Protein 8A1G (pdb70)

InterPro domains:
  IPR001683 Phox homology [PF00787] (175-267)
  IPR001683 Phox homology [PS50195] (143-272)
  IPR001683 Phox homology [SM00312] (141-268)
  IPR005329 Sorting nexin, N-terminal [PF03700] (10-90)
  IPR015404 Sorting nexin/Vps5-like, C-terminal [PF09325] (286-516)
  IPR027267 AH/BAR domain superfamily [G3DSA:1.20.1270.60] (300-522)
  IPR027267 AH/BAR domain superfamily [SSF103657] (309-520)
  IPR028660 Sorting nexin-1, BAR domain [cd07665] (286-519)
  IPR034901 Sorting Nexin 1, PX domain [cd07281] (145-268)
  IPR036871 PX domain superfamily [G3DSA:3.30.1520.10] (142-269)
  IPR036871 PX domain superfamily [SSF64268] (140-269)

Sequence (804 aa):
SDIWFEEKLQEVECEEQRLRKLHAVVETLVNHRKELALNTAQFAKSLAMLGSSEDNTALSRALSQLAEVEEKIEQLHQEQANNDFFLLAELLSDYIRLLAIVRAAFDQRMKTWQRWQDAQATLQKKREAEARLLWANKPDKLQQAKDEILEWESRVTQYERDFERISTVVRKEVIRFEKEKSKDFKNHVIKYLETLLYSQQQLAKYWEAFLPEAKAISSDIWFEEKLQEVECEEQRLRKLHAVVETLVNHRKELALNTAQFAKSLAMLGSSEDNTALSRALSQLAEVEEKIEQLHQEQANNDFFLLAELLSDYIRLLAIVRAAFDQRMKTWQRWQDAQATLQKKREAEARLLWANKPDKLQQAKDEILEWESRVTQYERDFERISTVVRKEVIRFEKEKSKDFKNHVIKYLETLLYSQQQLAKYWEAFLPEAKAISDDFFEQEKNFLINYYNRIKDSCVKADKMTRRSHKNVADDYIHTAACLHSLALEEPTVIKKYLLKVAELFEKLRKVEGRVSSDEDLKLTELLRYYMLNIEAAKDLLYRRTKALIDYENSNKALHQQECCQKFEQLSESAKEELINFKRKRVAAFRKNLIEMSELEIKHARNNVSLLQSCIDLFKNNDDFFEQEKNFLINYYNRIKDSCVKADKMTRSHKNVADDYIHTAACLHSLALEEPTVIKKYLLLKVAELFEKLRKVEGRVSSDEDLKLTELLRYYMLNIEAAKDLLYRRTKALIDYENSNKALDQQECCQKFEQLSESAKEELINFKRKRVAAFRKNLIEMSELEIKHARNNVSLLQSCIDLFKNN

Nearest PDB structures (foldseek):
  8a1g-assembly2_B  TM=1.003E+00  e=1.453E-26  Homo sapiens
  8afz-assembly1_A  TM=9.981E-01  e=2.724E-26  Homo sapiens
  8abq-assembly1_A  TM=9.895E-01  e=5.399E-24  Homo sapiens
  4fzs-assembly1_A  TM=6.566E-01  e=1.810E-20  Homo sapiens
  7aal-assembly1_B  TM=5.434E-01  e=2.979E-04  Homo sapiens

Solvent-accessible surface area: 42906 Å² total; per-residue (Å²): 162,65,118,65,9,129,65,40,51,103,60,12,66,50,35,10,105,46,12,125,74,8,41,54,32,1,76,63,2,5,90,54,12,74,89,5,2,108,9,0,23,49,0,0,109,0,2,46,88,0,2,97,17,22,76,43,113,26,5,31,154,2,2,52,38,0,7,93,11,4,53,80,8,33,103,15,23,86,88,8,0,46,37,0,70,119,69,28,2,86,19,10,51,66,27,13,144,24,1,46,66,4,83,59,15,15,75,79,40,118,89,23,87,62,111,39,54,62,5,79,63,31,14,98,133,39,100,84,23,30,47,152,46,101,238,56,147,84,96,90,108,34,93,115,10,75,72,74,14,109,67,53,64,71,105,15,46,121,76,74,150,75,35,101,153,30,12,58,42,1,97,108,43,8,101,105,22,52,135,93,20,44,150,47,30,52,67,72,23,16,136,3,4,63,16,8,18,120,7,27,69,44,30,9,141,45,5,62,68,4,28,75,63,0,103,72,9,128,159,72,111,45,12,110,99,37,54,110,77,14,76,46,23,16,82,76,7,129,74,7,35,51,31,1,72,59,0,8,77,42,14,82,78,3,6,110,23,1,25,73,0,3,144,2,4,31,112,0,1,32,26,5,28,24,38,28,0,3,74,2,3,14,28,2,1,65,9,4,25,35,11,35,65,14,23,88,73,6,0,52,44,0,64,131,43,28,1,60,35,16,23,64,23,18,142,42,0,39,88,5,87,57,17,9,84,67,18,96,100,4,92,101,108,38,57,81,4,77,68,40,11,100,152,47,105,74,26,36,44,146,40,104,234,56,145,87,89,95,111,26,106,98,5,78,94,46,14,115,77,57,61,71,106,16,52,104,60,67,162,73,24,106,148,31,14,65,51,0,89,138,53,18,110,106,17,60,130,81,18,33,159,64,29,58,104,64,19,13,120,3,1,66,22,13,13,118,13,19,75,37,31,10,139,35,2,62,65,5,34,66,69,0,105,72,11,129,121,99,49,12,85,131,7,88,78,28,0,85,68,12,65,69,58,0,84,31,0,7,73,50,0,36,74,2,4,133,6,15,82,57,2,6,73,7,8,57,95,2,7,59,17,22,98,38,14,0,88,91,20,58,111,85,4,66,120,46,5,64,53,10,5,51,8,5,75,24,6,102,84,14,33,12,16,16,0,0,13,9,18,18,24,6,0,72,11,2,76,112,16,30,116,20,1,101,49,0,86,76,27,16,138,119,19,64,106,12,56,102,78,46,69,99,8,69,153,86,112,198,107,71,109,18,36,125,100,21,83,103,32,14,121,45,2,79,118,67,2,64,64,33,47,164,86,20,22,60,23,5,84,68,20,4,26,45,5,0,85,24,19,10,87,12,3,139,62,6,29,62,26,2,71,70,9,3,63,78,4,114,106,145,113,48,54,10,107,79,27,89,92,29,10,83,99,0,41,69,50,0,80,43,0,9,75,42,0,29,106,4,4,137,9,18,108,52,1,2,53,8,6,47,98,3,7,60,20,15,92,28,10,1,102,118,25,48,108,73,6,75,87,12,6,61,79,11,5,75,8,5,72,96,8,82,136,15,19,26,141,15,4,51,16,13,44,94,46,5,0,75,10,5,91,124,13,30,114,28,7,106,45,4,61,80,41,7,150,139,26,39,118,14,68,88,58,76,86,66,7,93,130,71,141,158,91,114,93,35,34,104,123,29,92,83,39,11,120,46,8,78,125,78,4,65,54,42,55,145,120,12,18,60,28,3,87,118,22,3,20,51,1,0,83,41,12,17,97,10,3,140,61,4,33,58,42,1,66,76,12,5,71,70,2,111,122,122

Foldseek 3Di:
DDCCLVVVLVVLVVVLVVLVVVLVVLVVVLVVLLVVLVVLLVVLVVQQVVLVVDPDVLSVVLSPLVSVLSVVLSVLSNVLSVLSCVLVNVVSVVLSVLSVVLVVLSVVLVVLVVVLVVLVVVLVVLVVVLVVCVPPDDVVVNVVSVVVNVVSVVVSVVSVVVSVVSVVVSVVSVVVSVVVCVVCVVVSVVVSVVSVVVSVVVSVVSVVVSVVSVVPRD/DDCCLVVVLVVLVVVLVVLVVVLVVLVVVLVVLLVVLVVLLVVLVVLQVVLVPDPDVLSVVLSPLVSVLSNVLSVLSNVLSVCSCVLPSVVSVVLSVLSVVLNVLSVVLVVLVVVLVVLVVVLVVLVVVLVVCVPPPCVPVNVVSVVVNVVSVVVSVVSVVVSVVSVVVSVVSVVVSVVVCVPCPVVSVVVSVVSVVVSVVVSCVSVVVSVVSVVPRD/DCPLVVLLVCLVVVLVVLVVQLVVLLVVLVVLLVVLVVLLVVLVVLLVVLPPDDPVCSVVSPLVSVLSVVLSVLSNVLSVLSCVLRNVLSVVVSVVSVVLNVLSVVLVVLVVVCVVVVVPDPCNVSVVVSCVSVVVSVVVVVVVVVVSVCSNVVSVVVSVVSVVVSVVVSCVSVVVSVVVVVVD/DCPLVVLLVCLVVVLVVLVVQLVVLLVVLVVLLVVLVVLLVCLVVQLVVLVPDDPVVVVLSNLVSVLSVVLSVLSNVLSVLSCVLPNVLSVVVSVVSVVLNVLSVVLVVLVVQVVVCVVVPADPVSVVVNVCSVVVSVVVVVVVVVVSVVSNVVSVVVSVVSVVVSVVVSVVSVVVSVVVVPVD

Secondary structure (DSSP, 8-state):
--HHHHHHHHHHHHHHHHHHHHHHHHHHHHHHHHHHHHHHHHHHHHHHHHHHH-S-HHHHHHHHHHHHHHHHHHHHHHHHHHHIIIIIIHHHHHHHHHHHHHHHHHHHHHHHHHHHHHHHHHHHHHHHHHHHHHSSS-HHHHHHHHHHHHHHHHHHHHHHHHHHHHHHHHHHHHHHHHHHHHHHHHHHHHHHHHHHHHHHHHHHHHHHHHHHHHHT--/---HHHHHHHHHHHHHHHHHHHHHHHHHHHHHHHHHHHHHHHHHHHHHHHHHH-SSHHHHHHHHHHHHHHHHHHHHHHHHHHHHIIIIIHHHHHHHHHHHHHHHHHHHHHHHHHHHHHHHHHHHHHHHHHHHHTTSS-HHHHHHHHHHHHHHHHHHHHHHHHHHHHHHHHHHHHHHHHHHHHHHHHHHHHHHHHHHHHHHHHHHHHHHHHHHHHHT--/-THHHHHHHHHHHHHHHHHHHHHHHHHHHHHHHHHHHHHHHHHHHHHHHHSSS-HHHHHHHHHHHHHHHHHHHHHHHHHHHHIIIIIHHHHHHHHHHHHHHHHHHHHHHHHHHHHHHHTT---THHHHHHHHHHHHHHHHHHHHHHHHHHHHHHHHHHHHHHHHHHHHHHHHHHHHHHHHHHT-/-HHHHHHHHHHHHHHHHHHHHHHHHHHHHHHHHHHHHHHHHHHHHHHHHHHSS-HHHHHHHHHHHHHHHHHHHHHHHHHHHHIIIIIHHHHHHHHHHHHHHHHHHHHHHHHHHHHHHHHT---HHHHHHHHHHHHHHHHHHHHHHHHHHHHHHHHHHHHHHHHHHHHHHHHHHHHHHHHHHH--

Structure (mmCIF, N/CA/C/O backbone):
data_8A1G
#
_entry.id   8A1G
#
_cell.length_a   49.780
_cell.length_b   188.470
_cell.length_c   51.600
_cell.angle_alpha   90.000
_cell.angle_beta   89.940
_cell.angle_gamma   90.000
#
_symmetry.space_group_name_H-M   'P 1 21 1'
#
loop_
_entity.id
_entity.type
_entity.pdbx_description
1 polymer 'Sorting nexin-1'
2 polymer 'Sorting nexin-5'
3 non-polymer N-PROPANOL
4 water water
#
loop_
_atom_site.group_PDB
_atom_site.id
_atom_site.type_symbol
_atom_site.label_atom_id
_atom_site.label_alt_id
_atom_site.label_comp_id
_atom_site.label_asym_id
_atom_site.label_entity_id
_atom_site.label_seq_id
_atom_site.pdbx_PDB_ins_code
_atom_site.Cartn_x
_atom_site.Cartn_y
_atom_site.Cartn_z
_atom_site.occupancy
_atom_site.B_iso_or_equiv
_atom_site.auth_seq_id
_atom_site.auth_comp_id
_atom_site.auth_asym_id
_atom_site.auth_atom_id
_atom_site.pdbx_PDB_model_num
ATOM 1 N N . SER A 1 5 ? 7.504 70.201 9.347 1.00 78.95 305 SER A N 1
ATOM 2 C CA . SER A 1 5 ? 7.902 68.878 8.882 1.00 70.63 305 SER A CA 1
ATOM 3 C C . SER A 1 5 ? 6.725 67.911 8.911 1.00 75.78 305 SER A C 1
ATOM 4 O O . SER A 1 5 ? 5.822 68.040 9.739 1.00 68.47 305 SER A O 1
ATOM 7 N N . ASP A 1 6 ? 6.746 66.939 8.001 1.00 83.78 306 ASP A N 1
ATOM 8 C CA . ASP A 1 6 ? 5.701 65.929 7.892 1.00 80.48 306 ASP A CA 1
ATOM 9 C C . ASP A 1 6 ? 6.304 64.558 8.162 1.00 83.42 306 ASP A C 1
ATOM 10 O O . ASP A 1 6 ? 7.156 64.087 7.399 1.00 77.25 306 ASP A O 1
ATOM 15 N N . ILE A 1 7 ? 5.850 63.922 9.246 1.00 82.95 307 ILE A N 1
ATOM 16 C CA . ILE A 1 7 ? 6.334 62.596 9.621 1.00 79.90 307 ILE A CA 1
ATOM 17 C C . ILE A 1 7 ? 5.694 61.490 8.793 1.00 73.83 307 ILE A C 1
ATOM 18 O O . ILE A 1 7 ? 6.239 60.381 8.725 1.00 67.82 307 ILE A O 1
ATOM 23 N N . TRP A 1 8 ? 4.564 61.769 8.143 1.00 75.33 308 TRP A N 1
ATOM 24 C CA . TRP A 1 8 ? 3.838 60.729 7.422 1.00 67.41 308 TRP A CA 1
ATOM 25 C C . TRP A 1 8 ? 4.735 60.009 6.421 1.00 63.24 308 TRP A C 1
ATOM 26 O O . TRP A 1 8 ? 4.734 58.776 6.341 1.00 61.32 308 TRP A O 1
ATOM 37 N N . PHE A 1 9 ? 5.512 60.768 5.646 1.00 67.51 309 PHE A N 1
ATOM 38 C CA . PHE A 1 9 ? 6.371 60.156 4.636 1.00 60.59 309 PHE A CA 1
ATOM 39 C C . PHE A 1 9 ? 7.444 59.289 5.281 1.00 61.82 309 PHE A C 1
ATOM 40 O O . PHE A 1 9 ? 7.645 58.134 4.890 1.00 61.99 309 PHE A O 1
ATOM 48 N N . GLU A 1 10 ? 8.150 59.834 6.274 1.00 74.69 310 GLU A N 1
ATOM 49 C CA . GLU A 1 10 ? 9.172 59.053 6.960 1.00 80.75 310 GLU A CA 1
ATOM 50 C C . GLU A 1 10 ? 8.578 57.815 7.619 1.00 71.30 310 GLU A C 1
ATOM 51 O O . GLU A 1 10 ? 9.244 56.775 7.700 1.00 67.90 310 GLU A O 1
ATOM 57 N N . GLU A 1 11 ? 7.332 57.901 8.089 1.00 68.97 311 GLU A N 1
ATOM 58 C CA . GLU A 1 11 ? 6.689 56.744 8.701 1.00 64.04 311 GLU A CA 1
ATOM 59 C C . GLU A 1 11 ? 6.198 55.765 7.642 1.00 65.55 311 GLU A C 1
ATOM 60 O O . GLU A 1 11 ? 6.483 54.565 7.717 1.00 68.00 311 GLU A O 1
ATOM 66 N N . LYS A 1 12 ? 5.462 56.262 6.645 1.00 69.77 312 LYS A N 1
ATOM 67 C CA . LYS A 1 12 ? 4.922 55.383 5.613 1.00 62.57 312 LYS A CA 1
ATOM 68 C C . LYS A 1 12 ? 6.031 54.631 4.887 1.00 60.59 312 LYS A C 1
ATOM 69 O O . LYS A 1 12 ? 5.861 53.461 4.523 1.00 57.29 312 LYS A O 1
ATOM 75 N N . LEU A 1 13 ? 7.172 55.286 4.662 1.00 63.61 313 LEU A N 1
ATOM 76 C CA . LEU A 1 13 ? 8.293 54.604 4.023 1.00 60.70 313 LEU A CA 1
ATOM 77 C C . LEU A 1 13 ? 8.730 53.383 4.821 1.00 63.24 313 LEU A C 1
ATOM 78 O O . LEU A 1 13 ? 9.157 52.380 4.237 1.00 69.21 313 LEU A O 1
ATOM 83 N N . GLN A 1 14 ? 8.626 53.444 6.150 1.00 66.57 314 GLN A N 1
ATOM 84 C CA . GLN A 1 14 ? 8.991 52.296 6.973 1.00 69.75 314 GLN A CA 1
ATOM 85 C C . GLN A 1 14 ? 7.995 51.156 6.801 1.00 64.01 314 GLN A C 1
ATOM 86 O O . GLN A 1 14 ? 8.392 49.995 6.650 1.00 63.96 314 GLN A O 1
ATOM 92 N N . GLU A 1 15 ? 6.697 51.466 6.824 1.00 63.69 315 GLU A N 1
ATOM 93 C CA . GLU A 1 15 ? 5.691 50.429 6.623 1.00 62.25 315 GLU A CA 1
ATOM 94 C C . GLU A 1 15 ? 5.862 49.756 5.268 1.00 63.94 315 GLU A C 1
ATOM 95 O O . GLU A 1 15 ? 5.685 48.538 5.143 1.00 64.50 315 GLU A O 1
ATOM 101 N N . VAL A 1 16 ? 6.213 50.531 4.240 1.00 63.49 316 VAL A N 1
ATOM 102 C CA . VAL A 1 16 ? 6.395 49.963 2.908 1.00 60.10 316 VAL A CA 1
ATOM 103 C C . VAL A 1 16 ? 7.627 49.067 2.875 1.00 61.98 316 VAL A C 1
ATOM 104 O O . VAL A 1 16 ? 7.573 47.926 2.401 1.00 64.33 316 VAL A O 1
ATOM 108 N N . GLU A 1 17 ? 8.758 49.571 3.373 1.00 63.58 317 GLU A N 1
ATOM 109 C CA . GLU A 1 17 ? 9.978 48.772 3.373 1.00 63.67 317 GLU A CA 1
ATOM 110 C C . GLU A 1 17 ? 9.822 47.513 4.215 1.00 66.77 317 GLU A C 1
ATOM 111 O O . GLU A 1 17 ? 10.443 46.486 3.917 1.00 63.61 317 GLU A O 1
ATOM 117 N N . CYS A 1 18 ? 8.998 47.567 5.263 1.00 64.15 318 CYS A N 1
ATOM 118 C CA . CYS A 1 18 ? 8.788 46.389 6.098 1.00 62.93 318 CYS A CA 1
ATOM 119 C C . CYS A 1 18 ? 7.906 45.364 5.397 1.00 62.86 318 CYS A C 1
ATOM 120 O O . CYS A 1 18 ? 8.182 44.160 5.446 1.00 67.16 318 CYS A O 1
ATOM 123 N N . GLU A 1 19 ? 6.838 45.822 4.740 1.00 65.30 319 GLU A N 1
ATOM 124 C CA . GLU A 1 19 ? 5.964 44.900 4.024 1.00 56.45 319 GLU A CA 1
ATOM 125 C C . GLU A 1 19 ? 6.718 44.175 2.916 1.00 58.29 319 GLU A C 1
ATOM 126 O O . GLU A 1 19 ? 6.508 42.976 2.694 1.00 60.02 319 GLU A O 1
ATOM 132 N N . GLU A 1 20 ? 7.598 44.886 2.208 1.00 60.14 320 GLU A N 1
ATOM 133 C CA . GLU A 1 20 ? 8.399 44.243 1.172 1.00 59.42 320 GLU A CA 1
ATOM 134 C C . GLU A 1 20 ? 9.253 43.125 1.755 1.00 61.75 320 GLU A C 1
ATOM 135 O O . GLU A 1 20 ? 9.479 42.099 1.103 1.00 61.12 320 GLU A O 1
ATOM 141 N N . GLN A 1 21 ? 9.738 43.306 2.986 1.00 62.38 321 GLN A N 1
ATOM 142 C CA . GLN A 1 21 ? 10.515 42.256 3.634 1.00 62.16 321 GLN A CA 1
ATOM 143 C C . GLN A 1 21 ? 9.664 41.017 3.881 1.00 64.58 321 GLN A C 1
ATOM 144 O O . GLN A 1 21 ? 10.098 39.891 3.610 1.00 58.31 321 GLN A O 1
ATOM 150 N N . ARG A 1 22 ? 8.446 41.204 4.395 1.00 60.41 322 ARG A N 1
ATOM 151 C CA . ARG A 1 22 ? 7.562 40.068 4.627 1.00 55.15 322 ARG A CA 1
ATOM 152 C C . ARG A 1 22 ? 7.164 39.393 3.321 1.00 53.74 322 ARG A C 1
ATOM 153 O O . ARG A 1 22 ? 6.893 38.187 3.306 1.00 54.76 322 ARG A O 1
ATOM 161 N N . LEU A 1 23 ? 7.123 40.148 2.222 1.00 54.95 323 LEU A N 1
ATOM 162 C CA . LEU A 1 23 ? 6.785 39.560 0.930 1.00 49.51 323 LEU A CA 1
ATOM 163 C C . LEU A 1 23 ? 7.918 38.680 0.417 1.00 51.91 323 LEU A C 1
ATOM 164 O O . LEU A 1 23 ? 7.687 37.552 -0.033 1.00 52.07 323 LEU A O 1
ATOM 169 N N . ARG A 1 24 ? 9.152 39.185 0.471 1.00 54.40 324 ARG A N 1
ATOM 170 C CA . ARG A 1 24 ? 10.292 38.385 0.039 1.00 51.44 324 ARG A CA 1
ATOM 171 C C . ARG A 1 24 ? 10.425 37.124 0.882 1.00 53.55 324 ARG A C 1
ATOM 172 O O . ARG A 1 24 ? 10.800 36.062 0.371 1.00 50.48 324 ARG A O 1
ATOM 180 N N . LYS A 1 25 ? 10.122 37.221 2.177 1.00 53.04 325 LYS A N 1
ATOM 181 C CA . LYS A 1 25 ? 10.164 36.046 3.041 1.00 54.86 325 LYS A CA 1
ATOM 182 C C . LYS A 1 25 ? 9.194 34.980 2.551 1.00 52.93 325 LYS A C 1
ATOM 183 O O . LYS A 1 25 ? 9.589 33.849 2.245 1.00 51.48 325 LYS A O 1
ATOM 189 N N . LEU A 1 26 ? 7.908 35.329 2.471 1.00 52.91 326 LEU A N 1
ATOM 190 C CA . LEU A 1 26 ? 6.912 34.379 1.992 1.00 43.24 326 LEU A CA 1
ATOM 191 C C . LEU A 1 26 ? 7.206 33.931 0.567 1.00 48.59 326 LEU A C 1
ATOM 192 O O . LEU A 1 26 ? 6.934 32.779 0.211 1.00 47.35 326 LEU A O 1
ATOM 197 N N . HIS A 1 27 ? 7.759 34.820 -0.259 1.00 46.19 327 HIS A N 1
ATOM 198 C CA . HIS A 1 27 ? 8.071 34.452 -1.636 1.00 43.71 327 HIS A CA 1
ATOM 199 C C . HIS A 1 27 ? 9.179 33.408 -1.687 1.00 41.45 327 HIS A C 1
ATOM 200 O O . HIS A 1 27 ? 9.064 32.400 -2.393 1.00 47.63 327 HIS A O 1
ATOM 207 N N . ALA A 1 28 ? 10.266 33.634 -0.946 1.00 39.95 328 ALA A N 1
ATOM 208 C CA . ALA A 1 28 ? 11.354 32.662 -0.922 1.00 36.14 328 ALA A CA 1
ATOM 209 C C . ALA A 1 28 ? 10.872 31.312 -0.407 1.00 38.76 328 ALA A C 1
ATOM 210 O O . ALA A 1 28 ? 11.289 30.262 -0.909 1.00 42.12 328 ALA A O 1
ATOM 212 N N . VAL A 1 29 ? 9.993 31.320 0.596 1.00 41.11 329 VAL A N 1
ATOM 213 C CA . VAL A 1 29 ? 9.451 30.068 1.116 1.00 42.26 329 VAL A CA 1
ATOM 214 C C . VAL A 1 29 ? 8.648 29.350 0.040 1.00 39.53 329 VAL A C 1
ATOM 215 O O . VAL A 1 29 ? 8.688 28.118 -0.069 1.00 39.55 329 VAL A O 1
ATOM 219 N N . VAL A 1 30 ? 7.906 30.106 -0.771 1.00 44.02 330 VAL A N 1
ATOM 220 C CA . VAL A 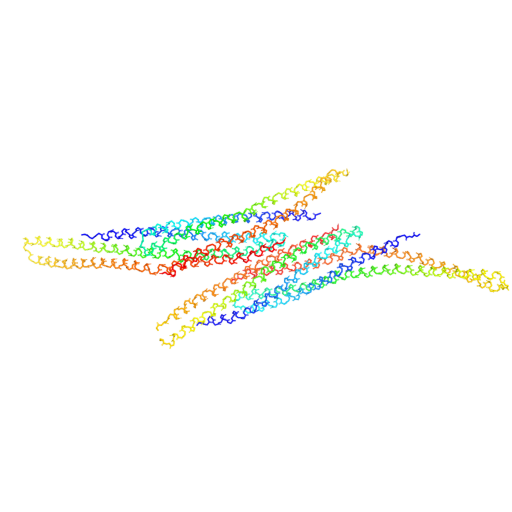1 30 ? 7.117 29.495 -1.834 1.00 37.70 330 VAL A CA 1
ATOM 221 C C . VAL A 1 30 ? 8.026 28.913 -2.908 1.00 44.15 330 VAL A C 1
ATOM 222 O O . VAL A 1 30 ? 7.754 27.838 -3.455 1.00 41.42 330 VAL A O 1
ATOM 226 N N . GLU A 1 31 ? 9.117 29.611 -3.231 1.00 38.44 331 GLU A N 1
ATOM 227 C CA . GLU A 1 31 ? 10.050 29.093 -4.225 1.00 42.69 331 GLU A CA 1
ATOM 228 C C . GLU A 1 31 ? 10.578 27.724 -3.818 1.00 41.31 331 GLU A C 1
ATOM 229 O O . GLU A 1 31 ? 10.655 26.808 -4.645 1.00 38.33 331 GLU A O 1
ATOM 235 N N . THR A 1 32 ? 10.943 27.563 -2.544 1.00 36.86 332 THR A N 1
ATOM 236 C CA . THR A 1 32 ? 11.360 26.251 -2.063 1.00 34.21 332 THR A CA 1
ATOM 237 C C . THR A 1 32 ? 10.219 25.246 -2.142 1.00 36.89 332 THR A C 1
ATOM 238 O O . THR A 1 32 ? 10.448 24.063 -2.415 1.00 38.71 332 THR A O 1
ATOM 242 N N . LEU A 1 33 ? 8.985 25.698 -1.909 1.00 32.78 333 LEU A N 1
ATOM 243 C CA . LEU A 1 33 ? 7.838 24.805 -2.024 1.00 34.59 333 LEU A CA 1
ATOM 244 C C . LEU A 1 33 ? 7.646 24.337 -3.460 1.00 34.53 333 LEU A C 1
ATOM 245 O O . LEU A 1 33 ? 7.338 23.164 -3.702 1.00 35.19 333 LEU A O 1
ATOM 250 N N . VAL A 1 34 ? 7.820 25.240 -4.426 1.00 35.07 334 VAL A N 1
ATOM 251 C CA . VAL A 1 34 ? 7.704 24.856 -5.830 1.00 37.72 334 VAL A CA 1
ATOM 252 C C . VAL A 1 34 ? 8.755 23.810 -6.178 1.00 41.03 334 VAL A C 1
ATOM 253 O O . VAL A 1 34 ? 8.453 22.772 -6.778 1.00 45.84 334 VAL A O 1
ATOM 257 N N . ASN A 1 35 ? 10.010 24.070 -5.806 1.00 36.53 335 ASN A N 1
ATOM 258 C CA . ASN A 1 35 ? 11.072 23.111 -6.088 1.00 36.13 335 ASN A CA 1
ATOM 259 C C . ASN A 1 35 ? 10.823 21.790 -5.375 1.00 39.93 335 ASN A C 1
ATOM 260 O O . ASN A 1 35 ? 10.973 20.716 -5.970 1.00 36.52 335 ASN A O 1
ATOM 265 N N . HIS A 1 36 ? 10.436 21.847 -4.098 1.00 35.53 336 HIS A N 1
ATOM 266 C CA . HIS A 1 36 ? 10.180 20.621 -3.351 1.00 34.82 336 HIS A CA 1
ATOM 267 C C . HIS A 1 36 ? 9.049 19.819 -3.982 1.00 35.15 336 HIS A C 1
ATOM 268 O O . HIS A 1 36 ? 9.089 18.583 -4.001 1.00 37.97 336 HIS A O 1
ATOM 275 N N . ARG A 1 37 ? 8.032 20.503 -4.509 1.00 40.38 337 ARG A N 1
ATOM 276 C CA . ARG A 1 37 ? 6.961 19.796 -5.202 1.00 30.97 337 ARG A CA 1
ATOM 277 C C . ARG A 1 37 ? 7.430 19.263 -6.550 1.00 31.45 337 ARG A C 1
ATOM 278 O O . ARG A 1 37 ? 7.015 18.176 -6.964 1.00 32.57 337 ARG A O 1
ATOM 286 N N . LYS A 1 38 ? 8.290 20.009 -7.246 1.00 39.63 338 LYS A N 1
ATOM 287 C CA . LYS A 1 38 ? 8.913 19.473 -8.453 1.00 33.65 338 LYS A CA 1
ATOM 288 C C . LYS A 1 38 ? 9.809 18.287 -8.120 1.00 34.20 338 LYS A C 1
ATOM 289 O O . LYS A 1 38 ? 9.808 17.279 -8.836 1.00 39.16 338 LYS A O 1
ATOM 295 N N . GLU A 1 39 ? 10.575 18.389 -7.032 1.00 35.98 339 GLU A N 1
ATOM 296 C CA . GLU A 1 39 ? 11.402 17.269 -6.596 1.00 35.22 339 GLU A CA 1
ATOM 297 C C . GLU A 1 39 ? 10.546 16.054 -6.262 1.00 41.31 339 GLU A C 1
ATOM 298 O O . GLU A 1 39 ? 10.941 14.912 -6.528 1.00 38.26 339 GLU A O 1
ATOM 304 N N . LEU A 1 40 ? 9.368 16.281 -5.677 1.00 35.08 340 LEU A N 1
ATOM 305 C CA . LEU A 1 40 ? 8.486 15.170 -5.337 1.00 35.84 340 LEU A CA 1
ATOM 306 C C . LEU A 1 40 ? 7.927 14.505 -6.588 1.00 37.22 340 LEU A C 1
ATOM 307 O O . LEU A 1 40 ? 7.903 13.273 -6.685 1.00 41.57 340 LEU A O 1
ATOM 312 N N . ALA A 1 41 ? 7.471 15.303 -7.557 1.00 41.45 341 ALA A N 1
ATOM 313 C CA . ALA A 1 41 ? 6.942 14.733 -8.792 1.00 36.70 341 ALA A CA 1
ATOM 314 C C . ALA A 1 41 ? 7.982 13.864 -9.486 1.00 37.26 341 ALA A C 1
ATOM 315 O O . ALA A 1 41 ? 7.644 12.841 -10.092 1.00 44.99 341 ALA A O 1
ATOM 317 N N . LEU A 1 42 ? 9.255 14.256 -9.407 1.00 36.33 342 LEU A N 1
ATOM 318 C CA . LEU A 1 42 ? 10.313 13.447 -10.002 1.00 34.62 342 LEU A CA 1
ATOM 319 C C . LEU A 1 42 ? 10.445 12.110 -9.284 1.00 39.22 342 LEU A C 1
ATOM 320 O O . LEU A 1 42 ? 10.448 11.049 -9.919 1.00 40.54 342 LEU A O 1
ATOM 325 N N . ASN A 1 43 ? 10.558 12.142 -7.954 1.00 38.47 343 ASN A N 1
ATOM 326 C CA . ASN A 1 43 ? 10.651 10.901 -7.194 1.00 35.60 343 ASN A CA 1
ATOM 327 C C . ASN A 1 43 ? 9.432 10.019 -7.432 1.00 38.92 343 ASN A C 1
ATOM 328 O O . ASN A 1 43 ? 9.546 8.789 -7.487 1.00 39.99 343 ASN A O 1
ATOM 333 N N . THR A 1 44 ? 8.255 10.631 -7.576 1.00 35.24 344 THR A N 1
ATOM 334 C CA . THR A 1 44 ? 7.056 9.855 -7.875 1.00 37.03 344 THR A CA 1
ATOM 335 C C . THR A 1 44 ? 7.156 9.196 -9.244 1.00 42.27 344 THR A C 1
ATOM 336 O O . THR A 1 44 ? 6.714 8.055 -9.424 1.00 43.12 344 THR A O 1
ATOM 340 N N . ALA A 1 45 ? 7.730 9.898 -10.224 1.00 42.38 345 ALA A N 1
ATOM 341 C CA . ALA A 1 45 ? 7.921 9.299 -11.540 1.00 41.85 345 ALA A CA 1
ATOM 342 C C . ALA A 1 45 ? 8.856 8.100 -11.464 1.00 43.94 345 ALA A C 1
ATOM 343 O O . ALA A 1 45 ? 8.603 7.065 -12.091 1.00 41.06 345 ALA A O 1
ATOM 345 N N . GLN A 1 46 ? 9.943 8.220 -10.698 1.00 38.20 346 GLN A N 1
ATOM 346 C CA . GLN A 1 46 ? 10.857 7.094 -10.534 1.00 37.94 346 GLN A CA 1
ATOM 347 C C . GLN A 1 46 ? 10.158 5.916 -9.869 1.00 36.27 346 GLN A C 1
ATOM 348 O O . GLN A 1 46 ? 10.311 4.767 -10.300 1.00 40.53 346 GLN A O 1
ATOM 354 N N . PHE A 1 47 ? 9.387 6.183 -8.814 1.00 36.13 347 PHE A N 1
ATOM 355 C CA . PHE A 1 47 ? 8.686 5.107 -8.121 1.00 36.71 347 PHE A CA 1
ATOM 356 C C . PHE A 1 47 ? 7.685 4.420 -9.040 1.00 40.19 347 PHE A C 1
ATOM 357 O O . PHE A 1 47 ? 7.576 3.188 -9.041 1.00 37.97 347 PHE A O 1
ATOM 365 N N . ALA A 1 48 ? 6.942 5.200 -9.829 1.00 37.65 348 ALA A N 1
ATOM 366 C CA . ALA A 1 48 ? 5.974 4.609 -10.747 1.00 35.93 348 ALA A CA 1
ATOM 367 C C . ALA A 1 48 ? 6.651 3.647 -11.714 1.00 42.03 348 ALA A C 1
ATOM 368 O O . ALA A 1 48 ? 6.113 2.574 -12.013 1.00 43.33 348 ALA A O 1
ATOM 370 N N . LYS A 1 49 ? 7.833 4.011 -12.214 1.00 32.53 349 LYS A N 1
ATOM 371 C CA . LYS A 1 49 ? 8.560 3.121 -13.112 1.00 35.00 349 LYS A CA 1
ATOM 372 C C . LYS A 1 49 ? 8.972 1.841 -12.396 1.00 41.90 349 LYS A C 1
ATOM 373 O O . LYS A 1 49 ? 8.774 0.735 -12.913 1.00 41.68 349 LYS A O 1
ATOM 379 N N . SER A 1 50 ? 9.545 1.971 -11.196 1.00 31.44 350 SER A N 1
ATOM 380 C CA . SER A 1 50 ? 9.963 0.793 -10.444 1.00 28.56 350 SER A CA 1
ATOM 381 C C . SER A 1 50 ? 8.794 -0.143 -10.173 1.00 38.07 350 SER A C 1
ATOM 382 O O . SER A 1 50 ? 8.970 -1.367 -10.158 1.00 39.65 350 SER A O 1
ATOM 385 N N . LEU A 1 51 ? 7.598 0.408 -9.960 1.00 34.50 351 LEU A N 1
ATOM 386 C CA . LEU A 1 51 ? 6.431 -0.429 -9.705 1.00 32.94 351 LEU A CA 1
ATOM 387 C C . LEU A 1 51 ? 6.090 -1.279 -10.922 1.00 32.18 351 LEU A C 1
ATOM 388 O O . LEU A 1 51 ? 5.863 -2.489 -10.806 1.00 39.28 351 LEU A O 1
ATOM 393 N N . ALA A 1 52 ? 6.043 -0.658 -12.102 1.00 31.04 352 ALA A N 1
ATOM 394 C CA . ALA A 1 52 ? 5.769 -1.413 -13.319 1.00 32.99 352 ALA A CA 1
ATOM 395 C C . ALA A 1 52 ? 6.801 -2.514 -13.525 1.00 40.35 352 ALA A C 1
ATOM 396 O O . ALA A 1 52 ? 6.451 -3.648 -13.874 1.00 45.79 352 ALA A O 1
ATOM 398 N N . MET A 1 53 ? 8.081 -2.200 -13.310 1.00 37.83 353 MET A N 1
ATOM 399 C CA . MET A 1 53 ? 9.116 -3.222 -13.424 1.00 34.98 353 MET A CA 1
ATOM 400 C C . MET A 1 53 ? 8.893 -4.340 -12.415 1.00 33.18 353 MET A C 1
ATOM 401 O O . MET A 1 53 ? 9.075 -5.521 -12.734 1.00 42.50 353 MET A O 1
ATOM 406 N N . LEU A 1 54 ? 8.494 -3.989 -11.192 1.00 31.27 354 LEU A N 1
ATOM 407 C CA . LEU A 1 54 ? 8.190 -5.011 -10.197 1.00 32.28 354 LEU A CA 1
ATOM 408 C C . LEU A 1 54 ? 7.036 -5.894 -10.655 1.00 40.34 354 LEU A C 1
ATOM 409 O O . LEU A 1 54 ? 7.100 -7.123 -10.538 1.00 41.51 354 LEU A O 1
ATOM 414 N N . GLY A 1 55 ? 5.971 -5.284 -11.181 1.00 43.04 355 GLY A N 1
ATOM 415 C CA . GLY A 1 55 ? 4.855 -6.071 -11.680 1.00 37.43 355 GLY A CA 1
ATOM 416 C C . GLY A 1 55 ? 5.268 -7.036 -12.774 1.00 35.67 355 GLY A C 1
ATOM 417 O O . GLY A 1 55 ? 4.768 -8.161 -12.844 1.00 35.51 355 GLY A O 1
ATOM 418 N N . SER A 1 56 ? 6.185 -6.609 -13.644 1.00 32.59 356 SER A N 1
ATOM 419 C CA . SER A 1 56 ? 6.693 -7.504 -14.678 1.00 40.69 356 SER A CA 1
ATOM 420 C C . SER A 1 56 ? 7.540 -8.618 -14.075 1.00 38.64 356 SER A C 1
ATOM 421 O O . SER A 1 56 ? 7.419 -9.782 -14.474 1.00 39.97 356 SER A O 1
ATOM 424 N N . SER A 1 57 ? 8.406 -8.280 -13.117 1.00 32.50 357 SER A N 1
ATOM 425 C CA . SER A 1 57 ? 9.225 -9.299 -12.471 1.00 39.76 357 SER A CA 1
ATOM 426 C C . SER A 1 57 ? 8.370 -10.298 -11.705 1.00 42.10 357 SER A C 1
ATOM 427 O O . SER A 1 57 ? 8.792 -11.440 -11.488 1.00 56.33 357 SER A O 1
ATOM 430 N N . GLU A 1 58 ? 7.175 -9.890 -11.288 1.00 42.65 358 GLU A N 1
ATOM 431 C CA . GLU A 1 58 ? 6.292 -10.778 -10.549 1.00 43.14 358 GLU A CA 1
ATOM 432 C C . GLU A 1 58 ? 6.007 -12.043 -11.350 1.00 46.29 358 GLU A C 1
ATOM 433 O O . GLU A 1 58 ? 6.023 -12.044 -12.583 1.00 47.91 358 GLU A O 1
ATOM 439 N N . ASP A 1 59 ? 5.759 -13.137 -10.631 1.00 46.45 359 ASP A N 1
ATOM 440 C CA . ASP A 1 59 ? 5.286 -14.371 -11.241 1.00 46.85 359 ASP A CA 1
ATOM 441 C C . ASP A 1 59 ? 3.802 -14.611 -11.001 1.00 54.73 359 ASP A C 1
ATOM 442 O O . ASP A 1 59 ? 3.210 -15.465 -11.671 1.00 46.18 359 ASP A O 1
ATOM 447 N N . ASN A 1 60 ? 3.195 -13.883 -10.068 1.00 49.71 360 ASN A N 1
ATOM 448 C CA . ASN A 1 60 ? 1.764 -13.968 -9.814 1.00 39.32 360 ASN A CA 1
ATOM 449 C C . ASN A 1 60 ? 1.038 -13.012 -10.752 1.00 38.22 360 ASN A C 1
ATOM 450 O O . ASN A 1 60 ? 1.230 -11.793 -10.675 1.00 36.16 360 ASN A O 1
ATOM 455 N N . THR A 1 61 ? 0.204 -13.566 -11.633 1.00 36.89 361 THR A N 1
ATOM 456 C CA . THR A 1 61 ? -0.501 -12.737 -12.604 1.00 32.59 361 THR A CA 1
ATOM 457 C C . THR A 1 61 ? -1.322 -11.654 -11.916 1.00 34.70 361 THR A C 1
ATOM 458 O O . THR A 1 61 ? -1.293 -10.488 -12.326 1.00 51.07 361 THR A O 1
ATOM 462 N N . ALA A 1 62 ? -2.060 -12.018 -10.864 1.00 33.16 362 ALA A N 1
ATOM 463 C CA . ALA A 1 62 ? -2.889 -11.039 -10.171 1.00 27.99 362 ALA A CA 1
ATOM 464 C C . ALA A 1 62 ? -2.050 -9.895 -9.616 1.00 35.12 362 ALA A C 1
ATOM 465 O O . ALA A 1 62 ? -2.416 -8.722 -9.753 1.00 32.36 362 ALA A O 1
ATOM 467 N N . LEU A 1 63 ? -0.917 -10.216 -8.987 1.00 38.45 363 LEU A N 1
ATOM 468 C CA . LEU A 1 63 ? -0.061 -9.169 -8.440 1.00 27.69 363 LEU A CA 1
ATOM 469 C C . LEU A 1 63 ? 0.534 -8.307 -9.546 1.00 28.75 363 LEU A C 1
ATOM 470 O O . LEU A 1 63 ? 0.578 -7.077 -9.426 1.00 31.36 363 LEU A O 1
ATOM 475 N N . SER A 1 64 ? 0.998 -8.931 -10.630 1.00 27.67 364 SER A N 1
ATOM 476 C CA . SER A 1 64 ? 1.489 -8.158 -11.765 1.00 31.33 364 SER A CA 1
ATOM 477 C C . SER A 1 64 ? 0.416 -7.210 -12.283 1.00 26.48 364 SER A C 1
ATOM 478 O O . SER A 1 64 ? 0.695 -6.041 -12.575 1.00 32.20 364 SER A O 1
ATOM 481 N N . ARG A 1 65 ? -0.819 -7.696 -12.399 1.00 26.69 365 ARG A N 1
ATOM 482 C CA . ARG A 1 65 ? -1.916 -6.839 -12.832 1.00 24.29 365 ARG A CA 1
ATOM 483 C C . ARG A 1 65 ? -2.102 -5.667 -11.876 1.00 29.31 365 ARG A C 1
ATOM 484 O O . ARG A 1 65 ? -2.091 -4.503 -12.290 1.00 34.60 365 ARG A O 1
ATOM 492 N N . ALA A 1 66 ? -2.269 -5.960 -10.584 1.00 34.27 366 ALA A N 1
ATOM 493 C CA . ALA A 1 66 ? -2.457 -4.898 -9.601 1.00 27.27 366 ALA A CA 1
ATOM 494 C C . ALA A 1 66 ? -1.266 -3.949 -9.583 1.00 29.45 366 ALA A C 1
ATOM 495 O O . ALA A 1 66 ? -1.431 -2.724 -9.628 1.00 35.38 366 ALA A O 1
ATOM 497 N N . LEU A 1 67 ? -0.052 -4.499 -9.515 1.00 28.02 367 LEU A N 1
ATOM 498 C CA . LEU A 1 67 ? 1.143 -3.660 -9.500 1.00 30.82 367 LEU A CA 1
ATOM 499 C C . LEU A 1 67 ? 1.206 -2.775 -10.737 1.00 35.00 367 LEU A C 1
ATOM 500 O O . LEU A 1 67 ? 1.448 -1.566 -10.640 1.00 30.93 367 LEU A O 1
ATOM 505 N N . SER A 1 68 ? 0.994 -3.363 -11.916 1.00 31.73 368 SER A N 1
ATOM 506 C CA . SER A 1 68 ? 0.983 -2.571 -13.140 1.00 30.68 368 SER A CA 1
ATOM 507 C C . SER A 1 68 ? -0.069 -1.472 -13.073 1.00 28.00 368 SER A C 1
ATOM 508 O O . SER A 1 68 ? 0.173 -0.341 -13.510 1.00 35.47 368 SER A O 1
ATOM 511 N N . GLN A 1 69 ? -1.245 -1.785 -12.525 1.00 29.08 369 GLN A N 1
ATOM 512 C CA . GLN A 1 69 ? -2.291 -0.775 -12.406 1.00 31.14 369 GLN A CA 1
ATOM 513 C C . GLN A 1 69 ? -1.901 0.306 -11.408 1.00 31.68 369 GLN A C 1
ATOM 514 O O . GLN A 1 69 ? -2.169 1.492 -11.632 1.00 33.86 369 GLN A O 1
ATOM 520 N N . LEU A 1 70 ? -1.272 -0.084 -10.298 1.00 27.26 370 LEU A N 1
ATOM 521 C CA . LEU A 1 70 ? -0.826 0.903 -9.321 1.00 29.48 370 LEU A CA 1
ATOM 522 C C . LEU A 1 70 ? 0.170 1.877 -9.938 1.00 38.29 370 LEU A C 1
ATOM 523 O O . LEU A 1 70 ? 0.105 3.086 -9.688 1.00 35.58 370 LEU A O 1
ATOM 528 N N . ALA A 1 71 ? 1.103 1.367 -10.746 1.00 34.10 371 ALA A N 1
ATOM 529 C CA . ALA A 1 71 ? 2.055 2.246 -11.417 1.00 26.55 371 ALA A CA 1
ATOM 530 C C . ALA A 1 71 ? 1.336 3.293 -12.256 1.00 30.59 371 ALA A C 1
ATOM 531 O O . ALA A 1 71 ? 1.717 4.469 -12.258 1.00 35.08 371 ALA A O 1
ATOM 533 N N . GLU A 1 72 ? 0.290 2.884 -12.977 1.00 30.03 372 GLU A N 1
ATOM 534 C CA . GLU A 1 72 ? -0.478 3.841 -13.766 1.00 36.44 372 GLU A CA 1
ATOM 535 C C . GLU A 1 72 ? -1.053 4.941 -12.885 1.00 31.53 372 GLU A C 1
ATOM 536 O O . GLU A 1 72 ? -1.055 6.117 -13.267 1.00 35.06 372 GLU A O 1
ATOM 542 N N . VAL A 1 73 ? -1.547 4.578 -11.701 1.00 28.27 373 VAL A N 1
ATOM 543 C CA . VAL A 1 73 ? -2.054 5.584 -10.773 1.00 29.79 373 VAL A CA 1
ATOM 544 C C . VAL A 1 73 ? -0.944 6.556 -10.396 1.00 29.86 373 VAL A C 1
ATOM 545 O O . VAL A 1 73 ? -1.103 7.779 -10.490 1.00 38.38 373 VAL A O 1
ATOM 549 N N . GLU A 1 74 ? 0.203 6.022 -9.968 1.00 29.03 374 GLU A N 1
ATOM 550 C CA . GLU A 1 74 ? 1.335 6.882 -9.643 1.00 30.60 374 GLU A CA 1
ATOM 551 C C . GLU A 1 74 ? 1.756 7.722 -10.838 1.00 34.99 374 GLU A C 1
ATOM 552 O O . GLU A 1 74 ? 2.172 8.874 -10.671 1.00 41.83 374 GLU A O 1
ATOM 558 N N . GLU A 1 75 ? 1.654 7.170 -12.047 1.00 29.50 375 GLU A N 1
ATOM 559 C CA . GLU A 1 75 ? 1.997 7.939 -13.237 1.00 35.76 375 GLU A CA 1
ATOM 560 C C . GLU A 1 75 ? 1.102 9.164 -13.375 1.00 35.92 375 GLU A C 1
ATOM 561 O O . GLU A 1 75 ? 1.569 10.246 -13.746 1.00 42.67 375 GLU A O 1
ATOM 567 N N . LYS A 1 76 ? -0.191 9.015 -13.079 1.00 34.35 376 LYS A N 1
ATOM 568 C CA . LYS A 1 76 ? -1.091 10.161 -13.140 1.00 40.93 376 LYS A CA 1
ATOM 569 C C . LYS A 1 76 ? -0.827 11.141 -12.006 1.00 32.73 376 LYS A C 1
ATOM 570 O O . LYS A 1 76 ? -0.979 12.354 -12.187 1.00 32.81 376 LYS A O 1
ATOM 576 N N . ILE A 1 77 ? -0.430 10.638 -10.837 1.00 30.52 377 ILE A N 1
ATOM 577 C CA . ILE A 1 77 ? -0.211 11.511 -9.690 1.00 35.95 377 ILE A CA 1
ATOM 578 C C . ILE A 1 77 ? 1.003 12.402 -9.917 1.00 36.54 377 ILE A C 1
ATOM 579 O O . ILE A 1 77 ? 0.968 13.605 -9.635 1.00 44.02 377 ILE A O 1
ATOM 584 N N . GLU A 1 78 ? 2.096 11.829 -10.427 1.00 31.94 378 GLU A N 1
ATOM 585 C CA . GLU A 1 78 ? 3.295 12.624 -10.667 1.00 37.20 378 GLU A CA 1
ATOM 586 C C . GLU A 1 78 ? 3.010 13.799 -11.593 1.00 43.69 378 GLU A C 1
ATOM 587 O O . GLU A 1 78 ? 3.604 14.872 -11.436 1.00 46.31 378 GLU A O 1
ATOM 593 N N . GLN A 1 79 ? 2.107 13.622 -12.559 1.00 33.97 379 GLN A N 1
ATOM 594 C CA . GLN A 1 79 ? 1.726 14.735 -13.421 1.00 28.44 379 GLN A CA 1
ATOM 595 C C . GLN A 1 79 ? 0.998 15.811 -12.628 1.00 36.88 379 GLN A C 1
ATOM 596 O O . GLN A 1 79 ? 1.297 17.004 -12.758 1.00 33.91 379 GLN A O 1
ATOM 602 N N . LEU A 1 80 ? 0.031 15.407 -11.803 1.00 29.70 380 LEU A N 1
ATOM 603 C CA . LEU A 1 80 ? -0.642 16.365 -10.935 1.00 31.45 380 LEU A CA 1
ATOM 604 C C . LEU A 1 80 ? 0.363 17.123 -10.078 1.00 36.55 380 LEU A C 1
ATOM 605 O O . LEU A 1 80 ? 0.245 18.341 -9.898 1.00 41.24 380 LEU A O 1
ATOM 610 N N . HIS A 1 81 ? 1.363 16.418 -9.544 1.00 32.18 381 HIS A N 1
ATOM 611 C CA . HIS A 1 81 ? 2.385 17.077 -8.740 1.00 35.18 381 HIS A CA 1
ATOM 612 C C . HIS A 1 81 ? 3.106 18.153 -9.541 1.00 33.30 381 HIS A C 1
ATOM 613 O O . HIS A 1 81 ? 3.311 19.270 -9.051 1.00 41.56 381 HIS A O 1
ATOM 620 N N . GLN A 1 82 ? 3.496 17.838 -10.777 1.00 29.30 382 GLN A N 1
ATOM 621 C CA . GLN A 1 82 ? 4.220 18.810 -11.587 1.00 34.98 382 GLN A CA 1
ATOM 622 C C . GLN A 1 82 ? 3.332 19.995 -11.945 1.00 34.05 382 GLN A C 1
ATOM 623 O O . GLN A 1 82 ? 3.734 21.153 -11.789 1.00 37.52 382 GLN A O 1
ATOM 629 N N . GLU A 1 83 ? 2.115 19.727 -12.423 1.00 31.44 383 GLU A N 1
ATOM 630 C CA . GLU A 1 83 ? 1.201 20.822 -12.731 1.00 32.64 383 GLU A CA 1
ATOM 631 C C . GLU A 1 83 ? 0.888 21.637 -11.484 1.00 32.23 383 GLU A C 1
ATOM 632 O O . GLU A 1 83 ? 0.794 22.868 -11.544 1.00 32.95 383 GLU A O 1
ATOM 638 N N . GLN A 1 84 ? 0.720 20.966 -10.344 1.00 30.57 384 GLN A N 1
ATOM 639 C CA . GLN A 1 84 ? 0.514 21.682 -9.091 1.00 29.39 384 GLN A CA 1
ATOM 640 C C . GLN A 1 84 ? 1.696 22.594 -8.790 1.00 31.98 384 GLN A C 1
ATOM 641 O O . GLN A 1 84 ? 1.520 23.767 -8.445 1.00 38.97 384 GLN A O 1
ATOM 647 N N . ALA A 1 85 ? 2.915 22.068 -8.921 1.00 41.05 385 ALA A N 1
ATOM 648 C CA . ALA A 1 85 ? 4.101 22.893 -8.724 1.00 30.99 385 ALA A CA 1
ATOM 649 C C . ALA A 1 85 ? 4.117 24.053 -9.707 1.00 34.45 385 ALA A C 1
ATOM 650 O O . ALA A 1 85 ? 4.378 25.201 -9.331 1.00 40.50 385 ALA A O 1
ATOM 652 N N . ASN A 1 86 ? 3.833 23.772 -10.979 1.00 35.28 386 ASN A N 1
ATOM 653 C CA . ASN A 1 86 ? 3.740 24.845 -11.961 1.00 32.70 386 ASN A CA 1
ATOM 654 C C . ASN A 1 86 ? 2.667 25.850 -11.566 1.00 35.92 386 ASN A C 1
ATOM 655 O O . ASN A 1 86 ? 2.854 27.061 -11.714 1.00 42.49 386 ASN A O 1
ATOM 660 N N . ASN A 1 87 ? 1.538 25.369 -11.049 1.00 41.68 387 ASN A N 1
ATOM 661 C CA . ASN A 1 87 ? 0.488 26.282 -10.611 1.00 35.12 387 ASN A CA 1
ATOM 662 C C . ASN A 1 87 ? 0.921 27.056 -9.374 1.00 43.39 387 ASN A C 1
ATOM 663 O O . ASN A 1 87 ? 0.646 28.255 -9.258 1.00 44.44 387 ASN A O 1
ATOM 668 N N . ASP A 1 88 ? 1.603 26.389 -8.444 1.00 36.46 388 ASP A N 1
ATOM 669 C CA . ASP A 1 88 ? 2.194 27.069 -7.300 1.00 42.39 388 ASP A CA 1
ATOM 670 C C . ASP A 1 88 ? 3.033 28.243 -7.777 1.00 39.26 388 ASP A C 1
ATOM 671 O O . ASP A 1 88 ? 2.727 29.404 -7.489 1.00 43.49 388 ASP A O 1
ATOM 676 N N . PHE A 1 89 ? 4.088 27.931 -8.529 1.00 42.78 389 PHE A N 1
ATOM 677 C CA . PHE A 1 89 ? 5.041 28.939 -8.974 1.00 38.45 389 PHE A CA 1
ATOM 678 C C . PHE A 1 89 ? 4.346 30.084 -9.703 1.00 40.93 389 PHE A C 1
ATOM 679 O O . PHE A 1 89 ? 4.474 31.251 -9.324 1.00 50.32 389 PHE A O 1
ATOM 687 N N . PHE A 1 90 ? 3.593 29.765 -10.754 1.00 37.92 390 PHE A N 1
ATOM 688 C CA . PHE A 1 90 ? 3.033 30.816 -11.598 1.00 44.64 390 PHE A CA 1
ATOM 689 C C . PHE A 1 90 ? 1.933 31.583 -10.874 1.00 45.97 390 PHE A C 1
ATOM 690 O O . PHE A 1 90 ? 2.001 32.809 -10.740 1.00 58.22 390 PHE A O 1
ATOM 698 N N . LEU A 1 91 ? 0.907 30.878 -10.400 1.00 40.47 391 LEU A N 1
ATOM 699 C CA . LEU A 1 91 ? -0.197 31.554 -9.728 1.00 43.64 391 LEU A CA 1
ATOM 700 C C . LEU A 1 91 ? 0.265 32.203 -8.428 1.00 44.18 391 LEU A C 1
ATOM 701 O O . LEU A 1 91 ? 0.123 33.416 -8.238 1.00 61.65 391 LEU A O 1
ATOM 706 N N . LEU A 1 92 ? 0.832 31.408 -7.520 1.00 42.69 392 LEU A N 1
ATOM 707 C CA . LEU A 1 92 ? 1.136 31.909 -6.183 1.00 44.84 392 LEU A CA 1
ATOM 708 C C . LEU A 1 92 ? 2.467 32.649 -6.129 1.00 45.02 392 LEU A C 1
ATOM 709 O O . LEU A 1 92 ? 2.563 33.701 -5.486 1.00 49.84 392 LEU A O 1
ATOM 714 N N . ALA A 1 93 ? 3.503 32.120 -6.780 1.00 49.30 393 ALA A N 1
ATOM 715 C CA . ALA A 1 93 ? 4.831 32.720 -6.701 1.00 47.67 393 ALA A CA 1
ATOM 716 C C . ALA A 1 93 ? 4.999 33.939 -7.599 1.00 51.35 393 ALA A C 1
ATOM 717 O O . ALA A 1 93 ? 5.750 34.855 -7.243 1.00 57.69 393 ALA A O 1
ATOM 719 N N . GLU A 1 94 ? 4.341 33.977 -8.758 1.00 52.82 394 GLU A N 1
ATOM 720 C CA . GLU A 1 94 ? 4.363 35.199 -9.552 1.00 57.16 394 GLU A CA 1
ATOM 721 C C . GLU A 1 94 ? 3.368 36.236 -9.051 1.00 60.39 394 GLU A C 1
ATOM 722 O O . GLU A 1 94 ? 3.482 37.410 -9.422 1.00 75.42 394 GLU A O 1
ATOM 728 N N . LEU A 1 95 ? 2.399 35.830 -8.227 1.00 52.60 395 LEU A N 1
ATOM 729 C CA . LEU A 1 95 ? 1.555 36.802 -7.542 1.00 57.81 395 LEU A CA 1
ATOM 730 C C . LEU A 1 95 ? 2.373 37.643 -6.571 1.00 55.01 395 LEU A C 1
ATOM 731 O O . LEU A 1 95 ? 2.149 38.850 -6.440 1.00 59.65 395 LEU A O 1
ATOM 736 N N . LEU A 1 96 ? 3.330 37.019 -5.881 1.00 53.18 396 LEU A N 1
ATOM 737 C CA . LEU A 1 96 ? 4.137 37.738 -4.901 1.00 55.91 396 LEU A CA 1
ATOM 738 C C . LEU A 1 96 ? 5.149 38.651 -5.579 1.00 52.79 396 LEU A C 1
ATOM 739 O O . LEU A 1 96 ? 5.324 39.805 -5.171 1.00 61.24 396 LEU A O 1
ATOM 744 N N . SER A 1 97 ? 5.831 38.151 -6.611 1.00 49.25 397 SER A N 1
ATOM 745 C CA . SER A 1 97 ? 6.845 38.954 -7.284 1.00 56.51 397 SER A CA 1
ATOM 746 C C . SER A 1 97 ? 6.256 40.234 -7.857 1.00 55.65 397 SER A C 1
ATOM 747 O O . SER A 1 97 ? 6.926 41.273 -7.870 1.00 60.01 397 SER A O 1
ATOM 750 N N . ASP A 1 98 ? 5.012 40.182 -8.336 1.00 59.64 398 ASP A N 1
ATOM 751 C CA . ASP A 1 98 ? 4.384 41.378 -8.885 1.00 69.48 398 ASP A CA 1
ATOM 752 C C . ASP A 1 98 ? 4.231 42.453 -7.817 1.00 66.44 398 ASP A C 1
ATOM 753 O O . ASP A 1 98 ? 4.609 43.612 -8.024 1.00 65.01 398 ASP A O 1
ATOM 758 N N . TYR A 1 99 ? 3.678 42.084 -6.660 1.00 63.36 399 TYR A N 1
ATOM 759 C CA . TYR A 1 99 ? 3.516 43.052 -5.581 1.00 54.53 399 TYR A CA 1
ATOM 760 C C . TYR A 1 99 ? 4.863 43.601 -5.128 1.00 58.06 399 TYR A C 1
ATOM 761 O O . TYR A 1 99 ? 5.001 44.806 -4.888 1.00 67.21 399 TYR A O 1
ATOM 770 N N . ILE A 1 100 ? 5.870 42.733 -5.009 1.00 55.05 400 ILE A N 1
ATOM 771 C CA . ILE A 1 100 ? 7.214 43.212 -4.700 1.00 53.13 400 ILE A CA 1
ATOM 772 C C . ILE A 1 100 ? 7.703 44.154 -5.790 1.00 57.74 400 ILE A C 1
ATOM 773 O O . ILE A 1 100 ? 8.504 45.060 -5.528 1.00 71.83 400 ILE A O 1
ATOM 778 N N . ARG A 1 101 ? 7.234 43.961 -7.025 1.00 55.49 401 ARG A N 1
ATOM 779 C CA . ARG A 1 101 ? 7.583 44.880 -8.102 1.00 55.95 401 ARG A CA 1
ATOM 780 C C . ARG A 1 101 ? 6.849 46.207 -7.963 1.00 54.42 401 ARG A C 1
ATOM 781 O O . ARG A 1 101 ? 7.398 47.258 -8.312 1.00 56.20 401 ARG A O 1
ATOM 789 N N . LEU A 1 102 ? 5.613 46.182 -7.460 1.00 54.64 402 LEU A N 1
ATOM 790 C CA . LEU A 1 102 ? 4.880 47.421 -7.233 1.00 56.49 402 LEU A CA 1
ATOM 791 C C . LEU A 1 102 ? 5.400 48.158 -6.005 1.00 54.67 402 LEU A C 1
ATOM 792 O O . LEU A 1 102 ? 5.502 49.390 -6.014 1.00 58.29 402 LEU A O 1
ATOM 797 N N . LEU A 1 103 ? 5.735 47.423 -4.942 1.00 48.40 403 LEU A N 1
ATOM 798 C CA . LEU A 1 103 ? 6.291 48.059 -3.752 1.00 50.17 403 LEU A CA 1
ATOM 799 C C . LEU A 1 103 ? 7.563 48.826 -4.084 1.00 49.63 403 LEU A C 1
ATOM 800 O O . LEU A 1 103 ? 7.763 49.950 -3.608 1.00 56.84 403 LEU A O 1
ATOM 805 N N . ALA A 1 104 ? 8.440 48.233 -4.897 1.00 50.69 404 ALA A N 1
ATOM 806 C CA . ALA A 1 104 ? 9.635 48.943 -5.334 1.00 46.69 404 ALA A CA 1
ATOM 807 C C . ALA A 1 104 ? 9.295 50.181 -6.150 1.00 44.16 404 ALA A C 1
ATOM 808 O O . ALA A 1 104 ? 10.106 51.111 -6.214 1.00 46.43 404 ALA A O 1
ATOM 810 N N . ILE A 1 105 ? 8.115 50.214 -6.774 1.00 46.12 405 ILE A N 1
ATOM 811 C CA . ILE A 1 105 ? 7.705 51.398 -7.522 1.00 46.05 405 ILE A CA 1
ATOM 812 C C . ILE A 1 105 ? 7.392 52.546 -6.572 1.00 44.78 405 ILE A C 1
ATOM 813 O O . ILE A 1 105 ? 7.708 53.707 -6.854 1.00 49.75 405 ILE A O 1
ATOM 818 N N . VAL A 1 106 ? 6.763 52.243 -5.434 1.00 41.84 406 VAL A N 1
ATOM 819 C CA . VAL A 1 106 ? 6.501 53.282 -4.445 1.00 43.77 406 VAL A CA 1
ATOM 820 C C . VAL A 1 106 ? 7.790 53.692 -3.747 1.00 43.55 406 VAL A C 1
ATOM 821 O O . VAL A 1 106 ? 7.955 54.857 -3.366 1.00 52.12 406 VAL A O 1
ATOM 825 N N . ARG A 1 107 ? 8.723 52.754 -3.567 1.00 38.54 407 ARG A N 1
ATOM 826 C CA . ARG A 1 107 ? 10.018 53.111 -2.997 1.00 46.37 407 ARG A CA 1
ATOM 827 C C . ARG A 1 107 ? 10.758 54.088 -3.901 1.00 49.94 407 ARG A C 1
ATOM 828 O O . ARG A 1 107 ? 11.337 55.071 -3.424 1.00 64.72 407 ARG A O 1
ATOM 836 N N . ALA A 1 108 ? 10.748 53.835 -5.212 1.00 40.50 408 ALA A N 1
ATOM 837 C CA . ALA A 1 108 ? 11.349 54.780 -6.146 1.00 45.79 408 ALA A CA 1
ATOM 838 C C . ALA A 1 108 ? 10.654 56.133 -6.091 1.00 52.56 408 ALA A C 1
ATOM 839 O O . ALA A 1 108 ? 11.297 57.170 -6.289 1.00 63.39 408 ALA A O 1
ATOM 841 N N . ALA A 1 109 ? 9.347 56.144 -5.825 1.00 43.99 409 ALA A N 1
ATOM 842 C CA . ALA A 1 109 ? 8.636 57.408 -5.666 1.00 42.07 409 ALA A CA 1
ATOM 843 C C . ALA A 1 109 ? 9.175 58.186 -4.472 1.00 43.14 409 ALA A C 1
ATOM 844 O O . ALA A 1 109 ? 9.460 59.384 -4.573 1.00 50.77 409 ALA A O 1
ATOM 846 N N . PHE A 1 110 ? 9.321 57.516 -3.326 1.00 38.23 410 PHE A N 1
ATOM 847 C CA . PHE A 1 110 ? 9.931 58.163 -2.169 1.00 45.95 410 PHE A CA 1
ATOM 848 C C . PHE A 1 110 ? 11.349 58.619 -2.483 1.00 47.88 410 PHE A C 1
ATOM 849 O O . PHE A 1 110 ? 11.767 59.706 -2.069 1.00 53.39 410 PHE A O 1
ATOM 857 N N . ASP A 1 111 ? 12.105 57.797 -3.213 1.00 40.57 411 ASP A N 1
ATOM 858 C CA . ASP A 1 111 ? 13.454 58.189 -3.602 1.00 52.14 411 ASP A CA 1
ATOM 859 C C . ASP A 1 111 ? 13.428 59.377 -4.554 1.00 52.97 411 ASP A C 1
ATOM 860 O O . ASP A 1 111 ? 14.246 60.296 -4.433 1.00 58.00 411 ASP A O 1
ATOM 865 N N . GLN A 1 112 ? 12.494 59.378 -5.509 1.00 47.30 412 GLN A N 1
ATOM 866 C CA . GLN A 1 112 ? 12.370 60.516 -6.412 1.00 50.40 412 GLN A CA 1
ATOM 867 C C . GLN A 1 112 ? 11.961 61.777 -5.665 1.00 49.31 412 GLN A C 1
ATOM 868 O O . GLN A 1 112 ? 12.392 62.879 -6.023 1.00 50.32 412 GLN A O 1
ATOM 874 N N . ARG A 1 113 ? 11.130 61.638 -4.629 1.00 42.25 413 ARG A N 1
ATOM 875 C CA . ARG A 1 113 ? 10.751 62.797 -3.828 1.00 41.31 413 ARG A CA 1
ATOM 876 C C . ARG A 1 113 ? 11.965 63.404 -3.135 1.00 45.49 413 ARG A C 1
ATOM 877 O O . ARG A 1 113 ? 12.102 64.631 -3.066 1.00 50.29 413 ARG A O 1
ATOM 885 N N . MET A 1 114 ? 12.859 62.559 -2.616 1.00 44.12 414 MET A N 1
ATOM 886 C CA . MET A 1 114 ? 14.080 63.068 -1.999 1.00 43.07 414 MET A CA 1
ATOM 887 C C . MET A 1 114 ? 14.984 63.728 -3.032 1.00 43.72 414 MET A C 1
ATOM 888 O O . MET A 1 114 ? 15.670 64.711 -2.727 1.00 50.02 414 MET A O 1
ATOM 893 N N . LYS A 1 115 ? 15.001 63.203 -4.258 1.00 36.50 415 LYS A N 1
ATOM 894 C CA . LYS A 1 115 ? 15.790 63.818 -5.319 1.00 45.73 415 LYS A CA 1
ATOM 895 C C . LYS A 1 115 ? 15.303 65.233 -5.604 1.00 48.64 415 LYS A C 1
ATOM 896 O O . LYS A 1 115 ? 16.062 66.203 -5.491 1.00 48.73 415 LYS A O 1
ATOM 902 N N . THR A 1 116 ? 14.028 65.368 -5.978 1.00 45.36 416 THR A N 1
ATOM 903 C CA . THR A 1 116 ? 13.458 66.692 -6.207 1.00 45.85 416 THR A CA 1
ATOM 904 C C . THR A 1 116 ? 13.693 67.603 -5.010 1.00 44.86 416 THR A C 1
ATOM 905 O O . THR A 1 116 ? 14.062 68.773 -5.170 1.00 55.34 416 THR A O 1
ATOM 909 N N . TRP A 1 117 ? 13.489 67.081 -3.799 1.00 41.78 417 TRP A N 1
ATOM 910 C CA . TRP A 1 117 ? 13.764 67.867 -2.601 1.00 37.82 417 TRP A CA 1
ATOM 911 C C . TRP A 1 117 ? 15.231 68.271 -2.537 1.00 44.22 417 TRP A C 1
ATOM 912 O O . TRP A 1 117 ? 15.553 69.420 -2.211 1.00 49.98 417 TRP A O 1
ATOM 923 N N . GLN A 1 118 ? 16.137 67.341 -2.848 1.00 47.53 418 GLN A N 1
ATOM 924 C CA . GLN A 1 118 ? 17.561 67.660 -2.831 1.00 41.41 418 GLN A CA 1
ATOM 925 C C . GLN A 1 118 ? 17.889 68.744 -3.850 1.00 43.19 418 GLN A C 1
ATOM 926 O O . GLN A 1 118 ? 18.570 69.726 -3.532 1.00 50.76 418 GLN A O 1
ATOM 932 N N . ARG A 1 119 ? 17.413 68.582 -5.086 1.00 39.40 419 ARG A N 1
ATOM 933 C CA . ARG A 1 119 ? 17.643 69.608 -6.099 1.00 45.11 419 ARG A CA 1
ATOM 934 C C . ARG A 1 119 ? 17.016 70.933 -5.686 1.00 42.58 419 ARG A C 1
ATOM 935 O O . ARG A 1 119 ? 17.585 72.003 -5.934 1.00 47.08 419 ARG A O 1
ATOM 943 N N . TRP A 1 120 ? 15.841 70.882 -5.054 1.00 43.25 420 TRP A N 1
ATOM 944 C CA . TRP A 1 120 ? 15.237 72.098 -4.523 1.00 42.41 420 TRP A CA 1
ATOM 945 C C . TRP A 1 120 ? 16.130 72.733 -3.465 1.00 45.19 420 TRP A C 1
ATOM 946 O O . TRP A 1 120 ? 16.321 73.955 -3.453 1.00 46.55 420 TRP A O 1
ATOM 957 N N . GLN A 1 121 ? 16.690 71.918 -2.569 1.00 41.42 421 GLN A N 1
ATOM 958 C CA . GLN A 1 121 ? 17.618 72.446 -1.575 1.00 42.07 421 GLN A CA 1
ATOM 959 C C . GLN A 1 121 ? 18.897 72.952 -2.231 1.00 38.11 421 GLN A C 1
ATOM 960 O O . GLN A 1 121 ? 19.449 73.978 -1.818 1.00 44.64 421 GLN A O 1
ATOM 966 N N . ASP A 1 122 ? 19.382 72.247 -3.254 1.00 34.79 422 ASP A N 1
ATOM 967 C CA . ASP A 1 122 ? 20.573 72.705 -3.962 1.00 38.38 422 ASP A CA 1
ATOM 968 C C . ASP A 1 122 ? 20.327 74.049 -4.636 1.00 40.87 422 ASP A C 1
ATOM 969 O O . ASP A 1 122 ? 21.228 74.895 -4.698 1.00 43.65 422 ASP A O 1
ATOM 974 N N . ALA A 1 123 ? 19.113 74.265 -5.147 1.00 40.72 423 ALA A N 1
ATOM 975 C CA . ALA A 1 123 ? 18.783 75.558 -5.736 1.00 38.13 423 ALA A CA 1
ATOM 976 C C . ALA A 1 123 ? 18.793 76.659 -4.683 1.00 33.36 423 ALA A C 1
ATOM 977 O O . ALA A 1 123 ? 19.251 77.776 -4.949 1.00 34.63 423 ALA A O 1
ATOM 979 N N . GLN A 1 124 ? 18.289 76.364 -3.482 1.00 31.18 424 GLN A N 1
ATOM 980 C CA . GLN A 1 124 ? 18.333 77.345 -2.403 1.00 31.44 424 GLN A CA 1
ATOM 981 C C . GLN A 1 124 ? 19.764 77.775 -2.112 1.00 34.19 424 GLN A C 1
ATOM 982 O O . GLN A 1 124 ? 20.035 78.964 -1.908 1.00 41.64 424 GLN A O 1
ATOM 988 N N . ALA A 1 125 ? 20.697 76.820 -2.089 1.00 36.91 425 ALA A N 1
ATOM 989 C CA . ALA A 1 125 ? 22.098 77.163 -1.877 1.00 31.52 425 ALA A CA 1
ATOM 990 C C . ALA A 1 125 ? 22.642 78.018 -3.013 1.00 27.66 425 ALA A C 1
ATOM 991 O O . ALA A 1 125 ? 23.484 78.893 -2.781 1.00 38.66 425 ALA A O 1
ATOM 993 N N . THR A 1 126 ? 22.176 77.784 -4.240 1.00 22.09 426 THR A N 1
ATOM 994 C CA . THR A 1 126 ? 22.644 78.578 -5.370 1.00 33.06 426 THR A CA 1
ATOM 995 C C . THR A 1 126 ? 22.140 80.013 -5.293 1.00 34.67 426 THR A C 1
ATOM 996 O O . THR A 1 126 ? 22.804 80.930 -5.791 1.00 33.03 426 THR A O 1
ATOM 1000 N N . LEU A 1 127 ? 20.977 80.229 -4.677 1.00 31.54 427 LEU A N 1
ATOM 1001 C CA . LEU A 1 127 ? 20.429 81.577 -4.589 1.00 31.07 427 LEU A CA 1
ATOM 1002 C C . LEU A 1 127 ? 21.219 82.434 -3.609 1.00 34.43 427 LEU A C 1
ATOM 1003 O O . LEU A 1 127 ? 21.480 83.613 -3.878 1.00 42.19 427 LEU A O 1
ATOM 1008 N N . GLN A 1 128 ? 21.610 81.861 -2.468 1.00 32.00 428 GLN A N 1
ATOM 1009 C CA . GLN A 1 128 ? 22.362 82.628 -1.481 1.00 40.95 428 GLN A CA 1
ATOM 1010 C C . GLN A 1 128 ? 23.634 83.209 -2.085 1.00 41.03 428 GLN A C 1
ATOM 1011 O O . GLN A 1 128 ? 23.956 84.382 -1.864 1.00 47.49 428 GLN A O 1
ATOM 1017 N N . LYS A 1 129 ? 24.371 82.403 -2.853 1.00 31.56 429 LYS A N 1
ATOM 1018 C CA . LYS A 1 129 ? 25.574 82.911 -3.503 1.00 37.64 429 LYS A CA 1
ATOM 1019 C C . LYS A 1 129 ? 25.263 84.108 -4.389 1.00 41.07 429 LYS A C 1
ATOM 1020 O O . LYS A 1 129 ? 26.087 85.021 -4.514 1.00 48.49 429 LYS A O 1
ATOM 1026 N N . LYS A 1 130 ? 24.081 84.125 -5.009 1.00 36.01 430 LYS A N 1
ATOM 1027 C CA . LYS A 1 130 ? 23.696 85.260 -5.839 1.00 44.35 430 LYS A CA 1
ATOM 1028 C C . LYS A 1 130 ? 23.493 86.511 -4.995 1.00 41.73 430 LYS A C 1
ATOM 1029 O O . LYS A 1 130 ? 24.045 87.575 -5.299 1.00 45.72 430 LYS A O 1
ATOM 1035 N N . ARG A 1 131 ? 22.701 86.402 -3.927 1.00 35.98 431 ARG A N 1
ATOM 1036 C CA . ARG A 1 131 ? 22.482 87.551 -3.055 1.00 40.44 431 ARG A CA 1
ATOM 1037 C C . ARG A 1 131 ? 23.793 88.050 -2.464 1.00 42.58 431 ARG A C 1
ATOM 1038 O O . ARG A 1 131 ? 24.020 89.262 -2.372 1.00 46.43 431 ARG A O 1
ATOM 1046 N N . GLU A 1 132 ? 24.674 87.131 -2.061 1.00 36.30 432 GLU A N 1
ATOM 1047 C CA . GLU A 1 132 ? 25.969 87.542 -1.532 1.00 50.67 432 GLU A CA 1
ATOM 1048 C C . GLU A 1 132 ? 26.801 88.241 -2.599 1.00 49.18 432 GLU A C 1
ATOM 1049 O O . GLU A 1 132 ? 27.503 89.217 -2.310 1.00 65.97 432 GLU A O 1
ATOM 1055 N N . ALA A 1 133 ? 26.733 87.758 -3.843 1.00 35.76 433 ALA A N 1
ATOM 1056 C CA . ALA A 1 133 ? 27.456 88.416 -4.925 1.00 44.76 433 ALA A CA 1
ATOM 1057 C C . ALA A 1 133 ? 27.018 89.865 -5.092 1.00 50.38 433 ALA A C 1
ATOM 1058 O O . ALA A 1 133 ? 27.836 90.727 -5.433 1.00 53.41 433 ALA A O 1
ATOM 1060 N N . GLU A 1 134 ? 25.737 90.154 -4.854 1.00 46.67 434 GLU A N 1
ATOM 1061 C CA . GLU A 1 134 ? 25.261 91.528 -4.964 1.00 52.26 434 GLU A CA 1
ATOM 1062 C C . GLU A 1 134 ? 25.715 92.366 -3.776 1.00 47.70 434 GLU A C 1
ATOM 1063 O O . GLU A 1 134 ? 26.105 93.528 -3.942 1.00 53.46 434 GLU A O 1
ATOM 1069 N N . ALA A 1 135 ? 25.668 91.796 -2.570 1.00 41.51 435 ALA A N 1
ATOM 1070 C CA . ALA A 1 135 ? 26.100 92.533 -1.387 1.00 50.99 435 ALA A CA 1
ATOM 1071 C C . ALA A 1 135 ? 27.526 93.041 -1.545 1.00 55.02 435 ALA A C 1
ATOM 1072 O O . ALA A 1 135 ? 27.840 94.170 -1.149 1.00 67.69 435 ALA A O 1
ATOM 1074 N N . ARG A 1 136 ? 28.407 92.222 -2.123 1.00 45.91 436 ARG A N 1
ATOM 1075 C CA . ARG A 1 136 ? 29.782 92.657 -2.335 1.00 59.10 436 ARG A CA 1
ATOM 1076 C C . ARG A 1 136 ? 29.863 93.767 -3.374 1.00 63.48 436 ARG A C 1
ATOM 1077 O O . ARG A 1 136 ? 30.708 94.662 -3.260 1.00 68.53 436 ARG A O 1
ATOM 1085 N N . LEU A 1 137 ? 28.995 93.732 -4.386 1.00 51.49 437 LEU A N 1
ATOM 1086 C CA . LEU A 1 137 ? 29.013 94.752 -5.426 1.00 61.16 437 LEU A CA 1
ATOM 1087 C C . LEU A 1 137 ? 28.343 96.048 -4.993 1.00 64.54 437 LEU A C 1
ATOM 1088 O O . LEU A 1 137 ? 28.557 97.083 -5.633 1.00 67.25 437 LEU A O 1
ATOM 1093 N N . LEU A 1 138 ? 27.542 96.017 -3.926 1.00 56.73 438 LEU A N 1
ATOM 1094 C CA . LEU A 1 138 ? 26.890 97.236 -3.461 1.00 56.98 438 LEU A CA 1
ATOM 1095 C C . LEU A 1 138 ? 27.906 98.295 -3.058 1.00 68.98 438 LEU A C 1
ATOM 1096 O O . LEU A 1 138 ? 27.638 99.495 -3.190 1.00 73.64 438 LEU A O 1
ATOM 1101 N N . TRP A 1 139 ? 29.072 97.878 -2.566 1.00 64.57 439 TRP A N 1
ATOM 1102 C CA . TRP A 1 139 ? 30.118 98.817 -2.185 1.00 67.26 439 TRP A CA 1
ATOM 1103 C C . TRP A 1 139 ? 31.026 99.197 -3.345 1.00 67.31 439 TRP A C 1
ATOM 1104 O O . TRP A 1 139 ? 31.703 100.229 -3.270 1.00 75.32 439 TRP A O 1
ATOM 1115 N N . ALA A 1 140 ? 31.056 98.397 -4.409 1.00 64.43 440 ALA A N 1
ATOM 1116 C CA . ALA A 1 140 ? 31.918 98.680 -5.545 1.00 75.63 440 ALA A CA 1
ATOM 1117 C C . ALA A 1 140 ? 31.386 99.879 -6.329 1.00 81.93 440 ALA A C 1
ATOM 1118 O O . ALA A 1 140 ? 30.347 100.462 -6.009 1.00 80.05 440 ALA A O 1
ATOM 1120 N N . ASN A 1 141 ? 32.118 100.249 -7.379 1.00 81.69 441 ASN A N 1
ATOM 1121 C CA . ASN A 1 141 ? 31.738 101.377 -8.220 1.00 84.55 441 ASN A CA 1
ATOM 1122 C C . ASN A 1 141 ? 31.469 100.918 -9.648 1.00 90.31 441 ASN A C 1
ATOM 1123 O O . ASN A 1 141 ? 32.081 101.423 -10.595 1.00 90.73 441 ASN A O 1
ATOM 1128 N N . LYS A 1 142 ? 30.558 99.960 -9.812 1.00 93.80 442 LYS A N 1
ATOM 1129 C CA . LYS A 1 142 ? 30.201 99.437 -11.130 1.00 99.80 442 LYS A CA 1
ATOM 1130 C C . LYS A 1 142 ? 28.715 99.111 -11.144 1.00 97.04 442 LYS A C 1
ATOM 1131 O O . LYS A 1 142 ? 28.301 98.004 -10.779 1.00 89.97 442 LYS A O 1
ATOM 1137 N N . PRO A 1 143 ? 27.876 100.061 -11.568 1.00 93.26 443 PRO A N 1
ATOM 1138 C CA . PRO A 1 143 ? 26.431 99.787 -11.598 1.00 89.80 443 PRO A CA 1
ATOM 1139 C C . PRO A 1 143 ? 26.044 98.728 -12.612 1.00 90.35 443 PRO A C 1
ATOM 1140 O O . PRO A 1 143 ? 25.014 98.066 -12.435 1.00 84.25 443 PRO A O 1
ATOM 1144 N N . ASP A 1 144 ? 26.834 98.546 -13.671 1.00 90.01 444 ASP A N 1
ATOM 1145 C CA . ASP A 1 144 ? 26.512 97.528 -14.666 1.00 89.57 444 ASP A CA 1
ATOM 1146 C C . ASP A 1 144 ? 26.566 96.133 -14.057 1.00 83.95 444 ASP A C 1
ATOM 1147 O O . ASP A 1 144 ? 25.593 95.373 -14.126 1.00 79.53 444 ASP A O 1
ATOM 1152 N N . LYS A 1 145 ? 27.702 95.779 -13.450 1.00 80.80 445 LYS A N 1
ATOM 1153 C CA . LYS A 1 145 ? 27.824 94.465 -12.830 1.00 70.12 445 LYS A CA 1
ATOM 1154 C C . LYS A 1 145 ? 26.807 94.277 -11.711 1.00 67.65 445 LYS A C 1
ATOM 1155 O O . LYS A 1 145 ? 26.372 93.149 -11.452 1.00 60.76 445 LYS A O 1
ATOM 1161 N N . LEU A 1 146 ? 26.416 95.363 -11.040 1.00 75.29 446 LEU A N 1
ATOM 1162 C CA . LEU A 1 146 ? 25.410 95.259 -9.989 1.00 69.94 446 LEU A CA 1
ATOM 1163 C C . LEU A 1 146 ? 24.085 94.759 -10.551 1.00 65.20 446 LEU A C 1
ATOM 1164 O O . LEU A 1 146 ? 23.507 93.791 -10.043 1.00 64.28 446 LEU A O 1
ATOM 1169 N N . GLN A 1 147 ? 23.585 95.410 -11.605 1.00 66.30 447 GLN A N 1
ATOM 1170 C CA . GLN A 1 147 ? 22.352 94.950 -12.233 1.00 65.10 447 GLN A CA 1
ATOM 1171 C C . GLN A 1 147 ? 22.477 93.510 -12.712 1.00 64.15 447 GLN A C 1
ATOM 1172 O O . GLN A 1 147 ? 21.491 92.765 -12.707 1.00 64.20 447 GLN A O 1
ATOM 1178 N N . GLN A 1 148 ? 23.678 93.103 -13.128 1.00 59.35 448 GLN A N 1
ATOM 1179 C CA . GLN A 1 148 ? 23.892 91.712 -13.510 1.00 57.81 448 GLN A CA 1
ATOM 1180 C C . GLN A 1 148 ? 23.639 90.777 -12.335 1.00 52.69 448 GLN A C 1
ATOM 1181 O O . GLN A 1 148 ? 23.091 89.683 -12.508 1.00 50.15 448 GLN A O 1
ATOM 1187 N N . ALA A 1 149 ? 24.030 91.193 -11.129 1.00 57.20 449 ALA A N 1
ATOM 1188 C CA . ALA A 1 149 ? 23.782 90.371 -9.950 1.00 50.98 449 ALA A CA 1
ATOM 1189 C C . ALA A 1 149 ? 22.314 90.419 -9.543 1.00 48.42 449 ALA A C 1
ATOM 1190 O O . ALA A 1 149 ? 21.726 89.389 -9.194 1.00 46.78 449 ALA A O 1
ATOM 1192 N N . LYS A 1 150 ? 21.705 91.606 -9.581 1.00 53.02 450 LYS A N 1
ATOM 1193 C CA . LYS A 1 150 ? 20.291 91.717 -9.239 1.00 50.71 450 LYS A CA 1
ATOM 1194 C C . LYS A 1 150 ? 19.422 90.888 -10.176 1.00 51.14 450 LYS A C 1
ATOM 1195 O O . LYS A 1 150 ? 18.361 90.399 -9.769 1.00 46.83 450 LYS A O 1
ATOM 1201 N N . ASP A 1 151 ? 19.852 90.714 -11.427 1.00 49.28 451 ASP A N 1
ATOM 1202 C CA . ASP A 1 151 ? 19.071 89.927 -12.375 1.00 52.66 451 ASP A CA 1
ATOM 1203 C C . ASP A 1 151 ? 19.165 88.439 -12.061 1.00 49.88 451 ASP A C 1
ATOM 1204 O O . ASP A 1 151 ? 18.147 87.739 -12.005 1.00 50.10 451 ASP A O 1
ATOM 1209 N N . GLU A 1 152 ? 20.384 87.935 -11.854 1.00 48.92 452 GLU A N 1
ATOM 1210 C CA . GLU A 1 152 ? 20.548 86.523 -11.527 1.00 44.23 452 GLU A CA 1
ATOM 1211 C C . GLU A 1 152 ? 19.797 86.153 -10.255 1.00 42.67 452 GLU A C 1
ATOM 1212 O O . GLU A 1 152 ? 19.310 85.024 -10.127 1.00 38.77 452 GLU A O 1
ATOM 1218 N N . ILE A 1 153 ? 19.690 87.084 -9.305 1.00 43.65 453 ILE A N 1
ATOM 1219 C CA . ILE A 1 153 ? 18.891 86.829 -8.112 1.00 39.32 453 ILE A CA 1
ATOM 1220 C C . ILE A 1 153 ? 17.419 86.691 -8.479 1.00 44.24 453 ILE A C 1
ATOM 1221 O O . ILE A 1 153 ? 16.730 85.780 -8.005 1.00 41.53 453 ILE A O 1
ATOM 1226 N N . LEU A 1 154 ? 16.914 87.590 -9.326 1.00 50.38 454 LEU A N 1
ATOM 1227 C CA . LEU A 1 154 ? 15.530 87.488 -9.776 1.00 45.73 454 LEU A CA 1
ATOM 1228 C C . LEU A 1 154 ? 15.281 86.156 -10.469 1.00 42.23 454 LEU A C 1
ATOM 1229 O O . LEU A 1 154 ? 14.279 85.481 -10.205 1.00 49.07 454 LEU A O 1
ATOM 1234 N N . GLU A 1 155 ? 16.190 85.760 -11.362 1.00 42.33 455 GLU A N 1
ATOM 1235 C CA . GLU A 1 155 ? 16.022 84.506 -12.089 1.00 41.20 455 GLU A CA 1
ATOM 1236 C C . GLU A 1 155 ? 15.992 83.319 -11.136 1.00 39.32 455 GLU A C 1
ATOM 1237 O O . GLU A 1 155 ? 15.081 82.484 -11.190 1.00 37.69 455 GLU A O 1
ATOM 1243 N N . TRP A 1 156 ? 16.984 83.228 -10.249 1.00 46.03 456 TRP A N 1
ATOM 1244 C CA . TRP A 1 156 ? 17.027 82.110 -9.315 1.00 36.72 456 TRP A CA 1
ATOM 1245 C C . TRP A 1 156 ? 15.908 82.193 -8.287 1.00 40.01 456 TRP A C 1
ATOM 1246 O O . TRP A 1 156 ? 15.487 81.163 -7.749 1.00 36.36 456 TRP A O 1
ATOM 1257 N N . GLU A 1 157 ? 15.415 83.400 -8.001 1.00 39.66 457 GLU A N 1
ATOM 1258 C CA . GLU A 1 157 ? 14.254 83.521 -7.127 1.00 34.81 457 GLU A CA 1
ATOM 1259 C C . GLU A 1 157 ? 13.079 82.721 -7.671 1.00 33.87 457 GLU A C 1
ATOM 1260 O O . GLU A 1 157 ? 12.338 82.091 -6.907 1.00 39.96 457 GLU A O 1
ATOM 1266 N N . SER A 1 158 ? 12.898 82.728 -8.992 1.00 33.94 458 SER A N 1
ATOM 1267 C CA . SER A 1 158 ? 11.839 81.935 -9.603 1.00 40.56 458 SER A C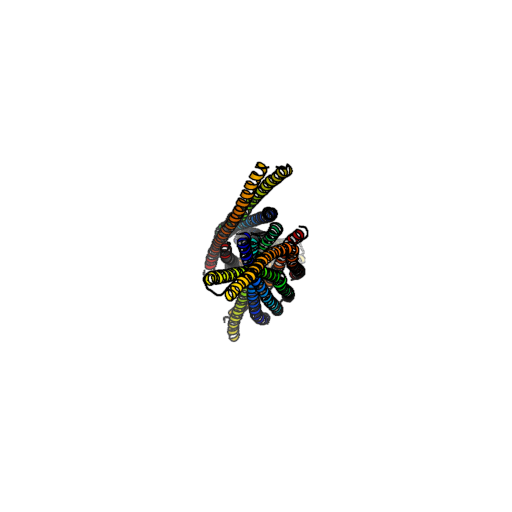A 1
ATOM 1268 C C . SER A 1 158 ? 12.226 80.467 -9.721 1.00 41.66 458 SER A C 1
ATOM 1269 O O . SER A 1 158 ? 11.356 79.593 -9.638 1.00 40.54 458 SER A O 1
ATOM 1272 N N . ARG A 1 159 ? 13.514 80.178 -9.912 1.00 37.30 459 ARG A N 1
ATOM 1273 C CA . ARG A 1 159 ? 13.956 78.793 -10.035 1.00 35.57 459 ARG A CA 1
ATOM 1274 C C . ARG A 1 159 ? 13.629 78.005 -8.773 1.00 34.10 459 ARG A C 1
ATOM 1275 O O . ARG A 1 159 ? 12.957 76.969 -8.826 1.00 36.37 459 ARG A O 1
ATOM 1283 N N . VAL A 1 160 ? 14.103 78.484 -7.621 1.00 33.92 460 VAL A N 1
ATOM 1284 C CA . VAL A 1 160 ? 13.760 77.834 -6.361 1.00 35.22 460 VAL A CA 1
ATOM 1285 C C . VAL A 1 160 ? 12.251 77.757 -6.196 1.00 37.69 460 VAL A C 1
ATOM 1286 O O . VAL A 1 160 ? 11.728 76.801 -5.611 1.00 37.45 460 VAL A O 1
ATOM 1290 N N . THR A 1 161 ? 11.525 78.755 -6.705 1.00 37.94 461 THR A N 1
ATOM 1291 C CA . THR A 1 161 ? 10.069 78.691 -6.672 1.00 44.49 461 THR A CA 1
ATOM 1292 C C . THR A 1 161 ? 9.557 77.514 -7.491 1.00 41.67 461 THR A C 1
ATOM 1293 O O . THR A 1 161 ? 8.566 76.874 -7.123 1.00 46.46 461 THR A O 1
ATOM 1297 N N . GLN A 1 162 ? 10.225 77.211 -8.605 1.00 37.79 462 GLN A N 1
ATOM 1298 C CA . GLN A 1 162 ? 9.808 76.085 -9.434 1.00 40.56 462 GLN A CA 1
ATOM 1299 C C . GLN A 1 162 ? 10.136 74.758 -8.760 1.00 39.76 462 GLN A C 1
ATOM 1300 O O . GLN A 1 162 ? 9.291 73.858 -8.693 1.00 39.97 462 GLN A O 1
ATOM 1306 N N . TYR A 1 163 ? 11.364 74.616 -8.256 1.00 42.08 463 TYR A N 1
ATOM 1307 C CA . TYR A 1 163 ? 11.729 73.393 -7.549 1.00 42.80 463 TYR A CA 1
ATOM 1308 C C . TYR A 1 163 ? 10.842 73.179 -6.330 1.00 44.71 463 TYR A C 1
ATOM 1309 O O . TYR A 1 163 ? 10.457 72.044 -6.024 1.00 44.79 463 TYR A O 1
ATOM 1318 N N . GLU A 1 164 ? 10.506 74.259 -5.621 1.00 45.07 464 GLU A N 1
ATOM 1319 C CA . GLU A 1 164 ? 9.621 74.134 -4.468 1.00 47.07 464 GLU A CA 1
ATOM 1320 C C . GLU A 1 164 ? 8.243 73.642 -4.887 1.00 44.89 464 GLU A C 1
ATOM 1321 O O . GLU A 1 164 ? 7.653 72.781 -4.223 1.00 46.72 464 GLU A O 1
ATOM 1327 N N . ARG A 1 165 ? 7.711 74.178 -5.988 1.00 48.01 465 ARG A N 1
ATOM 1328 C CA . ARG A 1 165 ? 6.425 73.705 -6.486 1.00 44.13 465 ARG A CA 1
ATOM 1329 C C . ARG A 1 165 ? 6.509 72.261 -6.964 1.00 40.44 465 ARG A C 1
ATOM 1330 O O . ARG A 1 165 ? 5.554 71.496 -6.791 1.00 45.92 465 ARG A O 1
ATOM 1338 N N . ASP A 1 166 ? 7.637 71.870 -7.561 1.00 46.58 466 ASP A N 1
ATOM 1339 C CA . ASP A 1 166 ? 7.800 70.486 -7.992 1.00 38.99 466 ASP A CA 1
ATOM 1340 C C . ASP A 1 166 ? 7.786 69.535 -6.802 1.00 41.33 466 ASP A C 1
ATOM 1341 O O . ASP A 1 166 ? 7.161 68.470 -6.855 1.00 37.78 466 ASP A O 1
ATOM 1346 N N . PHE A 1 167 ? 8.474 69.903 -5.718 1.00 46.12 467 PHE A N 1
ATOM 1347 C CA . PHE A 1 167 ? 8.480 69.057 -4.529 1.00 40.38 467 PHE A CA 1
ATOM 1348 C C . PHE A 1 167 ? 7.073 68.877 -3.976 1.00 40.56 467 PHE A C 1
ATOM 1349 O O . PHE A 1 167 ? 6.721 67.797 -3.489 1.00 46.66 467 PHE A O 1
ATOM 1357 N N . GLU A 1 168 ? 6.252 69.927 -4.040 1.00 46.75 468 GLU A N 1
ATOM 1358 C CA . GLU A 1 168 ? 4.877 69.811 -3.570 1.00 41.97 468 GLU A CA 1
ATOM 1359 C C . GLU A 1 168 ? 4.085 68.829 -4.424 1.00 39.59 468 GLU A C 1
ATOM 1360 O O . GLU A 1 168 ? 3.341 67.997 -3.893 1.00 44.42 468 GLU A O 1
ATOM 1366 N N . ARG A 1 169 ? 4.234 68.907 -5.748 1.00 39.68 469 ARG A N 1
ATOM 1367 C CA . ARG A 1 169 ? 3.518 67.986 -6.623 1.00 39.87 469 ARG A CA 1
ATOM 1368 C C . ARG A 1 169 ? 4.048 66.565 -6.483 1.00 46.13 469 ARG A C 1
ATOM 1369 O O . ARG A 1 169 ? 3.267 65.609 -6.414 1.00 38.61 469 ARG A O 1
ATOM 1377 N N . ILE A 1 170 ? 5.373 66.405 -6.441 1.00 44.07 470 ILE A N 1
ATOM 1378 C CA . ILE A 1 170 ? 5.952 65.072 -6.299 1.00 37.87 470 ILE A CA 1
ATOM 1379 C C . ILE A 1 170 ? 5.509 64.437 -4.988 1.00 40.41 470 ILE A C 1
ATOM 1380 O O . ILE A 1 170 ? 5.222 63.235 -4.928 1.00 39.07 470 ILE A O 1
ATOM 1385 N N . SER A 1 171 ? 5.449 65.231 -3.917 1.00 47.38 471 SER A N 1
ATOM 1386 C CA . SER A 1 171 ? 4.950 64.711 -2.649 1.00 42.69 471 SER A CA 1
ATOM 1387 C C . SER A 1 171 ? 3.497 64.272 -2.764 1.00 43.63 471 SER A C 1
ATOM 1388 O O . SER A 1 171 ? 3.066 63.359 -2.051 1.00 51.82 471 SER A O 1
ATOM 1391 N N . THR A 1 172 ? 2.729 64.904 -3.654 1.00 45.78 472 THR A N 1
ATOM 1392 C CA . THR A 1 172 ? 1.341 64.507 -3.857 1.00 48.63 472 THR A CA 1
ATOM 1393 C C . THR A 1 172 ? 1.228 63.234 -4.686 1.00 48.07 472 THR A C 1
ATOM 1394 O O . THR A 1 172 ? 0.299 62.445 -4.477 1.00 49.65 472 THR A O 1
ATOM 1398 N N . VAL A 1 173 ? 2.151 63.019 -5.624 1.00 43.28 473 VAL A N 1
ATOM 1399 C CA . VAL A 1 173 ? 2.110 61.811 -6.441 1.00 45.16 473 VAL A CA 1
ATOM 1400 C C . VAL A 1 173 ? 2.364 60.580 -5.580 1.00 49.50 473 VAL A C 1
ATOM 1401 O O . VAL A 1 173 ? 1.661 59.569 -5.690 1.00 46.74 473 VAL A O 1
ATOM 1405 N N . VAL A 1 174 ? 3.377 60.645 -4.713 1.00 55.26 474 VAL A N 1
ATOM 1406 C CA . VAL A 1 174 ? 3.647 59.533 -3.806 1.00 50.50 474 VAL A CA 1
ATOM 1407 C C . VAL A 1 174 ? 2.409 59.215 -2.980 1.00 51.50 474 VAL A C 1
ATOM 1408 O O . VAL A 1 174 ? 2.065 58.045 -2.773 1.00 56.23 474 VAL A O 1
ATOM 1412 N N . ARG A 1 175 ? 1.718 60.250 -2.498 1.00 52.51 475 ARG A N 1
ATOM 1413 C CA . ARG A 1 175 ? 0.472 60.026 -1.774 1.00 61.60 475 ARG A CA 1
ATOM 1414 C C . ARG A 1 175 ? -0.578 59.392 -2.678 1.00 61.24 475 ARG A C 1
ATOM 1415 O O . ARG A 1 175 ? -1.276 58.456 -2.271 1.00 61.57 475 ARG A O 1
ATOM 1423 N N . LYS A 1 176 ? -0.700 59.884 -3.914 1.00 61.13 476 LYS A N 1
ATOM 1424 C CA . LYS A 1 176 ? -1.639 59.286 -4.856 1.00 58.40 476 LYS A CA 1
ATOM 1425 C C . LYS A 1 176 ? -1.234 57.865 -5.226 1.00 58.84 476 LYS A C 1
ATOM 1426 O O . LYS A 1 176 ? -2.100 57.019 -5.474 1.00 61.49 476 LYS A O 1
ATOM 1432 N N . GLU A 1 177 ? 0.070 57.584 -5.267 1.00 58.06 477 GLU A N 1
ATOM 1433 C CA . GLU A 1 177 ? 0.526 56.249 -5.638 1.00 60.10 477 GLU A CA 1
ATOM 1434 C C . GLU A 1 177 ? 0.270 55.245 -4.521 1.00 64.02 477 GLU A C 1
ATOM 1435 O O . GLU A 1 177 ? -0.159 54.114 -4.781 1.00 59.18 477 GLU A O 1
ATOM 1441 N N . VAL A 1 178 ? 0.527 55.636 -3.272 1.00 65.38 478 VAL A N 1
ATOM 1442 C CA . VAL A 1 178 ? 0.307 54.725 -2.152 1.00 66.18 478 VAL A CA 1
ATOM 1443 C C . VAL A 1 178 ? -1.162 54.333 -2.065 1.00 69.52 478 VAL A C 1
ATOM 1444 O O . VAL A 1 178 ? -1.496 53.158 -1.872 1.00 70.90 478 VAL A O 1
ATOM 1448 N N . ILE A 1 179 ? -2.064 55.308 -2.206 1.00 71.91 479 ILE A N 1
ATOM 1449 C CA . ILE A 1 179 ? -3.492 55.005 -2.159 1.00 70.18 479 ILE A CA 1
ATOM 1450 C C . ILE A 1 179 ? -3.880 54.090 -3.313 1.00 66.39 479 ILE A C 1
ATOM 1451 O O . ILE A 1 179 ? -4.713 53.189 -3.159 1.00 68.95 479 ILE A O 1
ATOM 1456 N N . ARG A 1 180 ? -3.284 54.306 -4.488 1.00 65.79 480 ARG A N 1
ATOM 1457 C CA . ARG A 1 180 ? -3.575 53.447 -5.630 1.00 60.61 480 ARG A CA 1
ATOM 1458 C C . ARG A 1 180 ? -3.116 52.018 -5.374 1.00 66.97 480 ARG A C 1
ATOM 1459 O O . ARG A 1 180 ? -3.803 51.059 -5.747 1.00 67.73 480 ARG A O 1
ATOM 1467 N N . PHE A 1 181 ? -1.954 51.854 -4.739 1.00 73.33 481 PHE A N 1
ATOM 1468 C CA . PHE A 1 181 ? -1.454 50.516 -4.448 1.00 74.77 481 PHE A CA 1
ATOM 1469 C C . PHE A 1 181 ? -2.319 49.803 -3.416 1.00 76.63 481 PHE A C 1
ATOM 1470 O O . PHE A 1 181 ? -2.484 48.580 -3.487 1.00 76.05 481 PHE A O 1
ATOM 1478 N N . GLU A 1 182 ? -2.880 50.544 -2.459 1.00 79.01 482 GLU A N 1
ATOM 1479 C CA . GLU A 1 182 ? -3.715 49.931 -1.431 1.00 77.23 482 GLU A CA 1
ATOM 1480 C C . GLU A 1 182 ? -5.087 49.556 -1.979 1.00 76.75 482 GLU A C 1
ATOM 1481 O O . GLU A 1 182 ? -5.575 48.445 -1.745 1.00 78.78 482 GLU A O 1
ATOM 1487 N N . LYS A 1 183 ? -5.724 50.472 -2.711 1.00 76.42 483 LYS A N 1
ATOM 1488 C CA . LYS A 1 183 ? -7.043 50.183 -3.266 1.00 78.80 483 LYS A CA 1
ATOM 1489 C C . LYS A 1 183 ? -6.980 49.034 -4.265 1.00 75.84 483 LYS A C 1
ATOM 1490 O O . LYS A 1 183 ? -7.872 48.177 -4.295 1.00 74.90 483 LYS A O 1
ATOM 1496 N N . GLU A 1 184 ? -5.931 48.995 -5.090 1.00 73.10 484 GLU A N 1
ATOM 1497 C CA . GLU A 1 184 ? -5.794 47.912 -6.058 1.00 79.69 484 GLU A CA 1
ATOM 1498 C C . GLU A 1 184 ? -5.576 46.568 -5.374 1.00 79.48 484 GLU A C 1
ATOM 1499 O O . GLU A 1 184 ? -5.929 45.524 -5.934 1.00 79.44 484 GLU A O 1
ATOM 1505 N N . LYS A 1 185 ? -5.004 46.571 -4.169 1.00 78.04 485 LYS A N 1
ATOM 1506 C CA . LYS A 1 185 ? -4.738 45.321 -3.465 1.00 79.12 485 LYS A CA 1
ATOM 1507 C C . LYS A 1 185 ? -6.034 44.651 -3.024 1.00 73.20 485 LYS A C 1
ATOM 1508 O O . LYS A 1 185 ? -6.303 43.496 -3.374 1.00 77.60 485 LYS A O 1
ATOM 1514 N N . SER A 1 186 ? -6.852 45.365 -2.248 1.00 75.58 486 SER A N 1
ATOM 1515 C CA . SER A 1 186 ? -8.093 44.788 -1.747 1.00 77.73 486 SER A CA 1
ATOM 1516 C C . SER A 1 186 ? -9.070 44.451 -2.866 1.00 74.86 486 SER A C 1
ATOM 1517 O O . SER A 1 186 ? -9.971 43.630 -2.660 1.00 70.65 486 SER A O 1
ATOM 1520 N N . LYS A 1 187 ? -8.912 45.058 -4.043 1.00 74.71 487 LYS A N 1
ATOM 1521 C CA . LYS A 1 187 ? -9.848 44.818 -5.135 1.00 77.94 487 LYS A CA 1
ATOM 1522 C C . LYS A 1 187 ? -9.559 43.516 -5.872 1.00 83.20 487 LYS A C 1
ATOM 1523 O O . LYS A 1 187 ? -10.495 42.850 -6.331 1.00 81.43 487 LYS A O 1
ATOM 1529 N N . ASP A 1 188 ? -8.286 43.137 -5.999 1.00 82.88 488 ASP A N 1
ATOM 1530 C CA . ASP A 1 188 ? -7.907 41.954 -6.756 1.00 82.67 488 ASP A CA 1
ATOM 1531 C C . ASP A 1 188 ? -7.299 40.845 -5.911 1.00 79.15 488 ASP A C 1
ATOM 1532 O O . ASP A 1 188 ? -7.165 39.721 -6.408 1.00 80.18 488 ASP A O 1
ATOM 1537 N N . PHE A 1 189 ? -6.937 41.118 -4.657 1.00 75.76 489 PHE A N 1
ATOM 1538 C CA . PHE A 1 189 ? -6.252 40.115 -3.850 1.00 75.58 489 PHE A CA 1
ATOM 1539 C C . PHE A 1 189 ? -7.133 38.895 -3.615 1.00 73.95 489 PHE A C 1
ATOM 1540 O O . PHE A 1 189 ? -6.690 37.753 -3.783 1.00 70.51 489 PHE A O 1
ATOM 1548 N N . LYS A 1 190 ? -8.388 39.118 -3.222 1.00 77.74 490 LYS A N 1
ATOM 1549 C CA . LYS A 1 190 ? -9.274 38.003 -2.904 1.00 76.16 490 LYS A CA 1
ATOM 1550 C C . LYS A 1 190 ? -9.409 37.052 -4.087 1.00 73.45 490 LYS A C 1
ATOM 1551 O O . LYS A 1 190 ? -9.302 35.829 -3.932 1.00 66.99 490 LYS A O 1
ATOM 1557 N N . ASN A 1 191 ? -9.641 37.597 -5.283 1.00 79.28 491 ASN A N 1
ATOM 1558 C CA . ASN A 1 191 ? -9.822 36.750 -6.457 1.00 74.36 491 ASN A CA 1
ATOM 1559 C C . ASN A 1 191 ? -8.555 35.968 -6.778 1.00 66.06 491 ASN A C 1
ATOM 1560 O O . ASN A 1 191 ? -8.614 34.765 -7.061 1.00 62.44 491 ASN A O 1
ATOM 1565 N N . HIS A 1 192 ? -7.398 36.633 -6.744 1.00 69.46 492 HIS A N 1
ATOM 1566 C CA . HIS A 1 192 ? -6.148 35.941 -7.039 1.00 69.58 492 HIS A CA 1
ATOM 1567 C C . HIS A 1 192 ? -5.921 34.782 -6.076 1.00 66.82 492 HIS A C 1
ATOM 1568 O O . HIS A 1 192 ? -5.402 33.730 -6.469 1.00 67.70 492 HIS A O 1
ATOM 1575 N N . VAL A 1 193 ? -6.308 34.953 -4.811 1.00 59.91 493 VAL A N 1
ATOM 1576 C CA . VAL A 1 193 ? -6.156 33.874 -3.841 1.00 49.59 493 VAL A CA 1
ATOM 1577 C C . VAL A 1 193 ? -7.087 32.717 -4.180 1.00 51.38 493 VAL A C 1
ATOM 1578 O O . VAL A 1 193 ? -6.679 31.549 -4.170 1.00 48.88 493 VAL A O 1
ATOM 1582 N N . ILE A 1 194 ? -8.349 33.019 -4.486 1.00 58.82 494 ILE A N 1
ATOM 1583 C CA . ILE A 1 194 ? -9.300 31.967 -4.833 1.00 55.59 494 ILE A CA 1
ATOM 1584 C C . ILE A 1 194 ? -8.833 31.215 -6.071 1.00 51.32 494 ILE A C 1
ATOM 1585 O O . ILE A 1 194 ? -9.019 29.997 -6.185 1.00 60.49 494 ILE A O 1
ATOM 1590 N N . LYS A 1 195 ? -8.221 31.926 -7.020 1.00 52.55 495 LYS A N 1
ATOM 1591 C CA . LYS A 1 195 ? -7.743 31.276 -8.235 1.00 56.31 495 LYS A CA 1
ATOM 1592 C C . LYS A 1 195 ? -6.752 30.167 -7.907 1.00 51.64 495 LYS A C 1
ATOM 1593 O O . LYS A 1 195 ? -6.838 29.059 -8.448 1.00 54.81 495 LYS A O 1
ATOM 1599 N N . TYR A 1 196 ? -5.801 30.446 -7.014 1.00 48.32 496 TYR A N 1
ATOM 1600 C CA . TYR A 1 196 ? -4.820 29.429 -6.648 1.00 45.54 496 TYR A CA 1
ATOM 1601 C C . TYR A 1 196 ? -5.446 28.344 -5.781 1.00 47.62 496 TYR A C 1
ATOM 1602 O O . TYR A 1 196 ? -5.200 27.153 -5.998 1.00 53.74 496 TYR A O 1
ATOM 1611 N N . LEU A 1 197 ? -6.258 28.734 -4.796 1.00 43.98 497 LEU A N 1
ATOM 1612 C CA . LEU A 1 197 ? -6.907 27.745 -3.941 1.00 46.57 497 LEU A CA 1
ATOM 1613 C C . LEU A 1 197 ? -7.693 26.737 -4.767 1.00 45.34 497 LEU A C 1
ATOM 1614 O O . LEU A 1 197 ? -7.751 25.551 -4.422 1.00 41.53 497 LEU A O 1
ATOM 1619 N N . GLU A 1 198 ? -8.305 27.190 -5.862 1.00 48.32 498 GLU A N 1
ATOM 1620 C CA . GLU A 1 198 ? -9.009 26.265 -6.741 1.00 53.49 498 GLU A CA 1
ATOM 1621 C C . GLU A 1 198 ? -8.046 25.305 -7.426 1.00 46.80 498 GLU A C 1
ATOM 1622 O O . GLU A 1 198 ? -8.418 24.166 -7.726 1.00 46.95 498 GLU A O 1
ATOM 1628 N N . THR A 1 199 ? -6.810 25.743 -7.678 1.00 51.48 499 THR A N 1
ATOM 1629 C CA . THR A 1 199 ? -5.823 24.851 -8.276 1.00 48.13 499 THR A CA 1
ATOM 1630 C C . THR A 1 199 ? -5.479 23.696 -7.345 1.00 44.12 499 THR A C 1
ATOM 1631 O O . THR A 1 199 ? -5.212 22.583 -7.812 1.00 43.42 499 THR A O 1
ATOM 1635 N N . LEU A 1 200 ? -5.484 23.935 -6.032 1.00 39.45 500 LEU A N 1
ATOM 1636 C CA . LEU A 1 200 ? -5.246 22.860 -5.078 1.00 34.47 500 LEU A CA 1
ATOM 1637 C C . LEU A 1 200 ? -6.482 21.995 -4.881 1.00 42.54 500 LEU A C 1
ATOM 1638 O O . LEU A 1 200 ? -6.359 20.786 -4.655 1.00 46.74 500 LEU A O 1
ATOM 1643 N N . LEU A 1 201 ? -7.672 22.591 -4.959 1.00 42.74 501 LEU A N 1
ATOM 1644 C CA . LEU A 1 201 ? -8.896 21.806 -4.852 1.00 40.06 501 LEU A CA 1
ATOM 1645 C C . LEU A 1 201 ? -9.034 20.842 -6.023 1.00 44.27 501 LEU A C 1
ATOM 1646 O O . LEU A 1 201 ? -9.460 19.695 -5.843 1.00 50.73 501 LEU A O 1
ATOM 1651 N N . TYR A 1 202 ? -8.677 21.287 -7.230 1.00 43.09 502 TYR A N 1
ATOM 1652 C CA . TYR A 1 202 ? -8.745 20.404 -8.391 1.00 46.41 502 TYR A CA 1
ATOM 1653 C C . TYR A 1 202 ? -7.797 19.223 -8.238 1.00 44.80 502 TYR A C 1
ATOM 1654 O O . TYR A 1 202 ? -8.147 18.087 -8.579 1.00 49.79 502 TYR A O 1
ATOM 1663 N N . SER A 1 203 ? -6.589 19.470 -7.728 1.00 44.11 503 SER A N 1
ATOM 1664 C CA . SER A 1 203 ? -5.636 18.384 -7.526 1.00 48.43 503 SER A CA 1
ATOM 1665 C C . SER A 1 203 ? -6.189 17.346 -6.557 1.00 44.98 503 SER A C 1
ATOM 1666 O O . SER A 1 203 ? -6.179 16.143 -6.843 1.00 47.32 503 SER A O 1
ATOM 1669 N N . GLN A 1 204 ? -6.682 17.796 -5.401 1.00 40.58 504 GLN A N 1
ATOM 1670 C CA . GLN A 1 204 ? -7.253 16.866 -4.432 1.00 38.95 504 GLN A CA 1
ATOM 1671 C C . GLN A 1 204 ? -8.390 16.061 -5.045 1.00 41.54 504 GLN A C 1
ATOM 1672 O O . GLN A 1 204 ? -8.464 14.840 -4.866 1.00 44.48 504 GLN A O 1
ATOM 1678 N N . GLN A 1 205 ? -9.287 16.728 -5.774 1.00 43.58 505 GLN A N 1
ATOM 1679 C CA . GLN A 1 205 ? -10.377 16.016 -6.431 1.00 45.61 505 GLN A CA 1
ATOM 1680 C C . GLN A 1 205 ? -9.844 14.951 -7.381 1.00 42.52 505 GLN A C 1
ATOM 1681 O O . GLN A 1 205 ? -10.408 13.855 -7.478 1.00 44.58 505 GLN A O 1
ATOM 1687 N N . GLN A 1 206 ? -8.756 15.254 -8.091 1.00 45.56 506 GLN A N 1
ATOM 1688 C CA . GLN A 1 206 ? -8.158 14.264 -8.980 1.00 49.27 506 GLN A CA 1
ATOM 1689 C C . GLN A 1 206 ? -7.556 13.108 -8.191 1.00 43.97 506 GLN A C 1
ATOM 1690 O O . GLN A 1 206 ? -7.699 11.943 -8.579 1.00 43.44 506 GLN A O 1
ATOM 1696 N N . LEU A 1 207 ? -6.878 13.411 -7.083 1.00 39.55 507 LEU A N 1
ATOM 1697 C CA . LEU A 1 207 ? -6.281 12.358 -6.269 1.00 43.51 507 LEU A CA 1
ATOM 1698 C C . LEU A 1 207 ? -7.334 11.355 -5.815 1.00 45.42 507 LEU A C 1
ATOM 1699 O O . LEU A 1 207 ? -7.155 10.140 -5.957 1.00 42.86 507 LEU A O 1
ATOM 1704 N N . ALA A 1 208 ? -8.443 11.850 -5.262 1.00 43.31 508 ALA A N 1
ATOM 1705 C CA . ALA A 1 208 ? -9.509 10.966 -4.806 1.00 40.07 508 ALA A CA 1
ATOM 1706 C C . ALA A 1 208 ? -9.967 10.040 -5.926 1.00 41.55 508 ALA A C 1
ATOM 1707 O O . ALA A 1 208 ? -9.923 8.812 -5.795 1.00 48.25 508 ALA A O 1
ATOM 1709 N N . LYS A 1 209 ? -10.405 10.620 -7.046 1.00 40.70 509 LYS A N 1
ATOM 1710 C CA . LYS A 1 209 ? -10.870 9.812 -8.169 1.00 43.66 509 LYS A CA 1
ATOM 1711 C C . LYS A 1 209 ? -9.833 8.772 -8.573 1.00 46.17 509 LYS A C 1
ATOM 1712 O O . LYS A 1 209 ? -10.180 7.634 -8.910 1.00 41.40 509 LYS A O 1
ATOM 1718 N N . TYR A 1 210 ? -8.551 9.143 -8.543 1.00 40.00 510 TYR A N 1
ATOM 1719 C CA . TYR A 1 210 ? -7.499 8.197 -8.898 1.00 38.06 510 TYR A CA 1
ATOM 1720 C C . TYR A 1 210 ? -7.534 6.973 -7.991 1.00 38.01 510 TYR A C 1
ATOM 1721 O O . TYR A 1 210 ? -7.492 5.832 -8.464 1.00 40.48 510 TYR A O 1
ATOM 1730 N N . TRP A 1 211 ? -7.616 7.194 -6.678 1.00 35.96 511 TRP A N 1
ATOM 1731 C CA . TRP A 1 211 ? -7.600 6.082 -5.734 1.00 36.45 511 TRP A CA 1
ATOM 1732 C C . TRP A 1 211 ? -8.941 5.364 -5.667 1.00 38.51 511 TRP A C 1
ATOM 1733 O O . TRP A 1 211 ? -8.973 4.140 -5.499 1.00 42.19 511 TRP A O 1
ATOM 1744 N N . GLU A 1 212 ? -10.051 6.095 -5.793 1.00 43.88 512 GLU A N 1
ATOM 1745 C CA . GLU A 1 212 ? -11.355 5.441 -5.819 1.00 41.61 512 GLU A CA 1
ATOM 1746 C C . GLU A 1 212 ? -11.461 4.455 -6.975 1.00 41.58 512 GLU A C 1
ATOM 1747 O O . GLU A 1 212 ? -12.178 3.453 -6.872 1.00 41.56 512 GLU A O 1
ATOM 1753 N N . ALA A 1 213 ? -10.760 4.719 -8.078 1.00 33.22 513 ALA A N 1
ATOM 1754 C CA . ALA A 1 213 ? -10.776 3.798 -9.207 1.00 29.90 513 ALA A CA 1
ATOM 1755 C C . ALA A 1 213 ? -9.839 2.618 -8.994 1.00 32.16 513 ALA A C 1
ATOM 1756 O O . ALA A 1 213 ? -10.097 1.525 -9.511 1.00 38.67 513 ALA A O 1
ATOM 1758 N N . PHE A 1 214 ? -8.755 2.814 -8.242 1.00 30.47 514 PHE A N 1
ATOM 1759 C CA . PHE A 1 214 ? -7.820 1.725 -7.990 1.00 32.54 514 PHE A CA 1
ATOM 1760 C C . PHE A 1 214 ? -8.294 0.812 -6.868 1.00 32.92 514 PHE A C 1
ATOM 1761 O O . PHE A 1 214 ? -7.980 -0.383 -6.875 1.00 36.40 514 PHE A O 1
ATOM 1769 N N . LEU A 1 215 ? -9.041 1.349 -5.902 1.00 35.81 515 LEU A N 1
ATOM 1770 C CA . LEU A 1 215 ? -9.561 0.534 -4.809 1.00 36.26 515 LEU A CA 1
ATOM 1771 C C . LEU A 1 215 ? -10.247 -0.741 -5.294 1.00 35.97 515 LEU A C 1
ATOM 1772 O O . LEU A 1 215 ? -9.891 -1.824 -4.819 1.00 38.26 515 LEU A O 1
ATOM 1777 N N . PRO A 1 216 ? -11.213 -0.679 -6.217 1.00 34.43 516 PRO A N 1
ATOM 1778 C CA . PRO A 1 216 ? -11.810 -1.931 -6.714 1.00 30.90 516 PRO A CA 1
ATOM 1779 C C . PRO A 1 216 ? -10.796 -2.868 -7.337 1.00 36.99 516 PRO A C 1
ATOM 1780 O O . PRO A 1 216 ? -10.954 -4.092 -7.243 1.00 40.82 516 PRO A O 1
ATOM 1784 N N . GLU A 1 217 ? -9.755 -2.332 -7.977 1.00 37.50 517 GLU A N 1
ATOM 1785 C CA . GLU A 1 217 ? -8.725 -3.189 -8.551 1.00 34.96 517 GLU A CA 1
ATOM 1786 C C . GLU A 1 217 ? -7.907 -3.883 -7.470 1.00 34.43 517 GLU A C 1
ATOM 1787 O O . GLU A 1 217 ? -7.462 -5.019 -7.665 1.00 40.18 517 GLU A O 1
ATOM 1793 N N . ALA A 1 218 ? -7.701 -3.222 -6.329 1.00 29.30 518 ALA A N 1
ATOM 1794 C CA . ALA A 1 218 ? -6.967 -3.854 -5.238 1.00 32.45 518 ALA A CA 1
ATOM 1795 C C . ALA A 1 218 ? -7.783 -4.971 -4.600 1.00 39.40 518 ALA A C 1
ATOM 1796 O O . ALA A 1 218 ? -7.251 -6.049 -4.312 1.00 41.10 518 ALA A O 1
ATOM 1798 N N . LYS A 1 219 ? -9.076 -4.733 -4.371 1.00 34.21 519 LYS A N 1
ATOM 1799 C CA . LYS A 1 219 ? -9.924 -5.771 -3.794 1.00 33.58 519 LYS A CA 1
ATOM 1800 C C . LYS A 1 219 ? -10.058 -6.965 -4.728 1.00 33.95 519 LYS A C 1
ATOM 1801 O O . LYS A 1 219 ? -10.242 -8.097 -4.266 1.00 37.81 519 LYS A O 1
ATOM 1807 N N . ALA A 1 220 ? -9.970 -6.738 -6.036 1.00 29.82 520 ALA A N 1
ATOM 1808 C CA . ALA A 1 220 ? -10.090 -7.802 -7.029 1.00 34.76 520 ALA A CA 1
ATOM 1809 C C . ALA A 1 220 ? -8.872 -8.711 -7.082 1.00 46.74 520 ALA A C 1
ATOM 1810 O O . ALA A 1 220 ? -8.811 -9.578 -7.965 1.00 55.99 520 ALA A O 1
ATOM 1812 N N . ILE A 1 221 ? -7.905 -8.553 -6.183 1.00 41.29 521 ILE A N 1
ATOM 1813 C CA . ILE A 1 221 ? -6.721 -9.404 -6.172 1.00 42.75 521 ILE A CA 1
ATOM 1814 C C . ILE A 1 221 ? -7.078 -10.727 -5.508 1.00 46.43 521 ILE A C 1
ATOM 1815 O O . ILE A 1 221 ? -7.415 -10.767 -4.320 1.00 40.83 521 ILE A O 1
ATOM 1820 N N . SER A 1 222 ? -7.005 -11.811 -6.273 1.00 57.91 522 SER A N 1
ATOM 1821 C CA . SER A 1 222 ? -7.325 -13.137 -5.758 1.00 68.00 522 SER A CA 1
ATOM 1822 C C . SER A 1 222 ? -6.081 -14.019 -5.700 1.00 78.72 522 SER A C 1
ATOM 1823 O O . SER A 1 222 ? -5.171 -13.889 -6.519 1.00 73.64 522 SER A O 1
ATOM 1827 N N . SER B 1 5 ? -7.510 -71.146 35.855 1.00 78.95 305 SER B N 1
ATOM 1828 C CA . SER B 1 5 ? -8.041 -69.881 35.361 1.00 77.71 305 SER B CA 1
ATOM 1829 C C . SER B 1 5 ? -6.958 -68.809 35.317 1.00 78.75 305 SER B C 1
ATOM 1830 O O . SER B 1 5 ? -6.267 -68.570 36.308 1.00 73.01 305 SER B O 1
ATOM 1833 N N . ASP B 1 6 ? -6.818 -68.163 34.163 1.00 84.22 306 ASP B N 1
ATOM 1834 C CA . ASP B 1 6 ? -5.821 -67.118 33.976 1.00 84.24 306 ASP B CA 1
ATOM 1835 C C . ASP B 1 6 ? -6.414 -65.763 34.340 1.00 89.12 306 ASP B C 1
ATOM 1836 O O . ASP B 1 6 ? -7.464 -65.376 33.817 1.00 87.08 306 ASP B O 1
ATOM 1841 N N . ILE B 1 7 ? -5.730 -65.042 35.235 1.00 91.45 307 ILE B N 1
ATOM 1842 C CA . ILE B 1 7 ? -6.199 -63.733 35.683 1.00 82.45 307 ILE B CA 1
ATOM 1843 C C . ILE B 1 7 ? -5.577 -62.584 34.905 1.00 80.47 307 ILE B C 1
ATOM 1844 O O . ILE B 1 7 ? -5.997 -61.430 35.084 1.00 75.71 307 ILE B O 1
ATOM 1849 N N . TRP B 1 8 ? -4.593 -62.857 34.048 1.00 83.41 308 TRP B N 1
ATOM 1850 C CA . TRP B 1 8 ? -3.923 -61.785 33.317 1.00 78.01 308 TRP B CA 1
ATOM 1851 C C . TRP B 1 8 ? -4.899 -61.037 32.417 1.00 76.90 308 TRP B C 1
ATOM 1852 O O . TRP B 1 8 ? -4.943 -59.801 32.420 1.00 77.43 308 TRP B O 1
ATOM 1863 N N . PHE B 1 9 ? -5.690 -61.773 31.634 1.00 79.54 309 PHE B N 1
ATOM 1864 C CA . PHE B 1 9 ? -6.576 -61.133 30.666 1.00 71.99 309 PHE B CA 1
ATOM 1865 C C . PHE B 1 9 ? -7.600 -60.243 31.358 1.00 71.76 309 PHE B C 1
ATOM 1866 O O . PHE B 1 9 ? -7.816 -59.094 30.955 1.00 70.45 309 PHE B O 1
ATOM 1874 N N . GLU B 1 10 ? -8.245 -60.760 32.406 1.00 79.33 310 GLU B N 1
ATOM 1875 C CA . GLU B 1 10 ? -9.248 -59.969 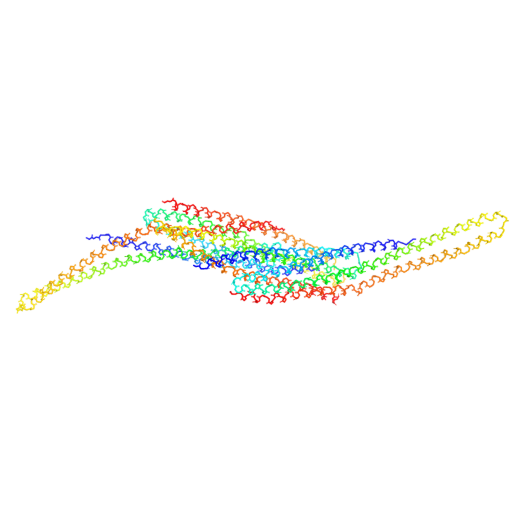33.110 1.00 82.41 310 GLU B CA 1
ATOM 1876 C C . GLU B 1 10 ? -8.641 -58.723 33.740 1.00 79.96 310 GLU B C 1
ATOM 1877 O O . GLU B 1 10 ? -9.301 -57.680 33.812 1.00 77.66 310 GLU B O 1
ATOM 1883 N N . GLU B 1 11 ? -7.390 -58.806 34.197 1.00 76.92 311 GLU B N 1
ATOM 1884 C CA . GLU B 1 11 ? -6.744 -57.648 34.806 1.00 69.82 311 GLU B CA 1
ATOM 1885 C C . GLU B 1 11 ? -6.204 -56.688 33.753 1.00 71.46 311 GLU B C 1
ATOM 1886 O O . GLU B 1 11 ? -6.336 -55.467 33.896 1.00 71.73 311 GLU B O 1
ATOM 1892 N N . LYS B 1 12 ? -5.598 -57.219 32.689 1.00 78.27 312 LYS B N 1
ATOM 1893 C CA . LYS B 1 12 ? -5.047 -56.356 31.650 1.00 74.94 312 LYS B CA 1
ATOM 1894 C C . LYS B 1 12 ? -6.142 -55.635 30.874 1.00 71.27 312 LYS B C 1
ATOM 1895 O O . LYS B 1 12 ? -5.923 -54.516 30.394 1.00 64.40 312 LYS B O 1
ATOM 1901 N N . LEU B 1 13 ? -7.317 -56.251 30.737 1.00 74.73 313 LEU B N 1
ATOM 1902 C CA . LEU B 1 13 ? -8.411 -55.609 30.017 1.00 69.34 313 LEU B CA 1
ATOM 1903 C C . LEU B 1 13 ? -8.815 -54.305 30.695 1.00 70.81 313 LEU B C 1
ATOM 1904 O O . LEU B 1 13 ? -8.784 -53.233 30.081 1.00 72.32 313 LEU B O 1
ATOM 1909 N N . GLN B 1 14 ? -9.201 -54.381 31.971 1.00 76.05 314 GLN B N 1
ATOM 1910 C CA . GLN B 1 14 ? -9.547 -53.170 32.707 1.00 76.50 314 GLN B CA 1
ATOM 1911 C C . GLN B 1 14 ? -8.382 -52.189 32.726 1.00 76.53 314 GLN B C 1
ATOM 1912 O O . GLN B 1 14 ? -8.576 -50.978 32.564 1.00 73.73 314 GLN B O 1
ATOM 1918 N N . GLU B 1 15 ? -7.162 -52.694 32.924 1.00 78.13 315 GLU B N 1
ATOM 1919 C CA . GLU B 1 15 ? -5.987 -51.832 32.893 1.00 75.20 315 GLU B CA 1
ATOM 1920 C C . GLU B 1 15 ? -5.847 -51.107 31.562 1.00 75.22 315 GLU B C 1
ATOM 1921 O O . GLU B 1 15 ? -5.221 -50.043 31.510 1.00 77.26 315 GLU B O 1
ATOM 1927 N N . VAL B 1 16 ? -6.420 -51.651 30.492 1.00 76.45 316 VAL B N 1
ATOM 1928 C CA . VAL B 1 16 ? -6.371 -51.002 29.186 1.00 72.32 316 VAL B CA 1
ATOM 1929 C C . VAL B 1 16 ? -7.535 -50.038 29.001 1.00 69.32 316 VAL B C 1
ATOM 1930 O O . VAL B 1 16 ? -7.353 -48.924 28.505 1.00 71.88 316 VAL B O 1
ATOM 1934 N N . GLU B 1 17 ? -8.745 -50.447 29.392 1.00 71.58 317 GLU B N 1
ATOM 1935 C CA . GLU B 1 17 ? -9.899 -49.567 29.251 1.00 70.26 317 GLU B CA 1
ATOM 1936 C C . GLU B 1 17 ? -9.777 -48.336 30.141 1.00 73.33 317 GLU B C 1
ATOM 1937 O O . GLU B 1 17 ? -10.254 -47.257 29.770 1.00 67.54 317 GLU B O 1
ATOM 1943 N N . CYS B 1 18 ? -9.144 -48.473 31.308 1.00 75.16 318 CYS B N 1
ATOM 1944 C CA . CYS B 1 18 ? -8.958 -47.321 32.184 1.00 70.63 318 CYS B CA 1
ATOM 1945 C C . CYS B 1 18 ? -8.070 -46.271 31.529 1.00 64.53 318 CYS B C 1
ATOM 1946 O O . CYS B 1 18 ? -8.300 -45.066 31.684 1.00 67.65 318 CYS B O 1
ATOM 1949 N N . GLU B 1 19 ? -7.048 -46.710 30.792 1.00 65.46 319 GLU B N 1
ATOM 1950 C CA . GLU B 1 19 ? -6.171 -45.764 30.112 1.00 61.99 319 GLU B CA 1
ATOM 1951 C C . GLU B 1 19 ? -6.897 -45.056 28.975 1.00 62.90 319 GLU B C 1
ATOM 1952 O O . GLU B 1 19 ? -6.652 -43.872 28.717 1.00 62.32 319 GLU B O 1
ATOM 1958 N N . GLU B 1 20 ? -7.793 -45.765 28.284 1.00 62.60 320 GLU B N 1
ATOM 1959 C CA . GLU B 1 20 ? -8.557 -45.137 27.211 1.00 58.29 320 GLU B CA 1
ATOM 1960 C C . GLU B 1 20 ? -9.371 -43.960 27.732 1.00 60.57 320 GLU B C 1
ATOM 1961 O O . GLU B 1 20 ? -9.462 -42.918 27.072 1.00 58.72 320 GLU B O 1
ATOM 1967 N N . GLN B 1 21 ? -9.970 -44.107 28.915 1.00 64.37 321 GLN B N 1
ATOM 1968 C CA . GLN B 1 21 ? -10.719 -43.003 29.507 1.00 60.70 321 GLN B CA 1
ATOM 1969 C C . GLN B 1 21 ? -9.813 -41.805 29.763 1.00 63.91 321 GLN B C 1
ATOM 1970 O O . GLN B 1 21 ? -10.169 -40.663 29.449 1.00 56.34 321 GLN B O 1
ATOM 1976 N N . ARG B 1 22 ? -8.632 -42.048 30.336 1.00 58.64 322 ARG B N 1
ATOM 1977 C CA . ARG B 1 22 ? -7.691 -40.958 30.572 1.00 54.05 322 ARG B CA 1
ATOM 1978 C C . ARG B 1 22 ? -7.260 -40.306 29.266 1.00 56.55 322 ARG B C 1
ATOM 1979 O O . ARG B 1 22 ? -6.971 -39.104 29.237 1.00 56.63 322 ARG B O 1
ATOM 1987 N N . LEU B 1 23 ? -7.211 -41.077 28.178 1.00 62.51 323 LEU B N 1
ATOM 1988 C CA . LEU B 1 23 ? -6.863 -40.510 26.879 1.00 56.65 323 LEU B CA 1
ATOM 1989 C C . LEU B 1 23 ? -7.990 -39.636 26.345 1.00 54.32 323 LEU B C 1
ATOM 1990 O O . LEU B 1 23 ? -7.767 -38.482 25.962 1.00 49.33 323 LEU B O 1
ATOM 1995 N N . ARG B 1 24 ? -9.211 -40.174 26.305 1.00 59.41 324 ARG B N 1
ATOM 1996 C CA . ARG B 1 24 ? -10.353 -39.374 25.879 1.00 56.42 324 ARG B CA 1
ATOM 1997 C C . ARG B 1 24 ? -10.525 -38.142 26.756 1.00 56.67 324 ARG B C 1
ATOM 1998 O O . ARG B 1 24 ? -10.934 -37.083 26.266 1.00 54.81 324 ARG B O 1
ATOM 2006 N N . LYS B 1 25 ? -10.220 -38.261 28.050 1.00 57.86 325 LYS B N 1
ATOM 2007 C CA . LYS B 1 25 ? -10.317 -37.115 28.946 1.00 51.99 325 LYS B CA 1
ATOM 2008 C C . LYS B 1 25 ? -9.362 -36.007 28.522 1.00 54.38 325 LYS B C 1
ATOM 2009 O O . LYS B 1 25 ? -9.741 -34.832 28.461 1.00 54.24 325 LYS B O 1
ATOM 2015 N N . LEU B 1 26 ? -8.112 -36.367 28.223 1.00 53.27 326 LEU B N 1
ATOM 2016 C CA . LEU B 1 26 ? -7.138 -35.367 27.802 1.00 46.34 326 LEU B CA 1
ATOM 2017 C C . LEU B 1 26 ? -7.456 -34.839 26.409 1.00 49.30 326 LEU B C 1
ATOM 2018 O O . LEU B 1 26 ? -7.413 -33.626 26.174 1.00 51.26 326 LEU B O 1
ATOM 2023 N N . HIS B 1 27 ? -7.772 -35.735 25.472 1.00 52.73 327 HIS B N 1
ATOM 2024 C CA . HIS B 1 27 ? -8.098 -35.302 24.117 1.00 47.73 327 HIS B CA 1
ATOM 2025 C C . HIS B 1 27 ? -9.277 -34.338 24.115 1.00 48.62 327 HIS B C 1
ATOM 2026 O O . HIS B 1 27 ? -9.264 -33.330 23.400 1.00 47.57 327 HIS B O 1
ATOM 2033 N N . ALA B 1 28 ? -10.310 -34.633 24.907 1.00 49.63 328 ALA B N 1
ATOM 2034 C CA . ALA B 1 28 ? -11.441 -33.717 25.007 1.00 43.89 328 ALA B CA 1
ATOM 2035 C C . ALA B 1 28 ? -10.997 -32.352 25.515 1.00 48.28 328 ALA B C 1
ATOM 2036 O O . ALA B 1 28 ? -11.441 -31.316 25.007 1.00 52.51 328 ALA B O 1
ATOM 2038 N N . VAL B 1 29 ? -10.117 -32.331 26.518 1.00 54.34 329 VAL B N 1
ATOM 2039 C CA . VAL B 1 29 ? -9.597 -31.063 27.021 1.00 51.87 329 VAL B CA 1
ATOM 2040 C C . VAL B 1 29 ? -8.791 -30.355 25.940 1.00 45.96 329 VAL B C 1
ATOM 2041 O O . VAL B 1 29 ? -8.914 -29.140 25.747 1.00 50.68 329 VAL B O 1
ATOM 2045 N N . VAL B 1 30 ? -7.953 -31.103 25.219 1.00 52.74 330 VAL B N 1
ATOM 2046 C CA . VAL B 1 30 ? -7.162 -30.506 24.148 1.00 51.44 330 VAL B CA 1
ATOM 2047 C C . VAL B 1 30 ? -8.073 -29.919 23.077 1.00 46.72 330 VAL B C 1
ATOM 2048 O O . VAL B 1 30 ? -7.794 -28.851 22.519 1.00 52.95 330 VAL B O 1
ATOM 2052 N N . GLU B 1 31 ? -9.175 -30.608 22.774 1.00 43.21 331 GLU B N 1
ATOM 2053 C CA . GLU B 1 31 ? -10.130 -30.088 21.801 1.00 52.57 331 GLU B CA 1
ATOM 2054 C C . GLU B 1 31 ? -10.628 -28.707 22.208 1.00 49.44 331 GLU B C 1
ATOM 2055 O O . GLU B 1 31 ? -10.611 -27.765 21.409 1.00 49.22 331 GLU B O 1
ATOM 2061 N N . THR B 1 32 ? -11.082 -28.573 23.457 1.00 40.95 332 THR B N 1
ATOM 2062 C CA . THR B 1 32 ? -11.515 -27.271 23.951 1.00 37.78 332 THR B CA 1
ATOM 2063 C C . THR B 1 32 ? -10.404 -26.240 23.819 1.00 47.56 332 THR B C 1
ATOM 2064 O O . THR B 1 32 ? -10.659 -25.075 23.490 1.00 47.78 332 THR B O 1
ATOM 2068 N N . LEU B 1 33 ? -9.159 -26.653 24.066 1.00 44.63 333 LEU B N 1
ATOM 2069 C CA . LEU B 1 33 ? -8.035 -25.737 23.916 1.00 48.65 333 LEU B CA 1
ATOM 2070 C C . LEU B 1 33 ? -7.905 -25.252 22.478 1.00 51.48 333 LEU B C 1
ATOM 2071 O O . LEU B 1 33 ? -7.672 -24.062 22.236 1.00 52.51 333 LEU B O 1
ATOM 2076 N N . VAL B 1 34 ? -8.044 -26.160 21.510 1.00 52.16 334 VAL B N 1
ATOM 2077 C CA . VAL B 1 34 ? -7.949 -25.767 20.107 1.00 50.23 334 VAL B CA 1
ATOM 2078 C C . VAL B 1 34 ? -9.046 -24.772 19.759 1.00 57.20 334 VAL B C 1
ATOM 2079 O O . VAL B 1 34 ? -8.821 -23.805 19.021 1.00 61.03 334 VAL B O 1
ATOM 2083 N N . ASN B 1 35 ? -10.254 -24.996 20.278 1.00 55.05 335 ASN B N 1
ATOM 2084 C CA . ASN B 1 35 ? -11.343 -24.053 20.059 1.00 50.59 335 ASN B CA 1
ATOM 2085 C C . ASN B 1 35 ? -11.008 -22.688 20.645 1.00 47.93 335 ASN B C 1
ATOM 2086 O O . ASN B 1 35 ? -11.071 -21.667 19.951 1.00 47.39 335 ASN B O 1
ATOM 2091 N N . HIS B 1 36 ? -10.638 -22.654 21.927 1.00 53.57 336 HIS B N 1
ATOM 2092 C CA . HIS B 1 36 ? -10.316 -21.384 22.567 1.00 48.61 336 HIS B CA 1
ATOM 2093 C C . HIS B 1 36 ? -9.137 -20.697 21.891 1.00 48.81 336 HIS B C 1
ATOM 2094 O O . HIS B 1 36 ? -9.104 -19.464 21.808 1.00 45.08 336 HIS B O 1
ATOM 2101 N N . ARG B 1 37 ? -8.164 -21.469 21.400 1.00 51.56 337 ARG B N 1
ATOM 2102 C CA . ARG B 1 37 ? -7.043 -20.867 20.686 1.00 51.85 337 ARG B CA 1
ATOM 2103 C C . ARG B 1 37 ? -7.513 -20.170 19.415 1.00 46.67 337 ARG B C 1
ATOM 2104 O O . ARG B 1 37 ? -7.081 -19.051 19.116 1.00 42.11 337 ARG B O 1
ATOM 2112 N N . LYS B 1 38 ? -8.398 -20.818 18.653 1.00 49.86 338 LYS B N 1
ATOM 2113 C CA . LYS B 1 38 ? -8.944 -20.179 17.460 1.00 43.66 338 LYS B CA 1
ATOM 2114 C C . LYS B 1 38 ? -9.736 -18.929 17.824 1.00 45.01 338 LYS B C 1
ATOM 2115 O O . LYS B 1 38 ? -9.665 -17.914 17.122 1.00 46.95 338 LYS B O 1
ATOM 2121 N N . GLU B 1 39 ? -10.497 -18.985 18.920 1.00 47.65 339 GLU B N 1
ATOM 2122 C CA . GLU B 1 39 ? -11.229 -17.806 19.372 1.00 41.97 339 GLU B CA 1
ATOM 2123 C C . GLU B 1 39 ? -10.281 -16.649 19.656 1.00 43.30 339 GLU B C 1
ATOM 2124 O O . GLU B 1 39 ? -10.575 -15.496 19.318 1.00 40.66 339 GLU B O 1
ATOM 2130 N N . LEU B 1 40 ? -9.135 -16.938 20.277 1.00 45.04 340 LEU B N 1
ATOM 2131 C CA . LEU B 1 40 ? -8.164 -15.887 20.563 1.00 41.25 340 LEU B CA 1
ATOM 2132 C C . LEU B 1 40 ? -7.670 -15.229 19.282 1.00 37.63 340 LEU B C 1
ATOM 2133 O O . LEU B 1 40 ? -7.559 -14.000 19.208 1.00 40.16 340 LEU B O 1
ATOM 2138 N N . ALA B 1 41 ? -7.368 -16.032 18.258 1.00 40.98 341 ALA B N 1
ATOM 2139 C CA . ALA B 1 41 ? -6.921 -15.467 16.989 1.00 34.41 341 ALA B CA 1
ATOM 2140 C C . ALA B 1 41 ? -7.999 -14.588 16.370 1.00 32.72 341 ALA B C 1
ATOM 2141 O O . ALA B 1 41 ? -7.706 -13.506 15.849 1.00 38.54 341 ALA B O 1
ATOM 2143 N N . LEU B 1 42 ? -9.255 -15.037 16.417 1.00 34.19 342 LEU B N 1
ATOM 2144 C CA . LEU B 1 42 ? -10.347 -14.232 15.881 1.00 29.12 342 LEU B CA 1
ATOM 2145 C C . LEU B 1 42 ? -10.472 -12.913 16.635 1.00 31.63 342 LEU B C 1
ATOM 2146 O O . LEU B 1 42 ? -10.506 -11.837 16.027 1.00 26.97 342 LEU B O 1
ATOM 2151 N N . ASN B 1 43 ? -10.543 -12.980 17.967 1.00 37.22 343 ASN B N 1
ATOM 2152 C CA . ASN B 1 43 ? -10.614 -11.759 18.762 1.00 29.99 343 ASN B CA 1
ATOM 2153 C C . ASN B 1 43 ? -9.395 -10.876 18.537 1.00 35.90 343 ASN B C 1
ATOM 2154 O O . ASN B 1 43 ? -9.507 -9.645 18.560 1.00 33.58 343 ASN B O 1
ATOM 2159 N N . THR B 1 44 ? -8.225 -11.481 18.321 1.00 28.04 344 THR B N 1
ATOM 2160 C CA . THR B 1 44 ? -7.030 -10.694 18.037 1.00 27.22 344 THR B CA 1
ATOM 2161 C C . THR B 1 44 ? -7.114 -10.046 16.661 1.00 30.90 344 THR B C 1
ATOM 2162 O O . THR B 1 44 ? -6.785 -8.864 16.504 1.00 33.59 344 THR B O 1
ATOM 2166 N N . ALA B 1 45 ? -7.550 -10.803 15.651 1.00 37.29 345 ALA B N 1
ATOM 2167 C CA . ALA B 1 45 ? -7.716 -10.230 14.320 1.00 33.59 345 ALA B CA 1
ATOM 2168 C C . ALA B 1 45 ? -8.698 -9.066 14.344 1.00 31.48 345 ALA B C 1
ATOM 2169 O O . ALA B 1 45 ? -8.457 -8.027 13.716 1.00 35.98 345 ALA B O 1
ATOM 2171 N N . GLN B 1 46 ? -9.811 -9.219 15.064 1.00 34.37 346 GLN B N 1
ATOM 2172 C CA . GLN B 1 46 ? -10.761 -8.119 15.195 1.00 32.09 346 GLN B CA 1
ATOM 2173 C C . GLN B 1 46 ? -10.137 -6.944 15.935 1.00 34.33 346 GLN B C 1
ATOM 2174 O O . GLN B 1 46 ? -10.324 -5.785 15.547 1.00 35.72 346 GLN B O 1
ATOM 2180 N N . PHE B 1 47 ? -9.394 -7.224 17.007 1.00 34.15 347 PHE B N 1
ATOM 2181 C CA . PHE B 1 47 ? -8.741 -6.155 17.752 1.00 30.04 347 PHE B CA 1
ATOM 2182 C C . PHE B 1 47 ? -7.764 -5.388 16.870 1.00 33.61 347 PHE B C 1
ATOM 2183 O O . PHE B 1 47 ? -7.721 -4.153 16.904 1.00 31.43 347 PHE B O 1
ATOM 2191 N N . ALA B 1 48 ? -6.971 -6.105 16.069 1.00 30.82 348 ALA B N 1
ATOM 2192 C CA . ALA B 1 48 ? -6.045 -5.437 15.161 1.00 32.04 348 ALA B CA 1
ATOM 2193 C C . ALA B 1 48 ? -6.784 -4.496 14.219 1.00 34.43 348 ALA B C 1
ATOM 2194 O O . ALA B 1 48 ? -6.318 -3.382 13.949 1.00 41.85 348 ALA B O 1
ATOM 2196 N N . LYS B 1 49 ? -7.940 -4.925 13.707 1.00 32.51 349 LYS B N 1
ATOM 2197 C CA . LYS B 1 49 ? -8.726 -4.055 12.838 1.00 34.93 349 LYS B CA 1
ATOM 2198 C C . LYS B 1 49 ? -9.190 -2.809 13.582 1.00 38.56 349 LYS B C 1
ATOM 2199 O O . LYS B 1 49 ? -9.181 -1.705 13.025 1.00 41.11 349 LYS B O 1
ATOM 2205 N N . SER B 1 50 ? -9.598 -2.965 14.843 1.00 27.86 350 SER B N 1
ATOM 2206 C CA . SER B 1 50 ? -10.034 -1.810 15.621 1.00 24.57 350 SER B CA 1
ATOM 2207 C C . SER B 1 50 ? -8.886 -0.837 15.856 1.00 30.93 350 SER B C 1
ATOM 2208 O O . SER B 1 50 ? -9.080 0.383 15.809 1.00 35.10 350 SER B O 1
ATOM 2211 N N . LEU B 1 51 ? -7.684 -1.357 16.111 1.00 32.09 351 LEU B N 1
ATOM 2212 C CA . LEU B 1 51 ? -6.532 -0.488 16.329 1.00 32.06 351 LEU B CA 1
ATOM 2213 C C . LEU B 1 51 ? -6.212 0.321 15.079 1.00 32.73 351 LEU B C 1
ATOM 2214 O O . LEU B 1 51 ? -5.968 1.531 15.152 1.00 35.45 351 LEU B O 1
ATOM 2219 N N . ALA B 1 52 ? -6.199 -0.336 13.918 1.00 30.94 352 ALA B N 1
ATOM 2220 C CA . ALA B 1 52 ? -5.927 0.371 12.671 1.00 32.18 352 ALA B CA 1
ATOM 2221 C C . ALA B 1 52 ? -6.937 1.489 12.449 1.00 38.97 352 ALA B C 1
ATOM 2222 O O . ALA B 1 52 ? -6.568 2.617 12.101 1.00 42.88 352 ALA B O 1
ATOM 2224 N N . MET B 1 53 ? -8.224 1.194 12.648 1.00 38.12 353 MET B N 1
ATOM 2225 C CA . MET B 1 53 ? -9.244 2.227 12.502 1.00 32.61 353 MET B CA 1
ATOM 2226 C C . MET B 1 53 ? -9.035 3.348 13.511 1.00 35.13 353 MET B C 1
ATOM 2227 O O . MET B 1 53 ? -9.167 4.531 13.173 1.00 38.85 353 MET B O 1
ATOM 2232 N N . LEU B 1 54 ? -8.704 2.997 14.754 1.00 33.53 354 LEU B N 1
ATOM 2233 C CA . LEU B 1 54 ? -8.433 4.017 15.762 1.00 30.59 354 LEU B CA 1
ATOM 2234 C C . LEU B 1 54 ? -7.268 4.904 15.340 1.00 40.49 354 LEU B C 1
ATOM 2235 O O . LEU B 1 54 ? -7.362 6.136 15.385 1.00 41.22 354 LEU B O 1
ATOM 2240 N N . GLY B 1 55 ? -6.158 4.291 14.924 1.00 35.72 355 GLY B N 1
ATOM 2241 C CA . GLY B 1 55 ? -5.025 5.074 14.459 1.00 33.43 355 GLY B CA 1
ATOM 2242 C C . GLY B 1 55 ? -5.377 5.963 13.283 1.00 32.99 355 GLY B C 1
ATOM 2243 O O . GLY B 1 55 ? -4.879 7.086 13.169 1.00 37.96 355 GLY B O 1
ATOM 2244 N N . SER B 1 56 ? -6.240 5.474 12.390 1.00 30.78 356 SER B N 1
ATOM 2245 C CA . SER B 1 56 ? -6.681 6.294 11.267 1.00 33.89 356 SER B CA 1
ATOM 2246 C C . SER B 1 56 ? -7.484 7.497 11.745 1.00 38.72 356 SER B C 1
ATOM 2247 O O . SER B 1 56 ? -7.289 8.616 11.256 1.00 43.24 356 SER B O 1
ATOM 2250 N N . SER B 1 57 ? -8.391 7.288 12.699 1.00 35.01 357 SER B N 1
ATOM 2251 C CA . SER B 1 57 ? -9.194 8.379 13.238 1.00 39.74 357 SER B CA 1
ATOM 2252 C C . SER B 1 57 ? -8.395 9.322 14.125 1.00 42.99 357 SER B C 1
ATOM 2253 O O . SER B 1 57 ? -8.945 10.335 14.572 1.00 54.58 357 SER B O 1
ATOM 2256 N N . GLU B 1 58 ? -7.127 9.022 14.391 1.00 43.70 358 GLU B N 1
ATOM 2257 C CA . GLU B 1 58 ? -6.319 9.891 15.233 1.00 43.55 358 GLU B CA 1
ATOM 2258 C C . GLU B 1 58 ? -6.125 11.249 14.569 1.00 46.24 358 GLU B C 1
ATOM 2259 O O . GLU B 1 58 ? -6.185 11.383 13.344 1.00 42.36 358 GLU B O 1
ATOM 2265 N N . ASP B 1 59 ? -5.891 12.267 15.396 1.00 47.26 359 ASP B N 1
ATOM 2266 C CA . ASP B 1 59 ? -5.551 13.594 14.902 1.00 43.72 359 ASP B CA 1
ATOM 2267 C C . ASP B 1 59 ? -4.066 13.903 15.011 1.00 45.68 359 ASP B C 1
ATOM 2268 O O . ASP B 1 59 ? -3.585 14.813 14.326 1.00 40.38 359 ASP B O 1
ATOM 2273 N N . ASN B 1 60 ? -3.335 13.173 15.848 1.00 38.60 360 ASN B N 1
ATOM 2274 C CA . ASN B 1 60 ? -1.896 13.337 15.992 1.00 34.10 360 ASN B CA 1
ATOM 2275 C C . ASN B 1 60 ? -1.183 12.342 15.088 1.00 34.85 360 ASN B C 1
ATOM 2276 O O . ASN B 1 60 ? -1.423 11.133 15.175 1.00 42.54 360 ASN B O 1
ATOM 2281 N N . THR B 1 61 ? -0.302 12.854 14.226 1.00 34.58 361 THR B N 1
ATOM 2282 C CA . THR B 1 61 ? 0.393 11.986 13.282 1.00 33.58 361 THR B CA 1
ATOM 2283 C C . THR B 1 61 ? 1.175 10.895 14.003 1.00 31.82 361 THR B C 1
ATOM 2284 O O . THR B 1 61 ? 1.183 9.738 13.569 1.00 34.85 361 THR B O 1
ATOM 2288 N N . ALA B 1 62 ? 1.838 11.243 15.108 1.00 32.63 362 ALA B N 1
ATOM 2289 C CA . ALA B 1 62 ? 2.633 10.258 15.835 1.00 32.56 362 ALA B CA 1
ATOM 2290 C C . ALA B 1 62 ? 1.765 9.106 16.328 1.00 39.93 362 ALA B C 1
ATOM 2291 O O . ALA B 1 62 ? 2.045 7.936 16.043 1.00 38.92 362 ALA B O 1
ATOM 2293 N N . LEU B 1 63 ? 0.704 9.420 17.073 1.00 34.52 363 LEU B N 1
ATOM 2294 C CA . LEU B 1 63 ? -0.185 8.375 17.570 1.00 29.20 363 LEU B CA 1
ATOM 2295 C C . LEU B 1 63 ? -0.746 7.544 16.424 1.00 35.50 363 LEU B C 1
ATOM 2296 O O . LEU B 1 63 ? -0.651 6.311 16.430 1.00 40.01 363 LEU B O 1
ATOM 2301 N N . SER B 1 64 ? -1.336 8.206 15.426 1.00 31.81 364 SER B N 1
ATOM 2302 C CA . SER B 1 64 ? -1.863 7.489 14.269 1.00 35.56 364 SER B CA 1
ATOM 2303 C C . SER B 1 64 ? -0.817 6.552 13.679 1.00 35.34 364 SER B C 1
ATOM 2304 O O . SER B 1 64 ? -1.135 5.432 13.265 1.00 40.91 364 SER B O 1
ATOM 2307 N N . ARG B 1 65 ? 0.439 6.995 13.638 1.00 30.06 365 ARG B N 1
ATOM 2308 C CA . ARG B 1 65 ? 1.508 6.142 13.132 1.00 28.40 365 ARG B CA 1
ATOM 2309 C C . ARG B 1 65 ? 1.743 4.954 14.056 1.00 30.76 365 ARG B C 1
ATOM 2310 O O . ARG B 1 65 ? 1.783 3.802 13.608 1.00 32.27 365 ARG B O 1
ATOM 2318 N N . ALA B 1 66 ? 1.896 5.215 15.356 1.00 31.02 366 ALA B N 1
ATOM 2319 C CA . ALA B 1 66 ? 2.158 4.137 16.304 1.00 30.63 366 ALA B CA 1
ATOM 2320 C C . ALA B 1 66 ? 1.017 3.127 16.318 1.00 36.51 366 ALA B C 1
ATOM 2321 O O . ALA B 1 66 ? 1.247 1.912 16.283 1.00 34.75 366 ALA B O 1
ATOM 2323 N N . LEU B 1 67 ? -0.225 3.613 16.371 1.00 32.52 367 LEU B N 1
ATOM 2324 C CA . LEU B 1 67 ? -1.369 2.707 16.391 1.00 36.84 367 LEU B CA 1
ATOM 2325 C C . LEU B 1 67 ? -1.376 1.798 15.169 1.00 34.63 367 LEU B C 1
ATOM 2326 O O . LEU B 1 67 ? -1.612 0.589 15.286 1.00 33.05 367 LEU B O 1
ATOM 2331 N N . SER B 1 68 ? -1.124 2.361 13.985 1.00 36.14 368 SER B N 1
ATOM 2332 C CA . SER B 1 68 ? -1.077 1.543 12.778 1.00 29.80 368 SER B CA 1
ATOM 2333 C C . SER B 1 68 ? -0.015 0.457 12.891 1.00 29.64 368 SER B C 1
ATOM 2334 O O . SER B 1 68 ? -0.258 -0.701 12.533 1.00 36.41 368 SER B O 1
ATOM 2337 N N . GLN B 1 69 ? 1.172 0.812 13.387 1.00 26.26 369 GLN B N 1
ATOM 2338 C CA . GLN B 1 69 ? 2.222 -0.185 13.561 1.00 35.49 369 GLN B CA 1
ATOM 2339 C C . GLN B 1 69 ? 1.808 -1.247 14.569 1.00 30.20 369 GLN B C 1
ATOM 2340 O O . GLN B 1 69 ? 2.059 -2.441 14.366 1.00 32.95 369 GLN B O 1
ATOM 2346 N N . LEU B 1 70 ? 1.173 -0.832 15.667 1.00 32.70 370 LEU B N 1
ATOM 2347 C CA . LEU B 1 70 ? 0.692 -1.797 16.648 1.00 28.86 370 LEU B CA 1
ATOM 2348 C C . LEU B 1 70 ? -0.349 -2.728 16.039 1.00 33.97 370 LEU B C 1
ATOM 2349 O O . LEU B 1 70 ? -0.338 -3.937 16.295 1.00 39.54 370 LEU B O 1
ATOM 2354 N N . ALA B 1 71 ? -1.262 -2.180 15.233 1.00 33.61 371 ALA B N 1
ATOM 2355 C CA . ALA B 1 71 ? -2.247 -3.019 14.561 1.00 31.51 371 ALA B CA 1
ATOM 2356 C C . ALA B 1 71 ? -1.569 -4.076 13.701 1.00 31.51 371 ALA B C 1
ATOM 2357 O O . ALA B 1 71 ? -2.013 -5.230 13.654 1.00 42.41 371 ALA B O 1
ATOM 2359 N N . GLU B 1 72 ? -0.490 -3.701 13.013 1.00 31.32 372 GLU B N 1
ATOM 2360 C CA . GLU B 1 72 ? 0.250 -4.675 12.218 1.00 35.60 372 GLU B CA 1
ATOM 2361 C C . GLU B 1 72 ? 0.789 -5.800 13.091 1.00 31.51 372 GLU B C 1
ATOM 2362 O O . GLU B 1 72 ? 0.773 -6.970 12.691 1.00 37.10 372 GLU B O 1
ATOM 2368 N N . VAL B 1 73 ? 1.270 -5.465 14.289 1.00 33.13 373 VAL B N 1
ATOM 2369 C CA . VAL B 1 73 ? 1.777 -6.488 15.199 1.00 30.30 373 VAL B CA 1
ATOM 2370 C C . VAL B 1 73 ? 0.665 -7.459 15.571 1.00 28.37 373 VAL B C 1
ATOM 2371 O O . VAL B 1 73 ? 0.839 -8.683 15.523 1.00 31.94 373 VAL B O 1
ATOM 2375 N N . GLU B 1 74 ? -0.499 -6.925 15.948 1.00 30.26 374 GLU B N 1
ATOM 2376 C CA . GLU B 1 74 ? -1.626 -7.783 16.296 1.00 32.01 374 GLU B CA 1
ATOM 2377 C C . GLU B 1 74 ? -1.994 -8.715 15.151 1.00 30.94 374 GLU B C 1
ATOM 2378 O O . GLU B 1 74 ? -2.418 -9.852 15.387 1.00 38.71 374 GLU B O 1
ATOM 2384 N N . GLU B 1 75 ? -1.839 -8.258 13.908 1.00 29.31 375 GLU B N 1
ATOM 2385 C CA . GLU B 1 75 ? -2.142 -9.112 12.766 1.00 34.37 375 GLU B CA 1
ATOM 2386 C C . GLU B 1 75 ? -1.203 -10.310 12.718 1.00 35.50 375 GLU B C 1
ATOM 2387 O O . GLU B 1 75 ? -1.645 -11.456 12.575 1.00 39.76 375 GLU B O 1
ATOM 2393 N N . LYS B 1 76 ? 0.103 -10.064 12.835 1.00 32.06 376 LYS B N 1
ATOM 2394 C CA . LYS B 1 76 ? 1.057 -11.166 12.847 1.00 32.67 376 LYS B CA 1
ATOM 2395 C C . LYS B 1 76 ? 0.771 -12.126 13.993 1.00 32.12 376 LYS B C 1
ATOM 2396 O O . LYS B 1 76 ? 0.797 -13.349 13.812 1.00 32.26 376 LYS B O 1
ATOM 2402 N N . ILE B 1 77 ? 0.491 -11.590 15.181 1.00 27.42 377 ILE B N 1
ATOM 2403 C CA . ILE B 1 77 ? 0.187 -12.442 16.326 1.00 30.64 377 ILE B CA 1
ATOM 2404 C C . ILE B 1 77 ? -1.085 -13.239 16.074 1.00 29.38 377 ILE B C 1
ATOM 2405 O O . ILE B 1 77 ? -1.175 -14.421 16.425 1.00 28.08 377 ILE B O 1
ATOM 2410 N N . 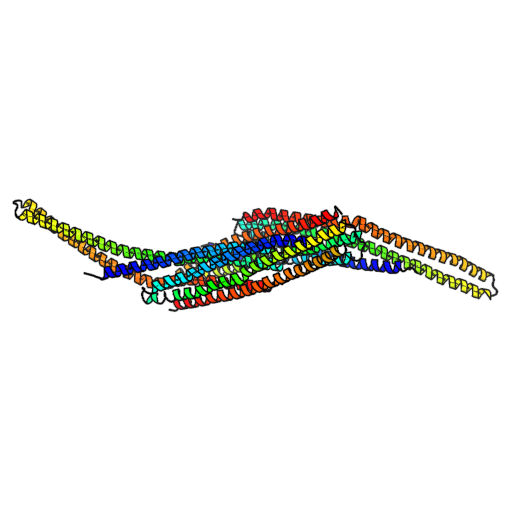GLU B 1 78 ? -2.089 -12.605 15.464 1.00 26.11 378 GLU B N 1
ATOM 2411 C CA . GLU B 1 78 ? -3.335 -13.308 15.180 1.00 29.74 378 GLU B CA 1
ATOM 2412 C C . GLU B 1 78 ? -3.085 -14.546 14.328 1.00 35.82 378 GLU B C 1
ATOM 2413 O O . GLU B 1 78 ? -3.684 -15.602 14.562 1.00 45.95 378 GLU B O 1
ATOM 2419 N N . GLN B 1 79 ? -2.200 -14.437 13.336 1.00 38.74 379 GLN B N 1
ATOM 2420 C CA . GLN B 1 79 ? -1.879 -15.593 12.507 1.00 30.01 379 GLN B CA 1
ATOM 2421 C C . GLN B 1 79 ? -1.107 -16.646 13.289 1.00 36.15 379 GLN B C 1
ATOM 2422 O O . GLN B 1 79 ? -1.285 -17.846 13.052 1.00 44.24 379 GLN B O 1
ATOM 2428 N N . LEU B 1 80 ? -0.247 -16.222 14.216 1.00 29.85 380 LEU B N 1
ATOM 2429 C CA . LEU B 1 80 ? 0.462 -17.183 15.053 1.00 28.95 380 LEU B CA 1
ATOM 2430 C C . LEU B 1 80 ? -0.513 -18.024 15.866 1.00 31.25 380 LEU B C 1
ATOM 2431 O O . LEU B 1 80 ? -0.328 -19.238 16.012 1.00 43.34 380 LEU B O 1
ATOM 2436 N N . HIS B 1 81 ? -1.560 -17.394 16.403 1.00 35.07 381 HIS B N 1
ATOM 2437 C CA . HIS B 1 81 ? -2.538 -18.127 17.201 1.00 33.82 381 HIS B CA 1
ATOM 2438 C C . HIS B 1 81 ? -3.176 -19.247 16.391 1.00 34.43 381 HIS B C 1
ATOM 2439 O O . HIS B 1 81 ? -3.184 -20.409 16.814 1.00 44.45 381 HIS B O 1
ATOM 2446 N N . GLN B 1 82 ? -3.721 -18.915 15.219 1.00 37.91 382 GLN B N 1
ATOM 2447 C CA . GLN B 1 82 ? -4.355 -19.933 14.389 1.00 32.91 382 GLN B CA 1
ATOM 2448 C C . GLN B 1 82 ? -3.361 -21.020 14.003 1.00 36.80 382 GLN B C 1
ATOM 2449 O O . GLN B 1 82 ? -3.632 -22.215 14.172 1.00 46.92 382 GLN B O 1
ATOM 2455 N N . GLU B 1 83 ? -2.199 -20.624 13.480 1.00 37.56 383 GLU B N 1
ATOM 2456 C CA . GLU B 1 83 ? -1.180 -21.607 13.126 1.00 38.42 383 GLU B CA 1
ATOM 2457 C C . GLU B 1 83 ? -0.838 -22.494 14.313 1.00 41.13 383 GLU B C 1
ATOM 2458 O O . GLU B 1 83 ? -0.575 -23.692 14.150 1.00 42.75 383 GLU B O 1
ATOM 2464 N N . GLN B 1 84 ? -0.836 -21.923 15.518 1.00 35.35 384 GLN B N 1
ATOM 2465 C CA . GLN B 1 84 ? -0.602 -22.723 16.714 1.00 33.58 384 GLN B CA 1
ATOM 2466 C C . GLN B 1 84 ? -1.780 -23.647 16.990 1.00 36.22 384 GLN B C 1
ATOM 2467 O O . GLN B 1 84 ? -1.600 -24.847 17.227 1.00 48.87 384 GLN B O 1
ATOM 2473 N N . ALA B 1 85 ? -2.999 -23.102 16.959 1.00 40.38 385 ALA B N 1
ATOM 2474 C CA . ALA B 1 85 ? -4.186 -23.907 17.226 1.00 38.91 385 ALA B CA 1
ATOM 2475 C C . ALA B 1 85 ? -4.223 -25.145 16.340 1.00 40.23 385 ALA B C 1
ATOM 2476 O O . ALA B 1 85 ? -4.481 -26.256 16.814 1.00 49.34 385 ALA B O 1
ATOM 2478 N N . ASN B 1 86 ? -3.963 -24.969 15.043 1.00 35.56 386 ASN B N 1
ATOM 2479 C CA . ASN B 1 86 ? -3.935 -26.115 14.140 1.00 37.75 386 ASN B CA 1
ATOM 2480 C C . ASN B 1 86 ? -2.864 -27.115 14.555 1.00 44.88 386 ASN B C 1
ATOM 2481 O O . ASN B 1 86 ? -3.093 -28.329 14.526 1.00 45.23 386 ASN B O 1
ATOM 2486 N N . ASN B 1 87 ? -1.687 -26.627 14.948 1.00 35.62 387 ASN B N 1
ATOM 2487 C CA . ASN B 1 87 ? -0.644 -27.528 15.424 1.00 38.84 387 ASN B CA 1
ATOM 2488 C C . ASN B 1 87 ? -1.089 -28.264 16.682 1.00 45.97 387 ASN B C 1
ATOM 2489 O O . ASN B 1 87 ? -0.745 -29.435 16.882 1.00 46.46 387 ASN B O 1
ATOM 2494 N N . ASP B 1 88 ? -1.858 -27.591 17.543 1.00 41.34 388 ASP B N 1
ATOM 2495 C CA . ASP B 1 88 ? -2.407 -28.257 18.717 1.00 46.99 388 ASP B CA 1
ATOM 2496 C C . ASP B 1 88 ? -3.362 -29.379 18.340 1.00 47.20 388 ASP B C 1
ATOM 2497 O O . ASP B 1 88 ? -3.561 -30.306 19.133 1.00 49.01 388 ASP B O 1
ATOM 2502 N N . PHE B 1 89 ? -3.959 -29.313 17.152 1.00 37.62 389 PHE B N 1
ATOM 2503 C CA . PHE B 1 89 ? -4.925 -30.307 16.707 1.00 39.04 389 PHE B CA 1
ATOM 2504 C C . PHE B 1 89 ? -4.268 -31.405 15.879 1.00 37.94 389 PHE B C 1
ATOM 2505 O O . PHE B 1 89 ? -4.410 -32.591 16.190 1.00 47.72 389 PHE B O 1
ATOM 2513 N N . PHE B 1 90 ? -3.540 -31.026 14.828 1.00 38.13 390 PHE B N 1
ATOM 2514 C CA . PHE B 1 90 ? -2.925 -32.008 13.945 1.00 47.33 390 PHE B CA 1
ATOM 2515 C C . PHE B 1 90 ? -1.673 -32.635 14.538 1.00 50.86 390 PHE B C 1
ATOM 2516 O O . PHE B 1 90 ? -1.279 -33.724 14.107 1.00 74.36 390 PHE B O 1
ATOM 2524 N N . LEU B 1 91 ? -1.040 -31.980 15.510 1.00 40.27 391 LEU B N 1
ATOM 2525 C CA . LEU B 1 91 ? 0.166 -32.505 16.128 1.00 46.75 391 LEU B CA 1
ATOM 2526 C C . LEU B 1 91 ? -0.042 -32.972 17.560 1.00 45.55 391 LEU B C 1
ATOM 2527 O O . LEU B 1 91 ? 0.888 -33.532 18.150 1.00 42.74 391 LEU B O 1
ATOM 2532 N N . LEU B 1 92 ? -1.227 -32.765 18.132 1.00 38.01 392 LEU B N 1
ATOM 2533 C CA . LEU B 1 92 ? -1.489 -33.186 19.502 1.00 40.93 392 LEU B CA 1
ATOM 2534 C C . LEU B 1 92 ? -2.840 -33.879 19.610 1.00 37.06 392 LEU B C 1
ATOM 2535 O O . LEU B 1 92 ? -2.910 -35.071 19.927 1.00 43.92 392 LEU B O 1
ATOM 2540 N N . ALA B 1 93 ? -3.920 -33.137 19.351 1.00 41.67 393 ALA B N 1
ATOM 2541 C CA . ALA B 1 93 ? -5.253 -33.723 19.433 1.00 41.37 393 ALA B CA 1
ATOM 2542 C C . ALA B 1 93 ? -5.365 -34.963 18.556 1.00 47.44 393 ALA B C 1
ATOM 2543 O O . ALA B 1 93 ? -5.910 -35.988 18.982 1.00 53.55 393 ALA B O 1
ATOM 2545 N N . GLU B 1 94 ? -4.851 -34.892 17.326 1.00 41.94 394 GLU B N 1
ATOM 2546 C CA . GLU B 1 94 ? -4.889 -36.055 16.448 1.00 46.61 394 GLU B CA 1
ATOM 2547 C C . GLU B 1 94 ? -3.962 -37.158 16.939 1.00 52.45 394 GLU B C 1
ATOM 2548 O O . GLU B 1 94 ? -4.265 -38.344 16.764 1.00 56.84 394 GLU B O 1
ATOM 2554 N N . LEU B 1 95 ? -2.833 -36.794 17.551 1.00 42.97 395 LEU B N 1
ATOM 2555 C CA . LEU B 1 95 ? -1.941 -37.807 18.103 1.00 47.63 395 LEU B CA 1
ATOM 2556 C C . LEU B 1 95 ? -2.644 -38.628 19.176 1.00 47.33 395 LEU B C 1
ATOM 2557 O O . LEU B 1 95 ? -2.462 -39.848 19.254 1.00 56.07 395 LEU B O 1
ATOM 2562 N N . LEU B 1 96 ? -3.456 -37.976 20.010 1.00 43.56 396 LEU B N 1
ATOM 2563 C CA . LEU B 1 96 ? -4.205 -38.700 21.031 1.00 47.00 396 LEU B CA 1
ATOM 2564 C C . LEU B 1 96 ? -5.243 -39.618 20.399 1.00 47.81 396 LEU B C 1
ATOM 2565 O O . LEU B 1 96 ? -5.352 -40.795 20.763 1.00 58.68 396 LEU B O 1
ATOM 2570 N N . SER B 1 97 ? -6.021 -39.093 19.450 1.00 44.86 397 SER B N 1
ATOM 2571 C CA . SER B 1 97 ? -7.028 -39.911 18.784 1.00 49.11 397 SER B CA 1
ATOM 2572 C C . SER B 1 97 ? -6.406 -41.126 18.110 1.00 53.60 397 SER B C 1
ATOM 2573 O O . SER B 1 97 ? -7.035 -42.187 18.040 1.00 59.16 397 SER B O 1
ATOM 2576 N N . ASP B 1 98 ? -5.178 -40.992 17.607 1.00 52.83 398 ASP B N 1
ATOM 2577 C CA . ASP B 1 98 ? -4.502 -42.136 17.003 1.00 62.10 398 ASP B CA 1
ATOM 2578 C C . ASP B 1 98 ? -4.273 -43.235 18.032 1.00 59.32 398 ASP B C 1
ATOM 2579 O O . ASP B 1 98 ? -4.592 -44.405 17.792 1.00 59.06 398 ASP B O 1
ATOM 2584 N N . TYR B 1 99 ? -3.719 -42.874 19.191 1.00 57.23 399 TYR B N 1
ATOM 2585 C CA . TYR B 1 99 ? -3.508 -43.862 20.243 1.00 55.58 399 TYR B CA 1
ATOM 2586 C C . TYR B 1 99 ? -4.830 -44.448 20.719 1.00 53.66 399 TYR B C 1
ATOM 2587 O O . TYR B 1 99 ? -4.910 -45.639 21.042 1.00 62.48 399 TYR B O 1
ATOM 2596 N N . ILE B 1 100 ? -5.882 -43.628 20.769 1.00 53.65 400 ILE B N 1
ATOM 2597 C CA . ILE B 1 100 ? -7.199 -44.148 21.123 1.00 55.62 400 ILE B CA 1
ATOM 2598 C C . ILE B 1 100 ? -7.657 -45.173 20.097 1.00 55.39 400 ILE B C 1
ATOM 2599 O O . ILE B 1 100 ? -8.438 -46.078 20.416 1.00 61.54 400 ILE B O 1
ATOM 2604 N N . ARG B 1 101 ? -7.182 -45.056 18.855 1.00 52.56 401 ARG B N 1
ATOM 2605 C CA . ARG B 1 101 ? -7.511 -46.051 17.840 1.00 53.21 401 ARG B CA 1
ATOM 2606 C C . ARG B 1 101 ? -6.818 -47.378 18.126 1.00 57.59 401 ARG B C 1
ATOM 2607 O O . ARG B 1 101 ? -7.435 -48.443 18.015 1.00 58.34 401 ARG B O 1
ATOM 2615 N N . LEU B 1 102 ? -5.536 -47.334 18.494 1.00 53.94 402 LEU B N 1
ATOM 2616 C CA . LEU B 1 102 ? -4.825 -48.563 18.828 1.00 55.46 402 LEU B CA 1
ATOM 2617 C C . LEU B 1 102 ? -5.421 -49.223 20.065 1.00 58.12 402 LEU B C 1
ATOM 2618 O O . LEU B 1 102 ? -5.564 -50.451 20.117 1.00 68.33 402 LEU B O 1
ATOM 2623 N N . LEU B 1 103 ? -5.776 -48.423 21.074 1.00 51.37 403 LEU B N 1
ATOM 2624 C CA . LEU B 1 103 ? -6.400 -48.981 22.270 1.00 55.91 403 LEU B CA 1
ATOM 2625 C C . LEU B 1 103 ? -7.680 -49.731 21.924 1.00 56.50 403 LEU B C 1
ATOM 2626 O O . LEU B 1 103 ? -7.944 -50.809 22.470 1.00 62.10 403 LEU B O 1
ATOM 2631 N N . ALA B 1 104 ? -8.491 -49.173 21.023 1.00 57.62 404 ALA B N 1
ATOM 2632 C CA . ALA B 1 104 ? -9.687 -49.879 20.580 1.00 56.19 404 ALA B CA 1
ATOM 2633 C C . ALA B 1 104 ? -9.333 -51.155 19.830 1.00 57.15 404 ALA B C 1
ATOM 2634 O O . ALA B 1 104 ? -10.095 -52.128 19.863 1.00 57.61 404 ALA B O 1
ATOM 2636 N N . ILE B 1 105 ? -8.184 -51.173 19.150 1.00 55.39 405 ILE B N 1
ATOM 2637 C CA . ILE B 1 105 ? -7.752 -52.382 18.458 1.00 54.68 405 ILE B CA 1
ATOM 2638 C C . ILE B 1 105 ? -7.422 -53.480 19.460 1.00 53.54 405 ILE B C 1
ATOM 2639 O O . ILE B 1 105 ? -7.794 -54.644 19.272 1.00 56.10 405 ILE B O 1
ATOM 2644 N N . VAL B 1 106 ? -6.719 -53.130 20.539 1.00 51.35 406 VAL B N 1
ATOM 2645 C CA . VAL B 1 106 ? -6.409 -54.112 21.574 1.00 51.58 406 VAL B CA 1
ATOM 2646 C C . VAL B 1 106 ? -7.690 -54.589 22.247 1.00 50.54 406 VAL B C 1
ATOM 2647 O O . VAL B 1 106 ? -7.890 -55.790 22.464 1.00 59.71 406 VAL B O 1
ATOM 2651 N N . ARG B 1 107 ? -8.577 -53.653 22.590 1.00 45.11 407 ARG B N 1
ATOM 2652 C CA . ARG B 1 107 ? -9.853 -54.038 23.182 1.00 50.76 407 ARG B CA 1
ATOM 2653 C C . ARG B 1 107 ? -10.645 -54.944 22.251 1.00 52.99 407 ARG B C 1
ATOM 2654 O O . ARG B 1 107 ? -11.353 -55.846 22.714 1.00 68.78 407 ARG B O 1
ATOM 2662 N N . ALA B 1 108 ? -10.539 -54.721 20.938 1.00 45.22 408 ALA B N 1
ATOM 2663 C CA . ALA B 1 108 ? -11.203 -55.604 19.987 1.00 50.84 408 ALA B CA 1
ATOM 2664 C C . ALA B 1 108 ? -10.619 -57.009 20.027 1.00 48.96 408 ALA B C 1
ATOM 2665 O O . ALA B 1 108 ? -11.352 -57.987 19.846 1.00 52.86 408 ALA B O 1
ATOM 2667 N N . ALA B 1 109 ? -9.311 -57.133 20.260 1.00 42.97 409 ALA B N 1
ATOM 2668 C CA . ALA B 1 109 ? -8.705 -58.454 20.374 1.00 47.47 409 ALA B CA 1
ATOM 2669 C C . ALA B 1 109 ? -9.270 -59.206 21.572 1.00 47.67 409 ALA B C 1
ATOM 2670 O O . ALA B 1 109 ? -9.616 -60.388 21.470 1.00 50.23 409 ALA B O 1
ATOM 2672 N N . PHE B 1 110 ? -9.372 -58.532 22.720 1.00 41.13 410 PHE B N 1
ATOM 2673 C CA . PHE B 1 110 ? -9.962 -59.164 23.896 1.00 48.11 410 PHE B CA 1
ATOM 2674 C C . PHE B 1 110 ? -11.380 -59.637 23.609 1.00 50.09 410 PHE B C 1
ATOM 2675 O O . PHE B 1 110 ? -11.811 -60.680 24.117 1.00 53.46 410 PHE B O 1
ATOM 2683 N N . ASP B 1 111 ? -12.122 -58.882 22.799 1.00 46.85 411 ASP B N 1
ATOM 2684 C CA . ASP B 1 111 ? -13.464 -59.306 22.418 1.00 54.98 411 ASP B CA 1
ATOM 2685 C C . ASP B 1 111 ? -13.410 -60.521 21.500 1.00 51.34 411 ASP B C 1
ATOM 2686 O O . ASP B 1 111 ? -14.157 -61.488 21.687 1.00 56.49 411 ASP B O 1
ATOM 2691 N N . GLN B 1 112 ? -12.523 -60.491 20.502 1.00 47.42 412 GLN B N 1
ATOM 2692 C CA . GLN B 1 112 ? -12.398 -61.627 19.595 1.00 46.82 412 GLN B CA 1
ATOM 2693 C C . GLN B 1 112 ? -11.903 -62.871 20.320 1.00 48.91 412 GLN B C 1
ATOM 2694 O O . GLN B 1 112 ? -12.252 -63.993 19.936 1.00 50.08 412 GLN B O 1
ATOM 2700 N N . ARG B 1 113 ? -11.090 -62.696 21.365 1.00 44.93 413 ARG B N 1
ATOM 2701 C CA . ARG B 1 113 ? -10.645 -63.845 22.147 1.00 44.11 413 ARG B CA 1
ATOM 2702 C C . ARG B 1 113 ? -11.815 -64.508 22.862 1.00 46.66 413 ARG B C 1
ATOM 2703 O O . ARG B 1 113 ? -11.907 -65.741 22.902 1.00 54.80 413 ARG B O 1
ATOM 2711 N N . MET B 1 114 ? -12.719 -63.708 23.430 1.00 42.24 414 MET B N 1
ATOM 2712 C CA . MET B 1 114 ? -13.890 -64.277 24.088 1.00 44.80 414 MET B CA 1
ATOM 2713 C C . MET B 1 114 ? -14.867 -64.855 23.072 1.00 45.56 414 MET B C 1
ATOM 2714 O O . MET B 1 114 ? -15.478 -65.902 23.317 1.00 56.95 414 MET B O 1
ATOM 2719 N N . LYS B 1 115 ? -15.027 -64.190 21.926 1.00 36.85 415 LYS B N 1
ATOM 2720 C CA . LYS B 1 115 ? -15.908 -64.714 20.888 1.00 43.43 415 LYS B CA 1
ATOM 2721 C C . LYS B 1 115 ? -15.429 -66.073 20.397 1.00 44.85 415 LYS B C 1
ATOM 2722 O O . LYS B 1 115 ? -16.242 -66.954 20.091 1.00 48.31 415 LYS B O 1
ATOM 2728 N N . THR B 1 116 ? -14.111 -66.261 20.310 1.00 49.13 416 THR B N 1
ATOM 2729 C CA . THR B 1 116 ? -13.579 -67.578 19.980 1.00 44.78 416 THR B CA 1
ATOM 2730 C C . THR B 1 116 ? -13.793 -68.555 21.128 1.00 44.13 416 THR B C 1
ATOM 2731 O O . THR B 1 116 ? -14.116 -69.727 20.903 1.00 52.30 416 THR B O 1
ATOM 2735 N N . TRP B 1 117 ? -13.624 -68.088 22.368 1.00 40.15 417 TRP B N 1
ATOM 2736 C CA . TRP B 1 117 ? -13.879 -68.943 23.522 1.00 38.76 417 TRP B CA 1
ATOM 2737 C C . TRP B 1 117 ? -15.329 -69.410 23.548 1.00 46.18 417 TRP B C 1
ATOM 2738 O O . TRP B 1 117 ? -15.614 -70.555 23.919 1.00 52.32 417 TRP B O 1
ATOM 2749 N N . GLN B 1 118 ? -16.260 -68.538 23.157 1.00 48.55 418 GLN B N 1
ATOM 2750 C CA . GLN B 1 118 ? -17.664 -68.929 23.103 1.00 46.42 418 GLN B CA 1
ATOM 2751 C C . GLN B 1 118 ? -17.884 -70.027 22.070 1.00 49.51 418 GLN B C 1
ATOM 2752 O O . GLN B 1 118 ? -18.501 -71.058 22.363 1.00 55.92 418 GLN B O 1
ATOM 2758 N N . ARG B 1 119 ? -17.383 -69.822 20.849 1.00 40.82 419 ARG B N 1
ATOM 2759 C CA . ARG B 1 119 ? -17.518 -70.840 19.812 1.00 50.16 419 ARG B CA 1
ATOM 2760 C C . ARG B 1 119 ? -16.948 -72.174 20.275 1.00 50.06 419 ARG B C 1
ATOM 2761 O O . ARG B 1 119 ? -17.470 -73.239 19.925 1.00 48.64 419 ARG B O 1
ATOM 2769 N N . TRP B 1 120 ? -15.875 -72.134 21.067 1.00 46.70 420 TRP B N 1
ATOM 2770 C CA . TRP B 1 120 ? -15.317 -73.359 21.628 1.00 46.77 420 TRP B CA 1
ATOM 2771 C C . TRP B 1 120 ? -16.295 -74.006 22.602 1.00 50.70 420 TRP B C 1
ATOM 2772 O O . TRP B 1 120 ? -16.525 -75.220 22.555 1.00 54.80 420 TRP B O 1
ATOM 2783 N N . GLN B 1 121 ? -16.883 -73.207 23.496 1.00 47.11 421 GLN B N 1
ATOM 2784 C CA . GLN B 1 121 ? -17.850 -73.751 24.444 1.00 48.54 421 GLN B CA 1
ATOM 2785 C C . GLN B 1 121 ? -19.085 -74.286 23.728 1.00 53.76 421 GLN B C 1
ATOM 2786 O O . GLN B 1 121 ? -19.637 -75.322 24.116 1.00 63.93 421 GLN B O 1
ATOM 2792 N N . ASP B 1 122 ? -19.534 -73.592 22.680 1.00 42.81 422 ASP B N 1
ATOM 2793 C CA . ASP B 1 122 ? -20.696 -74.063 21.933 1.00 46.55 422 ASP B CA 1
ATOM 2794 C C . ASP B 1 122 ? -20.425 -75.416 21.288 1.00 52.34 422 ASP B C 1
ATOM 2795 O O . ASP B 1 122 ? -21.323 -76.262 21.201 1.00 54.62 422 ASP B O 1
ATOM 2800 N N . ALA B 1 123 ? -19.191 -75.640 20.828 1.00 51.26 423 ALA B N 1
ATOM 2801 C CA . ALA B 1 123 ? -18.848 -76.930 20.240 1.00 46.97 423 ALA B CA 1
ATOM 2802 C C . ALA B 1 123 ? -18.941 -78.047 21.271 1.00 43.62 423 ALA B C 1
ATOM 2803 O O . ALA B 1 123 ? -19.476 -79.124 20.984 1.00 45.60 423 ALA B O 1
ATOM 2805 N N . GLN B 1 124 ? -18.423 -77.809 22.479 1.00 37.39 424 GLN B N 1
ATOM 2806 C CA . GLN B 1 124 ? -18.515 -78.815 23.533 1.00 42.21 424 GLN B CA 1
ATOM 2807 C C . GLN B 1 124 ? -19.966 -79.189 23.804 1.00 46.79 424 GLN B C 1
ATOM 2808 O O . GLN B 1 124 ? -20.305 -80.373 23.916 1.00 49.19 424 GLN B O 1
ATOM 2814 N N . ALA B 1 125 ? -20.841 -78.187 23.916 1.00 47.01 425 ALA B N 1
ATOM 2815 C CA . ALA B 1 125 ? -22.261 -78.468 24.096 1.00 44.43 425 ALA B CA 1
ATOM 2816 C C . ALA B 1 125 ? -22.791 -79.345 22.971 1.00 40.89 425 ALA B C 1
ATOM 2817 O O . ALA B 1 125 ? -23.576 -80.270 23.208 1.00 46.51 425 ALA B O 1
ATOM 2819 N N . THR B 1 126 ? -22.369 -79.070 21.735 1.00 37.94 426 THR B N 1
ATOM 2820 C CA . THR B 1 126 ? -22.773 -79.912 20.615 1.00 45.67 426 THR B CA 1
ATOM 2821 C C . THR B 1 126 ? -22.209 -81.320 20.757 1.00 40.02 426 THR B C 1
ATOM 2822 O O . THR B 1 126 ? -22.891 -82.303 20.443 1.00 38.86 426 THR B O 1
ATOM 2826 N N . LEU B 1 127 ? -20.969 -81.438 21.233 1.00 33.82 427 LEU B N 1
ATOM 2827 C CA . LEU B 1 127 ? -20.378 -82.757 21.434 1.00 38.75 427 LEU B CA 1
ATOM 2828 C C . LEU B 1 127 ? -21.198 -83.574 22.423 1.00 40.84 427 LEU B C 1
ATOM 2829 O O . LEU B 1 127 ? -21.524 -84.739 22.165 1.00 48.19 427 LEU B O 1
ATOM 2834 N N . GLN B 1 128 ? -21.543 -82.978 23.567 1.00 34.25 428 GLN B N 1
ATOM 2835 C CA . GLN B 1 128 ? -22.385 -83.671 24.536 1.00 39.49 428 GLN B CA 1
ATOM 2836 C C . GLN B 1 128 ? -23.691 -84.122 23.893 1.00 42.18 428 GLN B C 1
ATOM 2837 O O . GLN B 1 128 ? -24.133 -85.261 24.086 1.00 49.97 428 GLN B O 1
ATOM 2843 N N . LYS B 1 129 ? -24.323 -83.236 23.122 1.00 38.52 429 LYS B N 1
ATOM 2844 C CA . LYS B 1 129 ? -25.537 -83.614 22.408 1.00 45.57 429 LYS B CA 1
ATOM 2845 C C . LYS B 1 129 ? -25.299 -84.841 21.538 1.00 42.98 429 LYS B C 1
ATOM 2846 O O . LYS B 1 129 ? -26.166 -85.716 21.431 1.00 48.93 429 LYS B O 1
ATOM 2852 N N . LYS B 1 130 ? -24.123 -84.924 20.912 1.00 41.05 430 LYS B N 1
ATOM 2853 C CA . LYS B 1 130 ? -23.798 -86.090 20.099 1.00 44.26 430 LYS B CA 1
ATOM 2854 C C . LYS B 1 130 ? -23.547 -87.314 20.968 1.00 43.39 430 LYS B C 1
ATOM 2855 O O . LYS B 1 130 ? -24.021 -88.413 20.655 1.00 51.48 430 LYS B O 1
ATOM 2861 N N . ARG B 1 131 ? -22.806 -87.146 22.065 1.00 35.75 431 ARG B N 1
ATOM 2862 C CA . ARG B 1 131 ? -22.564 -88.266 22.966 1.00 40.64 431 ARG B CA 1
ATOM 2863 C C . ARG B 1 131 ? -23.873 -88.833 23.501 1.00 45.25 431 ARG B C 1
ATOM 2864 O O . ARG B 1 131 ? -24.024 -90.054 23.629 1.00 50.72 431 ARG B O 1
ATOM 2872 N N . GLU B 1 132 ? -24.834 -87.962 23.814 1.00 40.98 432 GLU B N 1
ATOM 2873 C CA . GLU B 1 132 ? -26.118 -88.437 24.316 1.00 49.38 432 GLU B CA 1
ATOM 2874 C C . GLU B 1 132 ? -26.880 -89.206 23.244 1.00 48.57 432 GLU B C 1
ATOM 2875 O O . GLU B 1 132 ? -27.508 -90.230 23.536 1.00 56.71 432 GLU B O 1
ATOM 2881 N N . ALA B 1 133 ? -26.837 -88.729 21.998 1.00 36.34 433 ALA B N 1
ATOM 2882 C CA . ALA B 1 133 ? -27.511 -89.440 20.917 1.00 46.18 433 ALA B CA 1
ATOM 2883 C C . ALA B 1 133 ? -27.017 -90.877 20.812 1.00 48.92 433 ALA B C 1
ATOM 2884 O O . ALA B 1 133 ? -27.804 -91.796 20.560 1.00 48.80 433 ALA B O 1
ATOM 2886 N N . GLU B 1 134 ? -25.714 -91.091 21.007 1.00 46.87 434 GLU B N 1
ATOM 2887 C CA . GLU B 1 134 ? -25.180 -92.448 20.969 1.00 53.27 434 GLU B CA 1
ATOM 2888 C C . GLU B 1 134 ? -25.662 -93.263 22.162 1.00 48.38 434 GLU B C 1
ATOM 2889 O O . GLU B 1 134 ? -26.049 -94.427 22.008 1.00 57.32 434 GLU B O 1
ATOM 2895 N N . ALA B 1 135 ? -25.643 -92.670 23.358 1.00 40.86 435 ALA B N 1
ATOM 2896 C CA . ALA B 1 135 ? -26.104 -93.385 24.543 1.00 50.24 435 ALA B CA 1
ATOM 2897 C C . ALA B 1 135 ? -27.529 -93.889 24.362 1.00 50.33 435 ALA B C 1
ATOM 2898 O O . ALA B 1 135 ? -27.875 -94.979 24.833 1.00 60.55 435 ALA B O 1
ATOM 2900 N N . ARG B 1 136 ? -28.370 -93.111 23.680 1.00 39.07 436 ARG B N 1
ATOM 2901 C CA . ARG B 1 136 ? -29.738 -93.551 23.436 1.00 55.45 436 ARG B CA 1
ATOM 2902 C C . ARG B 1 136 ? -29.789 -94.690 22.427 1.00 58.36 436 ARG B C 1
ATOM 2903 O O . ARG B 1 136 ? -30.663 -95.559 22.519 1.00 58.87 436 ARG B O 1
ATOM 2911 N N . LEU B 1 137 ? -28.864 -94.710 21.468 1.00 55.34 437 LEU B N 1
ATOM 2912 C CA . LEU B 1 137 ? -28.845 -95.753 20.452 1.00 60.97 437 LEU B CA 1
ATOM 2913 C C . LEU B 1 137 ? -28.220 -97.052 20.942 1.00 63.69 437 LEU B C 1
ATOM 2914 O O . LEU B 1 137 ? -28.357 -98.078 20.267 1.00 67.40 437 LEU B O 1
ATOM 2919 N N . LEU B 1 138 ? -27.542 -97.037 22.091 1.00 50.99 438 LEU B N 1
ATOM 2920 C CA . LEU B 1 138 ? -26.944 -98.264 22.605 1.00 57.27 438 LEU B CA 1
ATOM 2921 C C . LEU B 1 138 ? -28.003 -99.293 22.979 1.00 70.10 438 LEU B C 1
ATOM 2922 O O . LEU B 1 138 ? -27.759 -100.500 22.864 1.00 77.49 438 LEU B O 1
ATOM 2927 N N . TRP B 1 139 ? -29.176 -98.844 23.423 1.00 61.92 439 TRP B N 1
ATOM 2928 C CA . TRP B 1 139 ? -30.255 -99.753 23.781 1.00 69.52 439 TRP B CA 1
ATOM 2929 C C . TRP B 1 139 ? -31.110 -100.159 22.589 1.00 68.59 439 TRP B C 1
ATOM 2930 O O . TRP B 1 139 ? -31.735 -101.226 22.627 1.00 75.01 439 TRP B O 1
ATOM 2941 N N . ALA B 1 140 ? -31.152 -99.344 21.539 1.00 64.61 440 ALA B N 1
ATOM 2942 C CA . ALA B 1 140 ? -31.966 -99.654 20.376 1.00 72.06 440 ALA B CA 1
ATOM 2943 C C . ALA B 1 140 ? -31.294 -100.720 19.514 1.00 76.97 440 ALA B C 1
ATOM 2944 O O . ALA B 1 140 ? -30.090 -100.974 19.614 1.00 72.15 440 ALA B O 1
ATOM 2946 N N . ASN B 1 141 ? -32.096 -101.345 18.659 1.00 80.70 441 ASN B N 1
ATOM 2947 C CA . ASN B 1 141 ? -31.612 -102.382 17.747 1.00 79.83 441 ASN B CA 1
ATOM 2948 C C . ASN B 1 141 ? -31.425 -101.812 16.342 1.00 82.77 441 ASN B C 1
ATOM 2949 O O . ASN B 1 141 ? -32.042 -102.248 15.370 1.00 84.15 441 ASN B O 1
ATOM 2954 N N . LYS B 1 142 ? -30.551 -100.813 16.248 1.00 82.02 442 LYS B N 1
ATOM 2955 C CA . LYS B 1 142 ? -30.248 -100.145 14.982 1.00 86.22 442 LYS B CA 1
ATOM 2956 C C . LYS B 1 142 ? -28.763 -99.830 14.933 1.00 88.10 442 LYS B C 1
ATOM 2957 O O . LYS B 1 142 ? -28.339 -98.694 15.183 1.00 79.28 442 LYS B O 1
ATOM 2963 N N . PRO B 1 143 ? -27.929 -100.822 14.613 1.00 90.49 443 PRO B N 1
ATOM 2964 C CA . PRO B 1 143 ? -26.486 -100.557 14.501 1.00 82.91 443 PRO B CA 1
ATOM 2965 C C . PRO B 1 143 ? -26.137 -99.587 13.387 1.00 81.34 443 PRO B C 1
ATOM 2966 O O . PRO B 1 143 ? -25.066 -98.969 13.435 1.00 74.11 443 PRO B O 1
ATOM 2970 N N . ASP B 1 144 ? -27.004 -99.434 12.384 1.00 82.73 444 ASP B N 1
ATOM 2971 C CA . ASP B 1 144 ? -26.732 -98.491 11.304 1.00 88.26 444 ASP B CA 1
ATOM 2972 C C . ASP B 1 144 ? -26.677 -97.061 11.829 1.00 83.99 444 ASP B C 1
ATOM 2973 O O . ASP B 1 144 ? -25.717 -96.327 11.568 1.00 77.57 444 ASP B O 1
ATOM 2978 N N . LYS B 1 145 ? -27.702 -96.649 12.580 1.00 81.05 445 LYS B N 1
ATOM 2979 C CA . LYS B 1 145 ? -27.716 -95.297 13.126 1.00 71.80 445 LYS B CA 1
ATOM 2980 C C . LYS B 1 145 ? -26.649 -95.110 14.197 1.00 71.56 445 LYS B C 1
ATOM 2981 O O . LYS B 1 145 ? -26.107 -94.009 14.343 1.00 67.48 445 LYS B O 1
ATOM 2987 N N . LEU B 1 146 ? -26.335 -96.165 14.954 1.00 73.18 446 LEU B N 1
ATOM 2988 C CA . LEU B 1 146 ? -25.323 -96.045 15.998 1.00 69.30 446 LEU B CA 1
ATOM 2989 C C . LEU B 1 146 ? -23.973 -95.650 15.413 1.00 72.31 446 LEU B C 1
ATOM 2990 O O . LEU B 1 146 ? -23.281 -94.782 15.960 1.00 76.07 446 LEU B O 1
ATOM 2995 N N . GLN B 1 147 ? -23.579 -96.274 14.301 1.00 72.74 447 GLN B N 1
ATOM 2996 C CA . GLN B 1 147 ? -22.311 -95.921 13.672 1.00 64.70 447 GLN B CA 1
ATOM 2997 C C . GLN B 1 147 ? -22.308 -94.467 13.220 1.00 59.65 447 GLN B C 1
ATOM 2998 O O . GLN B 1 147 ? -21.301 -93.765 13.364 1.00 63.80 447 GLN B O 1
ATOM 3004 N N . GLN B 1 148 ? -23.429 -93.996 12.670 1.00 60.70 448 GLN B N 1
ATOM 3005 C CA . GLN B 1 148 ? -23.517 -92.597 12.266 1.00 54.32 448 GLN B CA 1
ATOM 3006 C C . GLN B 1 148 ? -23.321 -91.669 13.457 1.00 55.35 448 GLN B C 1
ATOM 3007 O O . GLN B 1 148 ? -22.629 -90.650 13.354 1.00 49.51 448 GLN B O 1
ATOM 3013 N N . ALA B 1 149 ? -23.924 -92.007 14.600 1.00 66.34 449 ALA B N 1
ATOM 3014 C CA . ALA B 1 149 ? -23.753 -91.187 15.795 1.00 65.95 449 ALA B CA 1
ATOM 3015 C C . ALA B 1 149 ? -22.301 -91.182 16.256 1.00 55.91 449 ALA B C 1
ATOM 3016 O O . ALA B 1 149 ? -21.759 -90.129 16.612 1.00 56.71 449 ALA B O 1
ATOM 3018 N N . LYS B 1 150 ? -21.655 -92.350 16.258 1.00 59.34 450 LYS B N 1
ATOM 3019 C CA . LYS B 1 150 ? -20.250 -92.410 16.650 1.00 58.07 450 LYS B CA 1
ATOM 3020 C C . LYS B 1 150 ? -19.382 -91.597 15.698 1.00 56.32 450 LYS B C 1
ATOM 3021 O O . LYS B 1 150 ? -18.403 -90.969 16.120 1.00 46.29 450 LYS B O 1
ATOM 3027 N N . ASP B 1 151 ? -19.725 -91.594 14.408 1.00 56.27 451 ASP B N 1
ATOM 3028 C CA . ASP B 1 151 ? -18.972 -90.792 13.450 1.00 57.07 451 ASP B CA 1
ATOM 3029 C C . ASP B 1 151 ? -19.121 -89.304 13.740 1.00 55.18 451 ASP B C 1
ATOM 3030 O O . ASP B 1 151 ? -18.141 -88.553 13.684 1.00 50.68 451 ASP B O 1
ATOM 3035 N N . GLU B 1 152 ? -20.340 -88.860 14.053 1.00 58.98 452 GLU B N 1
ATOM 3036 C CA . GLU B 1 152 ? -20.544 -87.458 14.402 1.00 50.52 452 GLU B CA 1
ATOM 3037 C C . GLU B 1 152 ? -19.841 -87.098 15.704 1.00 47.53 452 GLU B C 1
ATOM 3038 O O . GLU B 1 152 ? -19.392 -85.958 15.869 1.00 42.36 452 GLU B O 1
ATOM 3044 N N . ILE B 1 153 ? -19.733 -88.048 16.635 1.00 51.50 453 ILE B N 1
ATOM 3045 C CA . ILE B 1 153 ? -19.016 -87.789 17.880 1.00 47.49 453 ILE B CA 1
ATOM 3046 C C . ILE B 1 153 ? -17.541 -87.536 17.595 1.00 45.85 453 ILE B C 1
ATOM 3047 O O . ILE B 1 153 ? -16.964 -86.537 18.039 1.00 45.26 453 ILE B O 1
ATOM 3052 N N . LEU B 1 154 ? -16.907 -88.443 16.847 1.00 52.02 454 LEU B N 1
ATOM 3053 C CA . LEU B 1 154 ? -15.503 -88.257 16.499 1.00 47.83 454 LEU B CA 1
ATOM 3054 C C . LEU B 1 154 ? -15.303 -86.978 15.697 1.00 46.18 454 LEU B C 1
ATOM 3055 O O . LEU B 1 154 ? -14.324 -86.251 15.905 1.00 50.10 454 LEU B O 1
ATOM 3060 N N . GLU B 1 155 ? -16.222 -86.684 14.775 1.00 44.35 455 GLU B N 1
ATOM 3061 C CA . GLU B 1 155 ? -16.108 -85.468 13.976 1.00 40.82 455 GLU B CA 1
ATOM 3062 C C . GLU B 1 155 ? -16.091 -84.231 14.865 1.00 41.76 455 GLU B C 1
ATOM 3063 O O . GLU B 1 155 ? -15.229 -83.357 14.720 1.00 42.84 455 GLU B O 1
ATOM 3069 N N . TRP B 1 156 ? -17.039 -84.141 15.796 1.00 49.50 456 TRP B N 1
ATOM 3070 C CA . TRP B 1 156 ? -17.089 -83.009 16.709 1.00 37.26 456 TRP B CA 1
ATOM 3071 C C . TRP B 1 156 ? -16.017 -83.070 17.786 1.00 40.04 456 TRP B C 1
ATOM 3072 O O . TRP B 1 156 ? -15.765 -82.055 18.444 1.00 38.98 456 TRP B O 1
ATOM 3083 N N . GLU B 1 157 ? -15.381 -84.226 17.982 1.00 40.02 457 GLU B N 1
ATOM 3084 C CA . GLU B 1 157 ? -14.227 -84.280 18.870 1.00 36.29 457 GLU B CA 1
ATOM 3085 C C . GLU B 1 157 ? -13.046 -83.529 18.271 1.00 36.78 457 GLU B C 1
ATOM 3086 O O . GLU B 1 157 ? -12.341 -82.800 18.979 1.00 36.48 457 GLU B O 1
ATOM 3092 N N . SER B 1 158 ? -12.820 -83.689 16.965 1.00 37.24 458 SER B N 1
ATOM 3093 C CA . SER B 1 158 ? -11.747 -82.953 16.306 1.00 38.48 458 SER B CA 1
ATOM 3094 C C . SER B 1 158 ? -12.086 -81.472 16.189 1.00 43.84 458 SER B C 1
ATOM 3095 O O . SER B 1 158 ? -11.209 -80.614 16.341 1.00 44.81 458 SER B O 1
ATOM 3098 N N . ARG B 1 159 ? -13.353 -81.154 15.916 1.00 35.15 459 ARG B N 1
ATOM 3099 C CA . ARG B 1 159 ? -13.758 -79.756 15.826 1.00 33.16 459 ARG B CA 1
ATOM 3100 C C . ARG B 1 159 ? -13.514 -79.029 17.142 1.00 35.48 459 ARG B C 1
ATOM 3101 O O . ARG B 1 159 ? -13.022 -77.894 17.152 1.00 34.15 459 ARG B O 1
ATOM 3109 N N . VAL B 1 160 ? -13.852 -79.666 18.264 1.00 35.62 460 VAL B N 1
ATOM 3110 C CA . VAL B 1 160 ? -13.618 -79.049 19.565 1.00 35.92 460 VAL B CA 1
ATOM 3111 C C . VAL B 1 160 ? -12.139 -78.733 19.743 1.00 34.39 460 VAL B C 1
ATOM 3112 O O . VAL B 1 160 ? -11.774 -77.693 20.304 1.00 36.43 460 VAL B O 1
ATOM 3116 N N . THR B 1 161 ? -11.265 -79.623 19.269 1.00 42.01 461 THR B N 1
ATOM 3117 C CA . THR B 1 161 ? -9.833 -79.357 19.347 1.00 45.15 461 THR B CA 1
ATOM 3118 C C . THR B 1 161 ? -9.447 -78.166 18.480 1.00 38.88 461 THR B C 1
ATOM 3119 O O . THR B 1 161 ? -8.620 -77.339 18.882 1.00 41.33 461 THR B O 1
ATOM 3123 N N . GLN B 1 162 ? -10.035 -78.061 17.287 1.00 37.65 462 GLN B N 1
ATOM 3124 C CA . GLN B 1 162 ? -9.734 -76.932 16.413 1.00 39.05 462 GLN B CA 1
ATOM 3125 C C . GLN B 1 162 ? -10.088 -75.612 17.086 1.00 36.92 462 GLN B C 1
ATOM 3126 O O . GLN B 1 162 ? -9.299 -74.661 17.071 1.00 42.31 462 GLN B O 1
ATOM 3132 N N . TYR B 1 163 ? -11.277 -75.536 17.688 1.00 44.96 463 TYR B N 1
ATOM 3133 C CA . TYR B 1 163 ? -11.665 -74.322 18.398 1.00 41.16 463 TYR B CA 1
ATOM 3134 C C . TYR B 1 163 ? -10.814 -74.118 19.644 1.00 38.59 463 TYR B C 1
ATOM 3135 O O . TYR B 1 163 ? -10.440 -72.985 19.968 1.00 43.67 463 TYR B O 1
ATOM 3144 N N . GLU B 1 164 ? -10.501 -75.202 20.359 1.00 41.40 464 GLU B N 1
ATOM 3145 C CA . GLU B 1 164 ? -9.629 -75.086 21.523 1.00 43.57 464 GLU B CA 1
ATOM 3146 C C . GLU B 1 164 ? -8.259 -74.554 21.127 1.00 42.87 464 GLU B C 1
ATOM 3147 O O . GLU B 1 164 ? -7.684 -73.711 21.826 1.00 50.17 464 GLU B O 1
ATOM 3153 N N . ARG B 1 165 ? -7.719 -75.035 20.005 1.00 41.14 465 ARG B N 1
ATOM 3154 C CA . ARG B 1 165 ? -6.443 -74.520 19.523 1.00 42.48 465 ARG B CA 1
ATOM 3155 C C . ARG B 1 165 ? -6.577 -73.092 19.010 1.00 38.21 465 ARG B C 1
ATOM 3156 O O . ARG B 1 165 ? -5.627 -72.308 19.108 1.00 40.00 465 ARG B O 1
ATOM 3164 N N . ASP B 1 166 ? -7.741 -72.737 18.466 1.00 41.60 466 ASP B N 1
ATOM 3165 C CA . ASP B 1 166 ? -7.943 -71.374 17.991 1.00 34.83 466 ASP B CA 1
ATOM 3166 C C . ASP B 1 166 ? -7.990 -70.392 19.155 1.00 39.41 466 ASP B C 1
ATOM 3167 O O . ASP B 1 166 ? -7.275 -69.383 19.158 1.00 36.32 466 ASP B O 1
ATOM 3172 N N . PHE B 1 167 ? -8.820 -70.675 20.162 1.00 48.37 467 PHE B N 1
ATOM 3173 C CA . PHE B 1 167 ? -8.890 -69.796 21.322 1.00 43.11 467 PHE B CA 1
ATOM 3174 C C . PHE B 1 167 ? -7.520 -69.603 21.953 1.00 43.44 467 PHE B C 1
ATOM 3175 O O . PHE B 1 167 ? -7.219 -68.523 22.471 1.00 43.15 467 PHE B O 1
ATOM 3183 N N . GLU B 1 168 ? -6.670 -70.626 21.910 1.00 46.31 468 GLU B N 1
ATOM 3184 C CA . GLU B 1 168 ? -5.351 -70.500 22.515 1.00 42.94 468 GLU B CA 1
ATOM 3185 C C . GLU B 1 168 ? -4.382 -69.764 21.597 1.00 39.35 468 GLU B C 1
ATOM 3186 O O . GLU B 1 168 ? -3.465 -69.099 22.088 1.00 46.10 468 GLU B O 1
ATOM 3192 N N . ARG B 1 169 ? -4.569 -69.854 20.276 1.00 40.86 469 ARG B N 1
ATOM 3193 C CA . ARG B 1 169 ? -3.740 -69.079 19.358 1.00 40.89 469 ARG B CA 1
ATOM 3194 C C . ARG B 1 169 ? -4.064 -67.595 19.456 1.00 45.38 469 ARG B C 1
ATOM 3195 O O . ARG B 1 169 ? -3.161 -66.752 19.493 1.00 42.39 469 ARG B O 1
ATOM 3203 N N . ILE B 1 170 ? -5.356 -67.257 19.492 1.00 46.91 470 ILE B N 1
ATOM 3204 C CA . ILE B 1 170 ? -5.762 -65.864 19.638 1.00 46.81 470 ILE B CA 1
ATOM 3205 C C . ILE B 1 170 ? -5.325 -65.311 20.985 1.00 45.00 470 ILE B C 1
ATOM 3206 O O . ILE B 1 170 ? -5.009 -64.121 21.105 1.00 39.30 470 ILE B O 1
ATOM 3211 N N . SER B 1 171 ? -5.304 -66.154 22.021 1.00 44.90 471 SER B N 1
ATOM 3212 C CA . SER B 1 171 ? -4.844 -65.696 23.327 1.00 45.00 471 SER B CA 1
ATOM 3213 C C . SER B 1 171 ? -3.411 -65.185 23.253 1.00 48.70 471 SER B C 1
ATOM 3214 O O . SER B 1 171 ? -3.084 -64.143 23.834 1.00 51.74 471 SER B O 1
ATOM 3217 N N . THR B 1 172 ? -2.541 -65.902 22.537 1.00 51.08 472 THR B N 1
ATOM 3218 C CA . THR B 1 172 ? -1.167 -65.442 22.374 1.00 51.10 472 THR B CA 1
ATOM 3219 C C . THR B 1 172 ? -1.092 -64.200 21.496 1.00 49.44 472 THR B C 1
ATOM 3220 O O . THR B 1 172 ? -0.213 -63.354 21.696 1.00 49.45 472 THR B O 1
ATOM 3224 N N . VAL B 1 173 ? -1.995 -64.074 20.522 1.00 41.96 473 VAL B N 1
ATOM 3225 C CA . VAL B 1 173 ? -2.001 -62.889 19.672 1.00 44.26 473 VAL B CA 1
ATOM 3226 C C . VAL B 1 173 ? -2.376 -61.655 20.483 1.00 52.40 473 VAL B C 1
ATOM 3227 O O . VAL B 1 173 ? -1.797 -60.577 20.304 1.00 48.55 473 VAL B O 1
ATOM 3231 N N . VAL B 1 174 ? -3.351 -61.790 21.385 1.00 65.81 474 VAL B N 1
ATOM 3232 C CA . VAL B 1 174 ? -3.722 -60.672 22.247 1.00 55.17 474 VAL B CA 1
ATOM 3233 C C . VAL B 1 174 ? -2.534 -60.241 23.096 1.00 54.12 474 VAL B C 1
ATOM 3234 O O . VAL B 1 174 ? -2.255 -59.045 23.240 1.00 64.87 474 VAL B O 1
ATOM 3238 N N . ARG B 1 175 ? -1.816 -61.208 23.671 1.00 53.09 475 ARG B N 1
ATOM 3239 C CA . ARG B 1 175 ? -0.624 -60.881 24.448 1.00 63.11 475 ARG B CA 1
ATOM 3240 C C . ARG B 1 175 ? 0.426 -60.208 23.573 1.00 65.05 475 ARG B C 1
ATOM 3241 O O . ARG B 1 175 ? 0.986 -59.169 23.941 1.00 65.05 475 ARG B O 1
ATOM 3249 N N . LYS B 1 176 ? 0.704 -60.787 22.402 1.00 65.98 476 LYS B N 1
ATOM 3250 C CA . LYS B 1 176 ? 1.683 -60.192 21.499 1.00 61.32 476 LYS B CA 1
ATOM 3251 C C . LYS B 1 176 ? 1.221 -58.835 20.985 1.00 61.46 476 LYS B C 1
ATOM 3252 O O . LYS B 1 176 ? 2.052 -57.993 20.630 1.00 62.45 476 LYS B O 1
ATOM 3258 N N . GLU B 1 177 ? -0.093 -58.605 20.935 1.00 64.83 477 GLU B N 1
ATOM 3259 C CA . GLU B 1 177 ? -0.601 -57.314 20.488 1.00 67.83 477 GLU B CA 1
ATOM 3260 C C . GLU B 1 177 ? -0.418 -56.242 21.557 1.00 68.75 477 GLU B C 1
ATOM 3261 O O . GLU B 1 177 ? -0.109 -55.089 21.236 1.00 64.87 477 GLU B O 1
ATOM 3267 N N . VAL B 1 178 ? -0.602 -56.602 22.828 1.00 65.19 478 VAL B N 1
ATOM 3268 C CA . VAL B 1 178 ? -0.402 -55.640 23.907 1.00 64.33 478 VAL B CA 1
ATOM 3269 C C . VAL B 1 178 ? 1.065 -55.236 23.991 1.00 70.55 478 VAL B C 1
ATOM 3270 O O . VAL B 1 178 ? 1.394 -54.048 24.091 1.00 74.71 478 VAL B O 1
ATOM 3274 N N . ILE B 1 179 ? 1.969 -56.218 23.955 1.00 72.47 479 ILE B N 1
ATOM 3275 C CA . ILE B 1 179 ? 3.396 -55.909 23.953 1.00 69.70 479 ILE B CA 1
ATOM 3276 C C . ILE B 1 179 ? 3.750 -55.061 22.739 1.00 71.96 479 ILE B C 1
ATOM 3277 O O . ILE B 1 179 ? 4.609 -54.173 22.809 1.00 74.22 479 ILE B O 1
ATOM 3282 N N . ARG B 1 180 ? 3.094 -55.321 21.606 1.00 78.56 480 ARG B N 1
ATOM 3283 C CA . ARG B 1 180 ? 3.339 -54.528 20.406 1.00 78.23 480 ARG B CA 1
ATOM 3284 C C . ARG B 1 180 ? 2.972 -53.067 20.627 1.00 81.14 480 ARG B C 1
ATOM 3285 O O . ARG B 1 180 ? 3.706 -52.162 20.210 1.00 81.79 480 ARG B O 1
ATOM 3293 N N . PHE B 1 181 ? 1.839 -52.817 21.285 1.00 86.35 481 PHE B N 1
ATOM 3294 C CA . PHE B 1 181 ? 1.398 -51.444 21.510 1.00 94.27 481 PHE B CA 1
ATOM 3295 C C . PHE B 1 181 ? 2.268 -50.744 22.548 1.00 89.59 481 PHE B C 1
ATOM 3296 O O . PHE B 1 181 ? 2.537 -49.543 22.431 1.00 88.11 481 PHE B O 1
ATOM 3304 N N . GLU B 1 182 ? 2.722 -51.477 23.567 1.00 84.25 482 GLU B N 1
ATOM 3305 C CA . GLU B 1 182 ? 3.537 -50.866 24.613 1.00 81.05 482 GLU B CA 1
ATOM 3306 C C . GLU B 1 182 ? 4.917 -50.489 24.088 1.00 83.34 482 GLU B C 1
ATOM 3307 O O . GLU B 1 182 ? 5.356 -49.342 24.232 1.00 85.94 482 GLU B O 1
ATOM 3313 N N . LYS B 1 183 ? 5.619 -51.446 23.478 1.00 84.74 483 LYS B N 1
ATOM 3314 C CA . LYS B 1 183 ? 6.964 -51.174 22.981 1.00 86.33 483 LYS B CA 1
ATOM 3315 C C . LYS B 1 183 ? 6.956 -50.029 21.974 1.00 85.94 483 LYS B C 1
ATOM 3316 O O . LYS B 1 183 ? 7.752 -49.090 22.078 1.00 84.88 483 LYS B O 1
ATOM 3322 N N . GLU B 1 184 ? 6.055 -50.090 20.990 1.00 83.45 484 GLU B N 1
ATOM 3323 C CA . GLU B 1 184 ? 5.972 -49.031 19.992 1.00 81.22 484 GLU B CA 1
ATOM 3324 C C . GLU B 1 184 ? 5.548 -47.697 20.592 1.00 81.15 484 GLU B C 1
ATOM 3325 O O . GLU B 1 184 ? 5.851 -46.648 20.014 1.00 79.38 484 GLU B O 1
ATOM 3331 N N . LYS B 1 185 ? 4.859 -47.710 21.735 1.00 83.51 485 LYS B N 1
ATOM 3332 C CA . LYS B 1 185 ? 4.448 -46.457 22.359 1.00 81.74 485 LYS B CA 1
ATOM 3333 C C . LYS B 1 185 ? 5.635 -45.736 22.985 1.00 75.01 485 LYS B C 1
ATOM 3334 O O . LYS B 1 185 ? 5.737 -44.506 22.901 1.00 74.09 485 LYS B O 1
ATOM 3340 N N . SER B 1 186 ? 6.541 -46.481 23.615 1.00 80.63 486 SER B N 1
ATOM 3341 C CA . SER B 1 186 ? 7.728 -45.896 24.222 1.00 80.37 486 SER B CA 1
ATOM 3342 C C . SER B 1 186 ? 8.809 -45.556 23.205 1.00 78.39 486 SER B C 1
ATOM 3343 O O . SER B 1 186 ? 9.896 -45.124 23.602 1.00 79.66 486 SER B O 1
ATOM 3346 N N . LYS B 1 187 ? 8.541 -45.736 21.912 1.00 75.79 487 LYS B N 1
ATOM 3347 C CA . LYS B 1 187 ? 9.513 -45.459 20.861 1.00 82.92 487 LYS B CA 1
ATOM 3348 C C . LYS B 1 187 ? 9.222 -44.159 20.122 1.00 88.75 487 LYS B C 1
ATOM 3349 O O . LYS B 1 187 ? 10.110 -43.312 19.984 1.00 91.74 487 LYS B O 1
ATOM 3355 N N . ASP B 1 188 ? 7.994 -43.982 19.641 1.00 84.15 488 ASP B N 1
ATOM 3356 C CA . ASP B 1 188 ? 7.611 -42.786 18.903 1.00 85.49 488 ASP B CA 1
ATOM 3357 C C . ASP B 1 188 ? 7.020 -41.703 19.794 1.00 77.92 488 ASP B C 1
ATOM 3358 O O . ASP B 1 188 ? 6.601 -40.660 19.280 1.00 80.01 488 ASP B O 1
ATOM 3363 N N . PHE B 1 189 ? 6.980 -41.918 21.109 1.00 72.46 489 PHE B N 1
ATOM 3364 C CA . PHE B 1 189 ? 6.345 -40.953 22.001 1.00 71.76 489 PHE B CA 1
ATOM 3365 C C . PHE B 1 189 ? 7.178 -39.683 22.124 1.00 65.37 489 PHE B C 1
ATOM 3366 O O . PHE B 1 189 ? 6.713 -38.585 21.795 1.00 60.32 489 PHE B O 1
ATOM 3374 N N . LYS B 1 190 ? 8.417 -39.814 22.603 1.00 67.55 490 LYS B N 1
ATOM 3375 C CA . LYS B 1 190 ? 9.255 -38.643 22.846 1.00 61.28 490 LYS B CA 1
ATOM 3376 C C . LYS B 1 190 ? 9.334 -37.750 21.614 1.00 57.96 490 LYS B C 1
ATOM 3377 O O . LYS B 1 190 ? 9.114 -36.536 21.695 1.00 54.73 490 LYS B O 1
ATOM 3383 N N . ASN B 1 191 ? 9.645 -38.339 20.458 1.00 61.36 491 ASN B N 1
ATOM 3384 C CA . ASN B 1 191 ? 9.783 -37.547 19.240 1.00 58.20 491 ASN B CA 1
ATOM 3385 C C . ASN B 1 191 ? 8.502 -36.787 18.925 1.00 55.83 491 ASN B C 1
ATOM 3386 O O . ASN B 1 191 ? 8.548 -35.619 18.521 1.00 52.31 491 ASN B O 1
ATOM 3391 N N . HIS B 1 192 ? 7.347 -37.432 19.101 1.00 58.37 492 HIS B N 1
ATOM 3392 C CA . HIS B 1 192 ? 6.085 -36.757 18.823 1.00 60.39 492 HIS B CA 1
ATOM 3393 C C . HIS B 1 192 ? 5.859 -35.593 19.781 1.00 57.61 492 HIS B C 1
ATOM 3394 O O . HIS B 1 192 ? 5.409 -34.519 19.365 1.00 58.06 492 HIS B O 1
ATOM 3401 N N . VAL B 1 193 ? 6.169 -35.784 21.065 1.00 50.80 493 VAL B N 1
ATOM 3402 C CA . VAL B 1 193 ? 5.999 -34.705 22.034 1.00 43.86 493 VAL B CA 1
ATOM 3403 C C . VAL B 1 193 ? 6.921 -33.540 21.700 1.00 46.07 493 VAL B C 1
ATOM 3404 O O . VAL B 1 193 ? 6.506 -32.375 21.717 1.00 44.25 493 VAL B O 1
ATOM 3408 N N . ILE B 1 194 ? 8.186 -33.834 21.395 1.00 45.81 494 ILE B N 1
ATOM 3409 C CA . ILE B 1 194 ? 9.125 -32.773 21.046 1.00 47.38 494 ILE B CA 1
ATOM 3410 C C . ILE B 1 194 ? 8.656 -32.038 19.798 1.00 48.31 494 ILE B C 1
ATOM 3411 O O . ILE B 1 194 ? 8.733 -30.805 19.720 1.00 56.05 494 ILE B O 1
ATOM 3416 N N . LYS B 1 195 ? 8.161 -32.779 18.803 1.00 47.81 495 LYS B N 1
ATOM 3417 C CA . LYS B 1 195 ? 7.672 -32.142 17.585 1.00 51.41 495 LYS B CA 1
ATOM 3418 C C . LYS B 1 195 ? 6.595 -31.110 17.887 1.00 50.11 495 LYS B C 1
ATOM 3419 O O . LYS B 1 195 ? 6.463 -30.120 17.159 1.00 52.73 495 LYS B O 1
ATOM 3425 N N . TYR B 1 196 ? 5.821 -31.319 18.952 1.00 48.43 496 TYR B N 1
ATOM 3426 C CA . TYR B 1 196 ? 4.785 -30.360 19.314 1.00 50.10 496 TYR B CA 1
ATOM 3427 C C . TYR B 1 196 ? 5.345 -29.224 20.161 1.00 50.92 496 TYR B C 1
ATOM 3428 O O . TYR B 1 196 ? 4.969 -28.062 19.973 1.00 50.46 496 TYR B O 1
ATOM 3437 N N . LEU B 1 197 ? 6.241 -29.539 21.099 1.00 48.89 497 LEU B N 1
ATOM 3438 C CA . LEU B 1 197 ? 6.833 -28.495 21.929 1.00 47.31 497 LEU B CA 1
ATOM 3439 C C . LEU B 1 197 ? 7.607 -27.494 21.084 1.00 43.48 497 LEU B C 1
ATOM 3440 O O . LEU B 1 197 ? 7.583 -26.288 21.356 1.00 46.72 497 LEU B O 1
ATOM 3445 N N . GLU B 1 198 ? 8.306 -27.976 20.054 1.00 45.10 498 GLU B N 1
ATOM 3446 C CA . GLU B 1 198 ? 9.012 -27.069 19.158 1.00 46.38 498 GLU B CA 1
ATOM 3447 C C . GLU B 1 198 ? 8.060 -26.071 18.515 1.00 44.33 498 GLU B C 1
ATOM 3448 O O . GLU B 1 198 ? 8.435 -24.917 18.280 1.00 49.59 498 GLU B O 1
ATOM 3454 N N . THR B 1 199 ? 6.826 -26.493 18.228 1.00 42.10 499 THR B N 1
ATOM 3455 C CA . THR B 1 199 ? 5.870 -25.595 17.590 1.00 45.83 499 THR B CA 1
ATOM 3456 C C . THR B 1 199 ? 5.482 -24.450 18.520 1.00 46.16 499 THR B C 1
ATOM 3457 O O . THR B 1 199 ? 5.369 -23.300 18.081 1.00 46.78 499 THR B O 1
ATOM 3461 N N . LEU B 1 200 ? 5.278 -24.741 19.807 1.00 39.64 500 LEU B N 1
ATOM 3462 C CA . LEU B 1 200 ? 5.012 -23.673 20.763 1.00 36.57 500 LEU B CA 1
ATOM 3463 C C . LEU B 1 200 ? 6.253 -22.819 20.984 1.00 40.64 500 LEU B C 1
ATOM 3464 O O . LEU B 1 200 ? 6.154 -21.597 21.146 1.00 41.13 500 LEU B O 1
ATOM 3469 N N . LEU B 1 201 ? 7.429 -23.447 20.996 1.00 41.65 501 LEU B N 1
ATOM 3470 C CA . LEU B 1 201 ? 8.667 -22.692 21.154 1.00 36.47 501 LEU B CA 1
ATOM 3471 C C . LEU B 1 201 ? 8.861 -21.712 20.005 1.00 39.51 501 LEU B C 1
ATOM 3472 O O . LEU B 1 201 ? 9.252 -20.559 20.222 1.00 47.30 501 LEU B O 1
ATOM 3477 N N . TYR B 1 202 ? 8.589 -22.149 18.773 1.00 37.54 502 TYR B N 1
ATOM 3478 C CA . TYR B 1 202 ? 8.718 -21.252 17.629 1.00 41.61 502 TYR B CA 1
ATOM 3479 C C . TYR B 1 202 ? 7.769 -20.068 17.749 1.00 46.00 502 TYR B C 1
ATOM 3480 O O . TYR B 1 202 ? 8.144 -18.928 17.449 1.00 50.06 502 TYR B O 1
ATOM 3489 N N . SER B 1 203 ? 6.533 -20.316 18.186 1.00 41.34 503 SER B N 1
ATOM 3490 C CA . SER B 1 203 ? 5.576 -19.228 18.354 1.00 43.11 503 SER B CA 1
ATOM 3491 C C . SER B 1 203 ? 6.100 -18.190 19.340 1.00 41.66 503 SER B C 1
ATOM 3492 O O . SER B 1 203 ? 6.079 -16.985 19.063 1.00 41.62 503 SER B O 1
ATOM 3495 N N . GLN B 1 204 ? 6.581 -18.643 20.499 1.00 34.40 504 GLN B N 1
ATOM 3496 C CA . GLN B 1 204 ? 7.142 -17.716 21.476 1.00 33.53 504 GLN B CA 1
ATOM 3497 C C . GLN B 1 204 ? 8.306 -16.932 20.885 1.00 36.81 504 GLN B C 1
ATOM 3498 O O . GLN B 1 204 ? 8.419 -15.719 21.094 1.00 44.76 504 GLN B O 1
ATOM 3504 N N . GLN B 1 205 ? 9.183 -17.609 20.141 1.00 36.55 505 GLN B N 1
ATOM 3505 C CA . GLN B 1 205 ? 10.296 -16.914 19.506 1.00 40.82 505 GLN B CA 1
ATOM 3506 C C . GLN B 1 205 ? 9.797 -15.837 18.552 1.00 36.20 505 GLN B C 1
ATOM 3507 O O . GLN B 1 205 ? 10.404 -14.765 18.439 1.00 43.51 505 GLN B O 1
ATOM 3513 N N . GLN B 1 206 ? 8.688 -16.101 17.859 1.00 40.87 506 GLN B N 1
ATOM 3514 C CA . GLN B 1 206 ? 8.118 -15.095 16.970 1.00 45.36 506 GLN B CA 1
ATOM 3515 C C . GLN B 1 206 ? 7.521 -13.938 17.760 1.00 39.52 506 GLN B C 1
ATOM 3516 O O . GLN B 1 206 ? 7.621 -12.777 17.346 1.00 42.00 506 GLN B O 1
ATOM 3522 N N . LEU B 1 207 ? 6.893 -14.235 18.899 1.00 38.69 507 LEU B N 1
ATOM 3523 C CA . LEU B 1 207 ? 6.321 -13.180 19.727 1.00 38.78 507 LEU B CA 1
ATOM 3524 C C . LEU B 1 207 ? 7.389 -12.185 20.160 1.00 38.26 507 LEU B C 1
ATOM 3525 O O . LEU B 1 207 ? 7.247 -10.973 19.958 1.00 39.55 507 LEU B O 1
ATOM 3530 N N . ALA B 1 208 ? 8.470 -12.682 20.765 1.00 41.07 508 ALA B N 1
ATOM 3531 C CA . ALA B 1 208 ? 9.551 -11.797 21.183 1.00 31.66 508 ALA B CA 1
ATOM 3532 C C . ALA B 1 208 ? 10.084 -10.990 20.008 1.00 33.45 508 ALA B C 1
ATOM 3533 O O . ALA B 1 208 ? 10.396 -9.802 20.150 1.00 43.22 508 ALA B O 1
ATOM 3535 N N . LYS B 1 209 ? 10.191 -11.616 18.834 1.00 31.28 509 LYS B N 1
ATOM 3536 C CA . LYS B 1 209 ? 10.674 -10.897 17.661 1.00 41.00 509 LYS B CA 1
ATOM 3537 C C . LYS B 1 209 ? 9.756 -9.732 17.310 1.00 42.39 509 LYS B C 1
ATOM 3538 O O . LYS B 1 209 ? 10.227 -8.621 17.042 1.00 39.69 509 LYS B O 1
ATOM 3544 N N . TYR B 1 210 ? 8.443 -9.964 17.314 1.00 33.23 510 TYR B N 1
ATOM 3545 C CA . TYR B 1 210 ? 7.500 -8.910 16.957 1.00 32.09 510 TYR B CA 1
ATOM 3546 C C . TYR B 1 210 ? 7.607 -7.732 17.918 1.00 35.52 510 TYR B C 1
ATOM 3547 O O . TYR B 1 210 ? 7.871 -6.596 17.507 1.00 35.93 510 TYR B O 1
ATOM 3556 N N . TRP B 1 211 ? 7.406 -7.989 19.212 1.00 34.90 511 TRP B N 1
ATOM 3557 C CA . TRP B 1 211 ? 7.415 -6.906 20.190 1.00 36.84 511 TRP B CA 1
ATOM 3558 C C . TRP B 1 211 ? 8.785 -6.247 20.280 1.00 39.97 511 TRP B C 1
ATOM 3559 O O . TRP B 1 211 ? 8.885 -5.029 20.468 1.00 40.91 511 TRP B O 1
ATOM 3570 N N . GLU B 1 212 ? 9.854 -7.035 20.155 1.00 36.54 512 GLU B N 1
ATOM 3571 C CA . GLU B 1 212 ? 11.193 -6.459 20.190 1.00 37.31 512 GLU B CA 1
ATOM 3572 C C . GLU B 1 212 ? 11.368 -5.409 19.100 1.00 39.90 512 GLU B C 1
ATOM 3573 O O . GLU B 1 212 ? 12.016 -4.379 19.317 1.00 42.36 512 GLU B O 1
ATOM 3579 N N . ALA B 1 213 ? 10.796 -5.653 17.920 1.00 34.55 513 ALA B N 1
ATOM 3580 C CA . ALA B 1 213 ? 10.879 -4.678 16.840 1.00 29.85 513 ALA B CA 1
ATOM 3581 C C . ALA B 1 213 ? 9.912 -3.521 17.042 1.00 35.63 513 ALA B C 1
ATOM 3582 O O . ALA B 1 213 ? 10.155 -2.420 16.535 1.00 46.38 513 ALA B O 1
ATOM 3584 N N . PHE B 1 214 ? 8.819 -3.747 17.771 1.00 35.40 514 PHE B N 1
ATOM 3585 C CA . PHE B 1 214 ? 7.845 -2.687 18.001 1.00 36.32 514 PHE B CA 1
ATOM 3586 C C . PHE B 1 214 ? 8.249 -1.778 19.154 1.00 37.05 514 PHE B C 1
ATOM 3587 O O . PHE B 1 214 ? 7.870 -0.601 19.170 1.00 43.02 514 PHE B O 1
ATOM 3595 N N . LEU B 1 215 ? 9.006 -2.298 20.117 1.00 41.66 515 LEU B N 1
ATOM 3596 C CA . LEU B 1 215 ? 9.450 -1.524 21.269 1.00 41.74 515 LEU B CA 1
ATOM 3597 C C . LEU B 1 215 ? 10.087 -0.213 20.822 1.00 38.49 515 LEU B C 1
ATOM 3598 O O . LEU B 1 215 ? 9.648 0.864 21.245 1.00 40.36 515 LEU B O 1
ATOM 3603 N N . PRO B 1 216 ? 11.114 -0.257 19.970 1.00 43.12 516 PRO B N 1
ATOM 3604 C CA . PRO B 1 216 ? 11.737 1.000 19.524 1.00 38.57 516 PRO B CA 1
ATOM 3605 C C . PRO B 1 216 ? 10.763 1.937 18.836 1.00 43.52 516 PRO B C 1
ATOM 3606 O O . PRO B 1 216 ? 10.891 3.160 18.974 1.00 49.30 516 PRO B O 1
ATOM 3610 N N . GLU B 1 217 ? 9.790 1.401 18.098 1.00 42.84 517 GLU B N 1
ATOM 3611 C CA . GLU B 1 217 ? 8.803 2.259 17.451 1.00 39.20 517 GLU B CA 1
ATOM 3612 C C . GLU B 1 217 ? 7.950 2.990 18.479 1.00 39.55 517 GLU B C 1
ATOM 3613 O O . GLU B 1 217 ? 7.633 4.172 18.303 1.00 49.72 517 GLU B O 1
ATOM 3619 N N . ALA B 1 218 ? 7.570 2.306 19.559 1.00 31.14 518 ALA B N 1
ATOM 3620 C CA . ALA B 1 218 ? 6.807 2.966 20.612 1.00 36.11 518 ALA B CA 1
ATOM 3621 C C . ALA B 1 218 ? 7.615 4.086 21.255 1.00 46.13 518 ALA B C 1
ATOM 3622 O O . ALA B 1 218 ? 7.071 5.147 21.582 1.00 46.24 518 ALA B O 1
ATOM 3624 N N . LYS B 1 219 ? 8.919 3.870 21.443 1.00 44.00 519 LYS B N 1
ATOM 3625 C CA . LYS B 1 219 ? 9.761 4.906 22.030 1.00 37.01 519 LYS B CA 1
ATOM 3626 C C . LYS B 1 219 ? 9.847 6.135 21.135 1.00 39.21 519 LYS B C 1
ATOM 3627 O O . LYS B 1 219 ? 9.974 7.258 21.637 1.00 39.89 519 LYS B O 1
ATOM 3633 N N . ALA B 1 220 ? 9.780 5.946 19.818 1.00 36.21 520 ALA B N 1
ATOM 3634 C CA . ALA B 1 220 ? 9.876 7.056 18.878 1.00 39.03 520 ALA B CA 1
ATOM 3635 C C . ALA B 1 220 ? 8.668 7.982 18.921 1.00 43.47 520 ALA B C 1
ATOM 3636 O O . ALA B 1 220 ? 8.666 8.994 18.212 1.00 51.95 520 ALA B O 1
ATOM 3638 N N . ILE B 1 221 ? 7.651 7.670 19.721 1.00 40.64 521 ILE B N 1
ATOM 3639 C CA . ILE B 1 221 ? 6.474 8.526 19.808 1.00 40.73 521 ILE B CA 1
ATOM 3640 C C . ILE B 1 221 ? 6.863 9.832 20.488 1.00 46.81 521 ILE B C 1
ATOM 3641 O O . ILE B 1 221 ? 7.318 9.839 21.637 1.00 47.39 521 ILE B O 1
ATOM 3646 N N . SER B 1 222 ? 6.686 10.942 19.778 1.00 56.38 522 SER B N 1
ATOM 3647 C CA . SER B 1 222 ? 7.024 12.255 20.315 1.00 54.81 522 SER B CA 1
ATOM 3648 C C . SER B 1 222 ? 5.787 13.141 20.428 1.00 58.83 522 SER B C 1
ATOM 3649 O O . SER B 1 222 ? 5.620 13.869 21.406 1.00 59.92 522 SER B O 1
ATOM 3653 N N . ASP C 2 12 ? 12.895 -32.036 -10.123 1.00 74.86 206 ASP C N 1
ATOM 3654 C CA . ASP C 2 12 ? 11.940 -31.001 -9.744 1.00 71.28 206 ASP C CA 1
ATOM 3655 C C . ASP C 2 12 ? 12.439 -29.618 -10.149 1.00 63.69 206 ASP C C 1
ATOM 3656 O O . ASP C 2 12 ? 13.311 -29.046 -9.495 1.00 56.93 206 ASP C O 1
ATOM 3661 N N . ASP C 2 13 ? 11.880 -29.086 -11.235 1.00 68.54 207 ASP C N 1
ATOM 3662 C CA . ASP C 2 13 ? 12.254 -27.767 -11.728 1.00 67.08 207 ASP C CA 1
ATOM 3663 C C . ASP C 2 13 ? 11.627 -26.633 -10.927 1.00 65.26 207 ASP C C 1
ATOM 3664 O O . ASP C 2 13 ? 11.905 -25.465 -11.218 1.00 60.93 207 ASP C O 1
ATOM 3669 N N . PHE C 2 14 ? 10.790 -26.944 -9.936 1.00 63.40 208 PHE C N 1
ATOM 3670 C CA . PHE C 2 14 ? 10.182 -25.894 -9.127 1.00 50.84 208 PHE C CA 1
ATOM 3671 C C . PHE C 2 14 ? 11.243 -25.098 -8.378 1.00 55.56 208 PHE C C 1
ATOM 3672 O O . PHE C 2 14 ? 11.216 -23.861 -8.365 1.00 60.00 208 PHE C O 1
ATOM 3680 N N . PHE C 2 15 ? 12.188 -25.793 -7.743 1.00 58.58 209 PHE C N 1
ATOM 3681 C CA . PHE C 2 15 ? 13.252 -25.113 -7.016 1.00 52.72 209 PHE C CA 1
ATOM 3682 C C . PHE C 2 15 ? 14.232 -24.414 -7.948 1.00 53.64 209 PHE C C 1
ATOM 3683 O O . PHE C 2 15 ? 14.945 -23.505 -7.509 1.00 55.29 209 PHE C O 1
ATOM 3691 N N . GLU C 2 16 ? 14.284 -24.814 -9.219 1.00 53.65 210 GLU C N 1
ATOM 3692 C CA . GLU C 2 16 ? 15.150 -24.138 -10.178 1.00 58.18 210 GLU C CA 1
ATOM 3693 C C . GLU C 2 16 ? 14.575 -22.780 -10.564 1.00 62.67 210 GLU C C 1
ATOM 3694 O O . GLU C 2 16 ? 15.211 -21.739 -10.359 1.00 49.54 210 GLU C O 1
ATOM 3700 N N . GLN C 2 17 ? 13.366 -22.773 -11.129 1.00 70.50 211 GLN C N 1
ATOM 3701 C CA . GLN C 2 17 ? 12.719 -21.510 -11.469 1.00 61.51 211 GLN C CA 1
ATOM 3702 C C . GLN C 2 17 ? 12.560 -20.626 -10.240 1.00 57.30 211 GLN C C 1
ATOM 3703 O O . GLN C 2 17 ? 12.687 -19.399 -10.326 1.00 61.61 211 GLN C O 1
ATOM 3709 N N . GLU C 2 18 ? 12.284 -21.233 -9.084 1.00 56.35 212 GLU C N 1
ATOM 3710 C CA . GLU C 2 18 ? 12.161 -20.456 -7.856 1.00 53.22 212 GLU C CA 1
ATOM 3711 C C . GLU C 2 18 ? 13.449 -19.704 -7.550 1.00 45.03 212 GLU C C 1
ATOM 3712 O O . GLU C 2 18 ? 13.414 -18.558 -7.087 1.00 46.75 212 GLU C O 1
ATOM 3718 N N . LYS C 2 19 ? 14.598 -20.333 -7.804 1.00 48.63 213 LYS C N 1
ATOM 3719 C CA . LYS C 2 19 ? 15.874 -19.677 -7.539 1.00 53.04 213 LYS C CA 1
ATOM 3720 C C . LYS C 2 19 ? 16.021 -18.411 -8.374 1.00 51.72 213 LYS C C 1
ATOM 3721 O O . LYS C 2 19 ? 16.400 -17.353 -7.859 1.00 50.67 213 LYS C O 1
ATOM 3727 N N . ASN C 2 20 ? 15.716 -18.501 -9.670 1.00 52.12 214 ASN C N 1
ATOM 3728 C CA . ASN C 2 20 ? 15.845 -17.337 -10.541 1.00 52.64 214 ASN C CA 1
ATOM 3729 C C . ASN C 2 20 ? 14.853 -16.245 -10.160 1.00 45.52 214 ASN C C 1
ATOM 3730 O O . ASN C 2 20 ? 15.193 -15.057 -10.178 1.00 47.41 214 ASN C O 1
ATOM 3735 N N . PHE C 2 21 ? 13.623 -16.627 -9.814 1.00 39.09 215 PHE C N 1
ATOM 3736 C CA . PHE C 2 21 ? 12.613 -15.634 -9.467 1.00 38.96 215 PHE C CA 1
ATOM 3737 C C . PHE C 2 21 ? 13.024 -14.841 -8.233 1.00 41.48 215 PHE C C 1
ATOM 3738 O O . PHE C 2 21 ? 12.988 -13.605 -8.232 1.00 42.69 215 PHE C O 1
ATOM 3746 N N . LEU C 2 22 ? 13.420 -15.539 -7.167 1.00 41.91 216 LEU C N 1
ATOM 3747 C CA . LEU C 2 22 ? 13.791 -14.854 -5.934 1.00 46.51 216 LEU C CA 1
ATOM 3748 C C . LEU C 2 22 ? 14.950 -13.892 -6.162 1.00 49.45 216 LEU C C 1
ATOM 3749 O O . LEU C 2 22 ? 14.923 -12.752 -5.685 1.00 51.18 216 LEU C O 1
ATOM 3754 N N . ILE C 2 23 ? 15.979 -14.334 -6.885 1.00 42.26 217 ILE C N 1
ATOM 3755 C CA . ILE C 2 23 ? 17.135 -13.476 -7.128 1.00 44.17 217 ILE C CA 1
ATOM 3756 C C . ILE C 2 23 ? 16.708 -12.208 -7.854 1.00 43.61 217 ILE C C 1
ATOM 3757 O O . ILE C 2 23 ? 17.074 -11.092 -7.465 1.00 47.45 217 ILE C O 1
ATOM 3762 N N . ASN C 2 24 ? 15.919 -12.360 -8.919 1.00 44.82 218 ASN C N 1
ATOM 3763 C CA . ASN C 2 24 ? 15.495 -11.199 -9.694 1.00 38.87 218 ASN C CA 1
ATOM 3764 C C . ASN C 2 24 ? 14.514 -10.335 -8.911 1.00 40.56 218 ASN C C 1
ATOM 3765 O O . ASN C 2 24 ? 14.615 -9.102 -8.925 1.00 48.10 218 ASN C O 1
ATOM 3770 N N . TYR C 2 25 ? 13.558 -10.961 -8.224 1.00 35.45 219 TYR C N 1
ATOM 3771 C CA . TYR C 2 25 ? 12.551 -10.190 -7.505 1.00 39.19 219 TYR C CA 1
ATOM 3772 C C . TYR C 2 25 ? 13.167 -9.367 -6.381 1.00 39.65 219 TYR C C 1
ATOM 3773 O O . TYR C 2 25 ? 12.691 -8.264 -6.088 1.00 38.79 219 TYR C O 1
ATOM 3782 N N . TYR C 2 26 ? 14.221 -9.880 -5.741 1.00 45.27 220 TYR C N 1
ATOM 3783 C CA . TYR C 2 26 ? 14.859 -9.137 -4.658 1.00 40.02 220 TYR C CA 1
ATOM 3784 C C . TYR C 2 26 ? 15.358 -7.782 -5.145 1.00 40.91 220 TYR C C 1
ATOM 3785 O O . TYR C 2 26 ? 15.140 -6.755 -4.492 1.00 44.05 220 TYR C O 1
ATOM 3794 N N . ASN C 2 27 ? 16.036 -7.762 -6.293 1.00 38.38 221 ASN C N 1
ATOM 3795 C CA . ASN C 2 27 ? 16.507 -6.496 -6.844 1.00 36.03 221 ASN C CA 1
ATOM 3796 C C . ASN C 2 27 ? 15.339 -5.582 -7.190 1.00 39.28 221 ASN C C 1
ATOM 3797 O O . ASN C 2 27 ? 15.404 -4.367 -6.971 1.00 46.64 221 ASN C O 1
ATOM 3802 N N . ARG C 2 28 ? 14.260 -6.150 -7.732 1.00 37.41 222 ARG C N 1
ATOM 3803 C CA . ARG C 2 28 ? 13.077 -5.347 -8.018 1.00 35.50 222 ARG C CA 1
ATOM 3804 C C . ARG C 2 28 ? 12.430 -4.846 -6.734 1.00 34.64 222 ARG C C 1
ATOM 3805 O O . ARG C 2 28 ? 11.903 -3.728 -6.693 1.00 39.79 222 ARG C O 1
ATOM 3813 N N . ILE C 2 29 ? 12.466 -5.655 -5.675 1.00 37.86 223 ILE C N 1
ATOM 3814 C CA . ILE C 2 29 ? 11.887 -5.242 -4.400 1.00 41.02 223 ILE C CA 1
ATOM 3815 C C . ILE C 2 29 ? 12.752 -4.172 -3.745 1.00 37.30 223 ILE C C 1
ATOM 3816 O O . ILE C 2 29 ? 12.246 -3.161 -3.243 1.00 37.83 223 ILE C O 1
ATOM 3821 N N . LYS C 2 30 ? 14.071 -4.382 -3.733 1.00 38.71 224 LYS C N 1
ATOM 3822 C CA . LYS C 2 30 ? 14.969 -3.396 -3.142 1.00 35.04 224 LYS C CA 1
ATOM 3823 C C . LYS C 2 30 ? 14.884 -2.065 -3.877 1.00 40.61 224 LYS C C 1
ATOM 3824 O O . LYS C 2 30 ? 14.848 -1.000 -3.250 1.00 38.07 224 LYS C O 1
ATOM 3830 N N . ASP C 2 31 ? 14.848 -2.106 -5.210 1.00 34.73 225 ASP C N 1
ATOM 3831 C CA . ASP C 2 31 ? 14.770 -0.875 -5.988 1.00 32.12 225 ASP C CA 1
ATOM 3832 C C . ASP C 2 31 ? 13.497 -0.103 -5.666 1.00 36.37 225 ASP C C 1
ATOM 3833 O O . ASP C 2 31 ? 13.542 1.096 -5.367 1.00 44.57 225 ASP C O 1
ATOM 3838 N N . SER C 2 32 ? 12.346 -0.777 -5.720 1.00 38.87 226 SER C N 1
ATOM 3839 C CA . SER C 2 32 ? 11.087 -0.116 -5.398 1.00 34.92 226 SER C CA 1
ATOM 3840 C C . SER C 2 32 ? 11.025 0.327 -3.944 1.00 38.83 226 SER C C 1
ATOM 3841 O O . SER C 2 32 ? 10.217 1.200 -3.606 1.00 43.24 226 SER C O 1
ATOM 3844 N N . CYS C 2 33 ? 11.857 -0.251 -3.075 1.00 39.33 227 CYS C N 1
ATOM 3845 C CA . CYS C 2 33 ? 11.858 0.152 -1.674 1.00 35.16 227 CYS C CA 1
ATOM 3846 C C . CYS C 2 33 ? 12.517 1.515 -1.498 1.00 41.82 227 CYS C C 1
ATOM 3847 O O . CYS C 2 33 ? 11.953 2.413 -0.863 1.00 37.75 227 CYS C O 1
ATOM 3850 N N . VAL C 2 34 ? 13.716 1.689 -2.060 1.00 45.23 228 VAL C N 1
ATOM 3851 C CA . VAL C 2 34 ? 14.402 2.972 -1.945 1.00 44.72 228 VAL C CA 1
ATOM 3852 C C . VAL C 2 34 ? 13.641 4.060 -2.689 1.00 47.09 228 VAL C C 1
ATOM 3853 O O . VAL C 2 34 ? 13.625 5.220 -2.260 1.00 54.79 228 VAL C O 1
ATOM 3857 N N . LYS C 2 35 ? 12.999 3.715 -3.807 1.00 44.06 229 LYS C N 1
ATOM 3858 C CA . LYS C 2 35 ? 12.223 4.705 -4.546 1.00 39.95 229 LYS C CA 1
ATOM 3859 C C . LYS C 2 35 ? 11.006 5.155 -3.749 1.00 38.53 229 LYS C C 1
ATOM 3860 O O . LYS C 2 35 ? 10.661 6.343 -3.747 1.00 45.86 229 LYS C O 1
ATOM 3866 N N . ALA C 2 36 ? 10.341 4.221 -3.066 1.00 45.33 230 ALA C N 1
ATOM 3867 C CA . ALA C 2 36 ? 9.210 4.592 -2.223 1.00 35.08 230 ALA C CA 1
ATOM 3868 C C . ALA C 2 36 ? 9.656 5.476 -1.067 1.00 42.37 230 ALA C C 1
ATOM 3869 O O . ALA C 2 36 ? 8.962 6.433 -0.704 1.00 45.73 230 ALA C O 1
ATOM 3871 N N . ASP C 2 37 ? 10.814 5.174 -0.477 1.00 37.74 231 ASP C N 1
ATOM 3872 C CA . ASP C 2 37 ? 11.318 5.989 0.622 1.00 38.65 231 ASP C CA 1
ATOM 3873 C C . ASP C 2 37 ? 11.594 7.415 0.163 1.00 45.93 231 ASP C C 1
ATOM 3874 O O . ASP C 2 37 ? 11.178 8.382 0.812 1.00 46.29 231 ASP C O 1
ATOM 3879 N N . LYS C 2 38 ? 12.297 7.566 -0.962 1.00 46.26 232 LYS C N 1
ATOM 3880 C CA . LYS C 2 38 ? 12.584 8.901 -1.478 1.00 47.10 232 LYS C CA 1
ATOM 3881 C C . LYS C 2 38 ? 11.301 9.680 -1.732 1.00 45.40 232 LYS C C 1
ATOM 3882 O O . LYS C 2 38 ? 11.217 10.874 -1.421 1.00 44.80 232 LYS C O 1
ATOM 3888 N N . MET C 2 39 ? 10.289 9.021 -2.296 1.00 40.55 233 MET C N 1
ATOM 3889 C CA . MET C 2 39 ? 9.032 9.705 -2.580 1.00 44.41 233 MET C CA 1
ATOM 3890 C C . MET C 2 39 ? 8.359 10.175 -1.296 1.00 45.08 233 MET C C 1
ATOM 3891 O O . MET C 2 39 ? 7.917 11.326 -1.198 1.00 44.39 233 MET C O 1
ATOM 3896 N N . THR C 2 40 ? 8.275 9.298 -0.295 1.00 42.04 234 THR C N 1
ATOM 3897 C CA . THR C 2 40 ? 7.670 9.687 0.975 1.00 45.35 234 THR C CA 1
ATOM 3898 C C . THR C 2 40 ? 8.448 10.823 1.626 1.00 50.56 234 THR C C 1
ATOM 3899 O O . THR C 2 40 ? 7.861 11.803 2.102 1.00 48.52 234 THR C O 1
ATOM 3903 N N . ARG C 2 41 ? 9.779 10.712 1.661 1.00 61.97 235 ARG C N 1
ATOM 3904 C CA A ARG C 2 41 ? 10.592 11.767 2.251 0.18 68.34 235 ARG C CA 1
ATOM 3905 C CA B ARG C 2 41 ? 10.592 11.767 2.250 0.82 70.34 235 ARG C CA 1
ATOM 3906 C C . ARG C 2 41 ? 10.359 13.104 1.541 1.00 54.65 235 ARG C C 1
ATOM 3907 O O . ARG C 2 41 ? 10.319 14.152 2.188 1.00 56.33 235 ARG C O 1
ATOM 3922 N N . SER C 2 42 ? 10.206 13.067 0.218 1.00 45.78 236 SER C N 1
ATOM 3923 C CA . SER C 2 42 ? 9.898 14.296 -0.509 1.00 48.44 236 SER C CA 1
ATOM 3924 C C . SER C 2 42 ? 8.521 14.825 -0.137 1.00 43.42 236 SER C C 1
ATOM 3925 O O . SER C 2 42 ? 8.273 16.032 -0.233 1.00 39.95 236 SER C O 1
ATOM 3928 N N . HIS C 2 43 ? 7.617 13.940 0.287 1.00 43.00 237 HIS C N 1
ATOM 3929 C CA . HIS C 2 43 ? 6.301 14.377 0.738 1.00 37.35 237 HIS C CA 1
ATOM 3930 C C . HIS C 2 43 ? 6.409 15.206 2.011 1.00 39.04 237 HIS C C 1
ATOM 3931 O O . HIS C 2 43 ? 5.836 16.298 2.105 1.00 42.47 237 HIS C O 1
ATOM 3938 N N . LYS C 2 44 ? 7.143 14.700 3.006 1.00 45.94 238 LYS C N 1
ATOM 3939 C CA . LYS C 2 44 ? 7.318 15.447 4.245 1.00 40.30 238 LYS C CA 1
ATOM 3940 C C . LYS C 2 44 ? 7.995 16.788 3.998 1.00 37.28 238 LYS C C 1
ATOM 3941 O O . LYS C 2 44 ? 7.710 17.765 4.700 1.00 38.73 238 LYS C O 1
ATOM 3947 N N . ASN C 2 45 ? 8.890 16.857 3.009 1.00 45.07 239 ASN C N 1
ATOM 3948 C CA . ASN C 2 45 ? 9.507 18.132 2.659 1.00 45.76 239 ASN C CA 1
ATOM 3949 C C . ASN C 2 45 ? 8.450 19.155 2.265 1.00 36.45 239 ASN C C 1
ATOM 3950 O O . ASN C 2 45 ? 8.421 20.273 2.791 1.00 40.58 239 ASN C O 1
ATOM 3955 N N . VAL C 2 46 ? 7.569 18.785 1.334 1.00 32.88 240 VAL C N 1
ATOM 3956 C CA . VAL C 2 46 ? 6.477 19.675 0.953 1.00 37.77 240 VAL C CA 1
ATOM 3957 C C . VAL C 2 46 ? 5.609 19.996 2.162 1.00 41.38 240 VAL C C 1
ATOM 3958 O O . VAL C 2 46 ? 5.121 21.123 2.315 1.00 43.80 240 VAL C O 1
ATOM 3962 N N . ALA C 2 47 ? 5.406 19.014 3.044 1.00 45.28 241 ALA C N 1
ATOM 3963 C CA . ALA C 2 47 ? 4.635 19.263 4.257 1.00 39.28 241 ALA C CA 1
ATOM 3964 C C . ALA C 2 47 ? 5.302 20.323 5.124 1.00 43.86 241 ALA C C 1
ATOM 3965 O O . ALA C 2 47 ? 4.622 21.162 5.726 1.00 47.69 241 ALA C O 1
ATOM 3967 N N . ASP C 2 48 ? 6.635 20.301 5.198 1.00 41.52 242 ASP C N 1
ATOM 3968 C CA . ASP C 2 48 ? 7.344 21.307 5.981 1.00 35.99 242 ASP C CA 1
ATOM 3969 C C . ASP C 2 48 ? 7.101 22.705 5.428 1.00 41.78 242 ASP C C 1
ATOM 3970 O O . ASP C 2 48 ? 6.842 23.646 6.187 1.00 44.87 242 ASP C O 1
ATOM 3975 N N . ASP C 2 49 ? 7.181 22.862 4.105 1.00 37.64 243 ASP C N 1
ATOM 3976 C CA . ASP C 2 49 ? 6.951 24.171 3.505 1.00 44.17 243 ASP C CA 1
ATOM 3977 C C . ASP C 2 49 ? 5.538 24.669 3.777 1.00 48.08 243 ASP C C 1
ATOM 3978 O O . ASP C 2 49 ? 5.299 25.882 3.782 1.00 46.24 243 ASP C O 1
ATOM 3983 N N . TYR C 2 50 ? 4.593 23.755 4.008 1.00 44.80 244 TYR C N 1
ATOM 3984 C CA . TYR C 2 50 ? 3.222 24.164 4.295 1.00 42.90 244 TYR C CA 1
ATOM 3985 C C . TYR C 2 50 ? 3.144 24.947 5.598 1.00 45.98 244 TYR C C 1
ATOM 3986 O O . TYR C 2 50 ? 2.504 26.003 5.666 1.00 50.91 244 TYR C O 1
ATOM 3995 N N . ILE C 2 51 ? 3.785 24.438 6.652 1.00 48.29 245 ILE C N 1
ATOM 3996 C CA . ILE C 2 51 ? 3.795 25.156 7.921 1.00 50.25 245 ILE C CA 1
ATOM 3997 C C . ILE C 2 51 ? 4.690 26.387 7.827 1.00 51.72 245 ILE C C 1
ATOM 3998 O O . ILE C 2 51 ? 4.386 27.438 8.405 1.00 53.36 245 ILE C O 1
ATOM 4003 N N . HIS C 2 52 ? 5.801 26.282 7.094 1.00 45.19 246 HIS C N 1
ATOM 4004 C CA . HIS C 2 52 ? 6.660 27.444 6.893 1.00 47.18 246 HIS C CA 1
ATOM 4005 C C . HIS C 2 52 ? 5.943 28.536 6.116 1.00 54.53 246 HIS C C 1
ATOM 4006 O O . HIS C 2 52 ? 6.187 29.727 6.347 1.00 56.54 246 HIS C O 1
ATOM 4013 N N . THR C 2 53 ? 5.060 28.154 5.193 1.00 48.42 247 THR C N 1
ATOM 4014 C CA . THR C 2 53 ? 4.303 29.146 4.440 1.00 45.17 247 THR C CA 1
ATOM 4015 C C . THR C 2 53 ? 3.210 29.771 5.298 1.00 51.48 247 THR C C 1
ATOM 4016 O O . THR C 2 53 ? 3.020 30.992 5.278 1.00 60.48 247 THR C O 1
ATOM 4020 N N . ALA C 2 54 ? 2.484 28.949 6.060 1.00 51.41 248 ALA C N 1
ATOM 4021 C CA . ALA C 2 54 ? 1.450 29.485 6.939 1.00 52.09 248 ALA C CA 1
ATOM 4022 C C . ALA C 2 54 ? 2.031 30.457 7.956 1.00 54.68 248 ALA C C 1
ATOM 4023 O O . ALA C 2 54 ? 1.340 31.384 8.394 1.00 55.40 248 ALA C O 1
ATOM 4025 N N . ALA C 2 55 ? 3.293 30.265 8.344 1.00 48.15 249 ALA C N 1
ATOM 4026 C CA . ALA C 2 55 ? 3.932 31.195 9.270 1.00 51.77 249 ALA C CA 1
ATOM 4027 C C . ALA C 2 55 ? 4.151 32.552 8.614 1.00 53.83 249 ALA C C 1
ATOM 4028 O O . ALA C 2 55 ? 3.773 33.590 9.170 1.00 58.38 249 ALA C O 1
ATOM 4030 N N . CYS C 2 56 ? 4.762 32.564 7.427 1.00 53.09 250 CYS C N 1
ATOM 4031 C CA . CYS C 2 56 ? 4.969 33.822 6.718 1.00 53.62 250 CYS C CA 1
ATOM 4032 C C . CYS C 2 56 ? 3.642 34.506 6.419 1.00 53.10 250 CYS C C 1
ATOM 4033 O O . CYS C 2 56 ? 3.534 35.735 6.504 1.00 60.20 250 CYS C O 1
ATOM 4036 N N . LEU C 2 57 ? 2.619 33.725 6.068 1.00 48.35 251 LEU C N 1
ATOM 4037 C CA . LEU C 2 57 ? 1.296 34.294 5.835 1.00 52.80 251 LEU C CA 1
ATOM 4038 C C . LEU C 2 57 ? 0.751 34.941 7.101 1.00 54.55 251 LEU C C 1
ATOM 4039 O O . LEU C 2 57 ? 0.272 36.081 7.076 1.00 58.63 251 LEU C O 1
ATOM 4044 N N . HIS C 2 58 ? 0.812 34.220 8.221 1.00 57.19 252 HIS C N 1
ATOM 4045 C CA . HIS C 2 58 ? 0.341 34.774 9.485 1.00 57.58 252 HIS C CA 1
ATOM 4046 C C . HIS C 2 58 ? 1.141 36.010 9.875 1.00 62.14 252 HIS C C 1
ATOM 4047 O O . HIS C 2 58 ? 0.571 37.014 10.319 1.00 65.66 252 HIS C O 1
ATOM 4054 N N . SER C 2 59 ? 2.465 35.957 9.715 1.00 49.66 253 SER C N 1
ATOM 4055 C CA . SER C 2 59 ? 3.299 37.102 10.065 1.00 57.19 253 SER C CA 1
ATOM 4056 C C . SER C 2 59 ? 3.105 38.258 9.094 1.00 62.33 253 SER C C 1
ATOM 4057 O O . SER C 2 59 ? 3.315 39.418 9.464 1.00 66.01 253 SER C O 1
ATOM 4060 N N . LEU C 2 60 ? 2.714 37.967 7.854 1.00 59.63 254 LEU C N 1
ATOM 4061 C CA . LEU C 2 60 ? 2.501 39.031 6.882 1.00 62.66 254 LEU C CA 1
ATOM 4062 C C . LEU C 2 60 ? 1.144 39.701 7.058 1.00 64.53 254 LEU C C 1
ATOM 4063 O O . LEU C 2 60 ? 0.996 40.885 6.735 1.00 77.22 254 LEU C O 1
ATOM 4068 N N . ALA C 2 61 ? 0.152 38.971 7.571 1.00 64.48 255 ALA C N 1
ATOM 4069 C CA . ALA C 2 61 ? -1.183 39.527 7.750 1.00 67.35 255 ALA C CA 1
ATOM 4070 C C . ALA C 2 61 ? -1.269 40.505 8.914 1.00 72.91 255 ALA C C 1
ATOM 4071 O O . ALA C 2 61 ? -2.267 41.228 9.015 1.00 69.31 255 ALA C O 1
ATOM 4073 N N . LEU C 2 62 ? -0.263 40.548 9.788 1.00 72.09 256 LEU C N 1
ATOM 4074 C CA . LEU C 2 62 ? -0.295 41.439 10.941 1.00 70.66 256 LEU C CA 1
ATOM 4075 C C . LEU C 2 62 ? -0.510 42.884 10.508 1.00 68.76 256 LEU C C 1
ATOM 4076 O O . LEU C 2 62 ? -1.635 43.392 10.564 1.00 65.89 256 LEU C O 1
ATOM 4081 N N . GLU C 2 63 ? 0.555 43.555 10.078 1.00 69.12 257 GLU C N 1
ATOM 4082 C CA . GLU C 2 63 ? 0.454 44.936 9.617 1.00 79.82 257 GLU C CA 1
ATOM 4083 C C . GLU C 2 63 ? -0.168 44.943 8.226 1.00 78.17 257 GLU C C 1
ATOM 4084 O O . GLU C 2 63 ? 0.466 44.522 7.252 1.00 70.49 257 GLU C O 1
ATOM 4090 N N . GLU C 2 64 ? -1.407 45.423 8.130 1.00 79.99 258 GLU C N 1
ATOM 4091 C CA . GLU C 2 64 ? -2.150 45.427 6.876 1.00 83.66 258 GLU C CA 1
ATOM 4092 C C . GLU C 2 64 ? -3.574 45.911 7.125 1.00 86.75 258 GLU C C 1
ATOM 4093 O O . GLU C 2 64 ? -4.095 45.753 8.237 1.00 83.18 258 GLU C O 1
ATOM 4099 N N . PRO C 2 65 ? -4.229 46.513 6.131 1.00 90.64 259 PRO C N 1
ATOM 4100 C CA . PRO C 2 65 ? -5.622 46.936 6.320 1.00 89.36 259 PRO C CA 1
ATOM 4101 C C . PRO C 2 65 ? -6.486 45.786 6.817 1.00 89.45 259 PRO C C 1
ATOM 4102 O O . PRO C 2 65 ? -6.252 44.618 6.498 1.00 85.76 259 PRO C O 1
ATOM 4106 N N . THR C 2 66 ? -7.501 46.132 7.612 1.00 93.46 260 THR C N 1
ATOM 4107 C CA . THR C 2 66 ? -8.332 45.109 8.235 1.00 94.58 260 THR C CA 1
ATOM 4108 C C . THR C 2 66 ? -9.166 44.348 7.211 1.00 98.09 260 THR C C 1
ATOM 4109 O O . THR C 2 66 ? -9.512 43.184 7.442 1.00 97.91 260 THR C O 1
ATOM 4113 N N . VAL C 2 67 ? -9.497 44.979 6.082 1.00 101.17 261 VAL C N 1
ATOM 4114 C CA . VAL C 2 67 ? -10.340 44.324 5.083 1.00 101.72 261 VAL C CA 1
ATOM 4115 C C . VAL C 2 67 ? -9.707 43.016 4.628 1.00 91.88 261 VAL C C 1
ATOM 4116 O O . VAL C 2 67 ? -10.344 41.956 4.644 1.00 95.64 261 VAL C O 1
ATOM 4120 N N . ILE C 2 68 ? -8.441 43.069 4.217 1.00 84.09 262 ILE C N 1
ATOM 4121 C CA . ILE C 2 68 ? -7.768 41.866 3.739 1.00 82.53 262 ILE C CA 1
ATOM 4122 C C . ILE C 2 68 ? -7.189 41.067 4.901 1.00 80.27 262 ILE C C 1
ATOM 4123 O O . ILE C 2 68 ? -7.232 39.830 4.893 1.00 79.22 262 ILE C O 1
ATOM 4128 N N . LYS C 2 69 ? -6.656 41.755 5.916 1.00 79.91 263 LYS C N 1
ATOM 4129 C CA . LYS C 2 69 ? -5.997 41.133 7.062 1.00 76.40 263 LYS C CA 1
ATOM 4130 C C . LYS C 2 69 ? -6.692 39.853 7.516 1.00 74.07 263 LYS C C 1
ATOM 4131 O O . LYS C 2 69 ? -6.033 38.846 7.793 1.00 72.69 263 LYS C O 1
ATOM 4137 N N . LYS C 2 70 ? -8.023 39.888 7.607 1.00 78.56 264 LYS C N 1
ATOM 4138 C CA . LYS C 2 70 ? -8.763 38.687 7.974 1.00 80.55 264 LYS C CA 1
ATOM 4139 C C . LYS C 2 70 ? -8.659 37.615 6.898 1.00 76.16 264 LYS C C 1
ATOM 4140 O O . LYS C 2 70 ? -8.663 36.419 7.212 1.00 72.36 264 LYS C O 1
ATOM 4146 N N . TYR C 2 71 ? -8.558 38.020 5.630 1.00 75.70 265 TYR C N 1
ATOM 4147 C CA . TYR C 2 71 ? -8.446 37.043 4.553 1.00 71.56 265 TYR C CA 1
ATOM 4148 C C . TYR C 2 71 ? -7.149 36.250 4.660 1.00 67.39 265 TYR C C 1
ATOM 4149 O O . TYR C 2 71 ? -7.145 35.029 4.463 1.00 63.36 265 TYR C O 1
ATOM 4158 N N . LEU C 2 72 ? -6.039 36.922 4.974 1.00 68.99 266 LEU C N 1
ATOM 4159 C CA . LEU C 2 72 ? -4.766 36.219 5.108 1.00 67.82 266 LEU C CA 1
ATOM 4160 C C . LEU C 2 72 ? -4.806 35.214 6.251 1.00 67.55 266 LEU C C 1
ATOM 4161 O O . LEU C 2 72 ? -4.295 34.095 6.123 1.00 65.28 266 LEU C O 1
ATOM 4166 N N . LEU C 2 73 ? -5.402 35.595 7.382 1.00 72.29 267 LEU C N 1
ATOM 4167 C CA . LEU C 2 73 ? -5.460 34.689 8.522 1.00 70.38 267 LEU C CA 1
ATOM 4168 C C . LEU C 2 73 ? -6.264 33.433 8.217 1.00 63.56 267 LEU C C 1
ATOM 4169 O O . LEU C 2 73 ? -6.088 32.416 8.896 1.00 68.26 267 LEU C O 1
ATOM 4174 N N . LYS C 2 74 ? -7.140 33.478 7.211 1.00 60.34 268 LYS C N 1
ATOM 4175 C CA . LYS C 2 74 ? -7.913 32.296 6.849 1.00 64.60 268 LYS C CA 1
ATOM 4176 C C . LYS C 2 74 ? -7.111 31.330 5.989 1.00 59.62 268 LYS C C 1
ATOM 4177 O O . LYS C 2 74 ? -7.306 30.114 6.084 1.00 59.56 268 LYS C O 1
ATOM 4183 N N . VAL C 2 75 ? -6.211 31.845 5.152 1.00 57.20 269 VAL C N 1
ATOM 4184 C CA . VAL C 2 75 ? -5.380 30.971 4.333 1.00 56.42 269 VAL C CA 1
ATOM 4185 C C . VAL C 2 75 ? -4.217 30.417 5.147 1.00 52.64 269 VAL C C 1
ATOM 4186 O O . VAL C 2 75 ? -3.857 29.242 5.014 1.00 57.36 269 VAL C O 1
ATOM 4190 N N . ALA C 2 76 ? -3.611 31.246 6.000 1.00 56.38 270 ALA C N 1
ATOM 4191 C CA . ALA C 2 76 ? -2.567 30.747 6.889 1.00 53.02 270 ALA C CA 1
ATOM 4192 C C . ALA C 2 76 ? -3.105 29.647 7.795 1.00 58.60 270 ALA C C 1
ATOM 4193 O O . ALA C 2 76 ? -2.429 28.638 8.030 1.00 53.24 270 ALA C O 1
ATOM 4195 N N . GLU C 2 77 ? -4.323 29.824 8.313 1.00 60.66 271 GLU C N 1
ATOM 4196 C CA . GLU C 2 77 ? -4.954 28.764 9.090 1.00 57.16 271 GLU C CA 1
ATOM 4197 C C . GLU C 2 77 ? -5.219 27.534 8.234 1.00 59.64 271 GLU C C 1
ATOM 4198 O O . GLU C 2 77 ? -5.172 26.405 8.736 1.00 61.42 271 GLU C O 1
ATOM 4204 N N . LEU C 2 78 ? -5.501 27.731 6.945 1.00 57.97 272 LEU C N 1
ATOM 4205 C CA . LEU C 2 78 ? -5.723 26.594 6.058 1.00 50.10 272 LEU C CA 1
ATOM 4206 C C . LEU C 2 78 ? -4.433 25.816 5.827 1.00 52.54 272 LEU C C 1
ATOM 4207 O O . LEU C 2 78 ? -4.433 24.581 5.867 1.00 57.75 272 LEU C O 1
ATOM 4212 N N . PHE C 2 79 ? -3.323 26.518 5.590 1.00 48.55 273 PHE C N 1
ATOM 4213 C CA . PHE C 2 79 ? -2.052 25.834 5.381 1.00 52.11 273 PHE C CA 1
ATOM 4214 C C . PHE C 2 79 ? -1.597 25.102 6.635 1.00 53.38 273 PHE C C 1
ATOM 4215 O O . PHE C 2 79 ? -0.990 24.030 6.536 1.00 56.10 273 PHE C O 1
ATOM 4223 N N . GLU C 2 80 ? -1.870 25.662 7.815 1.00 56.95 274 GLU C N 1
ATOM 4224 C CA . GLU C 2 80 ? -1.520 24.970 9.050 1.00 58.97 274 GLU C CA 1
ATOM 4225 C C . GLU C 2 80 ? -2.209 23.616 9.140 1.00 51.35 274 GLU C C 1
ATOM 4226 O O . GLU C 2 80 ? -1.641 22.663 9.688 1.00 52.39 274 GLU C O 1
ATOM 4232 N N . LYS C 2 81 ? -3.428 23.508 8.607 1.00 50.04 275 LYS C N 1
ATOM 4233 C CA . LYS C 2 81 ? -4.132 22.231 8.607 1.00 50.59 275 LYS C CA 1
ATOM 4234 C C . LYS C 2 81 ? -3.665 21.336 7.466 1.00 51.89 275 LYS C C 1
ATOM 4235 O O . LYS C 2 81 ? -3.493 20.126 7.654 1.00 51.47 275 LYS C O 1
ATOM 4241 N N . LEU C 2 82 ? -3.455 21.910 6.279 1.00 51.51 276 LEU C N 1
ATOM 4242 C CA . LEU C 2 82 ? -3.003 21.112 5.145 1.00 40.51 276 LEU C CA 1
ATOM 4243 C C . LEU C 2 82 ? -1.664 20.448 5.440 1.00 37.83 276 LEU C C 1
ATOM 4244 O O . LEU C 2 82 ? -1.424 19.307 5.030 1.00 45.33 276 LEU C O 1
ATOM 4249 N N . ARG C 2 83 ? -0.777 21.148 6.151 1.00 42.90 277 ARG C N 1
ATOM 4250 C CA . ARG C 2 83 ? 0.487 20.539 6.550 1.00 42.55 277 ARG C CA 1
ATOM 4251 C C . ARG C 2 83 ? 0.261 19.315 7.425 1.00 39.95 277 ARG C C 1
ATOM 4252 O O . ARG C 2 83 ? 1.089 18.396 7.436 1.00 38.88 277 ARG C O 1
ATOM 4260 N N . LYS C 2 84 ? -0.849 19.282 8.164 1.00 40.86 278 LYS C N 1
ATOM 4261 C CA . LYS C 2 84 ? -1.139 18.127 9.007 1.00 34.64 278 LYS C CA 1
ATOM 4262 C C . LYS C 2 84 ? -1.512 16.911 8.167 1.00 37.13 278 LYS C C 1
ATOM 4263 O O . LYS C 2 84 ? -1.124 15.783 8.492 1.00 42.27 278 LYS C O 1
ATOM 4269 N N . VAL C 2 85 ? -2.262 17.120 7.086 1.00 43.52 279 VAL C N 1
ATOM 4270 C CA . VAL C 2 85 ? -2.671 16.009 6.233 1.00 37.38 279 VAL C CA 1
ATOM 4271 C C . VAL C 2 85 ? -1.503 15.510 5.394 1.00 37.08 279 VAL C C 1
ATOM 4272 O O . VAL C 2 85 ? -1.371 14.306 5.149 1.00 35.38 279 VAL C O 1
ATOM 4276 N N . GLU C 2 86 ? -0.638 16.420 4.940 1.00 44.66 280 GLU C N 1
ATOM 4277 C CA . GLU C 2 86 ? 0.511 16.005 4.143 1.00 53.62 280 GLU C CA 1
ATOM 4278 C C . GLU C 2 86 ? 1.475 15.162 4.966 1.00 46.20 280 GLU C C 1
ATOM 4279 O O . GLU C 2 86 ? 1.992 14.149 4.482 1.00 43.59 280 GLU C O 1
ATOM 4285 N N . GLY C 2 87 ? 1.734 15.566 6.212 1.00 47.24 281 GLY C N 1
ATOM 4286 C CA . GLY C 2 87 ? 2.548 14.744 7.087 1.00 48.23 281 GLY C CA 1
ATOM 4287 C C . GLY C 2 87 ? 1.901 13.415 7.419 1.00 45.22 281 GLY C C 1
ATOM 4288 O O . GLY C 2 87 ? 2.597 12.432 7.692 1.00 43.00 281 GLY C O 1
ATOM 4289 N N . ARG C 2 88 ? 0.567 13.360 7.398 1.00 40.87 282 ARG C N 1
ATOM 4290 C CA . ARG C 2 88 ? -0.129 12.109 7.674 1.00 38.95 282 ARG C CA 1
ATOM 4291 C C . ARG C 2 88 ? -0.062 11.159 6.485 1.00 42.93 282 ARG C C 1
ATOM 4292 O O . ARG C 2 88 ? 0.167 9.958 6.659 1.00 48.93 282 ARG C O 1
ATOM 4300 N N . VAL C 2 89 ? -0.259 11.674 5.271 1.00 39.38 283 VAL C N 1
ATOM 4301 C CA . VAL C 2 89 ? -0.184 10.822 4.090 1.00 39.73 283 VAL C CA 1
ATOM 4302 C C . VAL C 2 89 ? 1.225 10.274 3.910 1.00 41.12 283 VAL C C 1
ATOM 4303 O O . VAL C 2 89 ? 1.402 9.134 3.464 1.00 39.90 283 VAL C O 1
ATOM 4307 N N . SER C 2 90 ? 2.247 11.064 4.249 1.00 41.70 284 SER C N 1
ATOM 4308 C CA . SER C 2 90 ? 3.617 10.570 4.159 1.00 36.31 284 SER C CA 1
ATOM 4309 C C . SER C 2 90 ? 3.850 9.425 5.136 1.00 38.76 284 SER C C 1
ATOM 4310 O O . SER C 2 90 ? 4.503 8.432 4.794 1.00 40.95 284 SER C O 1
ATOM 4313 N N . SER C 2 91 ? 3.325 9.545 6.356 1.00 35.31 285 SER C N 1
ATOM 4314 C CA . SER C 2 91 ? 3.479 8.477 7.338 1.00 44.51 285 SER C CA 1
ATOM 4315 C C . SER C 2 91 ? 2.784 7.204 6.871 1.00 40.20 285 SER C C 1
ATOM 4316 O O . SER C 2 91 ? 3.406 6.139 6.781 1.00 41.27 285 SER C O 1
ATOM 4319 N N . ASP C 2 92 ? 1.487 7.297 6.567 1.00 39.91 286 ASP C N 1
ATOM 4320 C CA . ASP C 2 92 ? 0.760 6.130 6.078 1.00 39.52 286 ASP C CA 1
ATOM 4321 C C . ASP C 2 92 ? 1.402 5.563 4.819 1.00 39.84 286 ASP C C 1
ATOM 4322 O O . ASP C 2 92 ? 1.401 4.344 4.615 1.00 43.06 286 ASP C O 1
ATOM 4327 N N . GLU C 2 93 ? 1.953 6.429 3.967 1.00 38.29 287 GLU C N 1
ATOM 4328 C CA . GLU C 2 93 ? 2.660 5.959 2.782 1.00 37.02 287 GLU C CA 1
ATOM 4329 C C . GLU C 2 93 ? 3.863 5.107 3.163 1.00 40.49 287 GLU C C 1
ATOM 4330 O O . GLU C 2 93 ? 4.106 4.054 2.562 1.00 43.39 287 GLU C O 1
ATOM 4336 N N . ASP C 2 94 ? 4.628 5.545 4.165 1.00 35.14 288 ASP C N 1
ATOM 4337 C CA . ASP C 2 94 ? 5.778 4.766 4.611 1.00 38.35 288 ASP C CA 1
ATOM 4338 C C . ASP C 2 94 ? 5.343 3.440 5.224 1.00 37.24 288 ASP C C 1
ATOM 4339 O O . ASP C 2 94 ? 6.009 2.415 5.038 1.00 34.68 288 ASP C O 1
ATOM 4344 N N . LEU C 2 95 ? 4.222 3.437 5.947 1.00 33.47 289 LEU C N 1
ATOM 4345 C CA . LEU C 2 95 ? 3.785 2.226 6.633 1.00 36.68 289 LEU C CA 1
ATOM 4346 C C . LEU C 2 95 ? 3.261 1.188 5.648 1.00 33.98 289 LEU C C 1
ATOM 4347 O O . LEU C 2 95 ? 3.634 0.011 5.714 1.00 39.21 289 LEU C O 1
ATOM 4352 N N . LYS C 2 96 ? 2.396 1.605 4.723 1.00 29.18 290 LYS C N 1
ATOM 4353 C CA . LYS C 2 96 ? 1.735 0.647 3.844 1.00 28.76 290 LYS C CA 1
ATOM 4354 C C . LYS C 2 96 ? 2.638 0.199 2.700 1.00 30.84 290 LYS C C 1
ATOM 4355 O O . LYS C 2 96 ? 2.683 -0.993 2.376 1.00 36.85 290 LYS C O 1
ATOM 4361 N N . LEU C 2 97 ? 3.361 1.130 2.077 1.00 42.11 291 LEU C N 1
ATOM 4362 C CA . LEU C 2 97 ? 4.170 0.809 0.894 1.00 38.09 291 LEU C CA 1
ATOM 4363 C C . LEU C 2 97 ? 5.618 0.500 1.278 1.00 38.03 291 LEU C C 1
ATOM 4364 O O . LEU C 2 97 ? 6.067 -0.640 1.166 1.00 35.13 291 LEU C O 1
ATOM 4369 N N . THR C 2 98 ? 6.351 1.524 1.721 1.00 42.62 292 THR C N 1
ATOM 4370 C CA . THR C 2 98 ? 7.768 1.341 2.023 1.00 44.37 292 THR C CA 1
ATOM 4371 C C . THR C 2 98 ? 7.984 0.199 3.007 1.00 41.43 292 THR C C 1
ATOM 4372 O O . THR C 2 98 ? 8.892 -0.622 2.830 1.00 43.32 292 THR C O 1
ATOM 4376 N N . GLU C 2 99 ? 7.156 0.124 4.051 1.00 44.39 293 GLU C N 1
ATOM 4377 C CA . GLU C 2 99 ? 7.311 -0.946 5.030 1.00 40.70 293 GLU C CA 1
ATOM 4378 C C . GLU C 2 99 ? 6.985 -2.304 4.422 1.00 42.90 293 GLU C C 1
ATOM 4379 O O . GLU C 2 99 ? 7.648 -3.302 4.727 1.00 43.49 293 GLU C O 1
ATOM 4385 N N . LEU C 2 100 ? 5.969 -2.363 3.559 1.00 38.13 294 LEU C N 1
ATOM 4386 C CA . LEU C 2 100 ? 5.628 -3.623 2.906 1.00 40.75 294 LEU C CA 1
ATOM 4387 C C . LEU C 2 100 ? 6.778 -4.111 2.032 1.00 37.64 294 LEU C C 1
ATOM 4388 O O . LEU C 2 100 ? 7.173 -5.281 2.098 1.00 43.42 294 LEU C O 1
ATOM 4393 N N . LEU C 2 101 ? 7.328 -3.222 1.202 1.00 31.20 295 LEU C N 1
ATOM 4394 C CA . LEU C 2 101 ? 8.495 -3.583 0.406 1.00 33.62 295 LEU C CA 1
ATOM 4395 C C . LEU C 2 101 ? 9.673 -3.954 1.295 1.00 40.79 295 LEU C C 1
ATOM 4396 O O . LEU C 2 101 ? 10.429 -4.881 0.981 1.00 33.40 295 LEU C O 1
ATOM 4401 N N . ARG C 2 102 ? 9.853 -3.230 2.403 1.00 42.57 296 ARG C N 1
ATOM 4402 C CA . ARG C 2 102 ? 10.882 -3.614 3.362 1.00 33.44 296 ARG C CA 1
ATOM 4403 C C . ARG C 2 102 ? 10.675 -5.052 3.814 1.00 35.98 296 ARG C C 1
ATOM 4404 O O . ARG C 2 102 ? 11.536 -5.911 3.591 1.00 36.82 296 ARG C O 1
ATOM 4412 N N . TYR C 2 103 ? 9.508 -5.343 4.402 1.00 47.91 297 TYR C N 1
ATOM 4413 C CA . TYR C 2 103 ? 9.258 -6.667 4.969 1.00 47.01 297 TYR C CA 1
ATOM 4414 C C . TYR C 2 103 ? 9.658 -7.775 3.998 1.00 44.36 297 TYR C C 1
ATOM 4415 O O . TYR C 2 103 ? 10.426 -8.678 4.350 1.00 49.69 297 TYR C O 1
ATOM 4424 N N . TYR C 2 104 ? 9.151 -7.722 2.766 1.00 38.07 298 TYR C N 1
ATOM 4425 C CA . TYR C 2 104 ? 9.384 -8.813 1.828 1.00 40.85 298 TYR C CA 1
ATOM 4426 C C . TYR C 2 104 ? 10.731 -8.727 1.125 1.00 38.18 298 TYR C C 1
ATOM 4427 O O . TYR C 2 104 ? 11.102 -9.674 0.425 1.00 36.23 298 TYR C O 1
ATOM 4436 N N . MET C 2 105 ? 11.471 -7.629 1.292 1.00 43.43 299 MET C N 1
ATOM 4437 C CA . MET C 2 105 ? 12.868 -7.628 0.871 1.00 44.69 299 MET C CA 1
ATOM 4438 C C . MET C 2 105 ? 13.712 -8.520 1.775 1.00 47.45 299 MET C C 1
ATOM 4439 O O . MET C 2 105 ? 14.643 -9.183 1.301 1.00 51.79 299 MET C O 1
ATOM 4444 N N . LEU C 2 106 ? 13.404 -8.547 3.074 1.00 43.07 300 LEU C N 1
ATOM 4445 C CA . LEU C 2 106 ? 14.021 -9.512 3.978 1.00 46.72 300 LEU C CA 1
ATOM 4446 C C . LEU C 2 106 ? 13.377 -10.892 3.882 1.00 52.34 300 LEU C C 1
ATOM 4447 O O . LEU C 2 106 ? 14.072 -11.904 4.030 1.00 47.95 300 LEU C O 1
ATOM 4452 N N . ASN C 2 107 ? 12.063 -10.959 3.648 1.00 48.48 301 ASN C N 1
ATOM 4453 C CA . ASN C 2 107 ? 11.407 -12.255 3.507 1.00 35.34 301 ASN C CA 1
ATOM 4454 C C . ASN C 2 107 ? 11.972 -13.032 2.326 1.00 41.46 301 ASN C C 1
ATOM 4455 O O . ASN C 2 107 ? 12.109 -14.258 2.389 1.00 43.57 301 ASN C O 1
ATOM 4460 N N . ILE C 2 108 ? 12.298 -12.335 1.235 1.00 44.15 302 ILE C N 1
ATOM 4461 C CA . ILE C 2 108 ? 12.925 -12.995 0.093 1.00 45.42 302 ILE C CA 1
ATOM 4462 C C . ILE C 2 108 ? 14.280 -13.564 0.488 1.00 49.82 302 ILE C C 1
ATOM 4463 O O . ILE C 2 108 ? 14.630 -14.693 0.121 1.00 54.27 302 ILE C O 1
ATOM 4468 N N . GLU C 2 109 ? 15.068 -12.790 1.238 1.00 52.37 303 GLU C N 1
ATOM 4469 C CA . GLU C 2 109 ? 16.361 -13.284 1.700 1.00 48.55 303 GLU C CA 1
ATOM 4470 C C . GLU C 2 109 ? 16.200 -14.563 2.511 1.00 45.43 303 GLU C C 1
ATOM 4471 O O . GLU C 2 109 ? 17.036 -15.471 2.426 1.00 53.36 303 GLU C O 1
ATOM 4477 N N . ALA C 2 110 ? 15.126 -14.657 3.298 1.00 42.42 304 ALA C N 1
ATOM 4478 C CA . ALA C 2 110 ? 14.883 -15.866 4.078 1.00 43.34 304 ALA C CA 1
ATOM 4479 C C . ALA C 2 110 ? 14.588 -17.053 3.170 1.00 41.88 304 ALA C C 1
ATOM 4480 O O . ALA C 2 110 ? 15.206 -18.116 3.301 1.00 42.94 304 ALA C O 1
ATOM 4482 N N . ALA C 2 111 ? 13.641 -16.892 2.243 1.00 43.65 305 ALA C N 1
ATOM 4483 C CA . ALA C 2 111 ? 13.355 -17.960 1.292 1.00 44.66 305 ALA C CA 1
ATOM 4484 C C . ALA C 2 111 ? 14.607 -18.352 0.518 1.00 49.87 305 ALA C C 1
ATOM 4485 O O . ALA C 2 111 ? 14.812 -19.531 0.208 1.00 51.70 305 ALA C O 1
ATOM 4487 N N . LYS C 2 112 ? 15.458 -17.375 0.199 1.00 45.90 306 LYS C N 1
ATOM 4488 C CA . LYS C 2 112 ? 16.714 -17.679 -0.477 1.00 42.40 306 LYS C CA 1
ATOM 4489 C C . LYS C 2 112 ? 17.568 -18.622 0.361 1.00 42.92 306 LYS C C 1
ATOM 4490 O O . LYS C 2 112 ? 18.129 -19.596 -0.153 1.00 45.95 306 LYS C O 1
ATOM 4496 N N . ASP C 2 113 ? 17.676 -18.347 1.663 1.00 44.41 307 ASP C N 1
ATOM 4497 C CA . ASP C 2 113 ? 18.451 -19.219 2.538 1.00 49.44 307 ASP C CA 1
ATOM 4498 C C . ASP C 2 113 ? 17.883 -20.633 2.547 1.00 51.37 307 ASP C C 1
ATOM 4499 O O . ASP C 2 113 ? 18.636 -21.613 2.582 1.00 51.48 307 ASP C O 1
ATOM 4504 N N . LEU C 2 114 ? 16.554 -20.758 2.518 1.00 43.24 308 LEU C N 1
ATOM 4505 C CA . LEU C 2 114 ? 15.937 -22.079 2.477 1.00 42.18 308 LEU C CA 1
ATOM 4506 C C . LEU C 2 114 ? 16.415 -22.865 1.263 1.00 42.91 308 LEU C C 1
ATOM 4507 O O . LEU C 2 114 ? 16.855 -24.014 1.384 1.00 52.96 308 LEU C O 1
ATOM 4512 N N . LEU C 2 115 ? 16.338 -22.257 0.077 1.00 36.73 309 LEU C N 1
ATOM 4513 C CA . LEU C 2 115 ? 16.812 -22.931 -1.126 1.00 45.22 309 LEU C CA 1
ATOM 4514 C C . LEU C 2 115 ? 18.285 -23.299 -1.006 1.00 47.00 309 LEU C C 1
ATOM 4515 O O . LEU C 2 115 ? 18.695 -24.393 -1.410 1.00 50.21 309 LEU C O 1
ATOM 4520 N N . TYR C 2 116 ? 19.097 -22.396 -0.454 1.00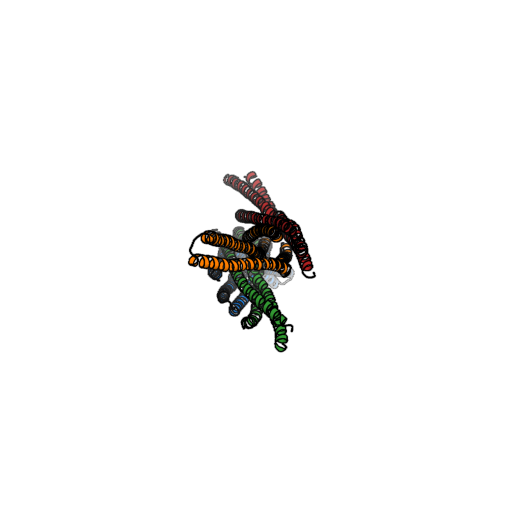 45.74 310 TYR C N 1
ATOM 4521 C CA . TYR C 2 116 ? 20.520 -22.678 -0.291 1.00 49.18 310 TYR C CA 1
ATOM 4522 C C . TYR C 2 116 ? 20.736 -23.933 0.546 1.00 54.65 310 TYR C C 1
ATOM 4523 O O . TYR C 2 116 ? 21.529 -24.808 0.182 1.00 51.24 310 TYR C O 1
ATOM 4532 N N . ARG C 2 117 ? 20.032 -24.038 1.675 1.00 53.62 311 ARG C N 1
ATOM 4533 C CA . ARG C 2 117 ? 20.188 -25.206 2.535 1.00 53.20 311 ARG C CA 1
ATOM 4534 C C . ARG C 2 117 ? 19.723 -26.475 1.833 1.00 49.93 311 ARG C C 1
ATOM 4535 O O . ARG C 2 117 ? 20.378 -27.520 1.924 1.00 51.20 311 ARG C O 1
ATOM 4543 N N . ARG C 2 118 ? 18.592 -26.405 1.127 1.00 51.97 312 ARG C N 1
ATOM 4544 C CA . ARG C 2 118 ? 18.064 -27.588 0.456 1.00 49.49 312 ARG C CA 1
ATOM 4545 C C . ARG C 2 118 ? 19.077 -28.157 -0.529 1.00 49.50 312 ARG C C 1
ATOM 4546 O O . ARG C 2 118 ? 19.352 -29.362 -0.529 1.00 58.05 312 ARG C O 1
ATOM 4554 N N . THR C 2 119 ? 19.643 -27.300 -1.383 1.00 44.29 313 THR C N 1
ATOM 4555 C CA . THR C 2 119 ? 20.652 -27.767 -2.326 1.00 39.33 313 THR C CA 1
ATOM 4556 C C . THR C 2 119 ? 21.855 -28.360 -1.606 1.00 52.81 313 THR C C 1
ATOM 4557 O O . THR C 2 119 ? 22.463 -29.318 -2.097 1.00 56.32 313 THR C O 1
ATOM 4561 N N . LYS C 2 120 ? 22.212 -27.810 -0.443 1.00 50.97 314 LYS C N 1
ATOM 4562 C CA . LYS C 2 120 ? 23.311 -28.374 0.335 1.00 57.92 314 LYS C CA 1
ATOM 4563 C C . LYS C 2 120 ? 23.008 -29.810 0.744 1.00 59.77 314 LYS C C 1
ATOM 4564 O O . LYS C 2 120 ? 23.815 -30.718 0.516 1.00 62.84 314 LYS C O 1
ATOM 4570 N N . ALA C 2 121 ? 21.843 -30.035 1.356 1.00 57.55 315 ALA C N 1
ATOM 4571 C CA . ALA C 2 121 ? 21.450 -31.395 1.703 1.00 63.72 315 ALA C CA 1
ATOM 4572 C C . ALA C 2 121 ? 21.337 -32.272 0.464 1.00 63.24 315 ALA C C 1
ATOM 4573 O O . ALA C 2 121 ? 21.506 -33.495 0.549 1.00 67.62 315 ALA C O 1
ATOM 4575 N N . LEU C 2 122 ? 21.053 -31.670 -0.692 1.00 52.10 316 LEU C N 1
ATOM 4576 C CA . LEU C 2 122 ? 20.964 -32.441 -1.927 1.00 54.48 316 LEU C CA 1
ATOM 4577 C C . LEU C 2 122 ? 22.314 -33.040 -2.296 1.00 60.40 316 LEU C C 1
ATOM 4578 O O . LEU C 2 122 ? 22.411 -34.233 -2.608 1.00 70.00 316 LEU C O 1
ATOM 4583 N N . ILE C 2 123 ? 23.372 -32.226 -2.269 1.00 58.98 317 ILE C N 1
ATOM 4584 C CA . ILE C 2 123 ? 24.702 -32.740 -2.579 1.00 68.94 317 ILE C CA 1
ATOM 4585 C C . ILE C 2 123 ? 25.106 -33.813 -1.579 1.00 76.51 317 ILE C C 1
ATOM 4586 O O . ILE C 2 123 ? 25.811 -34.767 -1.931 1.00 80.66 317 ILE C O 1
ATOM 4591 N N . ASP C 2 124 ? 24.672 -33.682 -0.323 1.00 76.36 318 ASP C N 1
ATOM 4592 C CA . ASP C 2 124 ? 24.942 -34.723 0.663 1.00 77.30 318 ASP C CA 1
ATOM 4593 C C . ASP C 2 124 ? 24.336 -36.050 0.227 1.00 81.40 318 ASP C C 1
ATOM 4594 O O . ASP C 2 124 ? 25.003 -37.091 0.251 1.00 96.79 318 ASP C O 1
ATOM 4599 N N . TYR C 2 125 ? 23.064 -36.032 -0.178 1.00 71.95 319 TYR C N 1
ATOM 4600 C CA . TYR C 2 125 ? 22.452 -37.236 -0.726 1.00 75.44 319 TYR C CA 1
ATOM 4601 C C . TYR C 2 125 ? 23.082 -37.622 -2.057 1.00 74.82 319 TYR C C 1
ATOM 4602 O O . TYR C 2 125 ? 23.194 -38.813 -2.368 1.00 77.30 319 TYR C O 1
ATOM 4611 N N . GLU C 2 126 ? 23.497 -36.633 -2.851 1.00 68.29 320 GLU C N 1
ATOM 4612 C CA . GLU C 2 126 ? 24.143 -36.931 -4.124 1.00 69.70 320 GLU C CA 1
ATOM 4613 C C . GLU C 2 126 ? 25.429 -37.721 -3.916 1.00 76.31 320 GLU C C 1
ATOM 4614 O O . GLU C 2 126 ? 25.752 -38.614 -4.708 1.00 75.06 320 GLU C O 1
ATOM 4620 N N . ASN C 2 127 ? 26.175 -37.406 -2.856 1.00 79.06 321 ASN C N 1
ATOM 4621 C CA . ASN C 2 127 ? 27.390 -38.158 -2.558 1.00 85.96 321 ASN C CA 1
ATOM 4622 C C . ASN C 2 127 ? 27.060 -39.601 -2.196 1.00 87.38 321 ASN C C 1
ATOM 4623 O O . ASN C 2 127 ? 27.575 -40.541 -2.814 1.00 88.21 321 ASN C O 1
ATOM 4628 N N . SER C 2 128 ? 26.199 -39.798 -1.194 1.00 86.79 322 SER C N 1
ATOM 4629 C CA . SER C 2 128 ? 25.779 -41.146 -0.832 1.00 92.49 322 SER C CA 1
ATOM 4630 C C . SER C 2 128 ? 25.093 -41.859 -1.988 1.00 88.48 322 SER C C 1
ATOM 4631 O O . SER C 2 128 ? 25.074 -43.095 -2.018 1.00 90.80 322 SER C O 1
ATOM 4634 N N . ASN C 2 129 ? 24.529 -41.111 -2.938 1.00 81.37 323 ASN C N 1
ATOM 4635 C CA . ASN C 2 129 ? 23.896 -41.727 -4.096 1.00 77.32 323 ASN C CA 1
ATOM 4636 C C . ASN C 2 129 ? 24.910 -42.323 -5.061 1.00 80.11 323 ASN C C 1
ATOM 4637 O O . ASN C 2 129 ? 24.535 -43.137 -5.910 1.00 79.52 323 ASN C O 1
ATOM 4642 N N . LYS C 2 130 ? 26.179 -41.937 -4.951 1.00 80.51 324 LYS C N 1
ATOM 4643 C CA . LYS C 2 130 ? 27.231 -42.444 -5.819 1.00 81.36 324 LYS C CA 1
ATOM 4644 C C . LYS C 2 130 ? 28.040 -43.564 -5.180 1.00 89.81 324 LYS C C 1
ATOM 4645 O O . LYS C 2 130 ? 28.895 -44.151 -5.850 1.00 87.92 324 LYS C O 1
ATOM 4651 N N . ALA C 2 131 ? 27.794 -43.874 -3.908 1.00 98.06 325 ALA C N 1
ATOM 4652 C CA . ALA C 2 131 ? 28.530 -44.930 -3.225 1.00 102.96 325 ALA C CA 1
ATOM 4653 C C . ALA C 2 131 ? 27.697 -46.202 -3.140 1.00 99.40 325 ALA C C 1
ATOM 4654 O O . ALA C 2 131 ? 28.004 -47.197 -3.803 1.00 96.36 325 ALA C O 1
ATOM 4656 N N . LEU C 2 132 ? 26.645 -46.179 -2.328 1.00 94.56 326 LEU C N 1
ATOM 4657 C CA . LEU C 2 132 ? 25.777 -47.338 -2.165 1.00 98.12 326 LEU C CA 1
ATOM 4658 C C . LEU C 2 132 ? 25.103 -47.702 -3.484 1.00 88.99 326 LEU C C 1
ATOM 4659 O O . LEU C 2 132 ? 24.741 -46.826 -4.269 1.00 87.07 326 LEU C O 1
ATOM 4664 N N . HIS C 2 148 ? 26.914 -46.992 3.902 1.00 59.31 342 HIS C N 1
ATOM 4665 C CA . HIS C 2 148 ? 25.588 -47.533 4.178 1.00 70.74 342 HIS C CA 1
ATOM 4666 C C . HIS C 2 148 ? 24.694 -46.485 4.831 1.00 69.38 342 HIS C C 1
ATOM 4667 O O . HIS C 2 148 ? 23.751 -46.821 5.548 1.00 56.90 342 HIS C O 1
ATOM 4674 N N . GLN C 2 149 ? 24.994 -45.213 4.581 1.00 69.88 343 GLN C N 1
ATOM 4675 C CA . GLN C 2 149 ? 24.271 -44.096 5.185 1.00 67.24 343 GLN C CA 1
ATOM 4676 C C . GLN C 2 149 ? 23.467 -43.389 4.097 1.00 72.95 343 GLN C C 1
ATOM 4677 O O . GLN C 2 149 ? 23.843 -42.324 3.605 1.00 70.62 343 GLN C O 1
ATOM 4683 N N . GLN C 2 150 ? 22.342 -43.994 3.722 1.00 83.85 344 GLN C N 1
ATOM 4684 C CA . GLN C 2 150 ? 21.404 -43.366 2.801 1.00 91.31 344 GLN C CA 1
ATOM 4685 C C . GLN C 2 150 ? 20.553 -42.297 3.474 1.00 90.39 344 GLN C C 1
ATOM 4686 O O . GLN C 2 150 ? 19.622 -41.778 2.848 1.00 86.68 344 GLN C O 1
ATOM 4692 N N . GLU C 2 151 ? 20.851 -41.965 4.733 1.00 93.78 345 GLU C N 1
ATOM 4693 C CA . GLU C 2 151 ? 20.107 -40.917 5.423 1.00 95.68 345 GLU C CA 1
ATOM 4694 C C . GLU C 2 151 ? 20.148 -39.603 4.656 1.00 91.08 345 GLU C C 1
ATOM 4695 O O . GLU C 2 151 ? 19.211 -38.802 4.748 1.00 86.94 345 GLU C O 1
ATOM 4701 N N . CYS C 2 152 ? 21.221 -39.362 3.898 1.00 95.02 346 CYS C N 1
ATOM 4702 C CA . CYS C 2 152 ? 21.290 -38.153 3.085 1.00 92.49 346 CYS C CA 1
ATOM 4703 C C . CYS C 2 152 ? 20.120 -38.071 2.113 1.00 87.96 346 CYS C C 1
ATOM 4704 O O . CYS C 2 152 ? 19.703 -36.970 1.734 1.00 82.90 346 CYS C O 1
ATOM 4707 N N . CYS C 2 153 ? 19.579 -39.219 1.698 1.00 87.30 347 CYS C N 1
ATOM 4708 C CA . CYS C 2 153 ? 18.386 -39.215 0.858 1.00 84.72 347 CYS C CA 1
ATOM 4709 C C . CYS C 2 153 ? 17.148 -38.854 1.669 1.00 86.50 347 CYS C C 1
ATOM 4710 O O . CYS C 2 153 ? 16.352 -38.001 1.260 1.00 80.12 347 CYS C O 1
ATOM 4713 N N . GLN C 2 154 ? 16.966 -39.502 2.822 1.00 89.72 348 GLN C N 1
ATOM 4714 C CA . GLN C 2 154 ? 15.840 -39.164 3.687 1.00 93.73 348 GLN C CA 1
ATOM 4715 C C . GLN C 2 154 ? 15.936 -37.724 4.172 1.00 93.31 348 GLN C C 1
ATOM 4716 O O . GLN C 2 154 ? 14.925 -37.016 4.245 1.00 88.21 348 GLN C O 1
ATOM 4722 N N . LYS C 2 155 ? 17.146 -37.273 4.509 1.00 98.85 349 LYS C N 1
ATOM 4723 C CA . LYS C 2 155 ? 17.319 -35.891 4.943 1.00 101.64 349 LYS C CA 1
ATOM 4724 C C . LYS C 2 155 ? 17.047 -34.918 3.803 1.00 92.78 349 LYS C C 1
ATOM 4725 O O . LYS C 2 155 ? 16.476 -33.843 4.019 1.00 89.84 349 LYS C O 1
ATOM 4731 N N . PHE C 2 156 ? 17.450 -35.276 2.582 1.00 89.70 350 PHE C N 1
ATOM 4732 C CA . PHE C 2 156 ? 17.205 -34.398 1.442 1.00 79.65 350 PHE C CA 1
ATOM 4733 C C . PHE C 2 156 ? 15.714 -34.247 1.173 1.00 76.49 350 PHE C C 1
ATOM 4734 O O . PHE C 2 156 ? 15.247 -33.161 0.807 1.00 73.75 350 PHE C O 1
ATOM 4742 N N . GLU C 2 157 ? 14.949 -35.327 1.343 1.00 75.39 351 GLU C N 1
ATOM 4743 C CA . GLU C 2 157 ? 13.512 -35.256 1.114 1.00 71.20 351 GLU C CA 1
ATOM 4744 C C . GLU C 2 157 ? 12.790 -34.595 2.279 1.00 72.57 351 GLU C C 1
ATOM 4745 O O . GLU C 2 157 ? 11.754 -33.954 2.076 1.00 64.70 351 GLU C O 1
ATOM 4751 N N . GLN C 2 158 ? 13.319 -34.733 3.498 1.00 81.31 352 GLN C N 1
ATOM 4752 C CA . GLN C 2 158 ? 12.740 -34.024 4.633 1.00 88.19 352 GLN C CA 1
ATOM 4753 C C . GLN C 2 158 ? 12.844 -32.517 4.448 1.00 87.07 352 GLN C C 1
ATOM 4754 O O . GLN C 2 158 ? 11.979 -31.770 4.918 1.00 80.81 352 GLN C O 1
ATOM 4760 N N . LEU C 2 159 ? 13.891 -32.056 3.763 1.00 83.67 353 LEU C N 1
ATOM 4761 C CA . LEU C 2 159 ? 14.073 -30.636 3.493 1.00 77.82 353 LEU C CA 1
ATOM 4762 C C . LEU C 2 159 ? 13.377 -30.203 2.210 1.00 69.43 353 LEU C C 1
ATOM 4763 O O . LEU C 2 159 ? 12.719 -29.158 2.189 1.00 66.56 353 LEU C O 1
ATOM 4768 N N . SER C 2 160 ? 13.512 -30.986 1.137 1.00 62.44 354 SER C N 1
ATOM 4769 C CA . SER C 2 160 ? 12.857 -30.635 -0.119 1.00 52.32 354 SER C CA 1
ATOM 4770 C C . SER C 2 160 ? 11.350 -30.511 0.062 1.00 58.16 354 SER C C 1
ATOM 4771 O O . SER C 2 160 ? 10.711 -29.651 -0.556 1.00 54.26 354 SER C O 1
ATOM 4774 N N . GLU C 2 161 ? 10.763 -31.360 0.907 1.00 59.05 355 GLU C N 1
ATOM 4775 C CA . GLU C 2 161 ? 9.326 -31.285 1.150 1.00 57.78 355 GLU C CA 1
ATOM 4776 C C . GLU C 2 161 ? 8.971 -30.043 1.957 1.00 55.80 355 GLU C C 1
ATOM 4777 O O . GLU C 2 161 ? 8.105 -29.256 1.557 1.00 54.29 355 GLU C O 1
ATOM 4783 N N . SER C 2 162 ? 9.632 -29.849 3.100 1.00 59.78 356 SER C N 1
ATOM 4784 C CA . SER C 2 162 ? 9.355 -28.674 3.920 1.00 54.48 356 SER C CA 1
ATOM 4785 C C . SER C 2 162 ? 9.693 -27.391 3.173 1.00 51.17 356 SER C C 1
ATOM 4786 O O . SER C 2 162 ? 8.995 -26.379 3.314 1.00 54.15 356 SER C O 1
ATOM 4789 N N . ALA C 2 163 ? 10.761 -27.410 2.373 1.00 51.89 357 ALA C N 1
ATOM 4790 C CA . ALA C 2 163 ? 11.130 -26.232 1.597 1.00 47.43 357 ALA C CA 1
ATOM 4791 C C . ALA C 2 163 ? 10.001 -25.824 0.660 1.00 49.10 357 ALA C C 1
ATOM 4792 O O . ALA C 2 163 ? 9.504 -24.693 0.715 1.00 54.68 357 ALA C O 1
ATOM 4794 N N . LYS C 2 164 ? 9.580 -26.741 -0.214 1.00 47.71 358 LYS C N 1
ATOM 4795 C CA . LYS C 2 164 ? 8.467 -26.447 -1.109 1.00 46.51 358 LYS C CA 1
ATOM 4796 C C . LYS C 2 164 ? 7.205 -26.099 -0.332 1.00 44.40 358 LYS C C 1
ATOM 4797 O O . LYS C 2 164 ? 6.408 -25.268 -0.783 1.00 48.80 358 LYS C O 1
ATOM 4803 N N . GLU C 2 165 ? 7.007 -26.716 0.834 1.00 46.54 359 GLU C N 1
ATOM 4804 C CA . GLU C 2 165 ? 5.831 -26.404 1.639 1.00 44.40 359 GLU C CA 1
ATOM 4805 C C . GLU C 2 165 ? 5.899 -24.984 2.188 1.00 51.69 359 GLU C C 1
ATOM 4806 O O . GLU C 2 165 ? 4.872 -24.304 2.295 1.00 53.15 359 GLU C O 1
ATOM 4812 N N . GLU C 2 166 ? 7.098 -24.518 2.541 1.00 53.94 360 GLU C N 1
ATOM 4813 C CA . GLU C 2 166 ? 7.240 -23.164 3.064 1.00 54.50 360 GLU C CA 1
ATOM 4814 C C . GLU C 2 166 ? 7.241 -22.129 1.947 1.00 56.57 360 GLU C C 1
ATOM 4815 O O . GLU C 2 166 ? 6.602 -21.078 2.071 1.00 51.53 360 GLU C O 1
ATOM 4821 N N . LEU C 2 167 ? 7.953 -22.407 0.852 1.00 50.76 361 LEU C N 1
ATOM 4822 C CA . LEU C 2 167 ? 7.981 -21.471 -0.267 1.00 44.86 361 LEU C CA 1
ATOM 4823 C C . LEU C 2 167 ? 6.577 -21.199 -0.790 1.00 48.15 361 LEU C C 1
ATOM 4824 O O . LEU C 2 167 ? 6.213 -20.044 -1.043 1.00 50.68 361 LEU C O 1
ATOM 4829 N N . ILE C 2 168 ? 5.774 -22.250 -0.963 1.00 55.05 362 ILE C N 1
ATOM 4830 C CA . ILE C 2 168 ? 4.386 -22.057 -1.369 1.00 53.71 362 ILE C CA 1
ATOM 4831 C C . ILE C 2 168 ? 3.625 -21.290 -0.296 1.00 55.60 362 ILE C C 1
ATOM 4832 O O . ILE C 2 168 ? 2.768 -20.452 -0.599 1.00 59.15 362 ILE C O 1
ATOM 4837 N N . ASN C 2 169 ? 3.925 -21.564 0.976 1.00 53.41 363 ASN C N 1
ATOM 4838 C CA . ASN C 2 169 ? 3.306 -20.804 2.056 1.00 57.34 363 ASN C CA 1
ATOM 4839 C C . ASN C 2 169 ? 3.697 -19.334 1.981 1.00 62.15 363 ASN C C 1
ATOM 4840 O O . ASN C 2 169 ? 2.895 -18.452 2.311 1.00 57.87 363 ASN C O 1
ATOM 4845 N N . PHE C 2 170 ? 4.926 -19.051 1.547 1.00 59.59 364 PHE C N 1
ATOM 4846 C CA . PHE C 2 170 ? 5.353 -17.666 1.385 1.00 53.93 364 PHE C CA 1
ATOM 4847 C C . PHE C 2 170 ? 4.536 -16.967 0.306 1.00 54.09 364 PHE C C 1
ATOM 4848 O O . PHE C 2 170 ? 3.989 -15.881 0.530 1.00 59.59 364 PHE C O 1
ATOM 4856 N N . LYS C 2 171 ? 4.438 -17.583 -0.874 1.00 49.39 365 LYS C N 1
ATOM 4857 C CA . LYS C 2 171 ? 3.691 -16.982 -1.974 1.00 45.08 365 LYS C CA 1
ATOM 4858 C C . LYS C 2 171 ? 2.276 -16.615 -1.547 1.00 51.28 365 LYS C C 1
ATOM 4859 O O . LYS C 2 171 ? 1.792 -15.513 -1.832 1.00 53.68 365 LYS C O 1
ATOM 4865 N N . ARG C 2 172 ? 1.594 -17.532 -0.858 1.00 62.55 366 ARG C N 1
ATOM 4866 C CA . ARG C 2 172 ? 0.227 -17.263 -0.424 1.00 62.10 366 ARG C CA 1
ATOM 4867 C C . ARG C 2 172 ? 0.177 -16.096 0.555 1.00 57.38 366 ARG C C 1
ATOM 4868 O O . ARG C 2 172 ? -0.744 -15.272 0.504 1.00 49.88 366 ARG C O 1
ATOM 4876 N N . LYS C 2 173 ? 1.159 -16.008 1.455 1.00 60.48 367 LYS C N 1
ATOM 4877 C CA . LYS C 2 173 ? 1.179 -14.912 2.417 1.00 57.88 367 LYS C CA 1
ATOM 4878 C C . LYS C 2 173 ? 1.550 -13.589 1.758 1.00 57.35 367 LYS C C 1
ATOM 4879 O O . LYS C 2 173 ? 1.115 -12.527 2.218 1.00 53.61 367 LYS C O 1
ATOM 4885 N N . ARG C 2 174 ? 2.345 -13.630 0.686 1.00 54.97 368 ARG C N 1
ATOM 4886 C CA . ARG C 2 174 ? 2.729 -12.397 0.006 1.00 52.41 368 ARG C CA 1
ATOM 4887 C C . ARG C 2 174 ? 1.575 -11.812 -0.797 1.00 45.69 368 ARG C C 1
ATOM 4888 O O . ARG C 2 174 ? 1.453 -10.586 -0.899 1.00 48.69 368 ARG C O 1
ATOM 4896 N N . VAL C 2 175 ? 0.724 -12.663 -1.372 1.00 50.66 369 VAL C N 1
ATOM 4897 C CA . VAL C 2 175 ? -0.416 -12.163 -2.135 1.00 52.27 369 VAL C CA 1
ATOM 4898 C C . VAL C 2 175 ? -1.428 -11.499 -1.211 1.00 53.63 369 VAL C C 1
ATOM 4899 O O . VAL C 2 175 ? -2.025 -10.472 -1.557 1.00 55.97 369 VAL C O 1
ATOM 4903 N N . ALA C 2 176 ? -1.640 -12.069 -0.023 1.00 61.44 370 ALA C N 1
ATOM 4904 C CA . ALA C 2 176 ? -2.588 -11.482 0.917 1.00 48.12 370 ALA C CA 1
ATOM 4905 C C . ALA C 2 176 ? -2.058 -10.176 1.494 1.00 45.76 370 ALA C C 1
ATOM 4906 O O . ALA C 2 176 ? -2.824 -9.228 1.703 1.00 49.23 370 ALA C O 1
ATOM 4908 N N . ALA C 2 177 ? -0.752 -10.107 1.757 1.00 51.21 371 ALA C N 1
ATOM 4909 C CA . ALA C 2 177 ? -0.169 -8.884 2.299 1.00 39.90 371 ALA C CA 1
ATOM 4910 C C . ALA C 2 177 ? -0.273 -7.738 1.299 1.00 42.45 371 ALA C C 1
ATOM 4911 O O . ALA C 2 177 ? -0.647 -6.616 1.662 1.00 47.70 371 ALA C O 1
ATOM 4913 N N . PHE C 2 178 ? 0.053 -8.002 0.033 1.00 48.71 372 PHE C N 1
ATOM 4914 C CA . PHE C 2 178 ? -0.033 -6.962 -0.987 1.00 36.98 372 PHE C CA 1
ATOM 4915 C C . PHE C 2 178 ? -1.468 -6.476 -1.150 1.00 40.83 372 PHE C C 1
ATOM 4916 O O . PHE C 2 178 ? -1.729 -5.267 -1.176 1.00 47.52 372 PHE C O 1
ATOM 4924 N N . ARG C 2 179 ? -2.418 -7.408 -1.258 1.00 40.00 373 ARG C N 1
ATOM 4925 C CA . ARG C 2 179 ? -3.819 -7.022 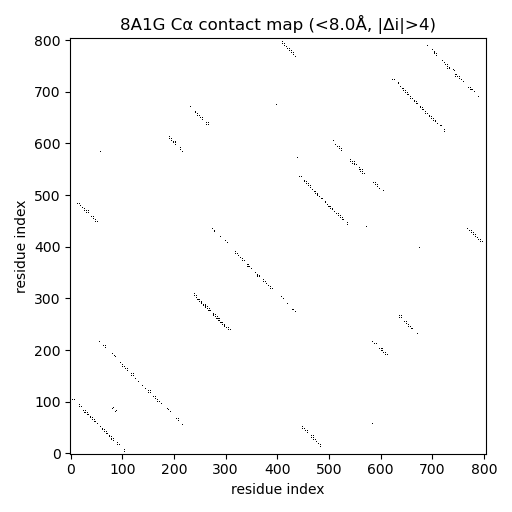-1.391 1.00 38.11 373 ARG C CA 1
ATOM 4926 C C . ARG C 2 179 ? -4.309 -6.289 -0.148 1.00 45.30 373 ARG C C 1
ATOM 4927 O O . ARG C 2 179 ? -5.094 -5.339 -0.248 1.00 46.58 373 ARG C O 1
ATOM 4935 N N . LYS C 2 180 ? -3.856 -6.716 1.032 1.00 42.06 374 LYS C N 1
ATOM 4936 C CA . LYS C 2 180 ? -4.276 -6.065 2.269 1.00 41.84 374 LYS C CA 1
ATOM 4937 C C . LYS C 2 180 ? -3.777 -4.627 2.329 1.00 44.44 374 LYS C C 1
ATOM 4938 O O . LYS C 2 180 ? -4.543 -3.702 2.622 1.00 50.31 374 LYS C O 1
ATOM 4944 N N . ASN C 2 181 ? -2.487 -4.420 2.054 1.00 37.66 375 ASN C N 1
ATOM 4945 C CA . ASN C 2 181 ? -1.932 -3.072 2.111 1.00 44.22 375 ASN C CA 1
ATOM 4946 C C . ASN C 2 181 ? -2.458 -2.206 0.972 1.00 44.18 375 ASN C C 1
ATOM 4947 O O . ASN C 2 181 ? -2.797 -1.036 1.181 1.00 43.46 375 ASN C O 1
ATOM 4952 N N . LEU C 2 182 ? -2.538 -2.763 -0.239 1.00 38.38 376 LEU C N 1
ATOM 4953 C CA . LEU C 2 182 ? -3.028 -1.988 -1.375 1.00 32.35 376 LEU C CA 1
ATOM 4954 C C . LEU C 2 182 ? -4.441 -1.478 -1.127 1.00 38.27 376 LEU C C 1
ATOM 4955 O O . LEU C 2 182 ? -4.791 -0.368 -1.544 1.00 42.24 376 LEU C O 1
ATOM 4960 N N . ILE C 2 183 ? -5.269 -2.275 -0.452 1.00 37.62 377 ILE C N 1
ATOM 4961 C CA . ILE C 2 183 ? -6.630 -1.844 -0.149 1.00 34.72 377 ILE C CA 1
ATOM 4962 C C . ILE C 2 183 ? -6.616 -0.756 0.918 1.00 37.09 377 ILE C C 1
ATOM 4963 O O . ILE C 2 183 ? -7.274 0.282 0.779 1.00 37.41 377 ILE C O 1
ATOM 4968 N N . GLU C 2 184 ? -5.863 -0.976 1.997 1.00 39.33 378 GLU C N 1
ATOM 4969 C CA . GLU C 2 184 ? -5.810 0.004 3.078 1.00 46.58 378 GLU C CA 1
ATOM 4970 C C . GLU C 2 184 ? -5.255 1.335 2.587 1.00 45.42 378 GLU C C 1
ATOM 4971 O O . GLU C 2 184 ? -5.811 2.400 2.880 1.00 44.70 378 GLU C O 1
ATOM 4977 N N . MET C 2 185 ? -4.152 1.295 1.837 1.00 34.34 379 MET C N 1
ATOM 4978 C CA . MET C 2 185 ? -3.571 2.525 1.307 1.00 33.58 379 MET C CA 1
ATOM 4979 C C . MET C 2 185 ? -4.587 3.294 0.472 1.00 42.36 379 MET C C 1
ATOM 4980 O O . MET C 2 185 ? -4.738 4.512 0.623 1.00 50.32 379 MET C O 1
ATOM 4985 N N . SER C 2 186 ? -5.293 2.597 -0.419 1.00 39.40 380 SER C N 1
ATOM 4986 C CA . SER C 2 186 ? -6.306 3.258 -1.234 1.00 32.84 380 SER C CA 1
ATOM 4987 C C . SER C 2 186 ? -7.347 3.948 -0.362 1.00 35.39 380 SER C C 1
ATOM 4988 O O . SER C 2 186 ? -7.767 5.074 -0.655 1.00 41.37 380 SER C O 1
ATOM 4991 N N . GLU C 2 187 ? -7.773 3.292 0.719 1.00 30.35 381 GLU C N 1
ATOM 4992 C CA . GLU C 2 187 ? -8.749 3.902 1.615 1.00 32.68 381 GLU C CA 1
ATOM 4993 C C . GLU C 2 187 ? -8.175 5.144 2.287 1.00 30.62 381 GLU C C 1
ATOM 4994 O O . GLU C 2 187 ? -8.835 6.187 2.359 1.00 30.99 381 GLU C O 1
ATOM 5000 N N . LEU C 2 188 ? -6.941 5.049 2.785 1.00 42.34 382 LEU C N 1
ATOM 5001 C CA . LEU C 2 188 ? -6.315 6.198 3.432 1.00 33.66 382 LEU C CA 1
ATOM 5002 C C . LEU C 2 188 ? -6.128 7.345 2.448 1.00 38.90 382 LEU C C 1
ATOM 5003 O O . LEU C 2 188 ? -6.419 8.505 2.763 1.00 35.71 382 LEU C O 1
ATOM 5008 N N . GLU C 2 189 ? -5.638 7.038 1.244 1.00 37.46 383 GLU C N 1
ATOM 5009 C CA . GLU C 2 189 ? -5.484 8.071 0.225 1.00 34.31 383 GLU C CA 1
ATOM 5010 C C . GLU C 2 189 ? -6.808 8.769 -0.051 1.00 33.92 383 GLU C C 1
ATOM 5011 O O . GLU C 2 189 ? -6.857 9.998 -0.180 1.00 42.73 383 GLU C O 1
ATOM 5017 N N . ILE C 2 190 ? -7.896 8.002 -0.145 1.00 30.23 384 ILE C N 1
ATOM 5018 C CA . ILE C 2 190 ? -9.205 8.607 -0.358 1.00 37.60 384 ILE C CA 1
ATOM 5019 C C . ILE C 2 190 ? -9.636 9.403 0.865 1.00 35.76 384 ILE C C 1
ATOM 5020 O O . ILE C 2 190 ? -10.319 10.427 0.740 1.00 43.90 384 ILE C O 1
ATOM 5025 N N . LYS C 2 191 ? -9.252 8.956 2.062 1.00 28.52 385 LYS C N 1
ATOM 5026 C CA . LYS C 2 191 ? -9.622 9.680 3.272 1.00 29.76 385 LYS C CA 1
ATOM 5027 C C . LYS C 2 191 ? -8.996 11.069 3.289 1.00 35.59 385 LYS C C 1
ATOM 5028 O O . LYS C 2 191 ? -9.692 12.076 3.465 1.00 43.97 385 LYS C O 1
ATOM 5034 N N . HIS C 2 192 ? -7.677 11.143 3.102 1.00 36.90 386 HIS C N 1
ATOM 5035 C CA . HIS C 2 192 ? -7.000 12.435 3.131 1.00 33.80 386 HIS C CA 1
ATOM 5036 C C . HIS C 2 192 ? -7.410 13.303 1.948 1.00 36.07 386 HIS C C 1
ATOM 5037 O O . HIS C 2 192 ? -7.562 14.522 2.089 1.00 39.02 386 HIS C O 1
ATOM 5044 N N . ALA C 2 193 ? -7.591 12.695 0.774 1.00 32.53 387 ALA C N 1
ATOM 5045 C CA . ALA C 2 193 ? -8.005 13.462 -0.397 1.00 27.51 387 ALA C CA 1
ATOM 5046 C C . ALA C 2 193 ? -9.327 14.174 -0.142 1.00 41.51 387 ALA C C 1
ATOM 5047 O O . ALA C 2 193 ? -9.453 15.381 -0.379 1.00 47.13 387 ALA C O 1
ATOM 5049 N N . ARG C 2 194 ? -10.329 13.439 0.345 1.00 38.74 388 ARG C N 1
ATOM 5050 C CA . ARG C 2 194 ? -11.608 14.063 0.669 1.00 45.04 388 ARG C CA 1
ATOM 5051 C C . ARG C 2 194 ? -11.444 15.115 1.758 1.00 40.85 388 ARG C C 1
ATOM 5052 O O . ARG C 2 194 ? -12.106 16.159 1.729 1.00 42.28 388 ARG C O 1
ATOM 5060 N N . ASN C 2 195 ? -10.564 14.858 2.728 1.00 41.62 389 ASN C N 1
ATOM 5061 C CA . ASN C 2 195 ? -10.345 15.820 3.803 1.00 44.10 389 ASN C CA 1
ATOM 5062 C C . ASN C 2 195 ? -9.834 17.145 3.253 1.00 45.97 389 ASN C C 1
ATOM 5063 O O . ASN C 2 195 ? -10.359 18.214 3.584 1.00 52.51 389 ASN C O 1
ATOM 5068 N N . ASN C 2 196 ? -8.805 17.093 2.405 1.00 39.32 390 ASN C N 1
ATOM 5069 C CA . ASN C 2 196 ? -8.268 18.320 1.826 1.00 37.93 390 ASN C CA 1
ATOM 5070 C C . ASN C 2 196 ? -9.294 19.006 0.935 1.00 43.86 390 ASN C C 1
ATOM 5071 O O . ASN C 2 196 ? -9.369 20.239 0.901 1.00 48.33 390 ASN C O 1
ATOM 5076 N N . VAL C 2 197 ? -10.094 18.225 0.207 1.00 42.37 391 VAL C N 1
ATOM 5077 C CA . VAL C 2 197 ? -11.126 18.809 -0.645 1.00 40.29 391 VAL C CA 1
ATOM 5078 C C . VAL C 2 197 ? -12.096 19.632 0.193 1.00 42.50 391 VAL C C 1
ATOM 5079 O O . VAL C 2 197 ? -12.398 20.787 -0.127 1.00 45.26 391 VAL C O 1
ATOM 5083 N N . SER C 2 198 ? -12.598 19.047 1.283 1.00 40.07 392 SER C N 1
ATOM 5084 C CA . SER C 2 198 ? -13.501 19.784 2.160 1.00 45.84 392 SER C CA 1
ATOM 5085 C C . SER C 2 198 ? -12.815 21.008 2.752 1.00 47.94 392 SER C C 1
ATOM 5086 O O . SER C 2 198 ? -13.401 22.096 2.800 1.00 49.09 392 SER C O 1
ATOM 5089 N N . LEU C 2 199 ? -11.572 20.849 3.210 1.00 40.21 393 LEU C N 1
ATOM 5090 C CA . LEU C 2 199 ? -10.836 21.976 3.774 1.00 44.87 393 LEU C CA 1
ATOM 5091 C C . LEU C 2 199 ? -10.732 23.114 2.767 1.00 39.13 393 LEU C C 1
ATOM 5092 O O . LEU C 2 199 ? -11.130 24.251 3.046 1.00 41.43 393 LEU C O 1
ATOM 5097 N N . LEU C 2 200 ? -10.193 22.822 1.583 1.00 38.07 394 LEU C N 1
ATOM 5098 C CA . LEU C 2 200 ? -10.106 23.839 0.541 1.00 43.30 394 LEU C CA 1
ATOM 5099 C C . LEU C 2 200 ? -11.490 24.349 0.164 1.00 41.38 394 LEU C C 1
ATOM 5100 O O . LEU C 2 200 ? -11.721 25.561 0.094 1.00 46.08 394 LEU C O 1
ATOM 5105 N N . GLN C 2 201 ? -12.429 23.431 -0.078 1.00 41.43 395 GLN C N 1
ATOM 5106 C CA . GLN C 2 201 ? -13.773 23.820 -0.493 1.00 41.68 395 GLN C CA 1
ATOM 5107 C C . GLN C 2 201 ? -14.349 24.892 0.422 1.00 50.41 395 GLN C C 1
ATOM 5108 O O . GLN C 2 201 ? -14.783 25.953 -0.040 1.00 46.37 395 GLN C O 1
ATOM 5114 N N . SER C 2 202 ? -14.361 24.630 1.730 1.00 46.06 396 SER C N 1
ATOM 5115 C CA . SER C 2 202 ? -14.908 25.601 2.671 1.00 50.24 396 SER C CA 1
ATOM 5116 C C . SER C 2 202 ? -14.212 26.949 2.537 1.00 53.36 396 SER C C 1
ATOM 5117 O O . SER C 2 202 ? -14.864 27.999 2.573 1.00 60.07 396 SER C O 1
ATOM 5120 N N . CYS C 2 203 ? -12.888 26.941 2.374 1.00 44.55 397 CYS C N 1
ATOM 5121 C CA . CYS C 2 203 ? -12.150 28.194 2.261 1.00 41.81 397 CYS C CA 1
ATOM 5122 C C . CYS C 2 203 ? -12.564 28.961 1.011 1.00 42.94 397 CYS C C 1
ATOM 5123 O O . CYS C 2 203 ? -12.861 30.160 1.073 1.00 47.27 397 CYS C O 1
ATOM 5126 N N . ILE C 2 204 ? -12.593 28.283 -0.137 1.00 52.52 398 ILE C N 1
ATOM 5127 C CA . ILE C 2 204 ? -12.981 28.944 -1.382 1.00 54.61 398 ILE C CA 1
ATOM 5128 C C . ILE C 2 204 ? -14.411 29.460 -1.285 1.00 54.19 398 ILE C C 1
ATOM 5129 O O . ILE C 2 204 ? -14.688 30.631 -1.570 1.00 58.76 398 ILE C O 1
ATOM 5134 N N . ASP C 2 205 ? -15.343 28.592 -0.884 1.00 52.78 399 ASP C N 1
ATOM 5135 C CA . ASP C 2 205 ? -16.728 29.024 -0.728 1.00 54.09 399 ASP C CA 1
ATOM 5136 C C . ASP C 2 205 ? -16.844 30.179 0.256 1.00 54.58 399 ASP C C 1
ATOM 5137 O O . ASP C 2 205 ? -17.742 31.018 0.126 1.00 56.30 399 ASP C O 1
ATOM 5142 N N . LEU C 2 206 ? -15.949 30.239 1.243 1.00 46.17 400 LEU C N 1
ATOM 5143 C CA . LEU C 2 206 ? -15.971 31.342 2.197 1.00 48.63 400 LEU C CA 1
ATOM 5144 C C . LEU C 2 206 ? -15.607 32.658 1.520 1.00 54.44 400 LEU C C 1
ATOM 5145 O O . LEU C 2 206 ? -16.295 33.671 1.697 1.00 52.49 400 LEU C O 1
ATOM 5150 N N . PHE C 2 207 ? -14.526 32.661 0.738 1.00 59.76 401 PHE C N 1
ATOM 5151 C CA . PHE C 2 207 ? -14.110 33.886 0.063 1.00 54.79 401 PHE C CA 1
ATOM 5152 C C . PHE C 2 207 ? -15.105 34.284 -1.021 1.00 55.49 401 PHE C C 1
ATOM 5153 O O . PHE C 2 207 ? -15.471 35.460 -1.131 1.00 60.87 401 PHE C O 1
ATOM 5161 N N . LYS C 2 208 ? -15.552 33.320 -1.830 1.00 53.49 402 LYS C N 1
ATOM 5162 C CA . LYS C 2 208 ? -16.548 33.617 -2.854 1.00 58.07 402 LYS C CA 1
ATOM 5163 C C . LYS C 2 208 ? -17.780 34.280 -2.256 1.00 60.15 402 LYS C C 1
ATOM 5164 O O . LYS C 2 208 ? -18.405 35.132 -2.899 1.00 59.84 402 LYS C O 1
ATOM 5170 N N . ASN C 2 209 ? -18.143 33.904 -1.036 1.00 60.10 403 ASN C N 1
ATOM 5171 C CA . ASN C 2 209 ? -19.250 34.516 -0.315 1.00 58.96 403 ASN C CA 1
ATOM 5172 C C . ASN C 2 209 ? -18.692 35.251 0.900 1.00 61.64 403 ASN C C 1
ATOM 5173 O O . ASN C 2 209 ? -18.868 34.840 2.049 1.00 62.90 403 ASN C O 1
ATOM 5178 N N . ASN C 2 210 ? -17.996 36.350 0.625 1.00 62.80 404 ASN C N 1
ATOM 5179 C CA . ASN C 2 210 ? -17.355 37.148 1.664 1.00 63.58 404 ASN C CA 1
ATOM 5180 C C . ASN C 2 210 ? -18.333 37.500 2.779 1.00 71.72 404 ASN C C 1
ATOM 5181 O O . ASN C 2 210 ? -17.932 37.740 3.917 1.00 76.20 404 ASN C O 1
ATOM 5187 N N . ASP D 2 12 ? -13.674 30.790 15.316 1.00 94.94 206 ASP D N 1
ATOM 5188 C CA . ASP D 2 12 ? -12.685 29.880 15.882 1.00 89.29 206 ASP D CA 1
ATOM 5189 C C . ASP D 2 12 ? -12.939 28.445 15.434 1.00 79.76 206 ASP D C 1
ATOM 5190 O O . ASP D 2 12 ? -13.707 27.716 16.060 1.00 75.94 206 ASP D O 1
ATOM 5195 N N . ASP D 2 13 ? -12.285 28.045 14.341 1.00 77.47 207 ASP D N 1
ATOM 5196 C CA . ASP D 2 13 ? -12.449 26.697 13.812 1.00 76.79 207 ASP D CA 1
ATOM 5197 C C . ASP D 2 13 ? -11.827 25.631 14.704 1.00 74.57 207 ASP D C 1
ATOM 5198 O O . ASP D 2 13 ? -12.028 24.439 14.445 1.00 70.98 207 ASP D O 1
ATOM 5203 N N . PHE D 2 14 ? -11.081 26.024 15.737 1.00 70.66 208 PHE D N 1
ATOM 5204 C CA . PHE D 2 14 ? -10.462 25.040 16.618 1.00 63.55 208 PHE D CA 1
ATOM 5205 C C . PHE D 2 14 ? -11.514 24.252 17.389 1.00 62.77 208 PHE D C 1
ATOM 5206 O O . PHE D 2 14 ? -11.531 23.016 17.352 1.00 64.04 208 PHE D O 1
ATOM 5214 N N . PHE D 2 15 ? -12.405 24.953 18.095 1.00 63.31 209 PHE D N 1
ATOM 5215 C CA . PHE D 2 15 ? -13.426 24.278 18.887 1.00 59.19 209 PHE D CA 1
ATOM 5216 C C . PHE D 2 15 ? -14.419 23.512 18.024 1.00 63.30 209 PHE D C 1
ATOM 5217 O O . PHE D 2 15 ? -15.141 22.656 18.546 1.00 64.17 209 PHE D O 1
ATOM 5225 N N . GLU D 2 16 ? -14.477 23.800 16.723 1.00 58.07 210 GLU D N 1
ATOM 5226 C CA . GLU D 2 16 ? -15.350 23.042 15.834 1.00 60.18 210 GLU D CA 1
ATOM 5227 C C . GLU D 2 16 ? -14.701 21.726 15.421 1.00 60.40 210 GLU D C 1
ATOM 5228 O O . GLU D 2 16 ? -15.333 20.666 15.487 1.00 51.73 210 GLU D O 1
ATOM 5234 N N . GLN D 2 17 ? -13.4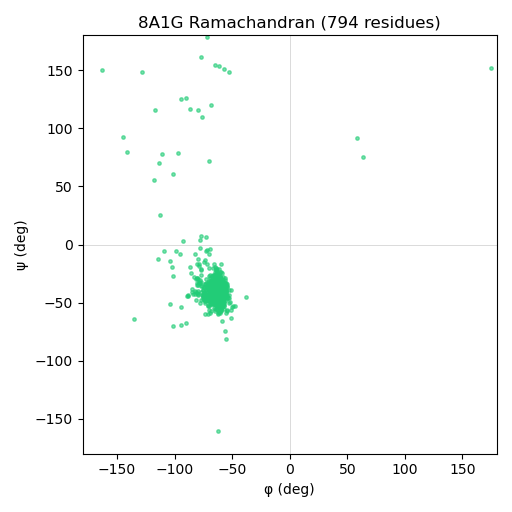38 21.777 14.992 1.00 69.05 211 GLN D N 1
ATOM 5235 C CA . GLN D 2 17 ? -12.730 20.551 14.640 1.00 65.63 211 GLN D CA 1
ATOM 5236 C C . GLN D 2 17 ? -12.601 19.628 15.845 1.00 59.83 211 GLN D C 1
ATOM 5237 O O . GLN D 2 17 ? -12.819 18.416 15.735 1.00 63.31 211 GLN D O 1
ATOM 5243 N N . GLU D 2 18 ? -12.245 20.185 17.005 1.00 57.47 212 GLU D N 1
ATOM 5244 C CA . GLU D 2 18 ? -12.179 19.375 18.217 1.00 55.40 212 GLU D CA 1
ATOM 5245 C C . GLU D 2 18 ? -13.530 18.756 18.545 1.00 53.37 212 GLU D C 1
ATOM 5246 O O . GLU D 2 18 ? -13.590 17.632 19.057 1.00 54.94 212 GLU D O 1
ATOM 5252 N N . LYS D 2 19 ? -14.621 19.468 18.258 1.00 54.86 213 LYS D N 1
ATOM 5253 C CA . LYS D 2 19 ? -15.951 18.926 18.516 1.00 55.61 213 LYS D CA 1
ATOM 5254 C C . LYS D 2 19 ? -16.192 17.660 17.703 1.00 55.58 213 LYS D C 1
ATOM 5255 O O . LYS D 2 19 ? -16.657 16.645 18.234 1.00 55.02 213 LYS D O 1
ATOM 5261 N N . ASN D 2 20 ? -15.875 17.701 16.407 1.00 55.54 214 ASN D N 1
ATOM 5262 C CA . ASN D 2 20 ? -16.094 16.535 15.557 1.00 56.03 214 ASN D CA 1
ATOM 5263 C C . ASN D 2 20 ? -15.119 15.414 15.891 1.00 54.90 214 ASN D C 1
ATOM 5264 O O . ASN D 2 20 ? -15.485 14.233 15.851 1.00 59.27 214 ASN D O 1
ATOM 5269 N N . PHE D 2 21 ? -13.875 15.761 16.222 1.00 48.32 215 PHE D N 1
ATOM 5270 C CA . PHE D 2 21 ? -12.871 14.740 16.497 1.00 45.60 215 PHE D CA 1
ATOM 5271 C C . PHE D 2 21 ? -13.249 13.912 17.719 1.00 49.40 215 PHE D C 1
ATOM 5272 O O . PHE D 2 21 ? -13.235 12.676 17.676 1.00 52.09 215 PHE D O 1
ATOM 5280 N N . LEU D 2 22 ? -13.588 14.579 18.825 1.00 46.23 216 LEU D N 1
ATOM 5281 C CA . LEU D 2 22 ? -13.918 13.857 20.050 1.00 49.74 216 LEU D CA 1
ATOM 5282 C C . LEU D 2 22 ? -15.057 12.872 19.824 1.00 49.00 216 LEU D C 1
ATOM 5283 O O . LEU D 2 22 ? -15.017 11.739 20.319 1.00 45.36 216 LEU D O 1
ATOM 5288 N N . ILE D 2 23 ? -16.083 13.285 19.081 1.00 50.92 217 ILE D N 1
ATOM 5289 C CA . ILE D 2 23 ? -17.206 12.393 18.802 1.00 51.01 217 ILE D CA 1
ATOM 5290 C C . ILE D 2 23 ? -16.719 11.149 18.071 1.00 48.99 217 ILE D C 1
ATOM 5291 O O . ILE D 2 23 ? -16.931 10.016 18.518 1.00 50.59 217 ILE D O 1
ATOM 5296 N N . ASN D 2 24 ? -16.048 11.346 16.935 1.00 48.97 218 ASN D N 1
ATOM 5297 C CA . ASN D 2 24 ? -15.570 10.212 16.152 1.00 49.13 218 ASN D CA 1
ATOM 5298 C C . ASN D 2 24 ? -14.555 9.392 16.936 1.00 43.26 218 ASN D C 1
ATOM 5299 O O . ASN D 2 24 ? -14.651 8.161 17.005 1.00 48.73 218 ASN D O 1
ATOM 5304 N N . TYR D 2 25 ? -13.569 10.060 17.537 1.00 42.30 219 TYR D N 1
ATOM 5305 C CA . TYR D 2 25 ? -12.525 9.337 18.255 1.00 43.22 219 TYR D CA 1
ATOM 5306 C C . TYR D 2 25 ? -13.103 8.530 19.411 1.00 38.07 219 TYR D C 1
ATOM 5307 O O . TYR D 2 25 ? -12.619 7.432 19.712 1.00 38.82 219 TYR D O 1
ATOM 5316 N N . TYR D 2 26 ? -14.137 9.055 20.072 1.00 39.00 220 TYR D N 1
ATOM 5317 C CA . TYR D 2 26 ? -14.733 8.338 21.196 1.00 38.97 220 TYR D CA 1
ATOM 5318 C C . TYR D 2 26 ? -15.286 6.989 20.754 1.00 44.18 220 TYR D C 1
ATOM 5319 O O . TYR D 2 26 ? -15.047 5.963 21.401 1.00 42.44 220 TYR D O 1
ATOM 5328 N N . ASN D 2 27 ? -16.036 6.972 19.651 1.00 37.22 221 ASN D N 1
ATOM 5329 C CA . ASN D 2 27 ? -16.581 5.714 19.159 1.00 32.78 221 ASN D CA 1
ATOM 5330 C C . ASN D 2 27 ? -15.480 4.773 18.690 1.00 36.90 221 ASN D C 1
ATOM 5331 O O . ASN D 2 27 ? -15.655 3.550 18.723 1.00 40.68 221 ASN D O 1
ATOM 5336 N N . ARG D 2 28 ? -14.343 5.320 18.254 1.00 41.41 222 ARG D N 1
ATOM 5337 C CA . ARG D 2 28 ? -13.221 4.472 17.870 1.00 35.80 222 ARG D CA 1
ATOM 5338 C C . ARG D 2 28 ? -12.563 3.844 19.092 1.00 32.02 222 ARG D C 1
ATOM 5339 O O . ARG D 2 28 ? -12.255 2.646 19.091 1.00 40.12 222 ARG D O 1
ATOM 5347 N N . ILE D 2 29 ? -12.346 4.633 20.146 1.00 41.50 223 ILE D N 1
ATOM 5348 C CA . ILE D 2 29 ? -11.717 4.105 21.353 1.00 39.06 223 ILE D CA 1
ATOM 5349 C C . ILE D 2 29 ? -12.653 3.137 22.066 1.00 36.12 223 ILE D C 1
ATOM 5350 O O . ILE D 2 29 ? -12.210 2.140 22.648 1.00 40.76 223 ILE D O 1
ATOM 5355 N N . LYS D 2 30 ? -13.958 3.417 22.042 1.00 36.28 224 LYS D N 1
ATOM 5356 C CA . LYS D 2 30 ? -14.909 2.517 22.684 1.00 30.54 224 LYS D CA 1
ATOM 5357 C C . LYS D 2 30 ? -14.879 1.140 22.037 1.00 33.98 224 LYS D C 1
ATOM 5358 O O . LYS D 2 30 ? -14.863 0.117 22.732 1.00 34.32 224 LYS D O 1
ATOM 5364 N N . ASP D 2 31 ? -14.865 1.093 20.703 1.00 34.97 225 ASP D N 1
ATOM 5365 C CA . ASP D 2 31 ? -14.795 -0.189 20.012 1.00 33.93 225 ASP D CA 1
ATOM 5366 C C . ASP D 2 31 ? -13.486 -0.906 20.312 1.00 35.64 225 ASP D C 1
ATOM 5367 O O . ASP D 2 31 ? -13.473 -2.122 20.538 1.00 40.73 225 ASP D O 1
ATOM 5372 N N . SER D 2 32 ? -12.371 -0.171 20.319 1.00 39.26 226 SER D N 1
ATOM 5373 C CA . SER D 2 32 ? -11.087 -0.788 20.633 1.00 34.62 226 SER D CA 1
ATOM 5374 C C . SER D 2 32 ? -11.042 -1.292 22.069 1.00 38.73 226 SER D C 1
ATOM 5375 O O . SER D 2 32 ? -10.350 -2.275 22.357 1.00 38.48 226 SER D O 1
ATOM 5378 N N . CYS D 2 33 ? -11.764 -0.638 22.981 1.00 33.41 227 CYS D N 1
ATOM 5379 C CA . CYS D 2 33 ? -11.793 -1.104 24.363 1.00 32.39 227 CYS D CA 1
ATOM 5380 C C . CYS D 2 33 ? -12.578 -2.404 24.488 1.00 37.79 227 CYS D C 1
ATOM 5381 O O . CYS D 2 33 ? -12.148 -3.331 25.184 1.00 35.01 227 CYS D O 1
ATOM 5384 N N . VAL D 2 34 ? -13.730 -2.489 23.820 1.00 34.20 228 VAL D N 1
ATOM 5385 C CA . VAL D 2 34 ? -14.534 -3.707 23.874 1.00 37.56 228 VAL D CA 1
ATOM 5386 C C . VAL D 2 34 ? -13.756 -4.880 23.290 1.00 32.43 228 VAL D C 1
ATOM 5387 O O . VAL D 2 34 ? -13.591 -5.923 23.933 1.00 29.93 228 VAL D O 1
ATOM 5391 N N . LYS D 2 35 ? -13.265 -4.723 22.059 1.00 33.65 229 LYS D N 1
ATOM 5392 C CA . LYS D 2 35 ? -12.512 -5.800 21.424 1.00 29.66 229 LYS D CA 1
ATOM 5393 C C . LYS D 2 35 ? -11.257 -6.137 22.219 1.00 32.98 229 LYS D C 1
ATOM 5394 O O . LYS D 2 35 ? -10.884 -7.311 22.336 1.00 38.04 229 LYS D O 1
ATOM 5400 N N . ALA D 2 36 ? -10.589 -5.122 22.771 1.00 33.50 230 ALA D N 1
ATOM 5401 C CA . ALA D 2 36 ? -9.440 -5.386 23.630 1.00 30.25 230 ALA D CA 1
ATOM 5402 C C . ALA D 2 36 ? -9.842 -6.226 24.833 1.00 31.06 230 ALA D C 1
ATOM 5403 O O . ALA D 2 36 ? -9.082 -7.093 25.279 1.00 38.69 230 ALA D O 1
ATOM 5405 N N . ASP D 2 37 ? -11.040 -5.987 25.371 1.00 26.77 231 ASP D N 1
ATOM 5406 C CA . ASP D 2 37 ? -11.514 -6.789 26.492 1.00 32.03 231 ASP D CA 1
ATOM 5407 C C . ASP D 2 37 ? -11.809 -8.219 26.058 1.00 33.80 231 ASP D C 1
ATOM 5408 O O . ASP D 2 37 ? -11.460 -9.172 26.765 1.00 37.06 231 ASP D O 1
ATOM 5413 N N . LYS D 2 38 ? -12.451 -8.389 24.900 1.00 32.76 232 LYS D N 1
ATOM 5414 C CA . LYS D 2 38 ? -12.729 -9.732 24.404 1.00 30.30 232 LYS D CA 1
ATOM 5415 C C . LYS D 2 38 ? -11.443 -10.521 24.203 1.00 39.25 232 LYS D C 1
ATOM 5416 O O . LYS D 2 38 ? -11.382 -11.717 24.515 1.00 41.85 232 LYS D O 1
ATOM 5422 N N . MET D 2 39 ? -10.402 -9.868 23.685 1.00 30.82 233 MET D N 1
ATOM 5423 C CA . MET D 2 39 ? -9.144 -10.562 23.432 1.00 38.82 233 MET D CA 1
ATOM 5424 C C . MET D 2 39 ? -8.530 -11.074 24.729 1.00 35.99 233 MET D C 1
ATOM 5425 O O . MET D 2 39 ? -8.164 -12.250 24.835 1.00 39.75 233 MET D O 1
ATOM 5430 N N . THR D 2 40 ? -8.410 -10.201 25.732 1.00 30.54 234 THR D N 1
ATOM 5431 C CA . THR D 2 40 ? -7.829 -10.622 27.003 1.00 35.98 234 THR D CA 1
ATOM 5432 C C . THR D 2 40 ? -8.667 -11.713 27.657 1.00 36.12 234 THR D C 1
ATOM 5433 O O . THR D 2 40 ? -8.124 -12.660 28.239 1.00 35.76 234 THR D O 1
ATOM 5437 N N . ARG D 2 41 ? -9.994 -11.600 27.572 1.00 45.57 235 ARG D N 1
ATOM 5438 C CA . ARG D 2 41 ? -10.860 -12.623 28.150 1.00 39.93 235 ARG D CA 1
ATOM 5439 C C . ARG D 2 41 ? -10.603 -13.980 27.509 1.00 41.67 235 ARG D C 1
ATOM 5440 O O . ARG D 2 41 ? -10.422 -14.986 28.206 1.00 50.25 235 ARG D O 1
ATOM 5448 N N . SER D 2 42 ? -10.585 -14.029 26.175 1.00 39.04 236 SER D N 1
ATOM 5449 C CA . SER D 2 42 ? -10.274 -15.279 25.491 1.00 42.71 236 SER D CA 1
ATOM 5450 C C . SER D 2 42 ? -8.893 -15.791 25.872 1.00 43.02 236 SER D C 1
ATOM 5451 O O . SER D 2 42 ? -8.658 -17.005 25.874 1.00 48.91 236 SER D O 1
ATOM 5454 N N . HIS D 2 43 ? -7.968 -14.886 26.199 1.00 38.67 237 HIS D N 1
ATOM 5455 C CA . HIS D 2 43 ? -6.645 -15.311 26.639 1.00 41.25 237 HIS D CA 1
ATOM 5456 C C . HIS D 2 43 ? -6.720 -16.062 27.962 1.00 43.07 237 HIS D C 1
ATOM 5457 O O . HIS D 2 43 ? -5.978 -17.028 28.177 1.00 45.88 237 HIS D O 1
ATOM 5464 N N . LYS D 2 44 ? -7.607 -15.632 28.861 1.00 44.14 238 LYS D N 1
ATOM 5465 C CA . LYS D 2 44 ? -7.770 -16.337 30.127 1.00 43.24 238 LYS D CA 1
ATOM 5466 C C . LYS D 2 44 ? -8.280 -17.755 29.901 1.00 44.81 238 LYS D C 1
ATOM 5467 O O . LYS D 2 44 ? -7.889 -18.685 30.616 1.00 45.70 238 LYS D O 1
ATOM 5473 N N . ASN D 2 45 ? -9.155 -17.939 28.910 1.00 45.17 239 ASN D N 1
ATOM 5474 C CA . ASN D 2 45 ? -9.659 -19.274 28.603 1.00 52.95 239 ASN D CA 1
ATOM 5475 C C . ASN D 2 45 ? -8.518 -20.216 28.241 1.00 48.31 239 ASN D C 1
ATOM 5476 O O . ASN D 2 45 ? -8.401 -21.314 28.797 1.00 47.69 239 ASN D O 1
ATOM 5481 N N . VAL D 2 46 ? -7.667 -19.800 27.301 1.00 45.13 240 VAL D N 1
ATOM 5482 C CA . VAL D 2 46 ? -6.515 -20.615 26.929 1.00 47.05 240 VAL D CA 1
ATOM 5483 C C . VAL D 2 46 ? -5.663 -20.919 28.154 1.00 48.48 240 VAL D C 1
ATOM 5484 O O . VAL D 2 46 ? -5.177 -22.042 28.329 1.00 56.30 240 VAL D O 1
ATOM 5488 N N . ALA D 2 47 ? -5.472 -19.924 29.024 1.00 52.97 241 ALA D N 1
ATOM 5489 C CA . ALA D 2 47 ? -4.723 -20.157 30.253 1.00 51.84 241 ALA D CA 1
ATOM 5490 C C . ALA D 2 47 ? -5.410 -21.200 31.124 1.00 54.21 241 ALA D C 1
ATOM 5491 O O . ALA D 2 47 ? -4.748 -22.064 31.712 1.00 58.32 241 ALA D O 1
ATOM 5493 N N . ASP D 2 48 ? -6.739 -21.138 31.218 1.00 47.22 242 ASP D N 1
ATOM 5494 C CA . ASP D 2 48 ? -7.471 -22.115 32.017 1.00 47.66 242 ASP D CA 1
ATOM 5495 C C . ASP D 2 48 ? -7.286 -23.521 31.461 1.00 52.18 242 ASP D C 1
ATOM 5496 O O . ASP D 2 48 ? -7.030 -24.471 32.211 1.00 54.68 242 ASP D O 1
ATOM 5501 N N . ASP D 2 49 ? -7.410 -23.672 30.142 1.00 50.12 243 ASP D N 1
ATOM 5502 C CA . ASP D 2 49 ? -7.246 -24.988 29.536 1.00 53.88 243 ASP D CA 1
ATOM 5503 C C . ASP D 2 49 ? -5.843 -25.537 29.761 1.00 56.57 243 ASP D C 1
ATOM 5504 O O . ASP D 2 49 ? -5.649 -26.758 29.768 1.00 60.54 243 ASP D O 1
ATOM 5509 N N . TYR D 2 50 ? -4.857 -24.658 29.952 1.00 51.19 244 TYR D N 1
ATOM 5510 C CA . TYR D 2 50 ? -3.495 -25.118 30.199 1.00 54.25 244 TYR D CA 1
ATOM 5511 C C . TYR D 2 50 ? -3.411 -25.907 31.500 1.00 57.85 244 TYR D C 1
ATOM 5512 O O . TYR D 2 50 ? -2.874 -27.020 31.533 1.00 56.42 244 TYR D O 1
ATOM 5521 N N . ILE D 2 51 ? -3.936 -25.342 32.588 1.00 58.95 245 ILE D N 1
ATOM 5522 C CA . ILE D 2 51 ? -3.939 -26.058 33.859 1.00 58.90 245 ILE D CA 1
ATOM 5523 C C . ILE D 2 51 ? -4.859 -27.271 33.782 1.00 61.61 245 ILE D C 1
ATOM 5524 O O . ILE D 2 51 ? -4.565 -28.327 34.354 1.00 64.97 245 ILE D O 1
ATOM 5529 N N . HIS D 2 52 ? -5.983 -27.143 33.071 1.00 57.07 246 HIS D N 1
ATOM 5530 C CA . HIS D 2 52 ? -6.859 -28.292 32.870 1.00 54.48 246 HIS D CA 1
ATOM 5531 C C . HIS D 2 52 ? -6.152 -29.399 32.104 1.00 55.99 246 HIS D C 1
ATOM 5532 O O . HIS D 2 52 ? -6.452 -30.582 32.300 1.00 59.67 246 HIS D O 1
ATOM 5539 N N . THR D 2 53 ? -5.215 -29.035 31.228 1.00 55.79 247 THR D N 1
ATOM 5540 C CA . THR D 2 53 ? -4.455 -30.042 30.497 1.00 55.07 247 THR D CA 1
ATOM 5541 C C . THR D 2 53 ? -3.414 -30.701 31.392 1.00 63.14 247 THR D C 1
ATOM 5542 O O . THR D 2 53 ? -3.267 -31.929 31.382 1.00 79.25 247 THR D O 1
ATOM 5546 N N . ALA D 2 54 ? -2.684 -29.903 32.176 1.00 58.61 248 ALA D N 1
ATOM 5547 C CA . ALA D 2 54 ? -1.696 -30.471 33.087 1.00 59.24 248 ALA D CA 1
ATOM 5548 C C . ALA D 2 54 ? -2.342 -31.410 34.096 1.00 58.41 248 ALA D C 1
ATOM 5549 O O . ALA D 2 54 ? -1.696 -32.353 34.568 1.00 65.33 248 ALA D O 1
ATOM 5551 N N . ALA D 2 55 ? -3.609 -31.173 34.439 1.00 51.86 249 ALA D N 1
ATOM 5552 C CA . ALA D 2 55 ? -4.308 -32.059 35.364 1.00 63.48 249 ALA D CA 1
ATOM 5553 C C . ALA D 2 55 ? -4.565 -33.418 34.725 1.00 66.65 249 ALA D C 1
ATOM 5554 O O . ALA D 2 55 ? -4.115 -34.453 35.231 1.00 66.78 249 ALA D O 1
ATOM 5556 N N . CYS D 2 56 ? -5.292 -33.433 33.606 1.00 65.53 250 CYS D N 1
ATOM 5557 C CA . CYS D 2 56 ? -5.541 -34.687 32.903 1.00 62.48 250 CYS D CA 1
ATOM 5558 C C . CYS D 2 56 ? -4.235 -35.343 32.478 1.00 61.84 250 CYS D C 1
ATOM 5559 O O . CYS D 2 56 ? -4.117 -36.574 32.480 1.00 74.21 250 CYS D O 1
ATOM 5562 N N . LEU D 2 57 ? -3.240 -34.534 32.109 1.00 57.48 251 LEU D N 1
ATOM 5563 C CA . LEU D 2 57 ? -1.941 -35.076 31.729 1.00 59.75 251 LEU D CA 1
ATOM 5564 C C . LEU D 2 57 ? -1.252 -35.735 32.917 1.00 62.44 251 LEU D C 1
ATOM 5565 O O . LEU D 2 57 ? -0.738 -36.855 32.809 1.00 63.74 251 LEU D O 1
ATOM 5570 N N . HIS D 2 58 ? -1.230 -35.050 34.062 1.00 59.33 252 HIS D N 1
ATOM 5571 C CA . HIS D 2 58 ? -0.600 -35.620 35.247 1.00 59.27 252 HIS D CA 1
ATOM 5572 C C . HIS D 2 58 ? -1.309 -36.893 35.690 1.00 63.88 252 HIS D C 1
ATOM 5573 O O . HIS D 2 58 ? -0.663 -37.859 36.112 1.00 65.76 252 HIS D O 1
ATOM 5580 N N . SER D 2 59 ? -2.641 -36.914 35.600 1.00 56.58 253 SER D N 1
ATOM 5581 C CA . SER D 2 59 ? -3.391 -38.105 35.985 1.00 62.87 253 SER D CA 1
ATOM 5582 C C . SER D 2 59 ? -2.985 -39.302 35.136 1.00 63.41 253 SER D C 1
ATOM 5583 O O . SER D 2 59 ? -2.728 -40.393 35.658 1.00 57.91 253 SER D O 1
ATOM 5586 N N . LEU D 2 60 ? -2.922 -39.115 33.816 1.00 67.21 254 LEU D N 1
ATOM 5587 C CA . LEU D 2 60 ? -2.529 -40.209 32.936 1.00 68.63 254 LEU D CA 1
ATOM 5588 C C . LEU D 2 60 ? -1.118 -40.694 33.241 1.00 68.53 254 LEU D C 1
ATOM 5589 O O . LEU D 2 60 ? -0.820 -41.881 33.071 1.00 75.77 254 LEU D O 1
ATOM 5594 N N . ALA D 2 61 ? -0.240 -39.796 33.695 1.00 67.45 255 ALA D N 1
ATOM 5595 C CA . ALA D 2 61 ? 1.126 -40.200 34.007 1.00 68.22 255 ALA D CA 1
ATOM 5596 C C . ALA D 2 61 ? 1.171 -41.180 35.170 1.00 70.27 255 ALA D C 1
ATOM 5597 O O . ALA D 2 61 ? 2.052 -42.046 35.219 1.00 64.59 255 ALA D O 1
ATOM 5599 N N . LEU D 2 62 ? 0.231 -41.066 36.111 1.00 66.06 256 LEU D N 1
ATOM 5600 C CA . LEU D 2 62 ? 0.238 -41.941 37.278 1.00 67.40 256 LEU D CA 1
ATOM 5601 C C . LEU D 2 62 ? 0.168 -43.408 36.867 1.00 68.87 256 LEU D C 1
ATOM 5602 O O . LEU D 2 62 ? 0.960 -44.234 37.334 1.00 66.40 256 LEU D O 1
ATOM 5607 N N . GLU D 2 63 ? -0.779 -43.752 35.994 1.00 63.87 257 GLU D N 1
ATOM 5608 C CA . GLU D 2 63 ? -0.900 -45.114 35.478 1.00 65.07 257 GLU D CA 1
ATOM 5609 C C . GLU D 2 63 ? -0.200 -45.165 34.123 1.00 67.93 257 GLU D C 1
ATOM 5610 O O . GLU D 2 63 ? -0.820 -45.120 33.063 1.00 70.16 257 GLU D O 1
ATOM 5616 N N . GLU D 2 64 ? 1.126 -45.256 34.176 1.00 67.64 258 GLU D N 1
ATOM 5617 C CA . GLU D 2 64 ? 1.954 -45.306 32.979 1.00 76.33 258 GLU D CA 1
ATOM 5618 C C . GLU D 2 64 ? 3.323 -45.825 33.377 1.00 82.64 258 GLU D C 1
ATOM 5619 O O . GLU D 2 64 ? 3.757 -45.605 34.513 1.00 75.37 258 GLU D O 1
ATOM 5625 N N . PRO D 2 65 ? 4.026 -46.517 32.481 1.00 94.51 259 PRO D N 1
ATOM 5626 C CA . PRO D 2 65 ? 5.349 -47.035 32.839 1.00 93.73 259 PRO D CA 1
ATOM 5627 C C . PRO D 2 65 ? 6.305 -45.911 33.197 1.00 89.90 259 PRO D C 1
ATOM 5628 O O . PRO D 2 65 ? 6.170 -44.777 32.736 1.00 90.13 259 PRO D O 1
ATOM 5632 N N . THR D 2 66 ? 7.288 -46.243 34.032 1.00 87.55 260 THR D N 1
ATOM 5633 C CA . THR D 2 66 ? 8.261 -45.248 34.465 1.00 87.09 260 THR D CA 1
ATOM 5634 C C . THR D 2 66 ? 9.028 -44.649 33.294 1.00 91.28 260 THR D C 1
ATOM 5635 O O . THR D 2 66 ? 9.636 -43.584 33.444 1.00 91.04 260 THR D O 1
ATOM 5639 N N . VAL D 2 67 ? 9.006 -45.298 32.129 1.00 98.38 261 VAL D N 1
ATOM 5640 C CA . VAL D 2 67 ? 9.695 -44.750 30.964 1.00 106.30 261 VAL D CA 1
ATOM 5641 C C . VAL D 2 67 ? 9.025 -43.458 30.508 1.00 90.90 261 VAL D C 1
ATOM 5642 O O . VAL D 2 67 ? 9.692 -42.442 30.272 1.00 84.59 261 VAL D O 1
ATOM 5646 N N . ILE D 2 68 ? 7.696 -43.466 30.409 1.00 86.55 262 ILE D N 1
ATOM 5647 C CA . ILE D 2 68 ? 6.947 -42.316 29.914 1.00 79.93 262 ILE D CA 1
ATOM 5648 C C . ILE D 2 68 ? 6.328 -41.535 31.070 1.00 76.42 262 ILE D C 1
ATOM 5649 O O . ILE D 2 68 ? 6.093 -40.327 30.957 1.00 79.36 262 ILE D O 1
ATOM 5654 N N . LYS D 2 69 ? 6.056 -42.216 32.187 1.00 77.87 263 LYS D N 1
ATOM 5655 C CA . LYS D 2 69 ? 5.564 -41.522 33.374 1.00 76.79 263 LYS D CA 1
ATOM 5656 C C . LYS D 2 69 ? 6.512 -40.404 33.788 1.00 78.36 263 LYS D C 1
ATOM 5657 O O . LYS D 2 69 ? 6.071 -39.322 34.193 1.00 76.32 263 LYS D O 1
ATOM 5663 N N . LYS D 2 70 ? 7.820 -40.650 33.696 1.00 79.17 264 LYS D N 1
ATOM 5664 C CA . LYS D 2 70 ? 8.791 -39.601 33.989 1.00 79.12 264 LYS D CA 1
ATOM 5665 C C . LYS D 2 70 ? 8.672 -38.458 32.991 1.00 78.57 264 LYS D C 1
ATOM 5666 O O . LYS D 2 70 ? 8.549 -37.290 33.376 1.00 78.63 264 LYS D O 1
ATOM 5672 N N . TYR D 2 71 ? 8.708 -38.778 31.695 1.00 76.97 265 TYR D N 1
ATOM 5673 C CA . TYR D 2 71 ? 8.590 -37.738 30.680 1.00 74.67 265 TYR D CA 1
ATOM 5674 C C . TYR D 2 71 ? 7.208 -37.100 30.706 1.00 75.77 265 TYR D C 1
ATOM 5675 O O . TYR D 2 71 ? 7.074 -35.888 30.502 1.00 73.78 265 TYR D O 1
ATOM 5684 N N . LEU D 2 72 ? 6.168 -37.898 30.958 1.00 80.54 266 LEU D N 1
ATOM 5685 C CA . LEU D 2 72 ? 4.815 -37.354 30.990 1.00 76.64 266 LEU D CA 1
ATOM 5686 C C . LEU D 2 72 ? 4.648 -36.358 32.131 1.00 78.19 266 LEU D C 1
ATOM 5687 O O . LEU D 2 72 ? 4.041 -35.296 31.955 1.00 76.24 266 LEU D O 1
ATOM 5692 N N . LEU D 2 73 ? 5.178 -36.686 33.312 1.00 82.54 267 LEU D N 1
ATOM 5693 C CA A LEU D 2 73 ? 5.069 -35.772 34.443 0.49 80.56 267 LEU D CA 1
ATOM 5694 C CA B LEU D 2 73 ? 5.072 -35.773 34.444 0.51 80.40 267 LEU D CA 1
ATOM 5695 C C . LEU D 2 73 ? 5.831 -34.477 34.194 1.00 74.49 267 LEU D C 1
ATOM 5696 O O . LEU D 2 73 ? 5.406 -33.412 34.656 1.00 75.56 267 LEU D O 1
ATOM 5705 N N . LYS D 2 74 ? 6.952 -34.546 33.472 1.00 69.92 268 LYS D N 1
ATOM 5706 C CA . LYS D 2 74 ? 7.719 -33.339 33.187 1.00 69.19 268 LYS D CA 1
ATOM 5707 C C . LYS D 2 74 ? 6.958 -32.394 32.268 1.00 70.40 268 LYS D C 1
ATOM 5708 O O . LYS D 2 74 ? 7.124 -31.172 32.363 1.00 65.55 268 LYS D O 1
ATOM 5714 N N . VAL D 2 75 ? 6.126 -32.932 31.377 1.00 70.33 269 VAL D N 1
ATOM 5715 C CA . VAL D 2 75 ? 5.349 -32.080 30.483 1.00 67.71 269 VAL D CA 1
ATOM 5716 C C . VAL D 2 75 ? 4.200 -31.426 31.242 1.00 64.57 269 VAL D C 1
ATOM 5717 O O . VAL D 2 75 ? 3.968 -30.217 31.127 1.00 67.33 269 VAL D O 1
ATOM 5721 N N . ALA D 2 76 ? 3.463 -32.215 32.028 1.00 64.59 270 ALA D N 1
ATOM 5722 C CA . ALA D 2 76 ? 2.409 -31.642 32.859 1.00 59.34 270 ALA D CA 1
ATOM 5723 C C . ALA D 2 76 ? 2.965 -30.556 33.770 1.00 62.71 270 ALA D C 1
ATOM 5724 O O . ALA D 2 76 ? 2.304 -29.539 34.015 1.00 56.22 270 ALA D O 1
ATOM 5726 N N . GLU D 2 77 ? 4.182 -30.754 34.282 1.00 67.05 271 GLU D N 1
ATOM 5727 C CA . GLU D 2 77 ? 4.839 -29.708 35.057 1.00 63.43 271 GLU D CA 1
ATOM 5728 C C . GLU D 2 77 ? 5.110 -28.476 34.205 1.00 66.67 271 GLU D C 1
ATOM 5729 O O . GLU D 2 77 ? 5.164 -27.357 34.730 1.00 65.18 271 GLU D O 1
ATOM 5735 N N . LEU D 2 78 ? 5.281 -28.659 32.894 1.00 65.71 272 LEU D N 1
ATOM 5736 C CA . LEU D 2 78 ? 5.526 -27.522 32.013 1.00 59.09 272 LEU D CA 1
ATOM 5737 C C . LEU D 2 78 ? 4.260 -26.699 31.811 1.00 56.99 272 LEU D C 1
ATOM 5738 O O . LEU D 2 78 ? 4.303 -25.464 31.853 1.00 56.31 272 LEU D O 1
ATOM 5743 N N . PHE D 2 79 ? 3.123 -27.363 31.591 1.00 57.42 273 PHE D N 1
ATOM 5744 C CA . PHE D 2 79 ? 1.873 -26.637 31.400 1.00 52.41 273 PHE D CA 1
ATOM 5745 C C . PHE D 2 79 ? 1.459 -25.888 32.659 1.00 53.87 273 PHE D C 1
ATOM 5746 O O . PHE D 2 79 ? 0.882 -24.799 32.568 1.00 59.63 273 PHE D O 1
ATOM 5754 N N . GLU D 2 80 ? 1.738 -26.451 33.836 1.00 57.28 274 GLU D N 1
ATOM 5755 C CA . GLU D 2 80 ? 1.413 -25.754 35.075 1.00 58.83 274 GLU D CA 1
ATOM 5756 C C . GLU D 2 80 ? 2.141 -24.418 35.157 1.00 56.48 274 GLU D C 1
ATOM 5757 O O . GLU D 2 80 ? 1.565 -23.413 35.592 1.00 53.27 274 GLU D O 1
ATOM 5763 N N . LYS D 2 81 ? 3.406 -24.385 34.735 1.00 52.37 275 LYS D N 1
ATOM 5764 C CA . LYS D 2 81 ? 4.156 -23.133 34.737 1.00 55.29 275 LYS D CA 1
ATOM 5765 C C . LYS D 2 81 ? 3.690 -22.216 33.613 1.00 54.43 275 LYS D C 1
ATOM 5766 O O . LYS D 2 81 ? 3.459 -21.020 33.829 1.00 58.72 275 LYS D O 1
ATOM 5772 N N . LEU D 2 82 ? 3.547 -22.758 32.402 1.00 51.39 276 LEU D N 1
ATOM 5773 C CA . LEU D 2 82 ? 3.078 -21.953 31.281 1.00 47.60 276 LEU D CA 1
ATOM 5774 C C . LEU D 2 82 ? 1.688 -21.385 31.525 1.00 46.62 276 LEU D C 1
ATOM 5775 O O . LEU D 2 82 ? 1.328 -20.371 30.919 1.00 52.78 276 LEU D O 1
ATOM 5780 N N . ARG D 2 83 ? 0.899 -22.012 32.400 1.00 46.89 277 ARG D N 1
ATOM 5781 C CA . ARG D 2 83 ? -0.439 -21.504 32.682 1.00 54.43 277 ARG D CA 1
ATOM 5782 C C . ARG D 2 83 ? -0.381 -20.171 33.417 1.00 54.11 277 ARG D C 1
ATOM 5783 O O . ARG D 2 83 ? -1.163 -19.259 33.123 1.00 58.32 277 ARG D O 1
ATOM 5791 N N . LYS D 2 84 ? 0.535 -20.037 34.378 1.00 54.47 278 LYS D N 1
ATOM 5792 C CA . LYS D 2 84 ? 0.646 -18.785 35.116 1.00 47.17 278 LYS D CA 1
ATOM 5793 C C . LYS D 2 84 ? 1.110 -17.643 34.221 1.00 48.65 278 LYS D C 1
ATOM 5794 O O . LYS D 2 84 ? 0.701 -16.494 34.423 1.00 48.90 278 LYS D O 1
ATOM 5800 N N . VAL D 2 85 ? 1.957 -17.936 33.233 1.00 45.44 279 VAL D N 1
ATOM 5801 C CA . VAL D 2 85 ? 2.430 -16.893 32.327 1.00 45.03 279 VAL D CA 1
ATOM 5802 C C . VAL D 2 85 ? 1.300 -16.424 31.420 1.00 51.82 279 VAL D C 1
ATOM 5803 O O . VAL D 2 85 ? 1.069 -15.220 31.261 1.00 55.76 279 VAL D O 1
ATOM 5807 N N . GLU D 2 86 ? 0.581 -17.367 30.809 1.00 56.51 280 GLU D N 1
ATOM 5808 C CA . GLU D 2 86 ? -0.528 -17.000 29.934 1.00 62.33 280 GLU D CA 1
ATOM 5809 C C . GLU D 2 86 ? -1.569 -16.184 30.690 1.00 58.61 280 GLU D C 1
ATOM 5810 O O . GLU D 2 86 ? -2.034 -15.145 30.207 1.00 54.14 280 GLU D O 1
ATOM 5816 N N . GLY D 2 87 ? -1.948 -16.640 31.885 1.00 56.43 281 GLY D N 1
ATOM 5817 C CA . GLY D 2 87 ? -2.849 -15.862 32.715 1.00 54.63 281 GLY D CA 1
ATOM 5818 C C . GLY D 2 87 ? -2.291 -14.513 33.111 1.00 52.60 281 GLY D C 1
ATOM 5819 O O . GLY D 2 87 ? -3.057 -13.612 33.467 1.00 55.28 281 GLY D O 1
ATOM 5820 N N . ARG D 2 88 ? -0.968 -14.351 33.057 1.00 46.46 282 ARG D N 1
ATOM 5821 C CA . ARG D 2 88 ? -0.356 -13.071 33.390 1.00 42.05 282 ARG D CA 1
ATOM 5822 C C . ARG D 2 88 ? -0.395 -12.109 32.209 1.00 49.46 282 ARG D C 1
ATOM 5823 O O . ARG D 2 88 ? -0.684 -10.920 32.384 1.00 56.43 282 ARG D O 1
ATOM 5831 N N . VAL D 2 89 ? -0.102 -12.603 31.005 1.00 47.42 283 VAL D N 1
ATOM 5832 C CA . VAL D 2 89 ? -0.160 -11.749 29.822 1.00 49.54 283 VAL D CA 1
ATOM 5833 C C . VAL D 2 89 ? -1.552 -11.152 29.667 1.00 49.08 283 VAL D C 1
ATOM 5834 O O . VAL D 2 89 ? -1.704 -9.960 29.372 1.00 55.62 283 VAL D O 1
ATOM 5838 N N . SER D 2 90 ? -2.591 -11.967 29.864 1.00 44.11 284 SER D N 1
ATOM 5839 C CA . SER D 2 90 ? -3.951 -11.447 29.796 1.00 42.10 284 SER D CA 1
ATOM 5840 C C . SER D 2 90 ? -4.191 -10.385 30.861 1.00 50.48 284 SER D C 1
ATOM 5841 O O . SER D 2 90 ? -4.935 -9.426 30.626 1.00 45.19 284 SER D O 1
ATOM 5844 N N . SER D 2 91 ? -3.564 -10.533 32.030 1.00 45.30 285 SER D N 1
ATOM 5845 C CA . SER D 2 91 ? -3.707 -9.532 33.081 1.00 46.92 285 SER D CA 1
ATOM 5846 C C . SER D 2 91 ? -2.983 -8.242 32.711 1.00 43.86 285 SER D C 1
ATOM 5847 O O . SER D 2 91 ? -3.541 -7.146 32.839 1.00 49.62 285 SER D O 1
ATOM 5850 N N . ASP D 2 92 ? -1.737 -8.354 32.247 1.00 42.39 286 ASP D N 1
ATOM 5851 C CA . ASP D 2 92 ? -0.979 -7.162 31.880 1.00 41.64 286 ASP D CA 1
ATOM 5852 C C . ASP D 2 92 ? -1.628 -6.435 30.708 1.00 48.09 286 ASP D C 1
ATOM 5853 O O . ASP D 2 92 ? -1.733 -5.203 30.715 1.00 55.79 286 ASP D O 1
ATOM 5858 N N . GLU D 2 93 ? -2.070 -7.180 29.692 1.00 46.37 287 GLU D N 1
ATOM 5859 C CA . GLU D 2 93 ? -2.755 -6.554 28.566 1.00 43.26 287 GLU D CA 1
ATOM 5860 C C . GLU D 2 93 ? -3.978 -5.775 29.032 1.00 45.35 287 GLU D C 1
ATOM 5861 O O . GLU D 2 93 ? -4.263 -4.685 28.523 1.00 48.75 287 GLU D O 1
ATOM 5867 N N . ASP D 2 94 ? -4.715 -6.321 30.000 1.00 37.41 288 ASP D N 1
ATOM 5868 C CA . ASP D 2 94 ? -5.880 -5.616 30.521 1.00 40.59 288 ASP D CA 1
ATOM 5869 C C . ASP D 2 94 ? -5.473 -4.335 31.239 1.00 41.36 288 ASP D C 1
ATOM 5870 O O . ASP D 2 94 ? -6.180 -3.324 31.166 1.00 40.86 288 ASP D O 1
ATOM 5875 N N . LEU D 2 95 ? -4.333 -4.358 31.932 1.00 40.09 289 LEU D N 1
ATOM 5876 C CA . LEU D 2 95 ? -3.900 -3.183 32.682 1.00 46.36 289 LEU D CA 1
ATOM 5877 C C . LEU D 2 95 ? -3.395 -2.085 31.756 1.00 49.01 289 LEU D C 1
ATOM 5878 O O . LEU D 2 95 ? -3.691 -0.903 31.965 1.00 47.01 289 LEU D O 1
ATOM 5883 N N . LYS D 2 96 ? -2.631 -2.453 30.729 1.00 46.64 290 LYS D N 1
ATOM 5884 C CA . LYS D 2 96 ? -2.008 -1.465 29.856 1.00 48.45 290 LYS D CA 1
ATOM 5885 C C . LYS D 2 96 ? -2.893 -1.078 28.678 1.00 55.61 290 LYS D C 1
ATOM 5886 O O . LYS D 2 96 ? -3.018 0.111 28.366 1.00 77.85 290 LYS D O 1
ATOM 5892 N N . LEU D 2 97 ? -3.514 -2.053 28.015 1.00 54.41 291 LEU D N 1
ATOM 5893 C CA . LEU D 2 97 ? -4.299 -1.781 26.806 1.00 49.76 291 LEU D CA 1
ATOM 5894 C C . LEU D 2 97 ? -5.762 -1.481 27.154 1.00 43.13 291 LEU D C 1
ATOM 5895 O O . LEU D 2 97 ? -6.233 -0.364 26.970 1.00 46.40 291 LEU D O 1
ATOM 5900 N N . THR D 2 98 ? -6.475 -2.495 27.650 1.00 43.96 292 THR D N 1
ATOM 5901 C CA . THR D 2 98 ? -7.892 -2.311 27.951 1.00 38.68 292 THR D CA 1
ATOM 5902 C C . THR D 2 98 ? -8.106 -1.151 28.915 1.00 43.72 292 THR D C 1
ATOM 5903 O O . THR D 2 98 ? -9.004 -0.325 28.715 1.00 46.89 292 THR D O 1
ATOM 5907 N N . GLU D 2 99 ? -7.287 -1.068 29.966 1.00 43.36 293 GLU D N 1
ATOM 5908 C CA . GLU D 2 99 ? -7.451 0.007 30.939 1.00 39.67 293 GLU D CA 1
ATOM 5909 C C . GLU D 2 99 ? -7.157 1.367 30.318 1.00 42.39 293 GLU D C 1
ATOM 5910 O O . GLU D 2 99 ? -7.825 2.358 30.635 1.00 47.79 293 GLU D O 1
ATOM 5916 N N . LEU D 2 100 ? -6.162 1.437 29.433 1.00 43.96 294 LEU D N 1
ATOM 5917 C CA . LEU D 2 100 ? -5.842 2.699 28.776 1.00 41.56 294 LEU D CA 1
ATOM 5918 C C . LEU D 2 100 ? -7.020 3.190 27.942 1.00 39.39 294 LEU D C 1
ATOM 5919 O O . LEU D 2 100 ? -7.551 4.282 28.171 1.00 46.46 294 LEU D O 1
ATOM 5924 N N . LEU D 2 101 ? -7.442 2.389 26.960 1.00 37.99 295 LEU D N 1
ATOM 5925 C CA . LEU D 2 101 ? -8.620 2.744 26.177 1.00 36.46 295 LEU D CA 1
ATOM 5926 C C . LEU D 2 101 ? -9.820 2.998 27.079 1.00 36.80 295 LEU D C 1
ATOM 5927 O O . LEU D 2 101 ? -10.640 3.881 26.802 1.00 39.12 295 LEU D O 1
ATOM 5932 N N . ARG D 2 102 ? -9.939 2.230 28.162 1.00 34.56 296 ARG D N 1
ATOM 5933 C CA . ARG D 2 102 ? -11.017 2.460 29.117 1.00 35.15 296 ARG D CA 1
ATOM 5934 C C . ARG D 2 102 ? -10.917 3.852 29.726 1.00 36.10 296 ARG D C 1
ATOM 5935 O O . ARG D 2 102 ? -11.909 4.588 29.788 1.00 45.70 296 ARG D O 1
ATOM 5943 N N . TYR D 2 103 ? -9.719 4.234 30.173 1.00 42.63 297 TYR D N 1
ATOM 5944 C CA . TYR D 2 103 ? -9.524 5.527 30.816 1.00 41.93 297 TYR D CA 1
ATOM 5945 C C . TYR D 2 103 ? -9.923 6.668 29.891 1.00 48.24 297 TYR D C 1
ATOM 5946 O O . TYR D 2 103 ? -10.888 7.390 30.165 1.00 44.74 297 TYR D O 1
ATOM 5955 N N . TYR D 2 104 ? -9.189 6.838 28.790 1.00 41.35 298 TYR D N 1
ATOM 5956 C CA . TYR D 2 104 ? -9.429 7.979 27.915 1.00 43.94 298 TYR D CA 1
ATOM 5957 C C . TYR D 2 104 ? -10.808 7.942 27.274 1.00 41.21 298 TYR D C 1
ATOM 5958 O O . TYR D 2 104 ? -11.310 8.992 26.857 1.00 46.52 298 TYR D O 1
ATOM 5967 N N . MET D 2 105 ? -11.432 6.767 27.185 1.00 41.96 299 MET D N 1
ATOM 5968 C CA . MET D 2 105 ? -12.835 6.722 26.788 1.00 41.84 299 MET D CA 1
ATOM 5969 C C . MET D 2 105 ? -13.682 7.601 27.700 1.00 43.24 299 MET D C 1
ATOM 5970 O O . MET D 2 105 ? -14.591 8.299 27.235 1.00 48.71 299 MET D O 1
ATOM 5975 N N . LEU D 2 106 ? -13.397 7.581 29.005 1.00 45.34 300 LEU D N 1
ATOM 5976 C CA . LEU D 2 106 ? -14.035 8.509 29.932 1.00 45.17 300 LEU D CA 1
ATOM 5977 C C . LEU D 2 106 ? -13.451 9.912 29.825 1.00 51.87 300 LEU D C 1
ATOM 5978 O O . LEU D 2 106 ? -14.184 10.897 29.972 1.00 53.66 300 LEU D O 1
ATOM 5983 N N . ASN D 2 107 ? -12.146 10.025 29.574 1.00 53.58 301 ASN D N 1
ATOM 5984 C CA . ASN D 2 107 ? -11.535 11.342 29.428 1.00 41.55 301 ASN D CA 1
ATOM 5985 C C . ASN D 2 107 ? -12.115 12.088 28.233 1.00 40.56 301 ASN D C 1
ATOM 5986 O O . ASN D 2 107 ? -12.260 13.316 28.266 1.00 42.48 301 ASN D O 1
ATOM 5991 N N . ILE D 2 108 ? -12.449 11.363 27.165 1.00 41.90 302 ILE D N 1
ATOM 5992 C CA . ILE D 2 108 ? -13.050 11.996 25.997 1.00 42.10 302 ILE D CA 1
ATOM 5993 C C . ILE D 2 108 ? -14.425 12.551 26.344 1.00 47.87 302 ILE D C 1
ATOM 5994 O O . ILE D 2 108 ? -14.764 13.685 25.986 1.00 54.08 302 ILE D O 1
ATOM 5999 N N . GLU D 2 109 ? -15.240 11.758 27.045 1.00 52.82 303 GLU D N 1
ATOM 6000 C CA . GLU D 2 109 ? -16.558 12.232 27.453 1.00 49.60 303 GLU D CA 1
ATOM 6001 C C . GLU D 2 109 ? -16.451 13.519 28.261 1.00 52.41 303 GLU D C 1
ATOM 6002 O O . GLU D 2 109 ? -17.309 14.403 28.153 1.00 55.60 303 GLU D O 1
ATOM 6008 N N . ALA D 2 110 ? -15.398 13.646 29.071 1.00 48.42 304 ALA D N 1
ATOM 6009 C CA . ALA D 2 110 ? -15.201 14.867 29.845 1.00 48.15 304 ALA D CA 1
ATOM 6010 C C . ALA D 2 110 ? -14.910 16.052 28.932 1.00 47.28 304 ALA D C 1
ATOM 6011 O O . ALA D 2 110 ? -15.479 17.136 29.105 1.00 47.26 304 ALA D O 1
ATOM 6013 N N . ALA D 2 111 ? -14.022 15.863 27.953 1.00 46.39 305 ALA D N 1
ATOM 6014 C CA . ALA D 2 111 ? -13.718 16.941 27.018 1.00 49.72 305 ALA D CA 1
ATOM 6015 C C . ALA D 2 111 ? -14.970 17.432 26.307 1.00 46.22 305 ALA D C 1
ATOM 6016 O O . ALA D 2 111 ? -15.078 18.622 25.990 1.00 53.27 305 ALA D O 1
ATOM 6018 N N . LYS D 2 112 ? -15.926 16.536 26.049 1.00 44.79 306 LYS D N 1
ATOM 6019 C CA . LYS D 2 112 ? -17.175 16.953 25.422 1.00 49.36 306 LYS D CA 1
ATOM 6020 C C . LYS D 2 112 ? -17.926 17.945 26.302 1.00 50.02 306 LYS D C 1
ATOM 6021 O O . LYS D 2 112 ? -18.503 18.918 25.802 1.00 54.65 306 LYS D O 1
ATOM 6027 N N . ASP D 2 113 ? -17.929 17.715 27.617 1.00 51.07 307 ASP D N 1
ATOM 6028 C CA . ASP D 2 113 ? -18.572 18.658 28.525 1.00 53.64 307 ASP D CA 1
ATOM 6029 C C . ASP D 2 113 ? -17.930 20.036 28.443 1.00 51.80 307 ASP D C 1
ATOM 6030 O O . ASP D 2 113 ? -18.614 21.050 28.619 1.00 56.91 307 ASP D O 1
ATOM 6035 N N . LEU D 2 114 ? -16.623 20.093 28.180 1.00 49.03 308 LEU D N 1
ATOM 6036 C CA . LEU D 2 114 ? -15.958 21.382 28.021 1.00 46.62 308 LEU D CA 1
ATOM 6037 C C . LEU D 2 114 ? -16.578 22.175 26.878 1.00 44.30 308 LEU D C 1
ATOM 6038 O O . LEU D 2 114 ? -17.004 23.322 27.060 1.00 48.68 308 LEU D O 1
ATOM 6043 N N . LEU D 2 115 ? -16.638 21.577 25.687 1.00 39.65 309 LEU D N 1
ATOM 6044 C CA . LEU D 2 115 ? -17.261 22.250 24.554 1.00 46.34 309 LEU D CA 1
ATOM 6045 C C . LEU D 2 115 ? -18.705 22.622 24.868 1.00 48.20 309 LEU D C 1
ATOM 6046 O O . LEU D 2 115 ? -19.135 23.754 24.621 1.00 53.82 309 LEU D O 1
ATOM 6051 N N . TYR D 2 116 ? -19.470 21.676 25.418 1.00 47.18 310 TYR D N 1
ATOM 6052 C CA . TYR D 2 116 ? -20.842 21.970 25.816 1.00 49.73 310 TYR D CA 1
ATOM 6053 C C . TYR D 2 116 ? -20.898 23.211 26.697 1.00 54.91 310 TYR D C 1
ATOM 6054 O O . TYR D 2 116 ? -21.694 24.126 26.458 1.00 54.56 310 TYR D O 1
ATOM 6063 N N . ARG D 2 117 ? -20.050 23.258 27.726 1.00 53.64 311 ARG D N 1
ATOM 6064 C CA . ARG D 2 117 ? -19.966 24.456 28.555 1.00 46.37 311 ARG D CA 1
ATOM 6065 C C . ARG D 2 117 ? -19.483 25.649 27.741 1.00 48.18 311 ARG D C 1
ATOM 6066 O O . ARG D 2 117 ? -19.984 26.768 27.906 1.00 54.18 311 ARG D O 1
ATOM 6074 N N . ARG D 2 118 ? -18.509 25.429 26.854 1.00 48.06 312 ARG D N 1
ATOM 6075 C CA . ARG D 2 118 ? -17.996 26.520 26.033 1.00 47.18 312 ARG D CA 1
ATOM 6076 C C . ARG D 2 118 ? -19.057 27.057 25.082 1.00 51.36 312 ARG D C 1
ATOM 6077 O O . ARG D 2 118 ? -19.036 28.244 24.739 1.00 60.26 312 ARG D O 1
ATOM 6085 N N . THR D 2 119 ? -19.988 26.207 24.644 1.00 44.79 313 THR D N 1
ATOM 6086 C CA . THR D 2 119 ? -21.059 26.670 23.769 1.00 52.05 313 THR D CA 1
ATOM 6087 C C . THR D 2 119 ? -22.124 27.433 24.546 1.00 54.71 313 THR D C 1
ATOM 6088 O O . THR D 2 119 ? -22.624 28.460 24.072 1.00 54.12 313 THR D O 1
ATOM 6092 N N . LYS D 2 120 ? -22.485 26.949 25.737 1.00 53.35 314 LYS D N 1
ATOM 6093 C CA . LYS D 2 120 ? -23.458 27.668 26.553 1.00 61.21 314 LYS D CA 1
ATOM 6094 C C . LYS D 2 120 ? -22.953 29.061 26.903 1.00 62.38 314 LYS D C 1
ATOM 6095 O O . LYS D 2 120 ? -23.729 30.023 26.933 1.00 64.47 314 LYS D O 1
ATOM 6101 N N . ALA D 2 121 ? -21.652 29.190 27.172 1.00 59.63 315 ALA D N 1
ATOM 6102 C CA . ALA D 2 121 ? -21.075 30.515 27.362 1.00 59.43 315 ALA D CA 1
ATOM 6103 C C . ALA D 2 121 ? -21.085 31.312 26.065 1.00 66.94 315 ALA D C 1
ATOM 6104 O O . ALA D 2 121 ? -21.167 32.546 26.095 1.00 72.49 315 ALA D O 1
ATOM 6106 N N . LEU D 2 122 ? -21.007 30.626 24.923 1.00 58.77 316 LEU D N 1
ATOM 6107 C CA . LEU D 2 122 ? -21.073 31.304 23.635 1.00 57.66 316 LEU D CA 1
ATOM 6108 C C . LEU D 2 122 ? -22.498 31.731 23.302 1.00 63.58 316 LEU D C 1
ATOM 6109 O O . LEU D 2 122 ? -22.718 32.852 22.830 1.00 73.34 316 LEU D O 1
ATOM 6114 N N . ILE D 2 123 ? -23.474 30.852 23.536 1.00 61.89 317 ILE D N 1
ATOM 6115 C CA . ILE D 2 123 ? -24.866 31.207 23.273 1.00 74.84 317 ILE D CA 1
ATOM 6116 C C . ILE D 2 123 ? -25.286 32.380 24.149 1.00 86.38 317 ILE D C 1
ATOM 6117 O O . ILE D 2 123 ? -25.963 33.307 23.689 1.00 79.62 317 ILE D O 1
ATOM 6122 N N . ASP D 2 124 ? -24.892 32.359 25.425 1.00 79.32 318 ASP D N 1
ATOM 6123 C CA . ASP D 2 124 ? -25.176 33.491 26.299 1.00 77.56 318 ASP D CA 1
ATOM 6124 C C . ASP D 2 124 ? -24.444 34.740 25.826 1.00 76.63 318 ASP D C 1
ATOM 6125 O O . ASP D 2 124 ? -25.006 35.841 25.838 1.00 86.33 318 ASP D O 1
ATOM 6130 N N . TYR D 2 125 ? -23.187 34.586 25.406 1.00 66.84 319 TYR D N 1
ATOM 6131 C CA . TYR D 2 125 ? -22.453 35.712 24.843 1.00 70.47 319 TYR D CA 1
ATOM 6132 C C . TYR D 2 125 ? -23.193 36.319 23.659 1.00 71.77 319 TYR D C 1
ATOM 6133 O O . TYR D 2 125 ? -23.139 37.537 23.450 1.00 77.85 319 TYR D O 1
ATOM 6142 N N . GLU D 2 126 ? -23.888 35.492 22.875 1.00 64.77 320 GLU D N 1
ATOM 6143 C CA . GLU D 2 126 ? -24.672 36.012 21.760 1.00 68.37 320 GLU D CA 1
ATOM 6144 C C . GLU D 2 126 ? -25.913 36.742 22.260 1.00 74.94 320 GLU D C 1
ATOM 6145 O O . GLU D 2 126 ? -26.223 37.847 21.799 1.00 70.95 320 GLU D O 1
ATOM 6151 N N . ASN D 2 127 ? -26.639 36.134 23.201 1.00 81.40 321 ASN D N 1
ATOM 6152 C CA . ASN D 2 127 ? -27.800 36.799 23.785 1.00 82.66 321 ASN D CA 1
ATOM 6153 C C . ASN D 2 127 ? -27.412 38.153 24.365 1.00 77.37 321 ASN D C 1
ATOM 6154 O O . ASN D 2 127 ? -28.077 39.165 24.116 1.00 71.49 321 ASN D O 1
ATOM 6159 N N . SER D 2 128 ? -26.333 38.188 25.148 1.00 72.68 322 SER D N 1
ATOM 6160 C CA . SER D 2 128 ? -25.828 39.459 25.650 1.00 78.48 322 SER D CA 1
ATOM 6161 C C . SER D 2 128 ? -25.400 40.373 24.510 1.00 80.38 322 SER D C 1
ATOM 6162 O O . SER D 2 128 ? -25.434 41.601 24.651 1.00 81.08 322 SER D O 1
ATOM 6165 N N . ASN D 2 129 ? -24.997 39.795 23.378 1.00 73.31 323 ASN D N 1
ATOM 6166 C CA . ASN D 2 129 ? -24.611 40.600 22.226 1.00 75.30 323 ASN D CA 1
ATOM 6167 C C . ASN D 2 129 ? -25.829 41.179 21.517 1.00 74.65 323 ASN D C 1
ATOM 6168 O O . ASN D 2 129 ? -25.832 42.358 21.146 1.00 70.43 323 ASN D O 1
ATOM 6173 N N . LYS D 2 130 ? -26.871 40.367 21.321 1.00 68.96 324 LYS D N 1
ATOM 6174 C CA . LYS D 2 130 ? -28.087 40.862 20.689 1.00 72.63 324 LYS D CA 1
ATOM 6175 C C . LYS D 2 130 ? -28.807 41.891 21.550 1.00 75.08 324 LYS D C 1
ATOM 6176 O O . LYS D 2 130 ? -29.615 42.664 21.023 1.00 69.99 324 LYS D O 1
ATOM 6182 N N . ALA D 2 131 ? -28.536 41.919 22.856 1.00 72.40 325 ALA D N 1
ATOM 6183 C CA . ALA D 2 131 ? -29.140 42.919 23.727 1.00 65.45 325 ALA D CA 1
ATOM 6184 C C . ALA D 2 131 ? -28.556 44.309 23.521 1.00 80.99 325 ALA D C 1
ATOM 6185 O O . ALA D 2 131 ? -29.048 45.264 24.131 1.00 86.12 325 ALA D O 1
ATOM 6187 N N . LEU D 2 132 ? -27.526 44.444 22.686 1.00 84.83 326 LEU D N 1
ATOM 6188 C CA . LEU D 2 132 ? -26.921 45.742 22.410 1.00 76.72 326 LEU D CA 1
ATOM 6189 C C . LEU D 2 132 ? -26.295 46.330 23.667 1.00 78.63 326 LEU D C 1
ATOM 6190 O O . LEU D 2 132 ? -26.847 47.257 24.269 1.00 78.77 326 LEU D O 1
ATOM 6195 N N . ASP D 2 133 ? -25.144 45.799 24.068 1.00 83.11 327 ASP D N 1
ATOM 6196 C CA . ASP D 2 133 ? -24.434 46.293 25.241 1.00 87.96 327 ASP D CA 1
ATOM 6197 C C . ASP D 2 133 ? -25.308 46.212 26.489 1.00 93.04 327 ASP D C 1
ATOM 6198 O O . ASP D 2 133 ? -24.805 46.223 27.612 1.00 97.74 327 ASP D O 1
ATOM 6203 N N . GLN D 2 149 ? -22.835 41.737 26.545 1.00 81.06 343 GLN D N 1
ATOM 6204 C CA . GLN D 2 149 ? -22.705 42.018 27.971 1.00 83.13 343 GLN D CA 1
ATOM 6205 C C . GLN D 2 149 ? -21.259 41.895 28.434 1.00 86.44 343 GLN D C 1
ATOM 6206 O O . GLN D 2 149 ? -20.491 41.094 27.900 1.00 84.12 343 GLN D O 1
ATOM 6212 N N . GLN D 2 150 ? -20.900 42.695 29.440 1.00 93.71 344 GLN D N 1
ATOM 6213 C CA . GLN D 2 150 ? -19.548 42.639 29.986 1.00 93.61 344 GLN D CA 1
ATOM 6214 C C . GLN D 2 150 ? -19.313 41.338 30.743 1.00 93.12 344 GLN D C 1
ATOM 6215 O O . GLN D 2 150 ? -18.223 40.759 30.672 1.00 94.17 344 GLN D O 1
ATOM 6221 N N . GLU D 2 151 ? -20.321 40.864 31.477 1.00 94.76 345 GLU D N 1
ATOM 6222 C CA . GLU D 2 151 ? -20.176 39.624 32.232 1.00 92.30 345 GLU D CA 1
ATOM 6223 C C . GLU D 2 151 ? -20.283 38.408 31.322 1.00 87.88 345 GLU D C 1
ATOM 6224 O O . GLU D 2 151 ? -19.454 37.494 31.394 1.00 79.52 345 GLU D O 1
ATOM 6230 N N . CYS D 2 152 ? -21.299 38.381 30.455 1.00 90.12 346 CYS D N 1
ATOM 6231 C CA . CYS D 2 152 ? -21.466 37.249 29.552 1.00 84.22 346 CYS D CA 1
ATOM 6232 C C . CYS D 2 152 ? -20.260 37.076 28.641 1.00 80.35 346 CYS D C 1
ATOM 6233 O O . CYS D 2 152 ? -19.964 35.956 28.209 1.00 82.01 346 CYS D O 1
ATOM 6236 N N . CYS D 2 153 ? -19.553 38.166 28.336 1.00 79.52 347 CYS D N 1
ATOM 6237 C CA . CYS D 2 153 ? -18.362 38.066 27.500 1.00 79.94 347 CYS D CA 1
ATOM 6238 C C . CYS D 2 153 ? -17.141 37.649 28.310 1.00 80.61 347 CYS D C 1
ATOM 6239 O O . CYS D 2 153 ? -16.322 36.853 27.837 1.00 73.91 347 CYS D O 1
ATOM 6242 N N . GLN D 2 154 ? -16.999 38.180 29.527 1.00 87.17 348 GLN D N 1
ATOM 6243 C CA . GLN D 2 154 ? -15.849 37.834 30.356 1.00 85.18 348 GLN D CA 1
ATOM 6244 C C . GLN D 2 154 ? -15.833 36.344 30.673 1.00 82.04 348 GLN D C 1
ATOM 6245 O O . GLN D 2 154 ? -14.812 35.669 30.496 1.00 79.31 348 GLN D O 1
ATOM 6251 N N . LYS D 2 155 ? -16.962 35.811 31.147 1.00 86.07 349 LYS D N 1
ATOM 6252 C CA . LYS D 2 155 ? -17.039 34.381 31.426 1.00 85.44 349 LYS D CA 1
ATOM 6253 C C . LYS D 2 155 ? -16.765 33.562 30.172 1.00 80.82 349 LYS D C 1
ATOM 6254 O O . LYS D 2 155 ? -16.132 32.502 30.237 1.00 78.39 349 LYS D O 1
ATOM 6260 N N . PHE D 2 156 ? -17.236 34.038 29.017 1.00 80.17 350 PHE D N 1
ATOM 6261 C CA . PHE D 2 156 ? -16.955 33.349 27.762 1.00 72.69 350 PHE D CA 1
ATOM 6262 C C . PHE D 2 156 ? -15.461 33.353 27.463 1.00 76.48 350 PHE D C 1
ATOM 6263 O O . PHE D 2 156 ? -14.876 32.312 27.141 1.00 76.41 350 PHE D O 1
ATOM 6271 N N . GLU D 2 157 ? -14.827 34.523 27.560 1.00 74.54 351 GLU D N 1
ATOM 6272 C CA . GLU D 2 157 ? -13.396 34.617 27.293 1.00 69.45 351 GLU D CA 1
ATOM 6273 C C . GLU D 2 157 ? -12.607 33.697 28.216 1.00 67.60 351 GLU D C 1
ATOM 6274 O O . GLU D 2 157 ? -11.738 32.941 27.766 1.00 67.49 351 GLU D O 1
ATOM 6280 N N . GLN D 2 158 ? -12.901 33.746 29.517 1.00 73.15 352 GLN D N 1
ATOM 6281 C CA . GLN D 2 158 ? -12.205 32.881 30.465 1.00 82.41 352 GLN D CA 1
ATOM 6282 C C . GLN D 2 158 ? -12.488 31.413 30.174 1.00 77.78 352 GLN D C 1
ATOM 6283 O O . GLN D 2 158 ? -11.570 30.585 30.135 1.00 71.09 352 GLN D O 1
ATOM 6289 N N . LEU D 2 159 ? -13.760 31.070 29.957 1.00 79.15 353 LEU D N 1
ATOM 6290 C CA . LEU D 2 159 ? -14.108 29.683 29.670 1.00 75.55 353 LEU D CA 1
ATOM 6291 C C . LEU D 2 159 ? -13.533 29.241 28.331 1.00 70.76 353 LEU D C 1
ATOM 6292 O O . LEU D 2 159 ? -12.964 28.148 28.223 1.00 71.92 353 LEU D O 1
ATOM 6297 N N . SER D 2 160 ? -13.667 30.077 27.300 1.00 67.06 354 SER D N 1
ATOM 6298 C CA . SER D 2 160 ? -13.093 29.744 26.001 1.00 61.50 354 SER D CA 1
ATOM 6299 C C . SER D 2 160 ? -11.585 29.555 26.106 1.00 67.10 354 SER D C 1
ATOM 6300 O O . SER D 2 160 ? -11.028 28.587 25.574 1.00 68.58 354 SER D O 1
ATOM 6303 N N . GLU D 2 161 ? -10.905 30.473 26.796 1.00 70.86 355 GLU D N 1
ATOM 6304 C CA . GLU D 2 161 ? -9.461 30.345 26.965 1.00 66.14 355 GLU D CA 1
ATOM 6305 C C . GLU D 2 161 ? -9.113 29.154 27.850 1.00 59.52 355 GLU D C 1
ATOM 6306 O O . GLU D 2 161 ? -8.196 28.388 27.535 1.00 60.33 355 GLU D O 1
ATOM 6312 N N . SER D 2 162 ? -9.833 28.984 28.961 1.00 61.40 356 SER D N 1
ATOM 6313 C CA . SER D 2 162 ? -9.568 27.850 29.840 1.00 68.65 356 SER D CA 1
ATOM 6314 C C . SER D 2 162 ? -9.867 26.529 29.143 1.00 64.95 356 SER D C 1
ATOM 6315 O O . SER D 2 162 ? -9.145 25.543 29.332 1.00 61.16 356 SER D O 1
ATOM 6318 N N . ALA D 2 163 ? -10.929 26.489 28.337 1.00 65.61 357 ALA D N 1
ATOM 6319 C CA . ALA D 2 163 ? -11.265 25.269 27.611 1.00 62.44 357 ALA D CA 1
ATOM 6320 C C . ALA D 2 163 ? -10.136 24.866 26.672 1.00 64.62 357 ALA D C 1
ATOM 6321 O O . ALA D 2 163 ? -9.603 23.753 26.756 1.00 58.61 357 ALA D O 1
ATOM 6323 N N . LYS D 2 164 ? -9.754 25.767 25.764 1.00 63.05 358 LYS D N 1
ATOM 6324 C CA . LYS D 2 164 ? -8.655 25.473 24.851 1.00 59.35 358 LYS D CA 1
ATOM 6325 C C . LYS D 2 164 ? -7.367 25.175 25.606 1.00 59.76 358 LYS D C 1
ATOM 6326 O O . LYS D 2 164 ? -6.524 24.413 25.119 1.00 60.64 358 LYS D O 1
ATOM 6332 N N . GLU D 2 165 ? -7.197 25.760 26.793 1.00 61.26 359 GLU D N 1
ATOM 6333 C CA . GLU D 2 165 ? -5.996 25.500 27.580 1.00 61.35 359 GLU D CA 1
ATOM 6334 C C . GLU D 2 165 ? -5.959 24.055 28.062 1.00 61.58 359 GLU D C 1
ATOM 6335 O O . GLU D 2 165 ? -4.943 23.366 27.915 1.00 56.47 359 GLU D O 1
ATOM 6341 N N . GLU D 2 166 ? -7.061 23.578 28.645 1.00 67.95 360 GLU D N 1
ATOM 6342 C CA . GLU D 2 166 ? -7.098 22.201 29.125 1.00 64.14 360 GLU D CA 1
ATOM 6343 C C . GLU D 2 166 ? -7.187 21.214 27.968 1.00 60.81 360 GLU D C 1
ATOM 6344 O O . GLU D 2 166 ? -6.589 20.133 28.020 1.00 52.15 360 GLU D O 1
ATOM 6350 N N . LEU D 2 167 ? -7.930 21.567 26.915 1.00 57.94 361 LEU D N 1
ATOM 6351 C CA . LEU D 2 167 ? -8.030 20.686 25.757 1.00 53.13 361 LEU D CA 1
ATOM 6352 C C . LEU D 2 167 ? -6.654 20.367 25.189 1.00 55.52 361 LEU D C 1
ATOM 6353 O O . LEU D 2 167 ? -6.381 19.223 24.807 1.00 58.18 361 LEU D O 1
ATOM 6358 N N . ILE D 2 168 ? -5.773 21.366 25.123 1.00 57.17 362 ILE D N 1
ATOM 6359 C CA . ILE D 2 168 ? -4.407 21.114 24.677 1.00 58.72 362 ILE D CA 1
ATOM 6360 C C . ILE D 2 168 ? -3.660 20.276 25.705 1.00 59.85 362 ILE D C 1
ATOM 6361 O O . ILE D 2 168 ? -2.862 19.400 25.351 1.00 55.14 362 ILE D O 1
ATOM 6366 N N . ASN D 2 169 ? -3.906 20.528 26.993 1.00 60.74 363 ASN D N 1
ATOM 6367 C CA . ASN D 2 169 ? -3.274 19.725 28.035 1.00 58.31 363 ASN D CA 1
ATOM 6368 C C . ASN D 2 169 ? -3.737 18.276 27.965 1.00 63.47 363 ASN D C 1
ATOM 6369 O O . ASN D 2 169 ? -2.943 17.351 28.170 1.00 56.93 363 ASN D O 1
ATOM 6374 N N . PHE D 2 170 ? -5.022 18.058 27.677 1.00 60.13 364 PHE D N 1
ATOM 6375 C CA . PHE D 2 170 ? -5.526 16.695 27.565 1.00 55.34 364 PHE D CA 1
ATOM 6376 C C . PHE D 2 170 ? -4.887 15.968 26.389 1.00 54.66 364 PHE D C 1
ATOM 6377 O O . PHE D 2 170 ? -4.495 14.801 26.509 1.00 57.21 364 PHE D O 1
ATOM 6385 N N . LYS D 2 171 ? -4.770 16.639 25.241 1.00 55.92 365 LYS D N 1
ATOM 6386 C CA . LYS D 2 171 ? -4.097 16.026 24.100 1.00 49.65 365 LYS D CA 1
ATOM 6387 C C . LYS D 2 171 ? -2.638 15.733 24.423 1.00 50.93 365 LYS D C 1
ATOM 6388 O O . LYS D 2 171 ? -2.091 14.709 23.994 1.00 52.57 365 LYS D O 1
ATOM 6394 N N . ARG D 2 172 ? -1.992 16.625 25.179 1.00 60.18 366 ARG D N 1
ATOM 6395 C CA . ARG D 2 172 ? -0.591 16.424 25.535 1.00 59.02 366 ARG D CA 1
ATOM 6396 C C . ARG D 2 172 ? -0.423 15.266 26.509 1.00 59.71 366 ARG D C 1
ATOM 6397 O O . ARG D 2 172 ? 0.577 14.543 26.443 1.00 53.35 366 ARG D O 1
ATOM 6405 N N . LYS D 2 173 ? -1.381 15.076 27.417 1.00 60.81 367 LYS D N 1
ATOM 6406 C CA . LYS D 2 173 ? -1.310 13.963 28.354 1.00 58.47 367 LYS D CA 1
ATOM 6407 C C . LYS D 2 173 ? -1.687 12.636 27.711 1.00 52.84 367 LYS D C 1
ATOM 6408 O O . LYS D 2 173 ? -1.291 11.581 28.218 1.00 51.58 367 LYS D O 1
ATOM 6414 N N . ARG D 2 174 ? -2.439 12.666 26.609 1.00 47.01 368 ARG D N 1
ATOM 6415 C CA . ARG D 2 174 ? -2.831 11.433 25.938 1.00 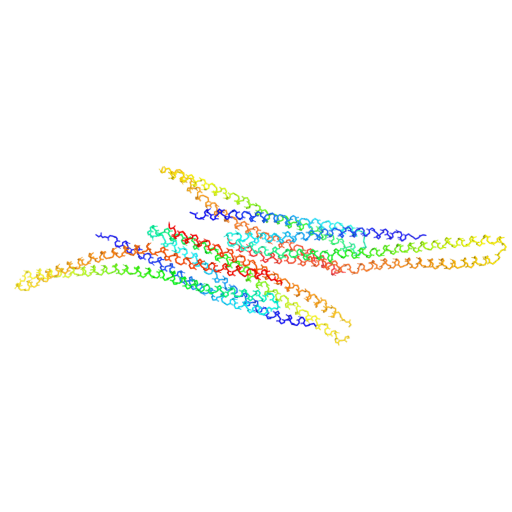47.62 368 ARG D CA 1
ATOM 6416 C C . ARG D 2 174 ? -1.674 10.830 25.153 1.00 44.20 368 ARG D C 1
ATOM 6417 O O . ARG D 2 174 ? -1.507 9.605 25.132 1.00 47.43 368 ARG D O 1
ATOM 6425 N N . VAL D 2 175 ? -0.868 11.669 24.501 1.00 51.19 369 VAL D N 1
ATOM 6426 C CA . VAL D 2 175 ? 0.277 11.160 23.754 1.00 55.89 369 VAL D CA 1
ATOM 6427 C C . VAL D 2 175 ? 1.300 10.545 24.700 1.00 48.78 369 VAL D C 1
ATOM 6428 O O . VAL D 2 175 ? 1.901 9.507 24.398 1.00 48.50 369 VAL D O 1
ATOM 6432 N N . ALA D 2 176 ? 1.515 11.171 25.859 1.00 52.41 370 ALA D N 1
ATOM 6433 C CA . ALA D 2 176 ? 2.464 10.626 26.824 1.00 45.00 370 ALA D CA 1
ATOM 6434 C C . ALA D 2 176 ? 1.953 9.323 27.426 1.00 42.49 370 ALA D C 1
ATOM 6435 O O . ALA D 2 176 ? 2.729 8.383 27.635 1.00 43.58 370 ALA D O 1
ATOM 6437 N N . ALA D 2 177 ? 0.652 9.248 27.712 1.00 48.54 371 ALA D N 1
ATOM 6438 C CA . ALA D 2 177 ? 0.088 8.028 28.279 1.00 43.60 371 ALA D CA 1
ATOM 6439 C C . ALA D 2 177 ? 0.180 6.871 27.292 1.00 44.25 371 ALA D C 1
ATOM 6440 O O . ALA D 2 177 ? 0.610 5.768 27.650 1.00 48.54 371 ALA D O 1
ATOM 6442 N N . PHE D 2 178 ? -0.221 7.104 26.040 1.00 50.29 372 PHE D N 1
ATOM 6443 C CA . PHE D 2 178 ? -0.157 6.047 25.037 1.00 44.92 372 PHE D CA 1
ATOM 6444 C C . PHE D 2 178 ? 1.275 5.568 24.832 1.00 43.82 372 PHE D C 1
ATOM 6445 O O . PHE D 2 178 ? 1.530 4.359 24.769 1.00 53.02 372 PHE D O 1
ATOM 6453 N N . ARG D 2 179 ? 2.225 6.500 24.729 1.00 48.70 373 ARG D N 1
ATOM 6454 C CA . ARG D 2 179 ? 3.620 6.112 24.549 1.00 45.54 373 ARG D CA 1
ATOM 6455 C C . ARG D 2 179 ? 4.139 5.346 25.759 1.00 52.16 373 ARG D C 1
ATOM 6456 O O . ARG D 2 179 ? 4.828 4.330 25.611 1.00 59.78 373 ARG D O 1
ATOM 6464 N N . LYS D 2 180 ? 3.819 5.818 26.966 1.00 43.55 374 LYS D N 1
ATOM 6465 C CA . LYS D 2 180 ? 4.289 5.145 28.173 1.00 46.59 374 LYS D CA 1
ATOM 6466 C C . LYS D 2 180 ? 3.725 3.733 28.267 1.00 51.80 374 LYS D C 1
ATOM 6467 O O . LYS D 2 180 ? 4.464 2.771 28.512 1.00 50.84 374 LYS D O 1
ATOM 6473 N N . ASN D 2 181 ? 2.413 3.588 28.074 1.00 46.87 375 ASN D N 1
ATOM 6474 C CA . ASN D 2 181 ? 1.797 2.269 28.169 1.00 44.67 375 ASN D CA 1
ATOM 6475 C C . ASN D 2 181 ? 2.273 1.352 27.048 1.00 43.77 375 ASN D C 1
ATOM 6476 O O . ASN D 2 181 ? 2.511 0.160 27.274 1.00 44.61 375 ASN D O 1
ATOM 6481 N N . LEU D 2 182 ? 2.419 1.887 25.833 1.00 41.02 376 LEU D N 1
ATOM 6482 C CA . LEU D 2 182 ? 2.903 1.069 24.727 1.00 41.02 376 LEU D CA 1
ATOM 6483 C C . LEU D 2 182 ? 4.318 0.567 24.980 1.00 42.56 376 LEU D C 1
ATOM 6484 O O . LEU D 2 182 ? 4.664 -0.548 24.572 1.00 41.88 376 LEU D O 1
ATOM 6489 N N . ILE D 2 183 ? 5.149 1.370 25.646 1.00 43.19 377 ILE D N 1
ATOM 6490 C CA . ILE D 2 183 ? 6.504 0.935 25.966 1.00 41.88 377 ILE D CA 1
ATOM 6491 C C . ILE D 2 183 ? 6.472 -0.192 26.991 1.00 45.69 377 ILE D C 1
ATOM 6492 O O . ILE D 2 183 ? 7.096 -1.243 26.803 1.00 35.92 377 ILE D O 1
ATOM 6497 N N . GLU D 2 184 ? 5.743 0.011 28.091 1.00 41.05 378 GLU D N 1
ATOM 6498 C CA . GLU D 2 184 ? 5.641 -1.028 29.111 1.00 39.15 378 GLU D CA 1
ATOM 6499 C C . GLU D 2 184 ? 5.001 -2.294 28.556 1.00 37.62 378 GLU D C 1
ATOM 6500 O O . GLU D 2 184 ? 5.302 -3.398 29.024 1.00 37.52 378 GLU D O 1
ATOM 6506 N N . MET D 2 185 ? 4.120 -2.155 27.563 1.00 36.90 379 MET D N 1
ATOM 6507 C CA . MET D 2 185 ? 3.502 -3.327 26.952 1.00 34.78 379 MET D CA 1
ATOM 6508 C C . MET D 2 185 ? 4.535 -4.165 26.210 1.00 43.78 379 MET D C 1
ATOM 6509 O O . MET D 2 185 ? 4.626 -5.382 26.412 1.00 47.74 379 MET D O 1
ATOM 6514 N N . SER D 2 186 ? 5.322 -3.530 25.340 1.00 43.58 380 SER D N 1
ATOM 6515 C CA . SER D 2 186 ? 6.359 -4.258 24.618 1.00 36.91 380 SER D CA 1
ATOM 6516 C C . SER D 2 186 ? 7.365 -4.879 25.579 1.00 37.02 380 SER D C 1
ATOM 6517 O O . SER D 2 186 ? 7.793 -6.024 25.388 1.00 43.57 380 SER D O 1
ATOM 6520 N N . GLU D 2 187 ? 7.753 -4.140 26.621 1.00 31.28 381 GLU D N 1
ATOM 6521 C CA . GLU D 2 187 ? 8.704 -4.673 27.590 1.00 30.63 381 GLU D CA 1
ATOM 6522 C C . GLU D 2 187 ? 8.138 -5.901 28.293 1.00 29.58 381 GLU D C 1
ATOM 6523 O O . GLU D 2 187 ? 8.824 -6.919 28.442 1.00 32.39 381 GLU D O 1
ATOM 6529 N N . LEU D 2 188 ? 6.880 -5.822 28.735 1.00 33.95 382 LEU D N 1
ATOM 6530 C CA . LEU D 2 188 ? 6.260 -6.966 29.396 1.00 30.09 382 LEU D CA 1
ATOM 6531 C C . LEU D 2 188 ? 6.052 -8.121 28.425 1.00 32.50 382 LEU D C 1
ATOM 6532 O O . LEU D 2 188 ? 6.266 -9.286 28.782 1.00 33.30 382 LEU D O 1
ATOM 6537 N N . GLU D 2 189 ? 5.631 -7.820 27.195 1.00 38.83 383 GLU D N 1
ATOM 6538 C CA . GLU D 2 189 ? 5.449 -8.869 26.197 1.00 32.53 383 GLU D CA 1
ATOM 6539 C C . GLU D 2 189 ? 6.752 -9.615 25.947 1.00 37.18 383 GLU D C 1
ATOM 6540 O O . GLU D 2 189 ? 6.781 -10.851 25.919 1.00 42.67 383 GLU D O 1
ATOM 6546 N N . ILE D 2 190 ? 7.848 -8.876 25.762 1.00 34.65 384 ILE D N 1
ATOM 6547 C CA . ILE D 2 190 ? 9.141 -9.513 25.535 1.00 35.56 384 ILE D CA 1
ATOM 6548 C C . ILE D 2 190 ? 9.535 -10.361 26.736 1.00 38.32 384 ILE D C 1
ATOM 6549 O O . ILE D 2 190 ? 10.061 -11.470 26.588 1.00 42.84 384 ILE D O 1
ATOM 6554 N N . LYS D 2 191 ? 9.287 -9.854 27.945 1.00 29.82 385 LYS D N 1
ATOM 6555 C CA . LYS D 2 191 ? 9.622 -10.613 29.145 1.00 31.03 385 LYS D CA 1
ATOM 6556 C C . LYS D 2 191 ? 8.873 -11.939 29.178 1.00 34.32 385 LYS D C 1
ATOM 6557 O O . LYS D 2 191 ? 9.478 -13.005 29.344 1.00 39.75 385 LYS D O 1
ATOM 6563 N N . HIS D 2 192 ? 7.550 -11.894 29.015 1.00 33.92 386 HIS D N 1
ATOM 6564 C CA . HIS D 2 192 ? 6.764 -13.123 29.032 1.00 37.49 386 HIS D CA 1
ATOM 6565 C C . HIS D 2 192 ? 7.165 -14.050 27.892 1.00 37.72 386 HIS D C 1
ATOM 6566 O O . HIS D 2 192 ? 7.315 -15.262 28.090 1.00 43.36 386 HIS D O 1
ATOM 6573 N N . ALA D 2 193 ? 7.345 -13.500 26.689 1.00 41.22 387 ALA D N 1
ATOM 6574 C CA . ALA D 2 193 ? 7.745 -14.323 25.552 1.00 30.22 387 ALA D CA 1
ATOM 6575 C C . ALA D 2 193 ? 9.060 -15.038 25.833 1.00 39.97 387 ALA D C 1
ATOM 6576 O O . ALA D 2 193 ? 9.163 -16.260 25.672 1.00 47.95 387 ALA D O 1
ATOM 6578 N N . ARG D 2 194 ? 10.081 -14.290 26.256 1.00 38.61 388 ARG D N 1
ATOM 6579 C CA . ARG D 2 194 ? 11.360 -14.909 26.585 1.00 39.22 388 ARG D CA 1
ATOM 6580 C C . ARG D 2 194 ? 11.212 -15.932 27.703 1.00 37.01 388 ARG D C 1
ATOM 6581 O O . ARG D 2 194 ? 11.942 -16.929 27.733 1.00 41.51 388 ARG D O 1
ATOM 6589 N N . ASN D 2 195 ? 10.275 -15.707 28.625 1.00 39.54 389 ASN D N 1
ATOM 6590 C CA . ASN D 2 195 ? 10.064 -16.659 29.711 1.00 41.47 389 ASN D CA 1
ATOM 6591 C C . ASN D 2 195 ? 9.601 -18.006 29.172 1.00 42.69 389 ASN D C 1
ATOM 6592 O O . ASN D 2 195 ? 10.170 -19.052 29.505 1.00 51.76 389 ASN D O 1
ATOM 6597 N N . ASN D 2 196 ? 8.565 -18.000 28.332 1.00 36.27 390 ASN D N 1
ATOM 6598 C CA . ASN D 2 196 ? 8.069 -19.251 27.769 1.00 39.12 390 ASN D CA 1
ATOM 6599 C C . ASN D 2 196 ? 9.127 -19.923 26.906 1.00 41.93 390 ASN D C 1
ATOM 6600 O O . ASN D 2 196 ? 9.243 -21.154 26.897 1.00 50.48 390 ASN D O 1
ATOM 6605 N N . VAL D 2 197 ? 9.910 -19.131 26.171 1.00 41.13 391 VAL D N 1
ATOM 6606 C CA . VAL D 2 197 ? 10.968 -19.703 25.343 1.00 42.49 391 VAL D CA 1
ATOM 6607 C C . VAL D 2 197 ? 11.949 -20.487 26.202 1.00 47.83 391 VAL D C 1
ATOM 6608 O O . VAL D 2 197 ? 12.343 -21.608 25.857 1.00 51.27 391 VAL D O 1
ATOM 6612 N N . SER D 2 198 ? 12.358 -19.916 27.337 1.00 43.30 392 SER D N 1
ATOM 6613 C CA . SER D 2 198 ? 13.263 -20.629 28.232 1.00 48.61 392 SER D CA 1
ATOM 6614 C C . SER D 2 198 ? 12.621 -21.905 28.759 1.00 50.03 392 SER D C 1
ATOM 6615 O O . SER D 2 198 ? 13.271 -22.956 28.826 1.00 56.19 392 SER D O 1
ATOM 6618 N N . LEU D 2 199 ? 11.343 -21.836 29.135 1.00 42.14 393 LEU D N 1
ATOM 6619 C CA . LEU D 2 199 ? 10.654 -23.018 29.641 1.00 49.05 393 LEU D CA 1
ATOM 6620 C C . LEU D 2 199 ? 10.602 -24.115 28.585 1.00 49.80 393 LEU D C 1
ATOM 6621 O O . LEU D 2 199 ? 11.012 -25.255 28.834 1.00 55.72 393 LEU D O 1
ATOM 6626 N N . LEU D 2 200 ? 10.096 -23.788 27.395 1.00 49.47 394 LEU D N 1
ATOM 6627 C CA . LEU D 2 200 ? 10.022 -24.781 26.329 1.00 49.79 394 LEU D CA 1
ATOM 6628 C C . LEU D 2 200 ? 11.408 -25.268 25.934 1.00 50.25 394 LEU D C 1
ATOM 6629 O O . LEU D 2 200 ? 11.603 -26.458 25.660 1.00 59.86 394 LEU D O 1
ATOM 6634 N N . GLN D 2 201 ? 12.387 -24.362 25.901 1.00 51.85 395 GLN D N 1
ATOM 6635 C CA . GLN D 2 201 ? 13.735 -24.749 25.500 1.00 52.30 395 GLN D CA 1
ATOM 6636 C C . GLN D 2 201 ? 14.327 -25.769 26.463 1.00 55.40 395 GLN D C 1
ATOM 6637 O O . GLN D 2 201 ? 14.954 -26.746 26.036 1.00 59.42 395 GLN D O 1
ATOM 6643 N N . SER D 2 202 ? 14.140 -25.560 27.767 1.00 48.89 396 SER D N 1
ATOM 6644 C CA . SER D 2 202 ? 14.679 -26.496 28.747 1.00 60.80 396 SER D CA 1
ATOM 6645 C C . SER D 2 202 ? 14.034 -27.870 28.604 1.00 60.70 396 SER D C 1
ATOM 6646 O O . SER D 2 202 ? 14.728 -28.891 28.538 1.00 65.82 396 SER D O 1
ATOM 6649 N N . CYS D 2 203 ? 12.701 -27.913 28.554 1.00 56.07 397 CYS D N 1
ATOM 6650 C CA . CYS D 2 203 ? 12.012 -29.192 28.426 1.00 54.17 397 CYS D CA 1
ATOM 6651 C C . CYS D 2 203 ? 12.410 -29.907 27.142 1.00 52.69 397 CYS D C 1
ATOM 6652 O O . CYS D 2 203 ? 12.685 -31.113 27.153 1.00 59.03 397 CYS D O 1
ATOM 6655 N N . ILE D 2 204 ? 12.450 -29.180 26.024 1.00 50.97 398 ILE D N 1
ATOM 6656 C CA . ILE D 2 204 ? 12.834 -29.791 24.755 1.00 54.88 398 ILE D CA 1
ATOM 6657 C C . ILE D 2 204 ? 14.274 -30.285 24.819 1.00 57.67 398 ILE D C 1
ATOM 6658 O O . ILE D 2 204 ? 14.581 -31.415 24.421 1.00 62.12 398 ILE D O 1
ATOM 6663 N N . ASP D 2 205 ? 15.180 -29.444 25.323 1.00 60.00 399 ASP D N 1
ATOM 6664 C CA . ASP D 2 205 ? 16.572 -29.858 25.456 1.00 59.61 399 ASP D CA 1
ATOM 6665 C C . ASP D 2 205 ? 16.712 -31.054 26.386 1.00 60.23 399 ASP D C 1
ATOM 6666 O O . ASP D 2 205 ? 17.618 -31.877 26.210 1.00 65.30 399 ASP D O 1
ATOM 6671 N N . LEU D 2 206 ? 15.828 -31.169 27.379 1.00 50.87 400 LEU D N 1
ATOM 6672 C CA . LEU D 2 206 ? 15.884 -32.306 28.291 1.00 57.61 400 LEU D CA 1
ATOM 6673 C C . LEU D 2 206 ? 15.488 -33.598 27.588 1.00 64.13 400 LEU D C 1
ATOM 6674 O O . LEU D 2 206 ? 16.098 -34.648 27.819 1.00 69.38 400 LEU D O 1
ATOM 6679 N N . PHE D 2 207 ? 14.470 -33.540 26.728 1.00 60.55 401 PHE D N 1
ATOM 6680 C CA . PHE D 2 207 ? 14.010 -34.747 26.051 1.00 60.33 401 PHE D CA 1
ATOM 6681 C C . PHE D 2 207 ? 15.025 -35.220 25.018 1.00 61.71 401 PHE D C 1
ATOM 6682 O O . PHE D 2 207 ? 15.331 -36.416 24.942 1.00 65.66 401 PHE D O 1
ATOM 6690 N N . LYS D 2 208 ? 15.556 -34.298 24.216 1.00 57.89 402 LYS D N 1
ATOM 6691 C CA . LYS D 2 208 ? 16.519 -34.640 23.177 1.00 61.62 402 LYS D CA 1
ATOM 6692 C C . LYS D 2 208 ? 17.722 -35.365 23.765 1.00 69.81 402 LYS D C 1
ATOM 6693 O O . LYS D 2 208 ? 17.864 -36.581 23.602 1.00 71.49 402 LYS D O 1
ATOM 6699 N N . ASN D 2 209 ? 18.592 -34.626 24.451 1.00 65.89 403 ASN D N 1
ATOM 6700 C CA . ASN D 2 209 ? 19.776 -35.217 25.060 1.00 65.63 403 ASN D CA 1
ATOM 6701 C C . ASN D 2 209 ? 19.385 -36.099 26.239 1.00 68.43 403 ASN D C 1
ATOM 6702 O O . ASN D 2 209 ? 19.619 -35.740 27.398 1.00 68.64 403 ASN D O 1
ATOM 6707 N N . ASN D 2 210 ? 18.788 -37.251 25.951 1.00 68.12 404 ASN D N 1
ATOM 6708 C CA . ASN D 2 210 ? 18.358 -38.173 26.994 1.00 72.17 404 ASN D CA 1
ATOM 6709 C C . ASN D 2 210 ? 18.025 -39.541 26.409 1.00 75.77 404 ASN D C 1
ATOM 6710 O O . ASN D 2 210 ? 18.379 -40.575 26.976 1.00 78.70 404 ASN D O 1
#

Organism: Homo sapiens (NCBI:txid9606)

GO terms:
  GO:0042803 protein homodimerization activity (F, IPI)
  GO:0030905 retromer, tubulation complex (C, IPI)
  GO:0046982 protein heterodimerization activity (F, IPI)
  GO:0005737 cytoplasm (C, IDA)
  GO:0005515 protein binding (F, IPI)
  GO:0031901 early endosome membrane (C, IDA)
  GO:0010008 endosome membrane (C, IDA)
  GO:0035091 phosphatidylinositol binding (F, IDA)
  GO:0030904 retromer complex (C, IDA)
  GO:0072673 lamellipodium morphogenesis (P, IDA)
  GO:0010008 endosome membrane (C, EXP)
  GO:0034498 early endosome to Golgi transport (P, IMP)
  GO:0042147 retrograde transport, endosome to Golgi (P, IMP)
  GO:0031623 receptor internalization (P, IMP)
  GO:0006886 intracellular protein transport (P, IMP)
  GO:0042802 identical protein binding (F, IPI)
  GO:0031982 vesicle (C, IDA)
  GO:0045296 cadherin binding (F, HDA)
  GO:0005764 lysosome (C, IDA)
  GO:0005768 endosome (C, IDA)

B-factor: mean 55.5, std 17.21, range [13.72, 151.88]

CATH classification: 1.20.1270.60

Radius of gyration: 46.17 Å; Cα contacts (8 Å, |Δi|>4): 813; chains: 4; bounding box: 64×204×52 Å